Protein 4R6I (pdb70)

Foldseek 3Di:
DDDDDLLQLLVLVVQVVVVLAVDQDFDALVRVCVSSVHDSVVSVVVVVVVVVQDDPQWDKDDDPPRHIHTYHDPPDDCQRVSLVSQVPRPSNVVLCCQLQHWAAVRVCVVSVHDPVVVVVSLVRVQVVCVLQQWHFDHVRTHIDGQQVSSLVVLLSCLFHDLPDAPDPPDDQVLLVVLLVLVVQVVFADSLLSSLLSNSVVSQLSCQVVVDDHDDDPPLFWQPCPQPLLVSLVVCQVSVCVVRVGDQDSRNSRVSSVSVLLSVLDTCVPSSLVSLVVRNNVLVQLVVLLCVVVVLVDDQDPVLSVVSSVLLSVLSCSSRDNHDDDCPVVLVVLCVVQVVSLVSSVVSQSPDHSSRSVRDDSVSSSSVSSVVVVNCVVQQAAEEEEEEPPDDVLSVVVVVVVCVPCPRNYDYDNDDQPDADPVSCPCPHQEYEYCDDDPHPDHHYQHAHSHHDVVSVVVVVVVD/DADDDALLQLLVQVVQVVVVLAVDQAAAALVNVCRSNVHDSVVSVVVVVVVVVQDDPQWDWDQPPVRHIHGYGDPPDDCLSVSLVSCVPRDSNVVLCCQAQHWAAVRVCVVVVHDPVVVVVSQVRVQVVCVLQQWHFDRVRTHIDGAPLSSLVCLVSVLANDLPDDPCPPDDLVLLVVLVVLVVQVVFFDSLLSSLLSNSVSSLLSQQVVPDDHPDDPPLAWQDCPDSLLVSLVVSQVVVCVVRVGHADSRNSRVSSVSSLLSVLPGDDPPSLVSLLVRNNVLVLLVVLLCVVVVLVDDQDPVLSVVSSVLQSVLSCSSRDNHDDDCPVVLVVLCVVCVPSLVSSVVSQSPDNSSRSVSDDSVSSSSVSSVVVVNCVVQQAAEEEEDEPPDLVQSVVQVVVVCVPCPRNYHYDSDDDVRHDYYDYDHRDDVVRVVVVVD

Radius of gyration: 34.18 Å; Cα contacts (8 Å, |Δi|>4): 1032; chains: 2; bounding box: 82×85×88 Å

B-factor: mean 81.94, std 23.03, range [43.92, 176.46]

Structure (mmCIF, N/CA/C/O backbone):
data_4R6I
#
_entry.id   4R6I
#
_cell.length_a   130.460
_cell.length_b   135.167
_cell.length_c   180.908
_cell.angle_alpha   90.00
_cell.angle_beta   90.00
_cell.angle_gamma   90.00
#
_symmetry.space_group_name_H-M   'I 2 2 2'
#
loop_
_entity.id
_entity.type
_entity.pdbx_description
1 polymer 'Anthrax toxin expression trans-acting positive regulator'
2 non-polymer DODECYL-BETA-D-MALTOSIDE
3 water water
#
loop_
_atom_site.group_PDB
_atom_site.id
_atom_site.type_symbol
_atom_site.label_atom_id
_atom_site.label_alt_id
_atom_site.label_comp_id
_atom_site.label_asym_id
_atom_site.label_entity_id
_atom_site.label_seq_id
_atom_site.pdbx_PDB_ins_code
_atom_site.Cartn_x
_atom_site.Cartn_y
_atom_site.Cartn_z
_atom_site.occupancy
_atom_site.B_iso_or_equiv
_atom_site.auth_seq_id
_atom_site.auth_comp_id
_atom_site.auth_asym_id
_atom_site.auth_atom_id
_atom_site.pdbx_PDB_model_num
ATOM 9 N N . LEU A 1 5 ? 33.538 45.622 39.418 1.00 70.81 2 LEU A N 1
ATOM 10 C CA . LEU A 1 5 ? 34.820 45.511 40.096 1.00 67.98 2 LEU A CA 1
ATOM 11 C C . LEU A 1 5 ? 35.932 45.294 39.057 1.00 68.17 2 LEU A C 1
ATOM 12 O O . LEU A 1 5 ? 35.781 44.524 38.093 1.00 64.90 2 LEU A O 1
ATOM 17 N N . THR A 1 6 ? 37.039 45.990 39.271 1.00 65.20 3 THR A N 1
ATOM 18 C CA . THR A 1 6 ? 38.235 45.857 38.464 1.00 66.55 3 THR A CA 1
ATOM 19 C C . THR A 1 6 ? 38.915 44.537 38.881 1.00 67.12 3 THR A C 1
ATOM 20 O O . THR A 1 6 ? 39.064 44.266 40.070 1.00 71.18 3 THR A O 1
ATOM 24 N N . PRO A 1 7 ? 39.309 43.702 37.896 1.00 67.14 4 PRO A N 1
ATOM 25 C CA . PRO A 1 7 ? 39.965 42.434 38.209 1.00 62.35 4 PRO A CA 1
ATOM 26 C C . PRO A 1 7 ? 41.374 42.682 38.664 1.00 60.64 4 PRO A C 1
ATOM 27 O O . PRO A 1 7 ? 42.173 43.188 37.890 1.00 60.81 4 PRO A O 1
ATOM 31 N N . ILE A 1 8 ? 41.675 42.319 39.903 1.00 60.44 5 ILE A N 1
ATOM 32 C CA . ILE A 1 8 ? 42.973 42.587 40.479 1.00 55.99 5 ILE A CA 1
ATOM 33 C C . ILE A 1 8 ? 43.538 41.360 41.134 1.00 57.11 5 ILE A C 1
ATOM 34 O O . ILE A 1 8 ? 42.807 40.489 41.591 1.00 55.46 5 ILE A O 1
ATOM 39 N N . SER A 1 9 ? 44.857 41.290 41.171 1.00 56.43 6 SER A N 1
ATOM 40 C CA . SER A 1 9 ? 45.530 40.061 41.521 1.00 53.21 6 SER A CA 1
ATOM 41 C C . SER A 1 9 ? 46.451 40.316 42.690 1.00 53.61 6 SER A C 1
ATOM 42 O O . SER A 1 9 ? 46.918 41.453 42.916 1.00 51.70 6 SER A O 1
ATOM 45 N N . ILE A 1 10 ? 46.791 39.246 43.379 1.00 49.86 7 ILE A N 1
ATOM 46 C CA . ILE A 1 10 ? 47.699 39.360 44.526 1.00 52.88 7 ILE A CA 1
ATOM 47 C C . ILE A 1 10 ? 49.138 39.646 44.106 1.00 57.33 7 ILE A C 1
ATOM 48 O O . ILE A 1 10 ? 49.919 40.156 44.891 1.00 65.72 7 ILE A O 1
ATOM 53 N N . GLU A 1 11 ? 49.489 39.382 42.853 1.00 64.98 8 GLU A N 1
ATOM 54 C CA . GLU A 1 11 ? 50.853 39.686 42.387 1.00 65.31 8 GLU A CA 1
ATOM 55 C C . GLU A 1 11 ? 51.156 41.189 42.255 1.00 63.49 8 GLU A C 1
ATOM 56 O O . GLU A 1 11 ? 52.302 41.612 42.354 1.00 60.99 8 GLU A O 1
ATOM 62 N N . LYS A 1 12 ? 50.129 41.991 42.041 1.00 67.02 9 LYS A N 1
ATOM 63 C CA . LYS A 1 12 ? 50.338 43.392 41.738 1.00 66.97 9 LYS A CA 1
ATOM 64 C C . LYS A 1 12 ? 49.855 44.328 42.832 1.00 63.54 9 LYS A C 1
ATOM 65 O O . LYS A 1 12 ? 49.653 45.520 42.604 1.00 61.38 9 LYS A O 1
ATOM 71 N N . GLU A 1 13 ? 49.707 43.806 44.038 1.00 66.39 10 GLU A N 1
ATOM 72 C CA . GLU A 1 13 ? 49.254 44.638 45.121 1.00 66.01 10 GLU A CA 1
ATOM 73 C C . GLU A 1 13 ? 50.206 45.803 45.284 1.00 59.59 10 GLU A C 1
ATOM 74 O O . GLU A 1 13 ? 49.784 46.947 45.369 1.00 63.22 10 GLU A O 1
ATOM 80 N N . HIS A 1 14 ? 51.493 45.528 45.288 1.00 53.89 11 HIS A N 1
ATOM 81 C CA . HIS A 1 14 ? 52.441 46.601 45.561 1.00 54.70 11 HIS A CA 1
ATOM 82 C C . HIS A 1 14 ? 52.393 47.666 44.513 1.00 53.02 11 HIS A C 1
ATOM 83 O O . HIS A 1 14 ? 52.635 48.834 44.817 1.00 58.02 11 HIS A O 1
ATOM 90 N N . ILE A 1 15 ? 52.116 47.266 43.272 1.00 56.11 12 ILE A N 1
ATOM 91 C CA . ILE A 1 15 ? 51.958 48.200 42.166 1.00 53.95 12 ILE A CA 1
ATOM 92 C C . ILE A 1 15 ? 50.760 49.120 42.442 1.00 55.75 12 ILE A C 1
ATOM 93 O O . ILE A 1 15 ? 50.883 50.332 42.353 1.00 56.84 12 ILE A O 1
ATOM 98 N N . ARG A 1 16 ? 49.603 48.545 42.757 1.00 55.40 13 ARG A N 1
ATOM 99 C CA . ARG A 1 16 ? 48.422 49.344 43.056 1.00 52.80 13 ARG A CA 1
ATOM 100 C C . ARG A 1 16 ? 48.693 50.332 44.219 1.00 56.85 13 ARG A C 1
ATOM 101 O O . ARG A 1 16 ? 48.306 51.502 44.145 1.00 58.63 13 ARG A O 1
ATOM 109 N N . LEU A 1 17 ? 49.365 49.897 45.287 1.00 56.45 14 LEU A N 1
ATOM 110 C CA . LEU A 1 17 ? 49.618 50.809 46.406 1.00 55.14 14 LEU A CA 1
ATOM 111 C C . LEU A 1 17 ? 50.492 51.969 45.963 1.00 58.25 14 LEU A C 1
ATOM 112 O O . LEU A 1 17 ? 50.205 53.116 46.263 1.00 63.47 14 LEU A O 1
ATOM 117 N N . ILE A 1 18 ? 51.536 51.691 45.189 1.00 57.80 15 ILE A N 1
ATOM 118 C CA . ILE A 1 18 ? 52.431 52.750 44.775 1.00 50.32 15 ILE A CA 1
ATOM 119 C C . ILE A 1 18 ? 51.688 53.747 43.929 1.00 52.79 15 ILE A C 1
ATOM 120 O O . ILE A 1 18 ? 51.791 54.944 44.165 1.00 56.17 15 ILE A O 1
ATOM 125 N N . ASN A 1 19 ? 50.913 53.283 42.954 1.00 60.07 16 ASN A N 1
ATOM 126 C CA . ASN A 1 19 ? 50.206 54.229 42.090 1.00 59.79 16 ASN A CA 1
ATOM 127 C C . ASN A 1 19 ? 49.237 55.078 42.918 1.00 60.66 16 ASN A C 1
ATOM 128 O O . ASN A 1 19 ? 49.205 56.287 42.757 1.00 58.48 16 ASN A O 1
ATOM 133 N N . LEU A 1 20 ? 48.517 54.466 43.855 1.00 63.21 17 LEU A N 1
ATOM 134 C CA . LEU A 1 20 ? 47.560 55.212 44.665 1.00 64.61 17 LEU A CA 1
ATOM 135 C C . LEU A 1 20 ? 48.275 56.265 45.472 1.00 63.56 17 LEU A C 1
ATOM 136 O O . LEU A 1 20 ? 47.879 57.428 45.476 1.00 63.57 17 LEU A O 1
ATOM 141 N N . LEU A 1 21 ? 49.343 55.869 46.141 1.00 59.40 18 LEU A N 1
ATOM 142 C CA . LEU A 1 21 ? 50.103 56.808 46.953 1.00 58.48 18 LEU A CA 1
ATOM 143 C C . LEU A 1 21 ? 50.534 57.979 46.129 1.00 58.73 18 LEU A C 1
ATOM 144 O O . LEU A 1 21 ? 50.584 59.093 46.626 1.00 70.30 18 LEU A O 1
ATOM 149 N N . HIS A 1 22 ? 50.867 57.742 44.869 1.00 58.34 19 HIS A N 1
ATOM 150 C CA . HIS A 1 22 ? 51.322 58.830 44.004 1.00 59.57 19 HIS A CA 1
ATOM 151 C C . HIS A 1 22 ? 50.152 59.758 43.688 1.00 66.91 19 HIS A C 1
ATOM 152 O O . HIS A 1 22 ? 50.297 60.966 43.690 1.00 68.65 19 HIS A O 1
ATOM 159 N N . PHE A 1 23 ? 48.989 59.160 43.434 1.00 73.61 20 PHE A N 1
ATOM 160 C CA . PHE A 1 23 ? 47.752 59.867 43.087 1.00 74.19 20 PHE A CA 1
ATOM 161 C C . PHE A 1 23 ? 47.389 60.837 44.190 1.00 76.02 20 PHE A C 1
ATOM 162 O O . PHE A 1 23 ? 47.227 62.024 43.948 1.00 81.79 20 PHE A O 1
ATOM 170 N N . ILE A 1 24 ? 47.298 60.307 45.402 1.00 76.89 21 ILE A N 1
ATOM 171 C CA . ILE A 1 24 ? 46.997 61.076 46.611 1.00 76.57 21 ILE A CA 1
ATOM 172 C C . ILE A 1 24 ? 47.878 62.290 46.767 1.00 77.67 21 ILE A C 1
ATOM 173 O O . ILE A 1 24 ? 47.393 63.375 47.065 1.00 86.92 21 ILE A O 1
ATOM 178 N N . ASN A 1 25 ? 49.178 62.102 46.581 1.00 82.78 22 ASN A N 1
ATOM 179 C CA . ASN A 1 25 ? 50.119 63.217 46.642 1.00 80.67 22 ASN A CA 1
ATOM 180 C C . ASN A 1 25 ? 49.896 64.264 45.509 1.00 79.36 22 ASN A C 1
ATOM 181 O O . ASN A 1 25 ? 49.762 65.441 45.811 1.00 83.13 22 ASN A O 1
ATOM 186 N N . GLU A 1 26 ? 49.825 63.842 44.238 1.00 76.58 23 GLU A N 1
ATOM 187 C CA . GLU A 1 26 ? 49.730 64.788 43.105 1.00 80.60 23 GLU A CA 1
ATOM 188 C C . GLU A 1 26 ? 48.530 65.672 43.240 1.00 84.34 23 GLU A C 1
ATOM 189 O O . GLU A 1 26 ? 48.597 66.848 42.953 1.00 91.72 23 GLU A O 1
ATOM 195 N N . GLN A 1 27 ? 47.418 65.080 43.646 1.00 92.37 24 GLN A N 1
ATOM 196 C CA . GLN A 1 27 ? 46.186 65.814 43.875 1.00 87.08 24 GLN A CA 1
ATOM 197 C C . GLN A 1 27 ? 46.289 66.588 45.194 1.00 91.27 24 GLN A C 1
ATOM 198 O O . GLN A 1 27 ? 46.723 66.042 46.231 1.00 86.15 24 GLN A O 1
ATOM 204 N N . ASN A 1 28 ? 45.917 67.865 45.152 1.00 90.98 25 ASN A N 1
ATOM 205 C CA . ASN A 1 28 ? 46.023 68.711 46.336 1.00 106.93 25 ASN A CA 1
ATOM 206 C C . ASN A 1 28 ? 44.634 68.888 46.906 1.00 105.90 25 ASN A C 1
ATOM 207 O O . ASN A 1 28 ? 44.047 69.971 46.889 1.00 113.49 25 ASN A O 1
ATOM 212 N N . ARG A 1 29 ? 44.125 67.770 47.406 1.00 96.58 26 ARG A N 1
ATOM 213 C CA . ARG A 1 29 ? 42.740 67.647 47.766 1.00 85.84 26 ARG A CA 1
ATOM 214 C C . ARG A 1 29 ? 42.565 66.540 48.751 1.00 83.29 26 ARG A C 1
ATOM 215 O O . ARG A 1 29 ? 43.413 65.663 48.881 1.00 83.78 26 ARG A O 1
ATOM 223 N N . TRP A 1 30 ? 41.423 66.572 49.418 1.00 87.65 27 TRP A N 1
ATOM 224 C CA . TRP A 1 30 ? 41.081 65.566 50.397 1.00 88.44 27 TRP A CA 1
ATOM 225 C C . TRP A 1 30 ? 40.544 64.305 49.736 1.00 81.93 27 TRP A C 1
ATOM 226 O O . TRP A 1 30 ? 39.884 64.371 48.708 1.00 77.64 27 TRP A O 1
ATOM 237 N N . PHE A 1 31 ? 40.879 63.165 50.340 1.00 80.22 28 PHE A N 1
ATOM 238 C CA . PHE A 1 31 ? 40.448 61.842 49.902 1.00 75.59 28 PHE A CA 1
ATOM 239 C C . PHE A 1 31 ? 39.652 61.191 51.009 1.00 74.45 28 PHE A C 1
ATOM 240 O O . PHE A 1 31 ? 40.177 60.932 52.110 1.00 68.58 28 PHE A O 1
ATOM 248 N N . THR A 1 32 ? 38.383 60.928 50.717 1.00 78.82 29 THR A N 1
ATOM 249 C CA . THR A 1 32 ? 37.495 60.230 51.668 1.00 83.38 29 THR A CA 1
ATOM 250 C C . THR A 1 32 ? 37.869 58.737 51.756 1.00 84.62 29 THR A C 1
ATOM 251 O O . THR A 1 32 ? 38.319 58.136 50.768 1.00 94.10 29 THR A O 1
ATOM 255 N N . ILE A 1 33 ? 37.724 58.147 52.937 1.00 79.61 30 ILE A N 1
ATOM 256 C CA . ILE A 1 33 ? 37.928 56.710 53.102 1.00 81.83 30 ILE A CA 1
ATOM 257 C C . ILE A 1 33 ? 37.095 55.861 52.122 1.00 80.71 30 ILE A C 1
ATOM 258 O O . ILE A 1 33 ? 37.621 54.966 51.461 1.00 79.77 30 ILE A O 1
ATOM 263 N N . LYS A 1 34 ? 35.809 56.152 52.015 1.00 83.15 31 LYS A N 1
ATOM 264 C CA . LYS A 1 34 ? 34.977 55.562 50.967 1.00 89.45 31 LYS A CA 1
ATOM 265 C C . LYS A 1 34 ? 35.698 55.557 49.597 1.00 86.37 31 LYS A C 1
ATOM 266 O O . LYS A 1 34 ? 35.705 54.551 48.894 1.00 91.82 31 LYS A O 1
ATOM 272 N N . GLU A 1 35 ? 36.331 56.664 49.236 1.00 85.22 32 GLU A N 1
ATOM 273 C CA . GLU A 1 35 ? 36.942 56.801 47.915 1.00 82.85 32 GLU A CA 1
ATOM 274 C C . GLU A 1 35 ? 38.192 55.919 47.782 1.00 81.33 32 GLU A C 1
ATOM 275 O O . GLU A 1 35 ? 38.411 55.317 46.727 1.00 71.49 32 GLU A O 1
ATOM 281 N N . LEU A 1 36 ? 38.975 55.825 48.856 1.00 71.27 33 LEU A N 1
ATOM 282 C CA . LEU A 1 36 ? 40.179 55.003 48.877 1.00 75.58 33 LEU A CA 1
ATOM 283 C C . LEU A 1 36 ? 39.831 53.514 48.864 1.00 77.89 33 LEU A C 1
ATOM 284 O O . LEU A 1 36 ? 40.391 52.747 48.084 1.00 81.56 33 LEU A O 1
ATOM 289 N N . SER A 1 37 ? 38.922 53.111 49.743 1.00 77.13 34 SER A N 1
ATOM 290 C CA . SER A 1 37 ? 38.373 51.771 49.718 1.00 75.01 34 SER A CA 1
ATOM 291 C C . SER A 1 37 ? 38.030 51.316 48.312 1.00 74.49 34 SER A C 1
ATOM 292 O O . SER A 1 37 ? 38.297 50.177 47.959 1.00 68.41 34 SER A O 1
ATOM 295 N N . ASP A 1 38 ? 37.422 52.204 47.530 1.00 78.69 35 ASP A N 1
ATOM 296 C CA . ASP A 1 38 ? 37.021 51.895 46.169 1.00 79.12 35 ASP A CA 1
ATOM 297 C C . ASP A 1 38 ? 38.118 51.856 45.145 1.00 75.51 35 ASP A C 1
ATOM 298 O O . ASP A 1 38 ? 37.965 51.158 44.157 1.00 79.03 35 ASP A O 1
ATOM 303 N N . TYR A 1 39 ? 39.181 52.634 45.334 1.00 76.41 36 TYR A N 1
ATOM 304 C CA . TYR A 1 39 ? 40.325 52.571 44.434 1.00 77.16 36 TYR A CA 1
ATOM 305 C C . TYR A 1 39 ? 40.956 51.215 44.639 1.00 66.49 36 TYR A C 1
ATOM 306 O O . TYR A 1 39 ? 41.049 50.445 43.697 1.00 61.70 36 TYR A O 1
ATOM 315 N N . LEU A 1 40 ? 41.326 50.904 45.874 1.00 61.67 37 LEU A N 1
ATOM 316 C CA . LEU A 1 40 ? 41.991 49.637 46.190 1.00 64.24 37 LEU A CA 1
ATOM 317 C C . LEU A 1 40 ? 41.071 48.410 46.160 1.00 66.38 37 LEU A C 1
ATOM 318 O O . LEU A 1 40 ? 41.559 47.297 46.043 1.00 66.84 37 LEU A O 1
ATOM 323 N N . GLN A 1 41 ? 39.761 48.614 46.314 1.00 66.95 38 GLN A N 1
ATOM 324 C CA . GLN A 1 41 ? 38.788 47.526 46.455 1.00 63.28 38 GLN A CA 1
ATOM 325 C C . GLN A 1 41 ? 39.011 46.708 47.734 1.00 63.43 38 GLN A C 1
ATOM 326 O O . GLN A 1 41 ? 39.221 45.502 47.713 1.00 60.84 38 GLN A O 1
ATOM 332 N N . VAL A 1 42 ? 38.954 47.397 48.861 1.00 68.54 39 VAL A N 1
ATOM 333 C CA . VAL A 1 42 ? 39.129 46.754 50.168 1.00 70.55 39 VAL A CA 1
ATOM 334 C C . VAL A 1 42 ? 38.186 47.339 51.201 1.00 70.82 39 VAL A C 1
ATOM 335 O O . VAL A 1 42 ? 37.541 48.347 50.964 1.00 69.18 39 VAL A O 1
ATOM 339 N N . ALA A 1 43 ? 38.111 46.668 52.340 1.00 79.41 40 ALA A N 1
ATOM 340 C CA . ALA A 1 43 ? 37.279 47.088 53.468 1.00 76.96 40 ALA A CA 1
ATOM 341 C C . ALA A 1 43 ? 37.791 48.396 54.043 1.00 80.91 40 ALA A C 1
ATOM 342 O O . ALA A 1 43 ? 39.017 48.608 54.113 1.00 81.69 40 ALA A O 1
ATOM 344 N N . ASP A 1 44 ? 36.868 49.243 54.502 1.00 81.46 41 ASP A N 1
ATOM 345 C CA . ASP A 1 44 ? 37.235 50.485 55.190 1.00 83.52 41 ASP A CA 1
ATOM 346 C C . ASP A 1 44 ? 38.271 50.262 56.281 1.00 84.03 41 ASP A C 1
ATOM 347 O O . ASP A 1 44 ? 39.210 51.056 56.431 1.00 83.47 41 ASP A O 1
ATOM 352 N N . LYS A 1 45 ? 38.123 49.157 57.006 1.00 88.66 42 LYS A N 1
ATOM 353 C CA . LYS A 1 45 ? 39.061 48.784 58.064 1.00 91.06 42 LYS A CA 1
ATOM 354 C C . LYS A 1 45 ? 40.466 48.504 57.510 1.00 91.68 42 LYS A C 1
ATOM 355 O O . LYS A 1 45 ? 41.474 48.706 58.214 1.00 93.82 42 LYS A O 1
ATOM 361 N N . THR A 1 46 ? 40.528 48.025 56.261 1.00 88.43 43 THR A N 1
ATOM 362 C CA . THR A 1 46 ? 41.808 47.810 55.562 1.00 80.75 43 THR A CA 1
ATOM 363 C C . THR A 1 46 ? 42.378 49.154 55.048 1.00 72.22 43 THR A C 1
ATOM 364 O O . THR A 1 46 ? 43.555 49.443 55.199 1.00 56.66 43 THR A O 1
ATOM 368 N N . VAL A 1 47 ? 41.545 50.011 54.491 1.00 68.60 44 VAL A N 1
ATOM 369 C CA . VAL A 1 47 ? 42.016 51.351 54.233 1.00 72.51 44 VAL A CA 1
ATOM 370 C C . VAL A 1 47 ? 42.685 51.940 55.487 1.00 77.62 44 VAL A C 1
ATOM 371 O O . VAL A 1 47 ? 43.762 52.533 55.383 1.00 80.82 44 VAL A O 1
ATOM 375 N N . ARG A 1 48 ? 42.079 51.741 56.666 1.00 81.85 45 ARG A N 1
ATOM 376 C CA . ARG A 1 48 ? 42.646 52.262 57.936 1.00 81.69 45 ARG A CA 1
ATOM 377 C C . ARG A 1 48 ? 43.928 51.593 58.380 1.00 76.06 45 ARG A C 1
ATOM 378 O O . ARG A 1 48 ? 44.813 52.273 58.876 1.00 75.00 45 ARG A O 1
ATOM 386 N N . LYS A 1 49 ? 44.057 50.279 58.217 1.00 74.74 46 LYS A N 1
ATOM 387 C CA . LYS A 1 49 ? 45.358 49.649 58.504 1.00 85.11 46 LYS A CA 1
ATOM 388 C C . LYS A 1 49 ? 46.489 50.248 57.664 1.00 88.58 46 LYS A C 1
ATOM 389 O O . LYS A 1 49 ? 47.630 50.329 58.141 1.00 94.70 46 LYS A O 1
ATOM 395 N N . TYR A 1 50 ? 46.178 50.645 56.424 1.00 79.84 47 TYR A N 1
ATOM 396 C CA . TYR A 1 50 ? 47.174 51.213 55.517 1.00 79.14 47 TYR A CA 1
ATOM 397 C C . TYR A 1 50 ? 47.543 52.641 55.892 1.00 75.17 47 TYR A C 1
ATOM 398 O O . TYR A 1 50 ? 48.732 52.989 55.874 1.00 72.65 47 TYR A O 1
ATOM 407 N N . LEU A 1 51 ? 46.535 53.473 56.172 1.00 72.15 48 LEU A N 1
ATOM 408 C CA . LEU A 1 51 ? 46.778 54.809 56.753 1.00 77.01 48 LEU A CA 1
ATOM 409 C C . LEU A 1 51 ? 47.613 54.724 58.024 1.00 76.58 48 LEU A C 1
ATOM 410 O O . LEU A 1 51 ? 48.452 55.571 58.271 1.00 82.11 48 LEU A O 1
ATOM 415 N N . LYS A 1 52 ? 47.395 53.680 58.807 1.00 81.66 49 LYS A N 1
ATOM 416 C CA . LYS A 1 52 ? 48.181 53.442 60.007 1.00 93.49 49 LYS A CA 1
ATOM 417 C C . LYS A 1 52 ? 49.655 53.271 59.666 1.00 88.89 49 LYS A C 1
ATOM 418 O O . LYS A 1 52 ? 50.511 53.904 60.275 1.00 96.23 49 LYS A O 1
ATOM 424 N N . LEU A 1 53 ? 49.952 52.401 58.713 1.00 87.71 50 LEU A N 1
ATOM 425 C CA . LEU A 1 53 ? 51.334 52.224 58.258 1.00 89.38 50 LEU A CA 1
ATOM 426 C C . LEU A 1 53 ? 51.880 53.510 57.642 1.00 85.43 50 LEU A C 1
ATOM 427 O O . LEU A 1 53 ? 53.027 53.892 57.882 1.00 79.79 50 LEU A O 1
ATOM 432 N N . LEU A 1 54 ? 51.051 54.170 56.846 1.00 77.82 51 LEU A N 1
ATOM 433 C CA . LEU A 1 54 ? 51.466 55.371 56.160 1.00 80.98 51 LEU A CA 1
ATOM 434 C C . LEU A 1 54 ? 51.904 56.408 57.194 1.00 87.16 51 LEU A C 1
ATOM 435 O O . LEU A 1 54 ? 53.051 56.873 57.160 1.00 80.96 51 LEU A O 1
ATOM 440 N N . GLU A 1 55 ? 51.020 56.730 58.140 1.00 91.10 52 GLU A N 1
ATOM 441 C CA . GLU A 1 55 ? 51.324 57.747 59.172 1.00 89.23 52 GLU A CA 1
ATOM 442 C C . GLU A 1 55 ? 52.588 57.376 59.947 1.00 81.04 52 GLU A C 1
ATOM 443 O O . GLU A 1 55 ? 53.461 58.202 60.208 1.00 83.48 52 GLU A O 1
ATOM 449 N N . ASP A 1 56 ? 52.690 56.111 60.293 1.00 77.96 53 ASP A N 1
ATOM 450 C CA . ASP A 1 56 ? 53.825 55.628 61.039 1.00 80.02 53 ASP A CA 1
ATOM 451 C C . ASP A 1 56 ? 55.107 55.553 60.246 1.00 78.79 53 ASP A C 1
ATOM 452 O O . ASP A 1 56 ? 56.144 55.334 60.845 1.00 77.81 53 ASP A O 1
ATOM 457 N N . GLU A 1 57 ? 55.069 55.663 58.911 1.00 82.88 54 GLU A N 1
ATOM 458 C CA . GLU A 1 57 ? 56.305 55.430 58.127 1.00 80.04 54 GLU A CA 1
ATOM 459 C C . GLU A 1 57 ? 56.763 56.594 57.231 1.00 75.29 54 GLU A C 1
ATOM 460 O O . GLU A 1 57 ? 57.895 56.581 56.753 1.00 72.77 54 GLU A O 1
ATOM 466 N N . ILE A 1 58 ? 55.885 57.574 57.026 1.00 76.24 55 ILE A N 1
ATOM 467 C CA . ILE A 1 58 ? 56.231 58.959 56.662 1.00 81.79 55 ILE A CA 1
ATOM 468 C C . ILE A 1 58 ? 57.507 59.442 57.355 1.00 88.40 55 ILE A C 1
ATOM 469 O O . ILE A 1 58 ? 57.649 59.257 58.556 1.00 88.85 55 ILE A O 1
ATOM 474 N N . PRO A 1 59 ? 58.435 60.083 56.617 1.00 96.35 56 PRO A N 1
ATOM 475 C CA . PRO A 1 59 ? 59.478 60.769 57.383 1.00 107.18 56 PRO A CA 1
ATOM 476 C C . PRO A 1 59 ? 58.900 62.069 57.968 1.00 108.48 56 PRO A C 1
ATOM 477 O O . PRO A 1 59 ? 57.969 62.634 57.382 1.00 100.93 56 PRO A O 1
ATOM 481 N N . PRO A 1 60 ? 59.449 62.551 59.105 1.00 118.23 57 PRO A N 1
ATOM 482 C CA . PRO A 1 60 ? 58.842 63.687 59.831 1.00 115.57 57 PRO A CA 1
ATOM 483 C C . PRO A 1 60 ? 58.656 64.916 58.943 1.00 104.35 57 PRO A C 1
ATOM 484 O O . PRO A 1 60 ? 57.722 65.704 59.147 1.00 97.98 57 PRO A O 1
ATOM 488 N N . SER A 1 61 ? 59.553 65.057 57.971 1.00 99.99 58 SER A N 1
ATOM 489 C CA . SER A 1 61 ? 59.436 66.052 56.909 1.00 104.02 58 SER A CA 1
ATOM 490 C C . SER A 1 61 ? 58.023 66.182 56.302 1.00 107.19 58 SER A C 1
ATOM 491 O O . SER A 1 61 ? 57.503 67.292 56.212 1.00 116.10 58 SER A O 1
ATOM 494 N N . TRP A 1 62 ? 57.407 65.066 55.895 1.00 110.13 59 TRP A N 1
ATOM 495 C CA . TRP A 1 62 ? 56.090 65.117 55.231 1.00 107.25 59 TRP A CA 1
ATOM 496 C C . TRP A 1 62 ? 55.017 65.263 56.282 1.00 105.60 59 TRP A C 1
ATOM 497 O O . TRP A 1 62 ? 55.236 64.972 57.452 1.00 106.50 59 TRP A O 1
ATOM 508 N N . ASN A 1 63 ? 53.837 65.671 55.837 1.00 106.44 60 ASN A N 1
ATOM 509 C CA . ASN A 1 63 ? 52.689 65.755 56.707 1.00 111.18 60 ASN A CA 1
ATOM 510 C C . ASN A 1 63 ? 51.449 65.171 56.022 1.00 104.44 60 ASN A C 1
ATOM 511 O O . ASN A 1 63 ? 51.157 65.492 54.857 1.00 96.49 60 ASN A O 1
ATOM 516 N N . LEU A 1 64 ? 50.739 64.304 56.746 1.00 96.74 61 LEU A N 1
ATOM 517 C CA . LEU A 1 64 ? 49.436 63.811 56.303 1.00 99.19 61 LEU A CA 1
ATOM 518 C C . LEU A 1 64 ? 48.353 64.157 57.332 1.00 94.89 61 LEU A C 1
ATOM 519 O O . LEU A 1 64 ? 48.487 63.880 58.508 1.00 89.58 61 LEU A O 1
ATOM 524 N N . LEU A 1 65 ? 47.282 64.776 56.867 1.00 100.10 62 LEU A N 1
ATOM 525 C CA . LEU A 1 65 ? 46.192 65.152 57.730 1.00 104.99 62 LEU A CA 1
ATOM 526 C C . LEU A 1 65 ? 45.088 64.097 57.688 1.00 111.60 62 LEU A C 1
ATOM 527 O O . LEU A 1 65 ? 44.829 63.494 56.647 1.00 113.64 62 LEU A O 1
ATOM 532 N N . VAL A 1 66 ? 44.459 63.880 58.839 1.00 117.82 63 VAL A N 1
ATOM 533 C CA . VAL A 1 66 ? 43.210 63.135 58.931 1.00 120.47 63 VAL A CA 1
ATOM 534 C C . VAL A 1 66 ? 42.308 63.774 59.994 1.00 122.77 63 VAL A C 1
ATOM 535 O O . VAL A 1 66 ? 42.459 63.519 61.190 1.00 130.59 63 VAL A O 1
ATOM 539 N N . GLN A 1 67 ? 41.404 64.647 59.556 1.00 125.94 64 GLN A N 1
ATOM 540 C CA . GLN A 1 67 ? 40.266 65.025 60.387 1.00 131.44 64 GLN A CA 1
ATOM 541 C C . GLN A 1 67 ? 39.177 64.000 60.048 1.00 135.93 64 GLN A C 1
ATOM 542 O O . GLN A 1 67 ? 38.776 63.864 58.883 1.00 135.75 64 GLN A O 1
ATOM 548 N N . LYS A 1 68 ? 38.727 63.264 61.068 1.00 137.04 65 LYS A N 1
ATOM 549 C CA . LYS A 1 68 ? 37.834 62.109 60.886 1.00 128.25 65 LYS A CA 1
ATOM 550 C C . LYS A 1 68 ? 36.410 62.547 60.533 1.00 114.81 65 LYS A C 1
ATOM 551 O O . LYS A 1 68 ? 35.453 62.132 61.184 1.00 111.05 65 LYS A O 1
ATOM 557 N N . GLY A 1 69 ? 36.299 63.419 59.533 1.00 102.34 66 GLY A N 1
ATOM 558 C CA . GLY A 1 69 ? 35.046 63.714 58.852 1.00 106.14 66 GLY A CA 1
ATOM 559 C C . GLY A 1 69 ? 35.248 63.955 57.360 1.00 114.19 66 GLY A C 1
ATOM 560 O O . GLY A 1 69 ? 34.345 63.686 56.565 1.00 119.52 66 GLY A O 1
ATOM 561 N N . LYS A 1 70 ? 36.422 64.473 56.977 1.00 113.18 67 LYS A N 1
ATOM 562 C CA . LYS A 1 70 ? 36.733 64.779 55.580 1.00 111.82 67 LYS A CA 1
ATOM 563 C C . LYS A 1 70 ? 37.778 63.820 54.950 1.00 116.45 67 LYS A C 1
ATOM 564 O O . LYS A 1 70 ? 38.048 63.899 53.744 1.00 109.01 67 LYS A O 1
ATOM 570 N N . GLY A 1 71 ? 38.367 62.926 55.750 1.00 107.86 68 GLY A N 1
ATOM 571 C CA . GLY A 1 71 ? 39.203 61.855 55.210 1.00 98.23 68 GLY A CA 1
ATOM 572 C C . GLY A 1 71 ? 40.682 62.079 55.445 1.00 98.94 68 GLY A C 1
ATOM 573 O O . GLY A 1 71 ? 41.087 62.301 56.590 1.00 103.26 68 GLY A O 1
ATOM 574 N N . ILE A 1 72 ? 41.494 62.007 54.382 1.00 82.33 69 ILE A N 1
ATOM 575 C CA . ILE A 1 72 ? 42.922 62.260 54.518 1.00 81.58 69 ILE A CA 1
ATOM 576 C C . ILE A 1 72 ? 43.491 63.227 53.476 1.00 78.85 69 ILE A C 1
ATOM 577 O O . ILE A 1 72 ? 42.876 63.523 52.449 1.00 74.17 69 ILE A O 1
ATOM 582 N N . TYR A 1 73 ? 44.669 63.743 53.795 1.00 79.46 70 TYR A N 1
ATOM 583 C CA . TYR A 1 73 ? 45.366 64.710 52.957 1.00 84.47 70 TYR A CA 1
ATOM 584 C C . TYR A 1 73 ? 46.859 64.453 53.126 1.00 85.55 70 TYR A C 1
ATOM 585 O O . TYR A 1 73 ? 47.341 64.315 54.253 1.00 75.44 70 TYR A O 1
ATOM 594 N N . LEU A 1 74 ? 47.582 64.366 52.014 1.00 85.77 71 LEU A N 1
ATOM 595 C CA . LEU A 1 74 ? 49.011 64.135 52.070 1.00 90.25 71 LEU A CA 1
ATOM 596 C C . LEU A 1 74 ? 49.740 65.191 51.265 1.00 94.02 71 LEU A C 1
ATOM 597 O O . LEU A 1 74 ? 49.399 65.453 50.098 1.00 90.21 71 LEU A O 1
ATOM 602 N N . LYS A 1 75 ? 50.740 65.799 51.904 1.00 104.99 72 LYS A N 1
ATOM 603 C CA . LYS A 1 75 ? 51.699 66.646 51.205 1.00 112.50 72 LYS A CA 1
ATOM 604 C C . LYS A 1 75 ? 53.101 66.429 51.749 1.00 108.88 72 LYS A C 1
ATOM 605 O O . LYS A 1 75 ? 53.348 66.495 52.960 1.00 107.69 72 LYS A O 1
ATOM 611 N N . LYS A 1 76 ? 54.002 66.146 50.821 1.00 104.41 73 LYS A N 1
ATOM 612 C CA . LYS A 1 76 ? 55.430 66.111 51.072 1.00 100.25 73 LYS A CA 1
ATOM 613 C C . LYS A 1 76 ? 56.062 67.297 50.351 1.00 104.00 73 LYS A C 1
ATOM 614 O O . LYS A 1 76 ? 55.442 67.903 49.458 1.00 111.67 73 LYS A O 1
ATOM 620 N N . PRO A 1 77 ? 57.303 67.629 50.715 1.00 100.46 74 PRO A N 1
ATOM 621 C CA . PRO A 1 77 ? 57.975 68.703 49.995 1.00 98.59 74 PRO A CA 1
ATOM 622 C C . PRO A 1 77 ? 58.284 68.358 48.538 1.00 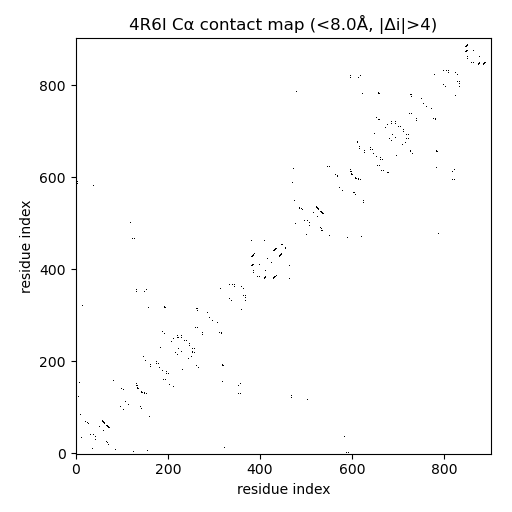98.57 74 PRO A C 1
ATOM 623 O O . PRO A 1 77 ? 58.545 67.192 48.221 1.00 100.28 74 PRO A O 1
ATOM 627 N N . LEU A 1 78 ? 58.279 69.382 47.680 1.00 97.80 75 LEU A N 1
ATOM 628 C CA . LEU A 1 78 ? 58.556 69.225 46.249 1.00 99.69 75 LEU A CA 1
ATOM 629 C C . LEU A 1 78 ? 59.941 68.671 45.923 1.00 103.38 75 LEU A C 1
ATOM 630 O O . LEU A 1 78 ? 60.121 68.112 44.852 1.00 105.01 75 LEU A O 1
ATOM 635 N N . ASN A 1 79 ? 60.916 68.858 46.816 1.00 106.87 76 ASN A N 1
ATOM 636 C CA . ASN A 1 79 ? 62.294 68.386 46.583 1.00 102.13 76 ASN A CA 1
ATOM 637 C C . ASN A 1 79 ? 62.500 66.889 46.890 1.00 100.53 76 ASN A C 1
ATOM 638 O O . ASN A 1 79 ? 63.333 66.237 46.261 1.00 105.54 76 ASN A O 1
ATOM 643 N N . GLU A 1 80 ? 61.758 66.339 47.849 1.00 100.21 77 GLU A N 1
ATOM 644 C CA . GLU A 1 80 ? 61.851 64.906 48.127 1.00 94.51 77 GLU A CA 1
ATOM 645 C C . GLU A 1 80 ? 61.058 64.125 47.090 1.00 92.16 77 GLU A C 1
ATOM 646 O O . GLU A 1 80 ? 60.252 64.691 46.352 1.00 103.27 77 GLU A O 1
ATOM 652 N N . SER A 1 81 ? 61.305 62.824 47.015 1.00 87.31 78 SER A N 1
ATOM 653 C CA . SER A 1 81 ? 60.467 61.927 46.223 1.00 81.26 78 SER A CA 1
ATOM 654 C C . SER A 1 81 ? 59.697 61.002 47.175 1.00 78.75 78 SER A C 1
ATOM 655 O O . SER A 1 81 ? 59.927 60.987 48.386 1.00 79.97 78 SER A O 1
ATOM 658 N N . LEU A 1 82 ? 58.775 60.246 46.600 1.00 70.90 79 LEU A N 1
ATOM 659 C CA . LEU A 1 82 ? 57.999 59.236 47.304 1.00 61.96 79 LEU A CA 1
ATOM 660 C C . LEU A 1 82 ? 58.821 57.965 47.501 1.00 59.95 79 LEU A C 1
ATOM 661 O O . LEU A 1 82 ? 58.337 56.982 48.075 1.00 66.48 79 LEU A O 1
ATOM 666 N N . SER A 1 83 ? 60.063 57.978 47.043 1.00 59.46 80 SER A N 1
ATOM 667 C CA . SER A 1 83 ? 60.882 56.779 47.076 1.00 63.95 80 SER A CA 1
ATOM 668 C C . SER A 1 83 ? 60.942 56.120 48.428 1.00 63.10 80 SER A C 1
ATOM 669 O O . SER A 1 83 ? 60.948 54.890 48.508 1.00 70.82 80 SER A O 1
ATOM 672 N N . PHE A 1 84 ? 60.977 56.939 49.473 1.00 67.47 81 PHE A N 1
ATOM 673 C CA . PHE A 1 84 ? 61.233 56.485 50.837 1.00 67.37 81 PHE A CA 1
ATOM 674 C C . PHE A 1 84 ? 60.149 55.559 51.320 1.00 64.81 81 PHE A C 1
ATOM 675 O O . PHE A 1 84 ? 60.439 54.582 52.014 1.00 65.60 81 PHE A O 1
ATOM 683 N N . VAL A 1 85 ? 58.897 55.883 50.989 1.00 65.24 82 VAL A N 1
ATOM 684 C CA . VAL A 1 85 ? 57.760 55.040 51.369 1.00 63.24 82 VAL A CA 1
ATOM 685 C C . VAL A 1 85 ? 57.536 53.955 50.327 1.00 65.86 82 VAL A C 1
ATOM 686 O O . VAL A 1 85 ? 57.132 52.831 50.659 1.00 62.35 82 VAL A O 1
ATOM 690 N N . GLU A 1 86 ? 57.775 54.304 49.061 1.00 64.30 83 GLU A N 1
ATOM 691 C CA . GLU A 1 86 ? 57.578 53.368 47.970 1.00 61.45 83 GLU A CA 1
ATOM 692 C C . GLU A 1 86 ? 58.452 52.175 48.178 1.00 59.92 83 GLU A C 1
ATOM 693 O O . GLU A 1 86 ? 58.010 51.072 47.975 1.00 65.03 83 GLU A O 1
ATOM 699 N N . SER A 1 87 ? 59.687 52.389 48.610 1.00 62.64 84 SER A N 1
ATOM 700 C CA . SER A 1 87 ? 60.627 51.275 48.841 1.00 61.75 84 SER A CA 1
ATOM 701 C C . SER A 1 87 ? 60.189 50.387 49.991 1.00 60.41 84 SER A C 1
ATOM 702 O O . SER A 1 87 ? 60.431 49.165 50.003 1.00 63.77 84 SER A O 1
ATOM 705 N N . LYS A 1 88 ? 59.585 51.007 50.988 1.00 57.25 85 LYS A N 1
ATOM 706 C CA . LYS A 1 88 ? 59.109 50.246 52.112 1.00 61.46 85 LYS A CA 1
ATOM 707 C C . LYS A 1 88 ? 57.983 49.321 51.686 1.00 57.18 85 LYS A C 1
ATOM 708 O O . LYS A 1 88 ? 57.918 48.207 52.130 1.00 62.72 85 LYS A O 1
ATOM 714 N N . ILE A 1 89 ? 57.110 49.804 50.812 1.00 58.34 86 ILE A N 1
ATOM 715 C CA . ILE A 1 89 ? 55.997 49.034 50.318 1.00 57.00 86 ILE A CA 1
ATOM 716 C C . ILE A 1 89 ? 56.490 47.825 49.581 1.00 59.28 86 ILE A C 1
ATOM 717 O O . ILE A 1 89 ? 55.894 46.767 49.658 1.00 64.88 86 ILE A O 1
ATOM 722 N N . LEU A 1 90 ? 57.582 48.001 48.850 1.00 58.99 87 LEU A N 1
ATOM 723 C CA . LEU A 1 90 ? 58.168 46.928 48.093 1.00 57.84 87 LEU A CA 1
ATOM 724 C C . LEU A 1 90 ? 58.881 45.938 48.983 1.00 61.77 87 LEU A C 1
ATOM 725 O O . LEU A 1 90 ? 58.734 44.732 48.786 1.00 70.67 87 LEU A O 1
ATOM 730 N N . ARG A 1 91 ? 59.675 46.424 49.939 1.00 64.68 88 ARG A N 1
ATOM 731 C CA . ARG A 1 91 ? 60.496 45.536 50.791 1.00 64.79 88 ARG A CA 1
ATOM 732 C C . ARG A 1 91 ? 59.581 44.682 51.675 1.00 66.92 88 ARG A C 1
ATOM 733 O O . ARG A 1 91 ? 59.928 43.573 52.057 1.00 67.77 88 ARG A O 1
ATOM 741 N N . LYS A 1 92 ? 58.378 45.183 51.926 1.00 66.48 89 LYS A N 1
ATOM 742 C CA . LYS A 1 92 ? 57.378 44.470 52.689 1.00 69.95 89 LYS A CA 1
ATOM 743 C C . LYS A 1 92 ? 56.493 43.500 51.884 1.00 70.85 89 LYS A C 1
ATOM 744 O O . LYS A 1 92 ? 55.918 42.596 52.458 1.00 84.54 89 LYS A O 1
ATOM 750 N N . SER A 1 93 ? 56.337 43.684 50.581 1.00 75.73 90 SER A N 1
ATOM 751 C CA . SER A 1 93 ? 55.374 42.874 49.842 1.00 69.35 90 SER A CA 1
ATOM 752 C C . SER A 1 93 ? 55.758 41.399 49.793 1.00 69.14 90 SER A C 1
ATOM 753 O O . SER A 1 93 ? 56.691 41.015 49.108 1.00 76.11 90 SER A O 1
ATOM 756 N N . LEU A 1 94 ? 55.022 40.583 50.520 1.00 68.06 91 LEU A N 1
ATOM 757 C CA . LEU A 1 94 ? 55.268 39.158 50.569 1.00 69.00 91 LEU A CA 1
ATOM 758 C C . LEU A 1 94 ? 55.194 38.463 49.195 1.00 67.68 91 LEU A C 1
ATOM 759 O O . LEU A 1 94 ? 56.050 37.654 48.839 1.00 68.54 91 LEU A O 1
ATOM 764 N N . ASN A 1 95 ? 54.156 38.758 48.427 1.00 67.19 92 ASN A N 1
ATOM 765 C CA . ASN A 1 95 ? 53.969 38.094 47.149 1.00 62.85 92 ASN A CA 1
ATOM 766 C C . ASN A 1 95 ? 55.062 38.464 46.171 1.00 61.06 92 ASN A C 1
ATOM 767 O O . ASN A 1 95 ? 55.487 37.646 45.337 1.00 60.65 92 ASN A O 1
ATOM 772 N N . LEU A 1 96 ? 55.531 39.700 46.276 1.00 58.55 93 LEU A N 1
ATOM 773 C CA . LEU A 1 96 ? 56.678 40.133 45.492 1.00 55.23 93 LEU A CA 1
ATOM 774 C C . LEU A 1 96 ? 57.900 39.278 45.779 1.00 57.10 93 LEU A C 1
ATOM 775 O O . LEU A 1 96 ? 58.612 38.836 44.875 1.00 61.57 93 LEU A O 1
ATOM 780 N N . GLN A 1 97 ? 58.156 39.069 47.057 1.00 62.22 94 GLN A N 1
ATOM 781 C CA . GLN A 1 97 ? 59.311 38.310 47.474 1.00 62.12 94 GLN A CA 1
ATOM 782 C C . GLN A 1 97 ? 59.188 36.885 46.946 1.00 62.22 94 GLN A C 1
ATOM 783 O O . GLN A 1 97 ? 60.152 36.351 46.424 1.00 62.19 94 GLN A O 1
ATOM 789 N N . ILE A 1 98 ? 57.991 36.297 47.013 1.00 57.48 95 ILE A N 1
ATOM 790 C CA . ILE A 1 98 ? 57.799 34.924 46.537 1.00 55.81 95 ILE A CA 1
ATOM 791 C C . ILE A 1 98 ? 58.066 34.866 45.032 1.00 58.14 95 ILE A C 1
ATOM 792 O O . ILE A 1 98 ? 58.736 33.947 44.570 1.00 56.47 95 ILE A O 1
ATOM 797 N N . CYS A 1 99 ? 57.527 35.814 44.259 1.00 53.51 96 CYS A N 1
ATOM 798 C CA . CYS A 1 99 ? 57.770 35.797 42.836 1.00 52.80 96 CYS A CA 1
ATOM 799 C C . CYS A 1 99 ? 59.277 35.927 42.598 1.00 54.39 96 CYS A C 1
ATOM 800 O O . CYS A 1 99 ? 59.839 35.179 41.812 1.00 56.87 96 CYS A O 1
ATOM 803 N N . GLU A 1 100 ? 59.964 36.812 43.300 1.00 53.07 97 GLU A N 1
ATOM 804 C CA . GLU A 1 100 ? 61.448 36.877 43.129 1.00 56.23 97 GLU A CA 1
ATOM 805 C C . GLU A 1 100 ? 62.132 35.550 43.472 1.00 57.91 97 GLU A C 1
ATOM 806 O O . GLU A 1 100 ? 62.973 35.081 42.714 1.00 64.76 97 GLU A O 1
ATOM 812 N N . GLU A 1 101 ? 61.768 34.943 44.601 1.00 59.48 98 GLU A N 1
ATOM 813 C CA . GLU A 1 101 ? 62.299 33.624 44.956 1.00 60.70 98 GLU A CA 1
ATOM 814 C C . GLU A 1 101 ? 62.070 32.637 43.826 1.00 57.07 98 GLU A C 1
ATOM 815 O O . GLU A 1 101 ? 62.986 31.995 43.366 1.00 56.08 98 GLU A O 1
ATOM 821 N N . LEU A 1 102 ? 60.836 32.526 43.380 1.00 57.14 99 LEU A N 1
ATOM 822 C CA . LEU A 1 102 ? 60.467 31.513 42.400 1.00 59.73 99 LEU A CA 1
ATOM 823 C C . LEU A 1 102 ? 61.188 31.712 41.078 1.00 57.73 99 LEU A C 1
ATOM 824 O O . LEU A 1 102 ? 61.332 30.768 40.318 1.00 66.74 99 LEU A O 1
ATOM 829 N N . VAL A 1 103 ? 61.619 32.935 40.791 1.00 55.64 100 VAL A N 1
ATOM 830 C CA . VAL A 1 103 ? 62.264 33.241 39.506 1.00 52.80 100 VAL A CA 1
ATOM 831 C C . VAL A 1 103 ? 63.767 33.218 39.609 1.00 53.04 100 VAL A C 1
ATOM 832 O O . VAL A 1 103 ? 64.447 32.762 38.698 1.00 55.87 100 VAL A O 1
ATOM 836 N N . PHE A 1 104 ? 64.293 33.716 40.712 1.00 53.27 101 PHE A N 1
ATOM 837 C CA . PHE A 1 104 ? 65.725 33.832 40.842 1.00 60.56 101 PHE A CA 1
ATOM 838 C C . PHE A 1 104 ? 66.447 32.832 41.748 1.00 60.81 101 PHE A C 1
ATOM 839 O O . PHE A 1 104 ? 67.657 32.748 41.654 1.00 66.29 101 PHE A O 1
ATOM 847 N N . LYS A 1 105 ? 65.758 32.088 42.607 1.00 63.67 102 LYS A N 1
ATOM 848 C CA . LYS A 1 105 ? 66.445 31.313 43.671 1.00 66.70 102 LYS A CA 1
ATOM 849 C C . LYS A 1 105 ? 66.153 29.818 43.667 1.00 63.28 102 LYS A C 1
ATOM 850 O O . LYS A 1 105 ? 65.183 29.384 43.102 1.00 63.22 102 LYS A O 1
ATOM 856 N N . LYS A 1 106 ? 67.028 29.030 44.287 1.00 75.76 103 LYS A N 1
ATOM 857 C CA . LYS A 1 106 ? 66.794 27.583 44.456 1.00 81.57 103 LYS A CA 1
ATOM 858 C C . LYS A 1 106 ? 66.003 27.357 45.734 1.00 71.97 103 LYS A C 1
ATOM 859 O O . LYS A 1 106 ? 66.361 27.870 46.798 1.00 66.60 103 LYS A O 1
ATOM 865 N N . ASN A 1 107 ? 64.906 26.623 45.622 1.00 63.05 104 ASN A N 1
ATOM 866 C CA . ASN A 1 107 ? 64.089 26.356 46.782 1.00 61.91 104 ASN A CA 1
ATOM 867 C C . ASN A 1 107 ? 63.340 25.081 46.601 1.00 62.29 104 ASN A C 1
ATOM 868 O O . ASN A 1 107 ? 63.082 24.645 45.481 1.00 56.12 104 ASN A O 1
ATOM 873 N N . SER A 1 108 ? 62.988 24.484 47.728 1.00 59.93 105 SER A N 1
ATOM 874 C CA . SER A 1 108 ? 61.901 23.527 47.780 1.00 58.34 105 SER A CA 1
ATOM 875 C C . SER A 1 108 ? 60.744 24.263 48.470 1.00 61.71 105 SER A C 1
ATOM 876 O O . SER A 1 108 ? 60.934 25.354 49.023 1.00 60.03 105 SER A O 1
ATOM 887 N N . GLN A 1 110 ? 59.593 23.641 51.273 1.00 78.62 107 GLN A N 1
ATOM 888 C CA . GLN A 1 110 ? 59.859 23.729 52.725 1.00 80.02 107 GLN A CA 1
ATOM 889 C C . GLN A 1 110 ? 60.943 24.762 52.984 1.00 68.68 107 GLN A C 1
ATOM 890 O O . GLN A 1 110 ? 60.845 25.576 53.872 1.00 68.24 107 GLN A O 1
ATOM 896 N N . SER A 1 111 ? 61.972 24.740 52.164 1.00 69.01 108 SER A N 1
ATOM 897 C CA . SER A 1 111 ? 63.023 25.757 52.202 1.00 69.93 108 SER A CA 1
ATOM 898 C C . SER A 1 111 ? 62.478 27.178 52.053 1.00 73.98 108 SER A C 1
ATOM 899 O O . SER A 1 111 ? 62.874 28.074 52.805 1.00 80.76 108 SER A O 1
ATOM 902 N N . LEU A 1 112 ? 61.587 27.386 51.077 1.00 73.02 109 LEU A N 1
ATOM 903 C CA . LEU A 1 112 ? 61.018 28.715 50.831 1.00 70.94 109 LEU A CA 1
ATOM 904 C C . LEU A 1 112 ? 60.108 29.131 51.976 1.00 68.09 109 LEU A C 1
ATOM 905 O O . LEU A 1 112 ? 60.127 30.281 52.410 1.00 67.91 109 LEU A O 1
ATOM 910 N N . ALA A 1 113 ? 59.326 28.188 52.479 1.00 70.36 110 ALA A N 1
ATOM 911 C CA . ALA A 1 113 ? 58.495 28.428 53.661 1.00 72.84 110 ALA A CA 1
ATOM 912 C C . ALA A 1 113 ? 59.345 28.869 54.864 1.00 77.63 110 ALA A C 1
ATOM 913 O O . ALA A 1 113 ? 58.912 29.675 55.707 1.00 74.62 110 ALA A O 1
ATOM 915 N N . GLN A 1 114 ? 60.562 28.341 54.935 1.00 82.26 111 GLN A N 1
ATOM 916 C CA . GLN A 1 114 ? 61.460 28.682 56.029 1.00 90.91 111 GLN A CA 1
ATOM 917 C C . GLN A 1 114 ? 61.890 30.151 55.925 1.00 86.65 111 GLN A C 1
ATOM 918 O O . GLN A 1 114 ? 61.605 30.930 56.836 1.00 89.92 111 GLN A O 1
ATOM 924 N N . LYS A 1 115 ? 62.504 30.544 54.801 1.00 79.56 112 LYS A N 1
ATOM 925 C CA . LYS A 1 115 ? 62.944 31.940 54.610 1.00 72.81 112 LYS A CA 1
ATOM 926 C C . LYS A 1 115 ? 61.873 32.942 54.925 1.00 72.04 112 LYS A C 1
ATOM 927 O O . LYS A 1 115 ? 62.160 33.997 55.446 1.00 81.62 112 LYS A O 1
ATOM 933 N N . LEU A 1 116 ? 60.629 32.619 54.595 1.00 79.27 113 LEU A N 1
ATOM 934 C CA . LEU A 1 116 ? 59.531 33.563 54.757 1.00 79.85 113 LEU A CA 1
ATOM 935 C C . LEU A 1 116 ? 58.885 33.540 56.131 1.00 82.83 113 LEU A C 1
ATOM 936 O O . LEU A 1 116 ? 57.998 34.362 56.384 1.00 85.25 113 LEU A O 1
ATOM 941 N N . HIS A 1 117 ? 59.319 32.621 57.009 1.00 87.06 114 HIS A N 1
ATOM 942 C CA . HIS A 1 117 ? 58.733 32.450 58.366 1.00 87.19 114 HIS A CA 1
ATOM 943 C C . HIS A 1 117 ? 57.233 32.154 58.247 1.00 82.11 114 HIS A C 1
ATOM 944 O O . HIS A 1 117 ? 56.376 32.860 58.803 1.00 78.75 114 HIS A O 1
ATOM 951 N N . LEU A 1 118 ? 56.954 31.102 57.483 1.00 73.80 115 LEU A N 1
ATOM 952 C CA . LEU A 1 118 ? 55.612 30.656 57.217 1.00 72.54 115 LEU A CA 1
ATOM 953 C C . LEU A 1 118 ? 55.528 29.159 57.331 1.00 69.71 115 LEU A C 1
ATOM 954 O O . LEU A 1 118 ? 56.473 28.438 56.985 1.00 69.33 115 LEU A O 1
ATOM 959 N N . GLN A 1 119 ? 54.359 28.708 57.766 1.00 69.10 116 GLN A N 1
ATOM 960 C CA . GLN A 1 119 ? 54.006 27.311 57.702 1.00 76.36 116 GLN A CA 1
ATOM 961 C C . GLN A 1 119 ? 53.792 26.948 56.245 1.00 76.49 116 GLN A C 1
ATOM 962 O O . GLN A 1 119 ? 53.149 27.701 55.515 1.00 84.11 116 GLN A O 1
ATOM 968 N N . VAL A 1 120 ? 54.300 25.800 55.817 1.00 70.81 117 VAL A N 1
ATOM 969 C CA . VAL A 1 120 ? 53.961 25.258 54.495 1.00 65.09 117 VAL A CA 1
ATOM 970 C C . VAL A 1 120 ? 52.468 25.334 54.158 1.00 68.61 117 VAL A C 1
ATOM 971 O O . VAL A 1 120 ? 52.114 25.527 53.001 1.00 77.23 117 VAL A O 1
ATOM 975 N N . GLY A 1 121 ? 51.587 25.198 55.141 1.00 71.53 118 GLY A N 1
ATOM 976 C CA . GLY A 1 121 ? 50.128 25.301 54.891 1.00 71.13 118 GLY A CA 1
ATOM 977 C C . GLY A 1 121 ? 49.621 26.727 54.659 1.00 74.48 118 GLY A C 1
ATOM 978 O O . GLY A 1 121 ? 48.439 26.919 54.311 1.00 72.33 118 GLY A O 1
ATOM 979 N N . ALA A 1 122 ? 50.489 27.714 54.918 1.00 65.37 119 ALA A N 1
ATOM 980 C CA . ALA A 1 122 ? 50.243 29.127 54.594 1.00 70.61 119 ALA A CA 1
ATOM 981 C C . ALA A 1 122 ? 50.825 29.575 53.229 1.00 67.09 119 ALA A C 1
ATOM 982 O O . ALA A 1 122 ? 50.247 30.411 52.543 1.00 69.53 119 ALA A O 1
ATOM 984 N N . LEU A 1 123 ? 51.969 29.010 52.865 1.00 67.64 120 LEU A N 1
ATOM 985 C CA . LEU A 1 123 ? 52.643 29.260 51.590 1.00 68.53 120 LEU A CA 1
ATOM 986 C C . LEU A 1 123 ? 51.991 28.585 50.366 1.00 65.53 120 LEU A C 1
ATOM 987 O O . LEU A 1 123 ? 51.862 29.175 49.288 1.00 70.43 120 LEU A O 1
ATOM 992 N N . TYR A 1 124 ? 51.586 27.348 50.538 1.00 60.81 121 TYR A N 1
ATOM 993 C CA . TYR A 1 124 ? 51.160 26.513 49.420 1.00 62.19 121 TYR A CA 1
ATOM 994 C C . TYR A 1 124 ? 49.822 27.024 48.811 1.00 64.35 121 TYR A C 1
ATOM 995 O O . TYR A 1 124 ? 49.626 27.000 47.588 1.00 64.79 121 TYR A O 1
ATOM 1004 N N . PRO A 1 125 ? 48.889 27.510 49.644 1.00 64.95 122 PRO A N 1
ATOM 1005 C CA . PRO A 1 125 ? 47.768 28.103 48.923 1.00 63.46 122 PRO A CA 1
ATOM 1006 C C . PRO A 1 125 ? 48.169 29.306 48.079 1.00 59.05 122 PRO A C 1
ATOM 1007 O O . PRO A 1 125 ? 47.621 29.481 46.997 1.00 64.58 122 PRO A O 1
ATOM 1011 N N . ILE A 1 126 ? 49.122 30.103 48.556 1.00 59.06 123 ILE A N 1
ATOM 1012 C CA . ILE A 1 126 ? 49.563 31.287 47.817 1.00 62.72 123 ILE A CA 1
ATOM 1013 C C . ILE A 1 126 ? 50.220 30.903 46.508 1.00 59.50 123 ILE A C 1
ATOM 1014 O O . ILE A 1 126 ? 49.942 31.498 45.490 1.00 61.74 123 ILE A O 1
ATOM 1019 N N . ILE A 1 127 ? 51.059 29.879 46.568 1.00 61.07 124 ILE A N 1
ATOM 1020 C CA . ILE A 1 127 ? 51.760 29.334 45.418 1.00 59.79 124 ILE A CA 1
ATOM 1021 C C . ILE A 1 127 ? 50.754 28.821 44.383 1.00 57.00 124 ILE A C 1
ATOM 1022 O O . ILE A 1 127 ? 50.901 29.020 43.172 1.00 57.19 124 ILE A O 1
ATOM 1027 N N . ASN A 1 128 ? 49.721 28.163 44.858 1.00 56.89 125 ASN A N 1
ATOM 1028 C CA . ASN A 1 128 ? 48.723 27.630 43.964 1.00 53.70 125 ASN A CA 1
ATOM 1029 C C . ASN A 1 128 ? 48.003 28.757 43.275 1.00 55.12 125 ASN A C 1
ATOM 1030 O O . ASN A 1 128 ? 47.651 28.643 42.078 1.00 52.57 125 ASN A O 1
ATOM 1035 N N . GLN A 1 129 ? 47.804 29.854 44.008 1.00 51.97 126 GLN A N 1
ATOM 1036 C CA . GLN A 1 129 ? 47.052 30.968 43.466 1.00 51.14 126 GLN A CA 1
ATOM 1037 C C . GLN A 1 129 ? 47.934 31.612 42.429 1.00 53.56 126 GLN A C 1
ATOM 1038 O O . GLN A 1 129 ? 47.461 31.973 41.363 1.00 55.07 126 GLN A O 1
ATOM 1044 N N . ILE A 1 130 ? 49.225 31.744 42.740 1.00 53.74 127 ILE A N 1
ATOM 1045 C CA . ILE A 1 130 ? 50.148 32.360 41.830 1.00 50.53 127 ILE A CA 1
ATOM 1046 C C . ILE A 1 130 ? 50.239 31.500 40.576 1.00 52.17 127 ILE A C 1
ATOM 1047 O O . ILE A 1 130 ? 50.253 32.021 39.459 1.00 57.10 127 ILE A O 1
ATOM 1052 N N . ASN A 1 131 ? 50.284 30.187 40.745 1.00 52.24 128 ASN A N 1
ATOM 1053 C CA . ASN A 1 131 ? 50.326 29.290 39.580 1.00 55.32 128 ASN A CA 1
ATOM 1054 C C . ASN A 1 131 ? 49.090 29.486 38.728 1.00 56.06 128 ASN A C 1
ATOM 1055 O O . ASN A 1 131 ? 49.144 29.424 37.515 1.00 57.58 128 ASN A O 1
ATOM 1060 N N . TYR A 1 132 ? 47.962 29.727 39.374 1.00 56.19 129 TYR A N 1
ATOM 1061 C CA . TYR A 1 132 ? 46.738 29.938 38.649 1.00 57.18 129 TYR A CA 1
ATOM 1062 C C . TYR A 1 132 ? 46.746 31.270 37.886 1.00 56.42 129 TYR A C 1
ATOM 1063 O O . TYR A 1 132 ? 46.350 31.347 36.724 1.00 58.53 129 TYR A O 1
ATOM 1072 N N . ASP A 1 133 ? 47.216 32.309 38.543 1.00 53.22 130 ASP A N 1
ATOM 1073 C CA . ASP A 1 133 ? 47.197 33.645 37.967 1.00 59.62 130 ASP A CA 1
ATOM 1074 C C . ASP A 1 133 ? 48.101 33.747 36.734 1.00 60.72 130 ASP A C 1
ATOM 1075 O O . ASP A 1 133 ? 47.759 34.435 35.758 1.00 54.57 130 ASP A O 1
ATOM 1080 N N . ILE A 1 134 ? 49.238 33.053 36.769 1.00 59.26 131 ILE A N 1
ATOM 1081 C CA . ILE A 1 134 ? 50.199 33.180 35.683 1.00 57.18 131 ILE A CA 1
ATOM 1082 C C . ILE A 1 134 ? 49.897 32.290 34.499 1.00 56.02 131 ILE A C 1
ATOM 1083 O O . ILE A 1 134 ? 50.649 32.301 33.553 1.00 61.14 131 ILE A O 1
ATOM 1088 N N . GLN A 1 135 ? 48.822 31.510 34.513 1.00 55.83 132 GLN A N 1
ATOM 1089 C CA . GLN A 1 135 ? 48.542 30.689 33.338 1.00 59.07 132 GLN A CA 1
ATOM 1090 C C . GLN A 1 135 ? 48.293 31.569 32.098 1.00 61.73 132 GLN A C 1
ATOM 1091 O O . GLN A 1 135 ? 48.724 31.238 31.006 1.00 65.11 132 GLN A O 1
ATOM 1097 N N . SER A 1 136 ? 47.584 32.680 32.278 1.00 56.13 133 SER A N 1
ATOM 1098 C CA . SER A 1 136 ? 47.363 33.629 31.218 1.00 59.03 133 SER A CA 1
ATOM 1099 C C . SER A 1 136 ? 48.690 34.267 30.696 1.00 63.94 133 SER A C 1
ATOM 1100 O O . SER A 1 136 ? 48.720 34.906 29.650 1.00 62.45 133 SER A O 1
ATOM 1103 N N . SER A 1 137 ? 49.768 34.122 31.451 1.00 61.72 134 SER A N 1
ATOM 1104 C CA . SER A 1 137 ? 51.069 34.560 30.999 1.00 58.60 134 SER A CA 1
ATOM 1105 C C . SER A 1 137 ? 51.910 33.474 30.355 1.00 55.81 134 SER A C 1
ATOM 1106 O O . SER A 1 137 ? 53.052 33.713 30.048 1.00 61.35 134 SER A O 1
ATOM 1109 N N . HIS A 1 138 ? 51.345 32.295 30.115 1.00 60.58 135 HIS A N 1
ATOM 1110 C CA . HIS A 1 138 ? 52.105 31.129 29.574 1.00 61.12 135 HIS A CA 1
ATOM 1111 C C . HIS A 1 138 ? 53.245 30.702 30.489 1.00 59.67 135 HIS A C 1
ATOM 1112 O O . HIS A 1 138 ? 54.252 30.204 30.032 1.00 61.63 135 HIS A O 1
ATOM 1119 N N . LEU A 1 139 ? 53.065 30.873 31.792 1.00 62.18 136 LEU A N 1
ATOM 1120 C CA . LEU A 1 139 ? 54.025 30.375 32.779 1.00 60.60 136 LEU A CA 1
ATOM 1121 C C . LEU A 1 139 ? 53.410 29.250 33.630 1.00 61.60 136 LEU A C 1
ATOM 1122 O O . LEU A 1 139 ? 52.204 28.994 33.597 1.00 61.15 136 LEU A O 1
ATOM 1127 N N . ASN A 1 140 ? 54.273 28.569 34.364 1.00 65.17 137 ASN A N 1
ATOM 1128 C CA . ASN A 1 140 ? 53.889 27.511 35.264 1.00 63.90 137 ASN A CA 1
ATOM 1129 C C . ASN A 1 140 ? 54.791 27.522 36.454 1.00 64.61 137 ASN A C 1
ATOM 1130 O O . ASN A 1 140 ? 55.851 28.148 36.437 1.00 65.59 137 ASN A O 1
ATOM 1135 N N . ILE A 1 141 ? 54.365 26.873 37.522 1.00 60.82 138 ILE A N 1
ATOM 1136 C CA . ILE A 1 141 ? 55.270 26.676 38.615 1.00 60.50 138 ILE A CA 1
ATOM 1137 C C . ILE A 1 141 ? 55.507 25.211 38.647 1.00 60.67 138 ILE A C 1
ATOM 1138 O O . ILE A 1 141 ? 54.571 24.464 38.871 1.00 63.45 138 ILE A O 1
ATOM 1143 N N . LYS A 1 142 ? 56.742 24.777 38.414 1.00 68.31 139 LYS A N 1
ATOM 1144 C CA . LYS A 1 142 ? 57.045 23.375 38.655 1.00 74.01 139 LYS A CA 1
ATOM 1145 C C . LYS A 1 142 ? 57.453 23.139 40.090 1.00 71.61 139 LYS A C 1
ATOM 1146 O O . LYS A 1 142 ? 57.842 24.059 40.803 1.00 66.95 139 LYS A O 1
ATOM 1152 N N . LYS A 1 143 ? 57.290 21.896 40.507 1.00 78.04 140 LYS A N 1
ATOM 1153 C CA . LYS A 1 143 ? 57.301 21.534 41.917 1.00 82.85 140 LYS A CA 1
ATOM 1154 C C . LYS A 1 143 ? 58.686 21.224 42.469 1.00 84.57 140 LYS A C 1
ATOM 1155 O O . LYS A 1 143 ? 58.927 21.488 43.644 1.00 89.14 140 LYS A O 1
ATOM 1161 N N . LYS A 1 144 ? 59.588 20.671 41.644 1.00 85.40 141 LYS A N 1
ATOM 1162 C CA . LYS A 1 144 ? 60.908 20.216 42.126 1.00 92.26 141 LYS A CA 1
ATOM 1163 C C . LYS A 1 144 ? 61.976 20.361 41.065 1.00 90.26 141 LYS A C 1
ATOM 1164 O O . LYS A 1 144 ? 61.982 19.609 40.084 1.00 96.85 141 LYS A O 1
ATOM 1170 N N . PRO A 1 145 ? 62.880 21.336 41.241 1.00 80.06 142 PRO A N 1
ATOM 1171 C CA . PRO A 1 145 ? 62.847 22.372 42.281 1.00 72.67 142 PRO A CA 1
ATOM 1172 C C . PRO A 1 145 ? 61.655 23.338 42.133 1.00 67.52 142 PRO A C 1
ATOM 1173 O O . PRO A 1 145 ? 61.028 23.443 41.076 1.00 72.26 142 PRO A O 1
ATOM 1177 N N . LEU A 1 146 ? 61.348 24.047 43.197 1.00 65.45 143 LEU A N 1
ATOM 1178 C CA . LEU A 1 146 ? 60.234 24.964 43.180 1.00 69.34 143 LEU A CA 1
ATOM 1179 C C . LEU A 1 146 ? 60.634 26.242 42.437 1.00 67.79 143 LEU A C 1
ATOM 1180 O O . LEU A 1 146 ? 61.440 27.039 42.934 1.00 62.84 143 LEU A O 1
ATOM 1185 N N . GLU A 1 147 ? 60.075 26.412 41.238 1.00 66.82 144 GLU A N 1
ATOM 1186 C CA . GLU A 1 147 ? 60.361 27.583 40.417 1.00 61.27 144 GLU A CA 1
ATOM 1187 C C . GLU A 1 147 ? 59.303 27.846 39.373 1.00 60.90 144 GLU A C 1
ATOM 1188 O O . GLU A 1 147 ? 58.499 26.973 39.051 1.00 55.64 144 GLU A O 1
ATOM 1194 N N . ILE A 1 148 ? 59.321 29.074 38.860 1.00 61.62 145 ILE A N 1
ATOM 1195 C CA . ILE A 1 148 ? 58.501 29.468 37.739 1.00 60.72 145 ILE A CA 1
ATOM 1196 C C . ILE A 1 148 ? 59.240 28.987 36.513 1.00 62.46 145 ILE A C 1
ATOM 1197 O O . ILE A 1 148 ? 60.450 29.037 36.479 1.00 63.56 145 ILE A O 1
ATOM 1202 N N . SER A 1 149 ? 58.507 28.475 35.536 1.00 65.01 146 SER A N 1
ATOM 1203 C CA . SER A 1 149 ? 59.078 28.074 34.271 1.00 69.12 146 SER A CA 1
ATOM 1204 C C . SER A 1 149 ? 58.219 28.560 33.103 1.00 67.20 146 SER A C 1
ATOM 1205 O O . SER A 1 149 ? 57.051 28.931 33.247 1.00 62.81 146 SER A O 1
ATOM 1208 N N . GLY A 1 150 ? 58.832 28.550 31.937 1.00 65.16 147 GLY A N 1
ATOM 1209 C CA . GLY A 1 150 ? 58.201 29.026 30.723 1.00 63.08 147 GLY A CA 1
ATOM 1210 C C . GLY A 1 150 ? 59.284 29.499 29.784 1.00 62.79 147 GLY A C 1
ATOM 1211 O O . GLY A 1 150 ? 60.471 29.411 30.095 1.00 66.25 147 GLY A O 1
ATOM 1212 N N . ARG A 1 151 ? 58.870 30.020 28.644 1.00 60.72 148 ARG A N 1
ATOM 1213 C CA . ARG A 1 151 ? 59.789 30.593 27.677 1.00 63.26 148 ARG A CA 1
ATOM 1214 C C . ARG A 1 151 ? 60.624 31.622 28.433 1.00 60.16 148 ARG A C 1
ATOM 1215 O O . ARG A 1 151 ? 60.080 32.416 29.178 1.00 54.11 148 ARG A O 1
ATOM 1223 N N . GLU A 1 152 ? 61.943 31.587 28.281 1.00 61.71 149 GLU A N 1
ATOM 1224 C CA . GLU A 1 152 ? 62.819 32.442 29.084 1.00 59.08 149 GLU A CA 1
ATOM 1225 C C . GLU A 1 152 ? 62.450 33.908 28.954 1.00 60.70 149 GLU A C 1
ATOM 1226 O O . GLU A 1 152 ? 62.303 34.604 29.943 1.00 68.58 149 GLU A O 1
ATOM 1232 N N . GLN A 1 153 ? 62.298 34.405 27.745 1.00 58.66 150 GLN A N 1
ATOM 1233 C CA . GLN A 1 153 ? 61.996 35.822 27.634 1.00 63.86 150 GLN A CA 1
ATOM 1234 C C . GLN A 1 153 ? 60.671 36.189 28.339 1.00 64.33 150 GLN A C 1
ATOM 1235 O O . GLN A 1 153 ? 60.526 37.311 28.830 1.00 65.43 150 GLN A O 1
ATOM 1241 N N . ASP A 1 154 ? 59.718 35.250 28.394 1.00 60.20 151 ASP A N 1
ATOM 1242 C CA . ASP A 1 154 ? 58.422 35.456 29.083 1.00 57.20 151 ASP A CA 1
ATOM 1243 C C . ASP A 1 154 ? 58.644 35.554 30.610 1.00 57.07 151 ASP A C 1
ATOM 1244 O O . ASP A 1 154 ? 58.033 36.381 31.308 1.00 53.56 151 ASP A O 1
ATOM 1249 N N . VAL A 1 155 ? 59.524 34.707 31.126 1.00 54.18 152 VAL A N 1
ATOM 1250 C CA . VAL A 1 155 ? 59.843 34.727 32.534 1.00 57.47 152 VAL A CA 1
ATOM 1251 C C . VAL A 1 155 ? 60.443 36.091 32.924 1.00 58.90 152 VAL A C 1
ATOM 1252 O O . VAL A 1 155 ? 60.023 36.686 33.911 1.00 65.49 152 VAL A O 1
ATOM 1256 N N . ARG A 1 156 ? 61.372 36.603 32.121 1.00 58.65 153 ARG A N 1
ATOM 1257 C CA . ARG A 1 156 ? 62.064 37.887 32.394 1.00 60.53 153 ARG A CA 1
ATOM 1258 C C . ARG A 1 156 ? 61.188 39.106 32.326 1.00 59.67 153 ARG A C 1
ATOM 1259 O O . ARG A 1 156 ? 61.328 40.031 33.138 1.00 63.15 153 ARG A O 1
ATOM 1267 N N . VAL A 1 157 ? 60.318 39.136 31.328 1.00 57.63 154 VAL A N 1
ATOM 1268 C CA . VAL A 1 157 ? 59.376 40.232 31.194 1.00 56.49 154 VAL A CA 1
ATOM 1269 C C . VAL A 1 157 ? 58.376 40.221 32.336 1.00 54.43 154 VAL A C 1
ATOM 1270 O O . VAL A 1 157 ? 58.040 41.261 32.857 1.00 60.27 154 VAL A O 1
ATOM 1274 N N . PHE A 1 158 ? 57.915 39.048 32.742 1.00 60.04 155 PHE A N 1
ATOM 1275 C CA . PHE A 1 158 ? 57.085 38.912 33.948 1.00 56.18 155 PHE A CA 1
ATOM 1276 C C . PHE A 1 158 ? 57.712 39.606 35.144 1.00 56.06 155 PHE A C 1
ATOM 1277 O O . PHE A 1 158 ? 57.103 40.452 35.784 1.00 61.08 155 PHE A O 1
ATOM 1293 N N . LEU A 1 160 ? 60.115 41.831 35.022 1.00 56.44 157 LEU A N 1
ATOM 1294 C CA . LEU A 1 160 ? 60.205 43.264 34.728 1.00 55.21 157 LEU A CA 1
ATOM 1295 C C . LEU A 1 160 ? 58.868 43.992 34.892 1.00 57.85 157 LEU A C 1
ATOM 1296 O O . LEU A 1 160 ? 58.833 45.122 35.347 1.00 66.08 157 LEU A O 1
ATOM 1301 N N . ARG A 1 161 ? 57.764 43.352 34.542 1.00 56.51 158 ARG A N 1
ATOM 1302 C CA . ARG A 1 161 ? 56.464 44.001 34.646 1.00 53.74 158 ARG A CA 1
ATOM 1303 C C . ARG A 1 161 ? 56.036 44.196 36.084 1.00 51.20 158 ARG A C 1
ATOM 1304 O O . ARG A 1 161 ? 55.392 45.175 36.379 1.00 52.93 158 ARG A O 1
ATOM 1312 N N . LEU A 1 162 ? 56.394 43.280 36.979 1.00 52.25 159 LEU A N 1
ATOM 1313 C CA . LEU A 1 162 ? 56.126 43.453 38.406 1.00 51.36 159 LEU A CA 1
ATOM 1314 C C . LEU A 1 162 ? 56.913 44.625 38.995 1.00 52.33 159 LEU A C 1
ATOM 1315 O O . LEU A 1 162 ? 56.559 45.171 40.042 1.00 54.17 159 LEU A O 1
ATOM 1320 N N . TYR A 1 163 ? 57.969 45.030 38.314 1.00 53.43 160 TYR A N 1
ATOM 1321 C CA . TYR A 1 163 ? 58.717 46.205 38.726 1.00 52.47 160 TYR A CA 1
ATOM 1322 C C . TYR A 1 163 ? 58.281 47.445 37.987 1.00 51.36 160 TYR A C 1
ATOM 1323 O O . TYR A 1 163 ? 59.006 48.448 37.998 1.00 51.35 160 TYR A O 1
ATOM 1332 N N . CYS A 1 164 ? 57.103 47.423 37.370 1.00 50.10 161 CYS A N 1
ATOM 1333 C CA . CYS A 1 164 ? 56.713 48.530 36.480 1.00 50.37 161 CYS A CA 1
ATOM 1334 C C . CYS A 1 164 ? 56.792 49.872 37.121 1.00 52.40 161 CYS A C 1
ATOM 1335 O O . CYS A 1 164 ? 57.147 50.814 36.434 1.00 58.10 161 CYS A O 1
ATOM 1338 N N . ASN A 1 165 ? 56.465 50.010 38.408 1.00 56.70 162 ASN A N 1
ATOM 1339 C CA . ASN A 1 165 ? 56.524 51.358 39.008 1.00 54.83 162 ASN A CA 1
ATOM 1340 C C . ASN A 1 165 ? 57.477 51.517 40.196 1.00 54.52 162 ASN A C 1
ATOM 1341 O O . ASN A 1 165 ? 57.274 52.406 41.057 1.00 50.30 162 ASN A O 1
ATOM 1346 N N . ILE A 1 166 ? 58.552 50.717 40.196 1.00 51.29 163 ILE A N 1
ATOM 1347 C CA . ILE A 1 166 ? 59.602 50.902 41.197 1.00 52.36 163 ILE A CA 1
ATOM 1348 C C . ILE A 1 166 ? 60.274 52.270 41.110 1.00 56.65 163 ILE A C 1
ATOM 1349 O O . ILE A 1 166 ? 60.404 52.843 40.015 1.00 58.81 163 ILE A O 1
ATOM 1354 N N . PRO A 1 167 ? 60.706 52.809 42.259 1.00 55.29 164 PRO A N 1
ATOM 1355 C CA . PRO A 1 167 ? 61.363 54.098 42.221 1.00 53.98 164 PRO A CA 1
ATOM 1356 C C . PRO A 1 167 ? 62.700 54.014 41.509 1.00 57.79 164 PRO A C 1
ATOM 1357 O O . PRO A 1 167 ? 63.204 52.915 41.291 1.00 60.14 164 PRO A O 1
ATOM 1361 N N . ASN A 1 168 ? 63.288 55.164 41.174 1.00 63.08 165 ASN A N 1
ATOM 1362 C CA . ASN A 1 168 ? 64.514 55.184 40.390 1.00 66.03 165 ASN A CA 1
ATOM 1363 C C . ASN A 1 168 ? 65.780 54.738 41.133 1.00 68.07 165 ASN A C 1
ATOM 1364 O O . ASN A 1 168 ? 66.812 54.466 40.521 1.00 74.36 165 ASN A O 1
ATOM 1369 N N . ASP A 1 169 ? 65.698 54.637 42.449 1.00 71.76 166 ASP A N 1
ATOM 1370 C CA . ASP A 1 169 ? 66.860 54.268 43.251 1.00 68.67 166 ASP A CA 1
ATOM 1371 C C . ASP A 1 169 ? 66.591 52.958 43.957 1.00 64.94 166 ASP A C 1
ATOM 1372 O O . ASP A 1 169 ? 67.193 52.673 44.979 1.00 70.70 166 ASP A O 1
ATOM 1377 N N . TYR A 1 170 ? 65.676 52.158 43.413 1.00 58.91 167 TYR A N 1
ATOM 1378 C CA . TYR A 1 170 ? 65.331 50.902 44.035 1.00 56.31 167 TYR A CA 1
ATOM 1379 C C . TYR A 1 170 ? 65.991 49.828 43.265 1.00 56.12 167 TYR A C 1
ATOM 1380 O O . TYR A 1 170 ? 65.687 49.646 42.104 1.00 60.69 167 TYR A O 1
ATOM 1389 N N . TRP A 1 171 ? 66.896 49.117 43.936 1.00 62.38 168 TRP A N 1
ATOM 1390 C CA . TRP A 1 171 ? 67.652 48.047 43.359 1.00 60.28 168 TRP A CA 1
ATOM 1391 C C . TRP A 1 171 ? 67.283 46.748 44.040 1.00 60.23 168 TRP A C 1
ATOM 1392 O O . TRP A 1 171 ? 67.634 46.559 45.183 1.00 70.09 168 TRP A O 1
ATOM 1403 N N . PRO A 1 172 ? 66.554 45.851 43.350 1.00 65.55 169 PRO A N 1
ATOM 1404 C CA . PRO A 1 172 ? 66.141 44.537 43.925 1.00 64.50 169 PRO A CA 1
ATOM 1405 C C . PRO A 1 172 ? 67.147 43.379 43.839 1.00 66.30 169 PRO A C 1
ATOM 1406 O O . PRO A 1 172 ? 66.778 42.236 44.062 1.00 70.34 169 PRO A O 1
ATOM 1410 N N . PHE A 1 173 ? 68.396 43.652 43.502 1.00 66.24 170 PHE A N 1
ATOM 1411 C CA . PHE A 1 173 ? 69.387 42.593 43.400 1.00 63.26 170 PHE A CA 1
ATOM 1412 C C . PHE A 1 173 ? 70.574 42.901 44.305 1.00 66.66 170 PHE A C 1
ATOM 1413 O O . PHE A 1 173 ? 71.506 43.586 43.887 1.00 63.93 170 PHE A O 1
ATOM 1421 N N . PRO A 1 174 ? 70.532 42.424 45.564 1.00 70.30 171 PRO A N 1
ATOM 1422 C CA . PRO A 1 174 ? 71.671 42.576 46.473 1.00 69.88 171 PRO A CA 1
ATOM 1423 C C . PRO A 1 174 ? 72.884 41.728 46.135 1.00 65.75 171 PRO A C 1
ATOM 1424 O O . PRO A 1 174 ? 73.942 41.894 46.732 1.00 70.63 171 PRO A O 1
ATOM 1428 N N . TYR A 1 175 ? 72.748 40.839 45.176 1.00 67.50 172 TYR A N 1
ATOM 1429 C CA . TYR A 1 175 ? 73.833 39.927 44.828 1.00 70.21 172 TYR A CA 1
ATOM 1430 C C . TYR A 1 175 ? 74.354 40.265 43.411 1.00 68.48 172 TYR A C 1
ATOM 1431 O O . TYR A 1 175 ? 74.988 39.436 42.742 1.00 69.64 172 TYR A O 1
ATOM 1440 N N . ILE A 1 176 ? 74.064 41.495 42.970 1.00 66.79 173 ILE A N 1
ATOM 1441 C CA . ILE A 1 176 ? 74.578 42.059 41.731 1.00 65.15 173 ILE A CA 1
ATOM 1442 C C . ILE A 1 176 ? 74.890 43.545 41.919 1.00 62.69 173 ILE A C 1
ATOM 1443 O O . ILE A 1 176 ? 74.005 44.351 42.124 1.00 62.53 173 ILE A O 1
ATOM 1448 N N . ASN A 1 177 ? 76.154 43.910 41.827 1.00 62.37 174 ASN A N 1
ATOM 1449 C CA . ASN A 1 177 ? 76.561 45.279 42.122 1.00 63.21 174 ASN A CA 1
ATOM 1450 C C . ASN A 1 177 ? 76.158 46.238 41.003 1.00 64.18 174 ASN A C 1
ATOM 1451 O O . ASN A 1 177 ? 76.612 46.097 39.866 1.00 64.33 174 ASN A O 1
ATOM 1456 N N . LYS A 1 178 ? 75.336 47.229 41.340 1.00 65.19 175 LYS A N 1
ATOM 1457 C CA . LYS A 1 178 ? 74.687 48.068 40.341 1.00 62.35 175 LYS A CA 1
ATOM 1458 C C . LYS A 1 178 ? 75.677 48.726 39.420 1.00 64.58 175 LYS A C 1
ATOM 1459 O O . LYS A 1 178 ? 75.505 48.704 38.211 1.00 68.72 175 LYS A O 1
ATOM 1465 N N . GLN A 1 179 ? 76.727 49.303 39.988 1.00 69.05 176 GLN A N 1
ATOM 1466 C CA . GLN A 1 179 ? 77.650 50.109 39.199 1.00 67.73 176 GLN A CA 1
ATOM 1467 C C . GLN A 1 179 ? 78.247 49.314 38.051 1.00 62.12 176 GLN A C 1
ATOM 1468 O O . GLN A 1 179 ? 78.478 49.842 36.976 1.00 64.41 176 GLN A O 1
ATOM 1474 N N . ASN A 1 180 ? 78.495 48.040 38.265 1.00 61.13 177 ASN A N 1
ATOM 1475 C CA . ASN A 1 180 ? 79.055 47.233 37.197 1.00 64.06 177 ASN A CA 1
ATOM 1476 C C . ASN A 1 180 ? 78.113 47.134 36.000 1.00 63.94 177 ASN A C 1
ATOM 1477 O O . ASN A 1 180 ? 78.547 46.859 34.893 1.00 65.24 177 ASN A O 1
ATOM 1482 N N . ILE A 1 181 ? 76.822 47.369 36.211 1.00 62.93 178 ILE A N 1
ATOM 1483 C CA . ILE A 1 181 ? 75.874 47.421 35.100 1.00 62.01 178 ILE A CA 1
ATOM 1484 C C . ILE A 1 181 ? 75.831 48.846 34.553 1.00 60.18 178 ILE A C 1
ATOM 1485 O O . ILE A 1 181 ? 75.958 49.063 33.354 1.00 63.88 178 ILE A O 1
ATOM 1490 N N . THR A 1 182 ? 75.712 49.818 35.449 1.00 59.55 179 THR A N 1
ATOM 1491 C CA . THR A 1 182 ? 75.767 51.221 35.091 1.00 59.57 179 THR A CA 1
ATOM 1492 C C . THR A 1 182 ? 76.998 51.606 34.230 1.00 65.53 179 THR A C 1
ATOM 1493 O O . THR A 1 182 ? 76.855 52.344 33.242 1.00 65.87 179 THR A O 1
ATOM 1497 N N . ASP A 1 183 ? 78.192 51.127 34.585 1.00 66.81 180 ASP A N 1
ATOM 1498 C CA . ASP A 1 183 ? 79.389 51.436 33.771 1.00 69.58 180 ASP A CA 1
ATOM 1499 C C . ASP A 1 183 ? 79.152 51.036 32.315 1.00 66.48 180 ASP A C 1
ATOM 1500 O O . ASP A 1 183 ? 79.432 51.812 31.414 1.00 69.23 180 ASP A O 1
ATOM 1505 N N . LEU A 1 184 ? 78.596 49.844 32.110 1.00 65.74 181 LEU A N 1
ATOM 1506 C CA . LEU A 1 184 ? 78.330 49.308 30.772 1.00 67.40 181 LEU A CA 1
ATOM 1507 C C . LEU A 1 184 ? 77.279 50.130 30.007 1.00 69.08 181 LEU A C 1
ATOM 1508 O O . LEU A 1 184 ? 77.379 50.357 28.817 1.00 69.72 181 LEU A O 1
ATOM 1513 N N . ILE A 1 185 ? 76.269 50.584 30.713 1.00 66.47 182 ILE A N 1
ATOM 1514 C CA . ILE A 1 185 ? 75.277 51.438 30.132 1.00 63.77 182 ILE A CA 1
ATOM 1515 C C . ILE A 1 185 ? 75.847 52.814 29.800 1.00 63.78 182 ILE A C 1
ATOM 1516 O O . ILE A 1 185 ? 75.565 53.344 28.722 1.00 73.41 182 ILE A O 1
ATOM 1521 N N . ASN A 1 186 ? 76.621 53.417 30.702 1.00 64.49 183 ASN A N 1
ATOM 1522 C CA . ASN A 1 186 ? 77.275 54.705 30.398 1.00 67.33 183 ASN A CA 1
ATOM 1523 C C . ASN A 1 186 ? 78.045 54.627 29.086 1.00 66.51 183 ASN A C 1
ATOM 1524 O O . ASN A 1 186 ? 77.997 55.518 28.262 1.00 68.81 183 ASN A O 1
ATOM 1529 N N . LYS A 1 187 ? 78.757 53.525 28.922 1.00 70.36 184 LYS A N 1
ATOM 1530 C CA . LYS A 1 187 ? 79.553 53.280 27.759 1.00 70.01 184 LYS A CA 1
ATOM 1531 C C . LYS A 1 187 ? 78.693 53.161 26.482 1.00 68.67 184 LYS A C 1
ATOM 1532 O O . LYS A 1 187 ? 79.047 53.697 25.424 1.00 68.71 184 LYS A O 1
ATOM 1546 N N . GLU A 1 189 ? 75.603 54.435 26.158 1.00 68.10 186 GLU A N 1
ATOM 1547 C CA . GLU A 1 189 ? 75.116 55.807 25.988 1.00 72.38 186 GLU A CA 1
ATOM 1548 C C . GLU A 1 189 ? 76.135 56.652 25.198 1.00 73.36 186 GLU A C 1
ATOM 1549 O O . GLU A 1 189 ? 75.763 57.436 24.314 1.00 82.81 186 GLU A O 1
ATOM 1555 N N . LYS A 1 190 ? 77.416 56.488 25.509 1.00 68.31 187 LYS A N 1
ATOM 1556 C CA . LYS A 1 190 ? 78.458 57.232 24.829 1.00 72.87 187 LYS A CA 1
ATOM 1557 C C . LYS A 1 190 ? 78.620 56.805 23.347 1.00 69.07 187 LYS A C 1
ATOM 1558 O O . LYS A 1 190 ? 78.676 57.647 22.454 1.00 78.68 187 LYS A O 1
ATOM 1564 N N . ILE A 1 191 ? 78.689 55.506 23.097 1.00 64.29 188 ILE A N 1
ATOM 1565 C CA . ILE A 1 191 ? 78.835 54.980 21.744 1.00 65.59 188 ILE A CA 1
ATOM 1566 C C . ILE A 1 191 ? 77.670 55.357 20.859 1.00 64.76 188 ILE A C 1
ATOM 1567 O O . ILE A 1 191 ? 77.868 55.676 19.686 1.00 70.06 188 ILE A O 1
ATOM 1572 N N . LEU A 1 192 ? 76.461 55.345 21.406 1.00 62.20 189 LEU A N 1
ATOM 1573 C CA . LEU A 1 192 ? 75.300 55.713 20.611 1.00 64.86 189 LEU A CA 1
ATOM 1574 C C . LEU A 1 192 ? 75.100 57.208 20.503 1.00 67.08 189 LEU A C 1
ATOM 1575 O O . LEU A 1 192 ? 74.328 57.661 19.659 1.00 68.42 189 LEU A O 1
ATOM 1580 N N . ASN A 1 193 ? 75.806 57.962 21.342 1.00 71.71 190 ASN A N 1
ATOM 1581 C CA . ASN A 1 193 ? 75.713 59.418 21.385 1.00 71.83 190 ASN A CA 1
ATOM 1582 C C . ASN A 1 193 ? 74.273 59.802 21.599 1.00 73.17 190 ASN A C 1
ATOM 1583 O O . ASN A 1 193 ? 73.671 60.543 20.817 1.00 78.74 190 ASN A O 1
ATOM 1588 N N . VAL A 1 194 ? 73.722 59.255 22.664 1.00 71.94 191 VAL A N 1
ATOM 1589 C CA . VAL A 1 194 ? 72.396 59.628 23.113 1.00 75.25 191 VAL A CA 1
ATOM 1590 C C . VAL A 1 194 ? 72.448 59.907 24.600 1.00 78.12 191 VAL A C 1
ATOM 1591 O O . VAL A 1 194 ? 73.429 59.576 25.278 1.00 81.86 191 VAL A O 1
ATOM 1595 N N . GLN A 1 195 ? 71.393 60.538 25.093 1.00 79.40 192 GLN A N 1
ATOM 1596 C CA . GLN A 1 195 ? 71.276 60.812 26.505 1.00 84.57 192 GLN A CA 1
ATOM 1597 C C . GLN A 1 195 ? 69.966 60.215 26.988 1.00 79.13 192 GLN A C 1
ATOM 1598 O O . GLN A 1 195 ? 68.931 60.405 26.363 1.00 78.02 192 GLN A O 1
ATOM 1612 N N . TYR A 1 197 ? 66.955 59.362 29.926 1.00 66.71 194 TYR A N 1
ATOM 1613 C CA . TYR A 1 197 ? 66.299 59.830 31.140 1.00 65.28 194 TYR A CA 1
ATOM 1614 C C . TYR A 1 197 ? 66.762 58.966 32.294 1.00 63.90 194 TYR A C 1
ATOM 1615 O O . TYR A 1 197 ? 67.031 57.788 32.120 1.00 64.70 194 TYR A O 1
ATOM 1624 N N . THR A 1 198 ? 66.868 59.554 33.479 1.00 60.75 195 THR A N 1
ATOM 1625 C CA . THR A 1 198 ? 67.235 58.807 34.651 1.00 59.58 195 THR A CA 1
ATOM 1626 C C . THR A 1 198 ? 66.408 57.511 34.778 1.00 59.78 195 THR A C 1
ATOM 1627 O O . THR A 1 198 ? 66.969 56.412 34.913 1.00 56.19 195 THR A O 1
ATOM 1631 N N . TYR A 1 199 ? 65.079 57.622 34.747 1.00 56.77 196 TYR A N 1
ATOM 1632 C CA . TYR A 1 199 ? 64.287 56.452 35.045 1.00 53.61 196 TYR A CA 1
ATOM 1633 C C . TYR A 1 199 ? 64.544 55.388 34.003 1.00 52.77 196 TYR A C 1
ATOM 1634 O O . TYR A 1 199 ? 64.812 54.237 34.308 1.00 61.23 196 TYR A O 1
ATOM 1643 N N . SER A 1 200 ? 64.488 55.782 32.757 1.00 57.43 197 SER A N 1
ATOM 1644 C CA . SER A 1 200 ? 64.698 54.855 31.673 1.00 57.09 197 SER A CA 1
ATOM 1645 C C . SER A 1 200 ? 65.949 54.029 31.864 1.00 55.71 197 SER A C 1
ATOM 1646 O O . SER A 1 200 ? 65.943 52.825 31.654 1.00 55.78 197 SER A O 1
ATOM 1649 N N . LYS A 1 201 ? 67.017 54.706 32.267 1.00 54.01 198 LYS A N 1
ATOM 1650 C CA . LYS A 1 201 ? 68.332 54.125 32.440 1.00 54.66 198 LYS A CA 1
ATOM 1651 C C . LYS A 1 201 ? 68.336 53.145 33.577 1.00 60.39 198 LYS A C 1
ATOM 1652 O O . LYS A 1 201 ? 68.803 52.020 33.444 1.00 66.84 198 LYS A O 1
ATOM 1658 N N . HIS A 1 202 ? 67.804 53.577 34.713 1.00 63.29 199 HIS A N 1
ATOM 1659 C CA . HIS A 1 202 ? 67.652 52.700 35.872 1.00 58.46 199 HIS A CA 1
ATOM 1660 C C . HIS A 1 202 ? 66.932 51.413 35.480 1.00 61.33 199 HIS A C 1
ATOM 1661 O O . HIS A 1 202 ? 67.322 50.317 35.897 1.00 58.81 199 HIS A O 1
ATOM 1668 N N . LYS A 1 203 ? 65.887 51.538 34.670 1.00 57.56 200 LYS A N 1
ATOM 1669 C CA . LYS A 1 203 ? 65.117 50.355 34.317 1.00 58.92 200 LYS A CA 1
ATOM 1670 C C . LYS A 1 203 ? 65.829 49.483 33.318 1.00 58.58 200 LYS A C 1
ATOM 1671 O O . LYS A 1 203 ? 65.675 48.275 33.341 1.00 60.50 200 LYS A O 1
ATOM 1677 N N . LEU A 1 204 ? 66.670 50.076 32.478 1.00 67.68 201 LEU A N 1
ATOM 1678 C CA . LEU A 1 204 ? 67.547 49.275 31.602 1.00 63.95 201 LEU A CA 1
ATOM 1679 C C . LEU A 1 204 ? 68.583 48.521 32.434 1.00 62.71 201 LEU A C 1
ATOM 1680 O O . LEU A 1 204 ? 68.844 47.357 32.146 1.00 64.99 201 LEU A O 1
ATOM 1685 N N . CYS A 1 205 ? 69.149 49.173 33.456 1.00 59.82 202 CYS A N 1
ATOM 1686 C CA . CYS A 1 205 ? 70.000 48.484 34.465 1.00 62.81 202 CYS A CA 1
ATOM 1687 C C . CYS A 1 205 ? 69.298 47.318 35.133 1.00 61.68 202 CYS A C 1
ATOM 1688 O O . CYS A 1 205 ? 69.845 46.215 35.198 1.00 64.31 202 CYS A O 1
ATOM 1691 N N . VAL A 1 206 ? 68.074 47.544 35.602 1.00 62.18 203 VAL A N 1
ATOM 1692 C CA . VAL A 1 206 ? 67.277 46.477 36.225 1.00 59.24 203 VAL A CA 1
ATOM 1693 C C . VAL A 1 206 ? 67.084 45.278 35.287 1.00 59.03 203 VAL A C 1
ATOM 1694 O O . VAL A 1 206 ? 67.221 44.128 35.718 1.00 56.40 203 VAL A O 1
ATOM 1698 N N . LEU A 1 207 ? 66.752 45.541 34.023 1.00 59.49 204 LEU A N 1
ATOM 1699 C CA . LEU A 1 207 ? 66.580 44.463 33.014 1.00 57.05 204 LEU A CA 1
ATOM 1700 C C . LEU A 1 207 ? 67.886 43.740 32.719 1.00 56.56 204 LEU A C 1
ATOM 1701 O O . LEU A 1 207 ? 67.901 42.529 32.536 1.00 58.61 204 LEU A O 1
ATOM 1706 N N . PHE A 1 208 ? 68.998 44.473 32.674 1.00 61.26 205 PHE A N 1
ATOM 1707 C CA . PHE A 1 208 ? 70.327 43.837 32.541 1.00 61.48 205 PHE A CA 1
ATOM 1708 C C . PHE A 1 208 ? 70.588 42.865 33.717 1.00 61.95 205 PHE A C 1
ATOM 1709 O O . PHE A 1 208 ? 71.085 41.759 33.523 1.00 65.73 205 PHE A O 1
ATOM 1717 N N . ALA A 1 209 ? 70.221 43.280 34.926 1.00 60.29 206 ALA A N 1
ATOM 1718 C CA . ALA A 1 209 ? 70.366 42.453 36.134 1.00 60.92 206 ALA A CA 1
ATOM 1719 C C . ALA A 1 209 ? 69.423 41.272 36.209 1.00 58.14 206 ALA A C 1
ATOM 1720 O O . ALA A 1 209 ? 69.793 40.249 36.712 1.00 63.91 206 ALA A O 1
ATOM 1722 N N . ILE A 1 210 ? 68.185 41.434 35.774 1.00 58.74 207 ILE A N 1
ATOM 1723 C CA . ILE A 1 210 ? 67.270 40.316 35.653 1.00 54.04 207 ILE A CA 1
ATOM 1724 C C . ILE A 1 210 ? 67.938 39.299 34.754 1.00 58.20 207 ILE A C 1
ATOM 1725 O O . ILE A 1 210 ? 67.978 38.118 35.062 1.00 62.37 207 ILE A O 1
ATOM 1730 N N . THR A 1 211 ? 68.458 39.765 33.623 1.00 63.20 208 THR A N 1
ATOM 1731 C CA . THR A 1 211 ? 69.071 38.873 32.648 1.00 60.49 208 THR A CA 1
ATOM 1732 C C . THR A 1 211 ? 70.330 38.205 33.195 1.00 61.30 208 THR A C 1
ATOM 1733 O O . THR A 1 211 ? 70.526 36.992 33.051 1.00 60.41 208 THR A O 1
ATOM 1737 N N . ILE A 1 212 ? 71.156 38.974 33.876 1.00 62.73 209 ILE A N 1
ATOM 1738 C CA . ILE A 1 212 ? 72.376 38.396 34.443 1.00 66.73 209 ILE A CA 1
ATOM 1739 C C . ILE A 1 212 ? 72.045 37.339 35.484 1.00 62.18 209 ILE A C 1
ATOM 1740 O O . ILE A 1 212 ? 72.607 36.248 35.479 1.00 65.23 209 ILE A O 1
ATOM 1745 N N . SER A 1 213 ? 71.137 37.664 36.379 1.00 60.82 210 SER A N 1
ATOM 1746 C CA . SER A 1 213 ? 70.733 36.723 37.388 1.00 60.80 210 SER A CA 1
ATOM 1747 C C . SER A 1 213 ? 70.215 35.425 36.780 1.00 62.86 210 SER A C 1
ATOM 1748 O O . SER A 1 213 ? 70.535 34.344 37.249 1.00 63.35 210 SER A O 1
ATOM 1751 N N . ARG A 1 214 ? 69.427 35.509 35.722 1.00 63.52 211 ARG A N 1
ATOM 1752 C CA . ARG A 1 214 ? 68.949 34.281 35.100 1.00 61.59 211 ARG A CA 1
ATOM 1753 C C . ARG A 1 214 ? 70.083 33.436 34.536 1.00 61.03 211 ARG A C 1
ATOM 1754 O O . ARG A 1 214 ? 70.022 32.207 34.630 1.00 61.10 211 ARG A O 1
ATOM 1762 N N . LEU A 1 215 ? 71.069 34.084 33.903 1.00 61.65 212 LEU A N 1
ATOM 1763 C CA . LEU A 1 215 ? 72.208 33.384 33.285 1.00 62.64 212 LEU A CA 1
ATOM 1764 C C . LEU A 1 215 ? 73.059 32.702 34.366 1.00 68.92 212 LEU A C 1
ATOM 1765 O O . LEU A 1 215 ? 73.481 31.540 34.195 1.00 62.72 212 LEU A O 1
ATOM 1770 N N . LEU A 1 216 ? 73.260 33.399 35.490 1.00 69.53 213 LEU A N 1
ATOM 1771 C CA . LEU A 1 216 ? 73.909 32.786 36.667 1.00 75.71 213 LEU A CA 1
ATOM 1772 C C . LEU A 1 216 ? 73.210 31.528 37.179 1.00 76.26 213 LEU A C 1
ATOM 1773 O O . LEU A 1 216 ? 73.874 30.625 37.670 1.00 76.71 213 LEU A O 1
ATOM 1778 N N . SER A 1 217 ? 71.888 31.463 37.063 1.00 78.67 214 SER A N 1
ATOM 1779 C CA . SER A 1 217 ? 71.124 30.300 37.531 1.00 77.09 214 SER A CA 1
ATOM 1780 C C . SER A 1 217 ? 71.064 29.193 36.492 1.00 73.29 214 SER A C 1
ATOM 1781 O O . SER A 1 217 ? 70.386 28.207 36.719 1.00 74.66 214 SER A O 1
ATOM 1784 N N . GLY A 1 218 ? 71.711 29.356 35.339 1.00 71.32 215 GLY A N 1
ATOM 1785 C CA . GLY A 1 218 ? 71.607 28.360 34.263 1.00 70.64 215 GLY A CA 1
ATOM 1786 C C . GLY A 1 218 ? 70.574 28.620 33.168 1.00 76.23 215 GLY A C 1
ATOM 1787 O O . GLY A 1 218 ? 70.414 27.800 32.288 1.00 86.04 215 GLY A O 1
ATOM 1788 N N . ASN A 1 219 ? 69.899 29.766 33.191 1.00 78.13 216 ASN A N 1
ATOM 1789 C CA . ASN A 1 219 ? 68.766 30.013 32.301 1.00 77.03 216 ASN A CA 1
ATOM 1790 C C . ASN A 1 219 ? 69.078 30.999 31.225 1.00 72.57 216 ASN A C 1
ATOM 1791 O O . ASN A 1 219 ? 69.428 32.143 31.507 1.00 71.94 216 ASN A O 1
ATOM 1796 N N . THR A 1 220 ? 68.884 30.579 29.987 1.00 70.89 217 THR A N 1
ATOM 1797 C CA . THR A 1 220 ? 69.283 31.384 28.852 1.00 70.91 217 THR A CA 1
ATOM 1798 C C . THR A 1 220 ? 68.299 31.168 27.734 1.00 66.96 217 THR A C 1
ATOM 1799 O O . THR A 1 220 ? 67.637 30.155 27.691 1.00 70.31 217 THR A O 1
ATOM 1803 N N . ILE A 1 221 ? 68.201 32.139 26.839 1.00 72.85 218 ILE A N 1
ATOM 1804 C CA . ILE A 1 221 ? 67.261 32.063 25.728 1.00 78.85 218 ILE A CA 1
ATOM 1805 C C . ILE A 1 221 ? 67.763 31.067 24.694 1.00 80.41 218 ILE A C 1
ATOM 1806 O O . ILE A 1 221 ? 68.938 31.087 24.322 1.00 87.07 218 ILE A O 1
ATOM 1811 N N . ASP A 1 222 ? 66.884 30.166 24.270 1.00 89.59 219 ASP A N 1
ATOM 1812 C CA . ASP A 1 222 ? 67.235 29.181 23.238 1.00 107.50 219 ASP A CA 1
ATOM 1813 C C . ASP A 1 222 ? 66.173 29.110 22.145 1.00 114.95 219 ASP A C 1
ATOM 1814 O O . ASP A 1 222 ? 66.106 28.122 21.403 1.00 125.22 219 ASP A O 1
ATOM 1819 N N . ASN A 1 223 ? 65.352 30.160 22.048 1.00 111.69 220 ASN A N 1
ATOM 1820 C CA . ASN A 1 223 ? 64.335 30.274 21.002 1.00 107.14 220 ASN A CA 1
ATOM 1821 C C . ASN A 1 223 ? 63.746 31.694 20.947 1.00 107.82 220 ASN A C 1
ATOM 1822 O O . ASN A 1 223 ? 63.134 32.145 21.914 1.00 112.09 220 ASN A O 1
ATOM 1827 N N . VAL A 1 224 ? 63.943 32.376 19.816 1.00 118.69 221 VAL A N 1
ATOM 1828 C CA . VAL A 1 224 ? 63.362 33.702 19.547 1.00 121.01 221 VAL A CA 1
ATOM 1829 C C . VAL A 1 224 ? 62.372 33.579 18.365 1.00 131.04 221 VAL A C 1
ATOM 1830 O O . VAL A 1 224 ? 62.736 33.060 17.305 1.00 148.76 221 VAL A O 1
ATOM 1834 N N . SER A 1 225 ? 61.128 34.042 18.551 1.00 128.48 222 SER A N 1
ATOM 1835 C CA . SER A 1 225 ? 60.024 33.758 17.599 1.00 126.78 222 SER A CA 1
ATOM 1836 C C . SER A 1 225 ? 60.216 34.337 16.179 1.00 132.11 222 SER A C 1
ATOM 1837 O O . SER A 1 225 ? 59.583 33.855 15.233 1.00 127.68 222 SER A O 1
ATOM 1840 N N . GLY A 1 226 ? 61.060 35.366 16.037 1.00 129.95 223 GLY A N 1
ATOM 1841 C CA . GLY A 1 226 ? 61.314 36.008 14.736 1.00 127.21 223 GLY A CA 1
ATOM 1842 C C . GLY A 1 226 ? 60.525 37.292 14.516 1.00 121.25 223 GLY A C 1
ATOM 1843 O O . GLY A 1 226 ? 60.916 38.147 13.725 1.00 117.45 223 GLY A O 1
ATOM 1844 N N . LEU A 1 227 ? 59.418 37.431 15.235 1.00 121.96 224 LEU A N 1
ATOM 1845 C CA . LEU A 1 227 ? 58.516 38.577 15.107 1.00 116.80 224 LEU A CA 1
ATOM 1846 C C . LEU A 1 227 ? 59.172 39.905 15.540 1.00 107.65 224 LEU A C 1
ATOM 1847 O O . LEU A 1 227 ? 58.787 40.984 15.075 1.00 116.30 224 LEU A O 1
ATOM 1852 N N . ILE A 1 228 ? 60.147 39.811 16.442 1.00 104.91 225 ILE A N 1
ATOM 1853 C CA . ILE A 1 228 ? 60.933 40.958 16.921 1.00 106.20 225 ILE A CA 1
ATOM 1854 C C . ILE A 1 228 ? 62.383 40.497 17.215 1.00 116.48 225 ILE A C 1
ATOM 1855 O O . ILE A 1 228 ? 62.660 39.840 18.232 1.00 123.14 225 ILE A O 1
ATOM 1860 N N . LEU A 1 229 ? 63.304 40.809 16.311 1.00 119.24 226 LEU A N 1
ATOM 1861 C CA . LEU A 1 229 ? 64.722 40.558 16.557 1.00 112.53 226 LEU A CA 1
ATOM 1862 C C . LEU A 1 229 ? 65.422 41.862 16.234 1.00 102.51 226 LEU A C 1
ATOM 1863 O O . LEU A 1 229 ? 65.005 42.585 15.332 1.00 97.81 226 LEU A O 1
ATOM 1868 N N . VAL A 1 230 ? 66.458 42.188 16.995 1.00 94.81 227 VAL A N 1
ATOM 1869 C CA . VAL A 1 230 ? 67.338 43.273 16.605 1.00 87.81 227 VAL A CA 1
ATOM 1870 C C . VAL A 1 230 ? 68.300 42.643 15.612 1.00 87.62 227 VAL A C 1
ATOM 1871 O O . VAL A 1 230 ? 68.960 41.653 15.918 1.00 93.97 227 VAL A O 1
ATOM 1875 N N . ASN A 1 231 ? 68.321 43.191 14.405 1.00 90.14 228 ASN A N 1
ATOM 1876 C CA . ASN A 1 231 ? 69.228 42.766 13.336 1.00 92.13 228 ASN A CA 1
ATOM 1877 C C . ASN A 1 231 ? 70.680 42.850 13.810 1.00 90.71 228 ASN A C 1
ATOM 1878 O O . ASN A 1 231 ? 71.058 43.860 14.418 1.00 90.36 228 ASN A O 1
ATOM 1883 N N . LYS A 1 232 ? 71.500 41.831 13.511 1.00 83.52 229 LYS A N 1
ATOM 1884 C CA . LYS A 1 232 ? 72.891 41.791 14.025 1.00 84.43 229 LYS A CA 1
ATOM 1885 C C . LYS A 1 232 ? 73.828 42.853 13.420 1.00 85.63 229 LYS A C 1
ATOM 1886 O O . LYS A 1 232 ? 74.983 42.961 13.842 1.00 81.61 229 LYS A O 1
ATOM 1892 N N . ASN A 1 233 ? 73.344 43.600 12.425 1.00 82.99 230 ASN A N 1
ATOM 1893 C CA . ASN A 1 233 ? 74.062 44.744 11.851 1.00 91.23 230 ASN A CA 1
ATOM 1894 C C . ASN A 1 233 ? 73.610 46.075 12.402 1.00 92.90 230 ASN A C 1
ATOM 1895 O O . ASN A 1 233 ? 74.196 47.116 12.087 1.00 99.15 230 ASN A O 1
ATOM 1900 N N . ASP A 1 234 ? 72.540 46.049 13.190 1.00 92.73 231 ASP A N 1
ATOM 1901 C CA . ASP A 1 234 ? 71.992 47.263 13.770 1.00 83.23 231 ASP A CA 1
ATOM 1902 C C . ASP A 1 234 ? 73.026 47.808 14.750 1.00 77.15 231 ASP A C 1
ATOM 1903 O O . ASP A 1 234 ? 73.784 47.051 15.374 1.00 74.69 231 ASP A O 1
ATOM 1908 N N . ASP A 1 235 ? 73.063 49.124 14.869 1.00 69.62 232 ASP A N 1
ATOM 1909 C CA . ASP A 1 235 ? 73.908 49.776 15.843 1.00 75.78 232 ASP A CA 1
ATOM 1910 C C . ASP A 1 235 ? 73.643 49.241 17.270 1.00 78.61 232 ASP A C 1
ATOM 1911 O O . ASP A 1 235 ? 74.572 49.153 18.083 1.00 77.12 232 ASP A O 1
ATOM 1916 N N . HIS A 1 236 ? 72.391 48.861 17.562 1.00 71.36 233 HIS A N 1
ATOM 1917 C CA . HIS A 1 236 ? 72.029 48.432 18.896 1.00 67.61 233 HIS A CA 1
ATOM 1918 C C . HIS A 1 236 ? 72.534 47.041 19.245 1.00 67.93 233 HIS A C 1
ATOM 1919 O O . HIS A 1 236 ? 73.041 46.828 20.354 1.00 66.18 233 HIS A O 1
ATOM 1926 N N . TYR A 1 237 ? 72.439 46.092 18.322 1.00 69.93 234 TYR A N 1
ATOM 1927 C CA . TYR A 1 237 ? 73.075 44.785 18.562 1.00 68.39 234 TYR A CA 1
ATOM 1928 C C . TYR A 1 237 ? 74.543 44.995 18.759 1.00 67.69 234 TYR A C 1
ATOM 1929 O O . TYR A 1 237 ? 75.135 44.418 19.647 1.00 71.47 234 TYR A O 1
ATOM 1938 N N . LYS A 1 238 ? 75.137 45.822 17.912 1.00 74.88 235 LYS A N 1
ATOM 1939 C CA . LYS A 1 238 ? 76.584 45.965 17.912 1.00 78.83 235 LYS A CA 1
ATOM 1940 C C . LYS A 1 238 ? 77.083 46.734 19.110 1.00 69.67 235 LYS A C 1
ATOM 1941 O O . LYS A 1 238 ? 78.117 46.387 19.652 1.00 66.60 235 LYS A O 1
ATOM 1947 N N . THR A 1 239 ? 76.342 47.741 19.551 1.00 66.88 236 THR A N 1
ATOM 1948 C CA . THR A 1 239 ? 76.722 48.447 20.767 1.00 67.78 236 THR A CA 1
ATOM 1949 C C . THR A 1 239 ? 76.710 47.541 22.015 1.00 69.74 236 THR A C 1
ATOM 1950 O O . THR A 1 239 ? 77.619 47.634 22.849 1.00 66.83 236 THR A O 1
ATOM 1954 N N . VAL A 1 240 ? 75.724 46.642 22.124 1.00 63.60 237 VAL A N 1
ATOM 1955 C CA . VAL A 1 240 ? 75.728 45.639 23.200 1.00 65.40 237 VAL A CA 1
ATOM 1956 C C . VAL A 1 240 ? 76.887 44.688 23.030 1.00 66.38 237 VAL A C 1
ATOM 1957 O O . VAL A 1 240 ? 77.538 44.326 23.990 1.00 80.31 237 VAL A O 1
ATOM 1961 N N . ALA A 1 241 ? 77.130 44.266 21.803 1.00 72.07 238 ALA A N 1
ATOM 1962 C CA . ALA A 1 241 ? 78.237 43.349 21.498 1.00 69.60 238 ALA A CA 1
ATOM 1963 C C . ALA A 1 241 ? 79.568 43.909 21.954 1.00 66.03 238 ALA A C 1
ATOM 1964 O O . ALA A 1 241 ? 80.409 43.160 22.423 1.00 68.97 238 ALA A O 1
ATOM 1966 N N . SER A 1 242 ? 79.741 45.228 21.826 1.00 67.89 239 SER A N 1
ATOM 1967 C CA . SER A 1 242 ? 80.922 45.947 22.344 1.00 70.30 239 SER A CA 1
ATOM 1968 C C . SER A 1 242 ? 81.184 45.773 23.839 1.00 74.63 239 SER A C 1
ATOM 1969 O O . SER A 1 242 ? 82.345 45.686 24.247 1.00 79.84 239 SER A O 1
ATOM 1972 N N . ILE A 1 243 ? 80.123 45.763 24.653 1.00 69.45 240 ILE A N 1
ATOM 1973 C CA . ILE A 1 243 ? 80.294 45.663 26.105 1.00 68.43 240 ILE A CA 1
ATOM 1974 C C . ILE A 1 243 ? 80.190 44.250 26.631 1.00 66.50 240 ILE A C 1
ATOM 1975 O O . ILE A 1 243 ? 80.556 43.983 27.764 1.00 71.07 240 ILE A O 1
ATOM 1980 N N . THR A 1 244 ? 79.731 43.334 25.798 1.00 68.80 241 THR A N 1
ATOM 1981 C CA . THR A 1 244 ? 79.566 41.925 26.185 1.00 73.14 241 THR A CA 1
ATOM 1982 C C . THR A 1 244 ? 80.801 41.295 26.890 1.00 76.09 241 THR A C 1
ATOM 1983 O O . THR A 1 244 ? 80.661 40.493 27.826 1.00 79.88 241 THR A O 1
ATOM 1987 N N . SER A 1 245 ? 81.996 41.670 26.470 1.00 78.22 242 SER A N 1
ATOM 1988 C CA . SER A 1 245 ? 83.202 41.106 27.052 1.00 80.68 242 SER A CA 1
ATOM 1989 C C . SER A 1 245 ? 83.445 41.601 28.492 1.00 80.52 242 SER A C 1
ATOM 1990 O O . SER A 1 245 ? 83.772 40.797 29.378 1.00 83.34 242 SER A O 1
ATOM 1993 N N . GLU A 1 246 ? 83.294 42.906 28.726 1.00 79.60 243 GLU A N 1
ATOM 1994 C CA . GLU A 1 246 ? 83.403 43.472 30.088 1.00 81.52 243 GLU A CA 1
ATOM 1995 C C . GLU A 1 246 ? 82.347 42.884 31.027 1.00 78.78 243 GLU A C 1
ATOM 1996 O O . GLU A 1 246 ? 82.609 42.630 32.197 1.00 83.63 243 GLU A O 1
ATOM 2002 N N . LEU A 1 247 ? 81.153 42.674 30.487 1.00 72.58 244 LEU A N 1
ATOM 2003 C CA . LEU A 1 247 ? 80.040 42.074 31.213 1.00 70.86 244 LEU A CA 1
ATOM 2004 C C . LEU A 1 247 ? 80.310 40.622 31.519 1.00 71.44 244 LEU A C 1
ATOM 2005 O O . LEU A 1 247 ? 80.088 40.172 32.634 1.00 68.31 244 LEU A O 1
ATOM 2010 N N . GLN A 1 248 ? 80.778 39.878 30.521 1.00 75.40 245 GLN A N 1
ATOM 2011 C CA . GLN A 1 248 ? 81.084 38.483 30.734 1.00 73.81 245 GLN A CA 1
ATOM 2012 C C . GLN A 1 248 ? 82.145 38.355 3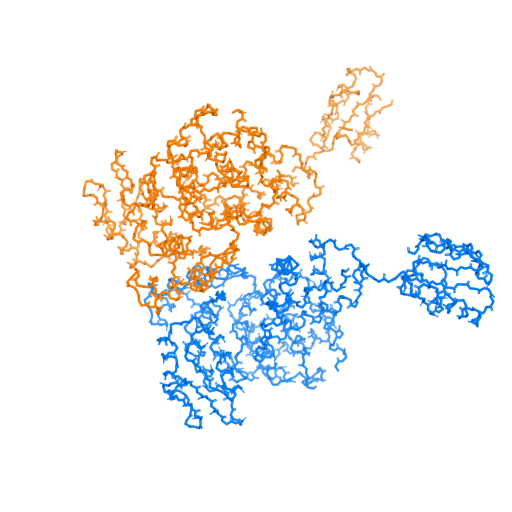1.806 1.00 78.72 245 GLN A C 1
ATOM 2013 O O . GLN A 1 248 ? 82.047 37.466 32.650 1.00 84.41 245 GLN A O 1
ATOM 2019 N N . ASN A 1 249 ? 83.106 39.275 31.838 1.00 78.70 246 ASN A N 1
ATOM 2020 C CA . ASN A 1 249 ? 84.188 39.191 32.834 1.00 85.78 246 ASN A CA 1
ATOM 2021 C C . ASN A 1 249 ? 83.808 39.680 34.249 1.00 80.31 246 ASN A C 1
ATOM 2022 O O . ASN A 1 249 ? 84.198 39.065 35.242 1.00 76.12 246 ASN A O 1
ATOM 2027 N N . SER A 1 250 ? 83.023 40.748 34.356 1.00 75.65 247 SER A N 1
ATOM 2028 C CA . SER A 1 250 ? 82.561 41.203 35.681 1.00 70.88 247 SER A CA 1
ATOM 2029 C C . SER A 1 250 ? 81.762 40.164 36.431 1.00 72.88 247 SER A C 1
ATOM 2030 O O . SER A 1 250 ? 81.972 39.987 37.630 1.00 76.63 247 SER A O 1
ATOM 2033 N N . PHE A 1 251 ? 80.849 39.486 35.726 1.00 66.64 248 PHE A N 1
ATOM 2034 C CA . PHE A 1 251 ? 79.874 38.608 36.357 1.00 68.85 248 PHE A CA 1
ATOM 2035 C C . PHE A 1 251 ? 80.002 37.118 36.003 1.00 71.99 248 PHE A C 1
ATOM 2036 O O . PHE A 1 251 ? 79.156 36.316 36.409 1.00 71.29 248 PHE A O 1
ATOM 2044 N N . GLY A 1 252 ? 80.997 36.735 35.217 1.00 71.82 249 GLY A N 1
ATOM 2045 C CA . GLY A 1 252 ? 81.163 35.310 34.883 1.00 74.07 249 GLY A CA 1
ATOM 2046 C C . GLY A 1 252 ? 79.933 34.663 34.268 1.00 73.45 249 GLY A C 1
ATOM 2047 O O . GLY A 1 252 ? 79.459 33.632 34.743 1.00 70.84 249 GLY A O 1
ATOM 2048 N N . VAL A 1 253 ? 79.409 35.283 33.213 1.00 75.36 250 VAL A N 1
ATOM 2049 C CA . VAL A 1 253 ? 78.288 34.726 32.455 1.00 74.24 250 VAL A CA 1
ATOM 2050 C C . VAL A 1 253 ? 78.699 34.681 30.999 1.00 77.19 250 VAL A C 1
ATOM 2051 O O . VAL A 1 253 ? 79.733 35.229 30.645 1.00 81.34 250 VAL A O 1
ATOM 2055 N N . THR A 1 254 ? 77.877 34.046 30.165 1.00 81.92 251 THR A N 1
ATOM 2056 C CA . THR A 1 254 ? 78.151 33.888 28.740 1.00 81.81 251 THR A CA 1
ATOM 2057 C C . THR A 1 254 ? 76.965 34.296 27.866 1.00 80.22 251 THR A C 1
ATOM 2058 O O . THR A 1 254 ? 75.903 33.657 27.873 1.00 77.67 251 THR A O 1
ATOM 2062 N N . LEU A 1 255 ? 77.179 35.326 27.060 1.00 78.45 252 LEU A N 1
ATOM 2063 C CA . LEU A 1 255 ? 76.114 35.896 26.271 1.00 80.57 252 LEU A CA 1
ATOM 2064 C C . LEU A 1 255 ? 76.186 35.426 24.833 1.00 78.31 252 LEU A C 1
ATOM 2065 O O . LEU A 1 255 ? 76.839 36.045 24.018 1.00 83.80 252 LEU A O 1
ATOM 2070 N N . HIS A 1 256 ? 75.479 34.354 24.509 1.00 80.17 253 HIS A N 1
ATOM 2071 C CA . HIS A 1 256 ? 75.391 33.953 23.121 1.00 81.52 253 HIS A CA 1
ATOM 2072 C C . HIS A 1 256 ? 74.558 34.966 22.326 1.00 79.87 253 HIS A C 1
ATOM 2073 O O . HIS A 1 256 ? 74.023 35.916 22.872 1.00 79.55 253 HIS A O 1
ATOM 2080 N N . GLU A 1 257 ? 74.525 34.789 21.018 1.00 85.92 254 GLU A N 1
ATOM 2081 C CA . GLU A 1 257 ? 73.954 35.774 20.110 1.00 87.41 254 GLU A CA 1
ATOM 2082 C C . GLU A 1 257 ? 72.564 36.202 20.552 1.00 80.34 254 GLU A C 1
ATOM 2083 O O . GLU A 1 257 ? 72.192 37.373 20.487 1.00 81.81 254 GLU A O 1
ATOM 2089 N N . THR A 1 258 ? 71.772 35.252 20.996 1.00 76.50 255 THR A N 1
ATOM 2090 C CA . THR A 1 258 ? 70.374 35.551 21.194 1.00 76.38 255 THR A CA 1
ATOM 2091 C C . THR A 1 258 ? 70.132 36.386 22.479 1.00 71.18 255 THR A C 1
ATOM 2092 O O . THR A 1 258 ? 69.106 37.043 22.614 1.00 65.63 255 THR A O 1
ATOM 2096 N N . GLU A 1 259 ? 71.094 36.380 23.399 1.00 68.33 256 GLU A N 1
ATOM 2097 C CA . GLU A 1 259 ? 71.037 37.225 24.578 1.00 66.53 256 GLU A CA 1
ATOM 2098 C C . GLU A 1 259 ? 71.469 38.630 24.233 1.00 65.39 256 GLU A C 1
ATOM 2099 O O . GLU A 1 259 ? 70.932 39.586 24.758 1.00 70.00 256 GLU A O 1
ATOM 2105 N N . ILE A 1 260 ? 72.463 38.761 23.371 1.00 61.20 257 ILE A N 1
ATOM 2106 C CA . ILE A 1 260 ? 72.878 40.074 22.919 1.00 62.11 257 ILE A CA 1
ATOM 2107 C C . ILE A 1 260 ? 71.713 40.771 22.241 1.00 65.08 257 ILE A C 1
ATOM 2108 O O . ILE A 1 260 ? 71.483 41.968 22.440 1.00 70.51 257 ILE A O 1
ATOM 2113 N N . SER A 1 261 ? 70.999 40.018 21.419 1.00 64.87 258 SER A N 1
ATOM 2114 C CA . SER A 1 261 ? 69.873 40.538 20.670 1.00 63.97 258 SER A CA 1
ATOM 2115 C C . SER A 1 261 ? 68.802 41.041 21.641 1.00 64.74 258 SER A C 1
ATOM 2116 O O . SER A 1 261 ? 68.223 42.127 21.444 1.00 70.62 258 SER A O 1
ATOM 2119 N N . PHE A 1 262 ? 68.571 40.274 22.713 1.00 62.54 259 PHE A N 1
ATOM 2120 C CA . PHE A 1 262 ? 67.563 40.597 23.721 1.00 59.13 259 PHE A CA 1
ATOM 2121 C C . PHE A 1 262 ? 67.945 41.878 24.451 1.00 63.81 259 PHE A C 1
ATOM 2122 O O . PHE A 1 262 ? 67.172 42.848 24.508 1.00 67.89 259 PHE A O 1
ATOM 2130 N N . LEU A 1 263 ? 69.154 41.922 24.982 1.00 61.40 260 LEU A N 1
ATOM 2131 C CA . LEU A 1 263 ? 69.601 43.149 25.634 1.00 61.85 260 LEU A CA 1
ATOM 2132 C C . LEU A 1 263 ? 69.578 44.312 24.651 1.00 55.71 260 LEU A C 1
ATOM 2133 O O . LEU A 1 263 ? 69.162 45.421 24.995 1.00 55.94 260 LEU A O 1
ATOM 2138 N N . ALA A 1 264 ? 69.963 44.059 23.412 1.00 56.34 261 ALA A N 1
ATOM 2139 C CA . ALA A 1 264 ? 69.901 45.117 22.377 1.00 56.99 261 ALA A CA 1
ATOM 2140 C C . ALA A 1 264 ? 68.506 45.596 22.177 1.00 53.86 261 ALA A C 1
ATOM 2141 O O . ALA A 1 264 ? 68.298 46.779 22.003 1.00 54.32 261 ALA A O 1
ATOM 2143 N N . LEU A 1 265 ? 67.537 44.685 22.179 1.00 56.73 262 LEU A N 1
ATOM 2144 C CA . LEU A 1 265 ? 66.135 45.108 22.112 1.00 59.67 262 LEU A CA 1
ATOM 2145 C C . LEU A 1 265 ? 65.776 45.982 23.294 1.00 57.70 262 LEU A C 1
ATOM 2146 O O . LEU A 1 265 ? 65.088 46.987 23.148 1.00 57.38 262 LEU A O 1
ATOM 2151 N N . ALA A 1 266 ? 66.257 45.608 24.470 1.00 59.92 263 ALA A N 1
ATOM 2152 C CA . ALA A 1 266 ? 66.007 46.397 25.685 1.00 57.62 263 ALA A CA 1
ATOM 2153 C C . ALA A 1 266 ? 66.599 47.768 25.524 1.00 55.78 263 ALA A C 1
ATOM 2154 O O . ALA A 1 266 ? 65.936 48.774 25.760 1.00 59.98 263 ALA A O 1
ATOM 2156 N N . LEU A 1 267 ? 67.857 47.817 25.128 1.00 55.38 264 LEU A N 1
ATOM 2157 C CA . LEU A 1 267 ? 68.507 49.106 24.855 1.00 56.81 264 LEU A CA 1
ATOM 2158 C C . LEU A 1 267 ? 67.663 49.975 23.934 1.00 57.17 264 LEU A C 1
ATOM 2159 O O . LEU A 1 267 ? 67.361 51.127 24.234 1.00 57.37 264 LEU A O 1
ATOM 2164 N N . LEU A 1 268 ? 67.287 49.418 22.796 1.00 57.74 265 LEU A N 1
ATOM 2165 C CA . LEU A 1 268 ? 66.552 50.189 21.799 1.00 61.29 265 LEU A CA 1
ATOM 2166 C C . LEU A 1 268 ? 65.266 50.702 22.395 1.00 57.70 265 LEU A C 1
ATOM 2167 O O . LEU A 1 268 ? 64.990 51.881 22.329 1.00 64.76 265 LEU A O 1
ATOM 2172 N N . LEU A 1 269 ? 64.485 49.824 23.006 1.00 58.27 266 LEU A N 1
ATOM 2173 C CA . LEU A 1 269 ? 63.219 50.233 23.647 1.00 59.26 266 LEU A CA 1
ATOM 2174 C C . LEU A 1 269 ? 63.365 51.332 24.726 1.00 58.00 266 LEU A C 1
ATOM 2175 O O . LEU A 1 269 ? 62.539 52.222 24.816 1.00 58.63 266 LEU A O 1
ATOM 2180 N N . SER A 1 270 ? 64.422 51.270 25.524 1.00 60.04 267 SER A N 1
ATOM 2181 C CA . SER A 1 270 ? 64.652 52.279 26.560 1.00 65.38 267 SER A CA 1
ATOM 2182 C C . SER A 1 270 ? 64.988 53.620 25.972 1.00 64.82 267 SER A C 1
ATOM 2183 O O . SER A 1 270 ? 64.944 54.612 26.674 1.00 70.98 267 SER A O 1
ATOM 2186 N N . LEU A 1 271 ? 65.336 53.663 24.691 1.00 75.67 268 LEU A N 1
ATOM 2187 C CA . LEU A 1 271 ? 65.542 54.945 24.004 1.00 77.09 268 LEU A CA 1
ATOM 2188 C C . LEU A 1 271 ? 64.280 55.443 23.318 1.00 80.71 268 LEU A C 1
ATOM 2189 O O . LEU A 1 271 ? 64.322 56.481 22.673 1.00 86.74 268 LEU A O 1
ATOM 2194 N N . GLY A 1 272 ? 63.173 54.699 23.432 1.00 86.97 269 GLY A N 1
ATOM 2195 C CA . GLY A 1 272 ? 61.838 55.195 23.052 1.00 85.41 269 GLY A CA 1
ATOM 2196 C C . GLY A 1 272 ? 61.668 56.672 23.386 1.00 89.00 269 GLY A C 1
ATOM 2197 O O . GLY A 1 272 ? 61.163 57.437 22.556 1.00 98.02 269 GLY A O 1
ATOM 2198 N N . ASN A 1 273 ? 62.084 57.080 24.591 1.00 87.41 270 ASN A N 1
ATOM 2199 C CA . ASN A 1 273 ? 62.342 58.500 24.873 1.00 99.41 270 ASN A CA 1
ATOM 2200 C C . ASN A 1 273 ? 63.737 58.723 25.489 1.00 103.72 270 ASN A C 1
ATOM 2201 O O . ASN A 1 273 ? 64.144 58.035 26.454 1.00 103.14 270 ASN A O 1
ATOM 2206 N N . SER A 1 274 ? 64.447 59.697 24.908 1.00 106.23 271 SER A N 1
ATOM 2207 C CA . SER A 1 274 ? 65.738 60.196 25.412 1.00 110.64 271 SER A CA 1
ATOM 2208 C C . SER A 1 274 ? 65.795 61.746 25.347 1.00 114.19 271 SER A C 1
ATOM 2209 O O . SER A 1 274 ? 65.235 62.361 24.427 1.00 118.27 271 SER A O 1
ATOM 2212 N N . ILE A 1 275 ? 66.471 62.351 26.330 1.00 108.64 272 ILE A N 1
ATOM 2213 C CA . ILE A 1 275 ? 66.585 63.823 26.490 1.00 109.38 272 ILE A CA 1
ATOM 2214 C C . ILE A 1 275 ? 66.920 64.606 25.213 1.00 91.08 272 ILE A C 1
ATOM 2215 O O . ILE A 1 275 ? 67.466 64.060 24.271 1.00 86.84 272 ILE A O 1
ATOM 2220 N N . SER A 1 279 ? 67.799 62.126 17.193 1.00 123.19 276 SER A N 1
ATOM 2221 C CA . SER A 1 279 ? 66.673 61.239 17.473 1.00 126.97 276 SER A CA 1
ATOM 2222 C C . SER A 1 279 ? 66.217 60.487 16.198 1.00 128.90 276 SER A C 1
ATOM 2223 O O . SER A 1 279 ? 65.113 59.944 16.160 1.00 128.42 276 SER A O 1
ATOM 2226 N N . ASN A 1 280 ? 67.088 60.426 15.183 1.00 124.10 277 ASN A N 1
ATOM 2227 C CA . ASN A 1 280 ? 66.729 59.962 13.825 1.00 120.84 277 ASN A CA 1
ATOM 2228 C C . ASN A 1 280 ? 67.002 58.475 13.579 1.00 119.40 277 ASN A C 1
ATOM 2229 O O . ASN A 1 280 ? 66.117 57.705 13.183 1.00 113.50 277 ASN A O 1
ATOM 2234 N N . LYS A 1 281 ? 68.252 58.092 13.791 1.00 122.07 278 LYS A N 1
ATOM 2235 C CA . LYS A 1 281 ? 68.700 56.729 13.560 1.00 111.54 278 LYS A CA 1
ATOM 2236 C C . LYS A 1 281 ? 68.089 55.771 14.599 1.00 103.51 278 LYS A C 1
ATOM 2237 O O . LYS A 1 281 ? 67.958 54.565 14.352 1.00 97.64 278 LYS A O 1
ATOM 2243 N N . THR A 1 282 ? 67.718 56.327 15.754 1.00 89.39 279 THR A N 1
ATOM 2244 C CA . THR A 1 282 ? 66.943 55.610 16.771 1.00 85.86 279 THR A CA 1
ATOM 2245 C C . THR A 1 282 ? 65.537 55.222 16.261 1.00 84.70 279 THR A C 1
ATOM 2246 O O . THR A 1 282 ? 65.159 54.045 16.275 1.00 81.10 279 THR A O 1
ATOM 2250 N N . LEU A 1 283 ? 64.778 56.217 15.810 1.00 85.79 280 LEU A N 1
ATOM 2251 C CA . LEU A 1 283 ? 63.437 56.009 15.248 1.00 88.94 280 LEU A CA 1
ATOM 2252 C C . LEU A 1 283 ? 63.444 54.971 14.101 1.00 88.97 280 LEU A C 1
ATOM 2253 O O . LEU A 1 283 ? 62.514 54.162 13.961 1.00 88.17 280 LEU A O 1
ATOM 2258 N N . THR A 1 284 ? 64.501 54.984 13.305 1.00 78.00 281 THR A N 1
ATOM 2259 C CA . THR A 1 284 ? 64.584 54.121 12.146 1.00 77.71 281 THR A CA 1
ATOM 2260 C C . THR A 1 284 ? 64.816 52.665 12.561 1.00 75.15 281 THR A C 1
ATOM 2261 O O . THR A 1 284 ? 64.157 51.751 12.017 1.00 73.86 281 THR A O 1
ATOM 2265 N N . SER A 1 285 ? 65.738 52.433 13.504 1.00 69.66 282 SER A N 1
ATOM 2266 C CA . SER A 1 285 ? 65.938 51.073 14.052 1.00 67.81 282 SER A CA 1
ATOM 2267 C C . SER A 1 285 ? 64.685 50.633 14.797 1.00 65.19 282 SER A C 1
ATOM 2268 O O . SER A 1 285 ? 64.306 49.458 14.801 1.00 59.18 282 SER A O 1
ATOM 2271 N N . TYR A 1 286 ? 64.049 51.600 15.437 1.00 62.67 283 TYR A N 1
ATOM 2272 C CA . TYR A 1 286 ? 62.860 51.321 16.181 1.00 66.92 283 TYR A CA 1
ATOM 2273 C C . TYR A 1 286 ? 61.844 50.747 15.215 1.00 63.87 283 TYR A C 1
ATOM 2274 O O . TYR A 1 286 ? 61.336 49.650 15.418 1.00 64.99 283 TYR A O 1
ATOM 2283 N N . LYS A 1 287 ? 61.595 51.468 14.136 1.00 70.72 284 LYS A N 1
ATOM 2284 C CA . LYS A 1 287 ? 60.570 51.096 13.164 1.00 69.04 284 LYS A CA 1
ATOM 2285 C C . LYS A 1 287 ? 60.873 49.761 12.451 1.00 68.23 284 LYS A C 1
ATOM 2286 O O . LYS A 1 287 ? 60.006 48.920 12.295 1.00 66.30 284 LYS A O 1
ATOM 2292 N N . LYS A 1 288 ? 62.109 49.550 12.031 1.00 74.30 285 LYS A N 1
ATOM 2293 C CA . LYS A 1 288 ? 62.474 48.303 11.354 1.00 78.72 285 LYS A CA 1
ATOM 2294 C C . LYS A 1 288 ? 62.319 47.073 12.261 1.00 79.52 285 LYS A C 1
ATOM 2295 O O . LYS A 1 288 ? 62.011 45.969 11.807 1.00 85.82 285 LYS A O 1
ATOM 2301 N N . THR A 1 289 ? 62.574 47.265 13.547 1.00 71.97 286 THR A N 1
ATOM 2302 C CA . THR A 1 289 ? 62.492 46.190 14.515 1.00 67.88 286 THR A CA 1
ATOM 2303 C C . THR A 1 289 ? 61.056 45.832 14.892 1.00 65.78 286 THR A C 1
ATOM 2304 O O . THR A 1 289 ? 60.743 44.660 15.045 1.00 62.85 286 THR A O 1
ATOM 2308 N N . ILE A 1 290 ? 60.195 46.838 15.040 1.00 64.68 287 ILE A N 1
ATOM 2309 C CA . ILE A 1 290 ? 58.838 46.620 15.497 1.00 63.55 287 ILE A CA 1
ATOM 2310 C C . ILE A 1 290 ? 57.890 46.369 14.323 1.00 67.69 287 ILE A C 1
ATOM 2311 O O . ILE A 1 290 ? 56.845 45.726 14.506 1.00 72.06 287 ILE A O 1
ATOM 2324 N N . PRO A 1 292 ? 57.566 44.328 11.819 1.00 52.83 289 PRO A N 1
ATOM 2325 C CA . PRO A 1 292 ? 56.934 43.008 11.614 1.00 56.03 289 PRO A CA 1
ATOM 2326 C C . PRO A 1 292 ? 55.819 42.661 12.633 1.00 61.15 289 PRO A C 1
ATOM 2327 O O . PRO A 1 292 ? 54.918 41.882 12.320 1.00 69.98 289 PRO A O 1
ATOM 2331 N N . LEU A 1 293 ? 55.894 43.210 13.848 1.00 63.36 290 LEU A N 1
ATOM 2332 C CA . LEU A 1 293 ? 54.870 42.956 14.869 1.00 57.34 290 LEU A CA 1
ATOM 2333 C C . LEU A 1 293 ? 53.633 43.736 14.504 1.00 57.00 290 LEU A C 1
ATOM 2334 O O . LEU A 1 293 ? 52.508 43.206 14.512 1.00 59.28 290 LEU A O 1
ATOM 2339 N N . ALA A 1 294 ? 53.844 44.992 14.123 1.00 60.76 291 ALA A N 1
ATOM 2340 C CA . ALA A 1 294 ? 52.755 45.839 13.623 1.00 59.04 291 ALA A CA 1
ATOM 2341 C C . ALA A 1 294 ? 52.036 45.152 12.486 1.00 59.90 291 ALA A C 1
ATOM 2342 O O . ALA A 1 294 ? 50.796 45.162 12.442 1.00 60.38 291 ALA A O 1
ATOM 2344 N N . LYS A 1 295 ? 52.805 44.511 11.602 1.00 59.53 292 LYS A N 1
ATOM 2345 C CA . LYS A 1 295 ? 52.213 43.742 10.504 1.00 64.16 292 LYS A CA 1
ATOM 2346 C C . LYS A 1 295 ? 51.434 42.542 10.979 1.00 62.34 292 LYS A C 1
ATOM 2347 O O . LYS A 1 295 ? 50.314 42.329 10.498 1.00 61.13 292 LYS A O 1
ATOM 2353 N N . GLU A 1 296 ? 51.991 41.7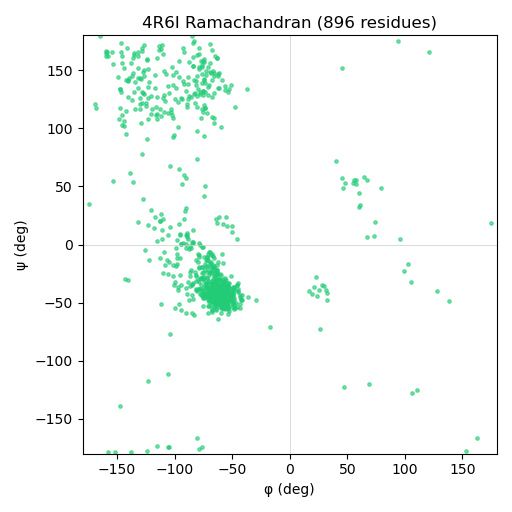45 11.900 1.00 62.04 293 GLU A N 1
ATOM 2354 C CA . GLU A 1 296 ? 51.206 40.593 12.407 1.00 70.12 293 GLU A CA 1
ATOM 2355 C C . GLU A 1 296 ? 49.929 41.012 13.195 1.00 64.53 293 GLU A C 1
ATOM 2356 O O . GLU A 1 296 ? 48.881 40.409 13.032 1.00 61.32 293 GLU A O 1
ATOM 2362 N N . ILE A 1 297 ? 50.012 42.074 13.996 1.00 59.13 294 ILE A N 1
ATOM 2363 C CA . ILE A 1 297 ? 48.856 42.568 14.700 1.00 59.73 294 ILE A CA 1
ATOM 2364 C C . ILE A 1 297 ? 47.760 42.974 13.736 1.00 61.89 294 ILE A C 1
ATOM 2365 O O . ILE A 1 297 ? 46.590 42.644 13.940 1.00 62.33 294 ILE A O 1
ATOM 2370 N N . THR A 1 298 ? 48.143 43.733 12.708 1.00 65.42 295 THR A N 1
ATOM 2371 C CA . THR A 1 298 ? 47.191 44.262 11.725 1.00 59.87 295 THR A CA 1
ATOM 2372 C C . THR A 1 298 ? 46.503 43.137 10.972 1.00 57.67 295 THR A C 1
ATOM 2373 O O . THR A 1 298 ? 45.278 43.097 10.846 1.00 60.42 295 THR A O 1
ATOM 2377 N N . LYS A 1 299 ? 47.297 42.175 10.542 1.00 56.58 296 LYS A N 1
ATOM 2378 C CA . LYS A 1 299 ? 46.784 40.988 9.895 1.00 57.55 296 LYS A CA 1
ATOM 2379 C C . LYS A 1 299 ? 45.818 40.235 10.825 1.00 63.84 296 LYS A C 1
ATOM 2380 O O . LYS A 1 299 ? 44.706 39.876 10.426 1.00 62.84 296 LYS A O 1
ATOM 2386 N N . GLY A 1 300 ? 46.234 40.034 12.088 1.00 65.20 297 GLY A N 1
ATOM 2387 C CA . GLY A 1 300 ? 45.394 39.394 13.096 1.00 57.18 297 GLY A CA 1
ATOM 2388 C C . GLY A 1 300 ? 44.043 40.081 13.224 1.00 57.68 297 GLY A C 1
ATOM 2389 O O . GLY A 1 300 ? 42.985 39.477 13.113 1.00 64.20 297 GLY A O 1
ATOM 2390 N N . ILE A 1 301 ? 44.067 41.373 13.442 1.00 58.44 298 ILE A N 1
ATOM 2391 C CA . ILE A 1 301 ? 42.829 42.084 13.650 1.00 58.35 298 ILE A CA 1
ATOM 2392 C C . ILE A 1 301 ? 41.958 42.098 12.374 1.00 62.31 298 ILE A C 1
ATOM 2393 O O . ILE A 1 301 ? 40.724 41.962 12.466 1.00 60.96 298 ILE A O 1
ATOM 2398 N N . GLU A 1 302 ? 42.599 42.257 11.203 1.00 61.87 299 GLU A N 1
ATOM 2399 C CA . GLU A 1 302 ? 41.879 42.354 9.934 1.00 63.78 299 GLU A CA 1
ATOM 2400 C C . GLU A 1 302 ? 41.108 41.093 9.671 1.00 65.30 299 GLU A C 1
ATOM 2401 O O . GLU A 1 302 ? 39.970 41.138 9.207 1.00 64.69 299 GLU A O 1
ATOM 2407 N N . HIS A 1 303 ? 41.753 39.970 9.960 1.00 65.47 300 HIS A N 1
ATOM 2408 C CA . HIS A 1 303 ? 41.135 38.669 9.825 1.00 67.05 300 HIS A CA 1
ATOM 2409 C C . HIS A 1 303 ? 39.801 38.542 10.578 1.00 73.16 300 HIS A C 1
ATOM 2410 O O . HIS A 1 303 ? 38.896 37.836 10.140 1.00 77.46 300 HIS A O 1
ATOM 2417 N N . LYS A 1 304 ? 39.688 39.212 11.715 1.00 71.70 301 LYS A N 1
ATOM 2418 C CA . LYS A 1 304 ? 38.464 39.194 12.475 1.00 76.90 301 LYS A CA 1
ATOM 2419 C C . LYS A 1 304 ? 37.530 40.317 12.067 1.00 71.44 301 LYS A C 1
ATOM 2420 O O . LYS A 1 304 ? 36.317 40.132 12.071 1.00 69.80 301 LYS A O 1
ATOM 2426 N N . LEU A 1 305 ? 38.066 41.492 11.754 1.00 68.61 302 LEU A N 1
ATOM 2427 C CA . LEU A 1 305 ? 37.193 42.638 11.433 1.00 71.54 302 LEU A CA 1
ATOM 2428 C C . LEU A 1 305 ? 36.681 42.661 9.983 1.00 73.74 302 LEU A C 1
ATOM 2429 O O . LEU A 1 305 ? 35.663 43.301 9.696 1.00 68.80 302 LEU A O 1
ATOM 2434 N N . GLN A 1 306 ? 37.398 41.996 9.072 1.00 80.18 303 GLN A N 1
ATOM 2435 C CA . GLN A 1 306 ? 37.015 41.937 7.651 1.00 80.19 303 GLN A CA 1
ATOM 2436 C C . GLN A 1 306 ? 36.603 43.325 7.126 1.00 78.70 303 GLN A C 1
ATOM 2437 O O . GLN A 1 306 ? 35.493 43.529 6.651 1.00 88.77 303 GLN A O 1
ATOM 2443 N N . LEU A 1 307 ? 37.504 44.284 7.240 1.00 71.33 304 LEU A N 1
ATOM 2444 C CA . LEU A 1 307 ? 37.272 45.602 6.690 1.00 71.08 304 LEU A CA 1
ATOM 2445 C C . LEU A 1 307 ? 37.496 45.677 5.180 1.00 75.63 304 LEU A C 1
ATOM 2446 O O . LEU A 1 307 ? 37.051 46.617 4.534 1.00 76.96 304 LEU A O 1
ATOM 2451 N N . GLY A 1 308 ? 38.245 44.726 4.628 1.00 81.08 305 GLY A N 1
ATOM 2452 C CA . GLY A 1 308 ? 38.561 44.736 3.206 1.00 80.06 305 GLY A CA 1
ATOM 2453 C C . GLY A 1 308 ? 39.571 45.779 2.768 1.00 79.02 305 GLY A C 1
ATOM 2454 O O . GLY A 1 308 ? 39.829 45.932 1.589 1.00 84.99 305 GLY A O 1
ATOM 2455 N N . ILE A 1 309 ? 40.179 46.484 3.705 1.00 79.30 306 ILE A N 1
ATOM 2456 C CA . ILE A 1 309 ? 41.131 47.524 3.360 1.00 74.04 306 ILE A CA 1
ATOM 2457 C C . ILE A 1 309 ? 42.504 46.909 3.136 1.00 72.55 306 ILE A C 1
ATOM 2458 O O . ILE A 1 309 ? 42.813 45.837 3.663 1.00 75.26 306 ILE A O 1
ATOM 2463 N N . ASN A 1 310 ? 43.315 47.581 2.330 1.00 77.89 307 ASN A N 1
ATOM 2464 C CA . ASN A 1 310 ? 44.767 47.422 2.387 1.00 84.48 307 ASN A CA 1
ATOM 2465 C C . ASN A 1 310 ? 45.353 48.475 3.286 1.00 81.22 307 ASN A C 1
ATOM 2466 O O . ASN A 1 310 ? 45.142 49.653 3.073 1.00 87.01 307 ASN A O 1
ATOM 2471 N N . TYR A 1 311 ? 46.116 48.051 4.274 1.00 75.06 308 TYR A N 1
ATOM 2472 C CA . TYR A 1 311 ? 46.623 48.967 5.261 1.00 67.62 308 TYR A CA 1
ATOM 2473 C C . TYR A 1 311 ? 47.932 49.485 4.766 1.00 61.36 308 TYR A C 1
ATOM 2474 O O . TYR A 1 311 ? 48.848 48.733 4.567 1.00 68.21 308 TYR A O 1
ATOM 2483 N N . ASP A 1 312 ? 48.021 50.779 4.549 1.00 64.97 309 ASP A N 1
ATOM 2484 C CA . ASP A 1 312 ? 49.226 51.359 3.997 1.00 64.09 309 ASP A CA 1
ATOM 2485 C C . ASP A 1 312 ? 50.280 51.501 5.072 1.00 67.49 309 ASP A C 1
ATOM 2486 O O . ASP A 1 312 ? 50.062 51.091 6.198 1.00 79.52 309 ASP A O 1
ATOM 2491 N N . GLU A 1 313 ? 51.414 52.102 4.730 1.00 69.53 310 GLU A N 1
ATOM 2492 C CA . GLU A 1 313 ? 52.588 52.092 5.589 1.00 72.30 310 GLU A CA 1
ATOM 2493 C C . GLU A 1 313 ? 52.453 53.062 6.756 1.00 71.84 310 GLU A C 1
ATOM 2494 O O . GLU A 1 313 ? 53.184 52.992 7.762 1.00 77.97 310 GLU A O 1
ATOM 2500 N N . SER A 1 314 ? 51.547 54.001 6.613 1.00 62.83 311 SER A N 1
ATOM 2501 C CA . SER A 1 314 ? 51.452 55.036 7.593 1.00 68.09 311 SER A CA 1
ATOM 2502 C C . SER A 1 314 ? 50.362 54.626 8.624 1.00 62.93 311 SER A C 1
ATOM 2503 O O . SER A 1 314 ? 50.421 55.019 9.761 1.00 58.47 311 SER A O 1
ATOM 2506 N N . PHE A 1 315 ? 49.404 53.815 8.206 1.00 59.98 312 PHE A N 1
ATOM 2507 C CA . PHE A 1 315 ? 48.577 53.100 9.121 1.00 60.16 312 PHE A CA 1
ATOM 2508 C C . PHE A 1 315 ? 49.428 52.173 9.982 1.00 66.26 312 PHE A C 1
ATOM 2509 O O . PHE A 1 315 ? 49.223 52.120 11.188 1.00 72.53 312 PHE A O 1
ATOM 2517 N N . LEU A 1 316 ? 50.351 51.429 9.376 1.00 62.16 313 LEU A N 1
ATOM 2518 C CA . LEU A 1 316 ? 51.217 50.537 10.146 1.00 63.02 313 LEU A CA 1
ATOM 2519 C C . LEU A 1 316 ? 52.186 51.318 11.016 1.00 62.53 313 LEU A C 1
ATOM 2520 O O . LEU A 1 316 ? 52.694 50.796 11.991 1.00 72.38 313 LEU A O 1
ATOM 2525 N N . THR A 1 317 ? 52.479 52.554 10.662 1.00 66.00 314 THR A N 1
ATOM 2526 C CA . THR A 1 317 ? 53.425 53.333 11.454 1.00 69.58 314 THR A CA 1
ATOM 2527 C C . THR A 1 317 ? 52.726 53.778 12.739 1.00 63.59 314 THR A C 1
ATOM 2528 O O . THR A 1 317 ? 53.313 53.716 13.802 1.00 62.20 314 THR A O 1
ATOM 2532 N N . TYR A 1 318 ? 51.462 54.156 12.642 1.00 59.37 315 TYR A N 1
ATOM 2533 C CA . TYR A 1 318 ? 50.668 54.409 13.833 1.00 62.65 315 TYR A CA 1
ATOM 2534 C C . TYR A 1 318 ? 50.601 53.157 14.734 1.00 60.90 315 TYR A C 1
ATOM 2535 O O . TYR A 1 318 ? 50.639 53.269 15.958 1.00 60.26 315 TYR A O 1
ATOM 2544 N N . VAL A 1 319 ? 50.553 51.974 14.141 1.00 55.50 316 VAL A N 1
ATOM 2545 C CA . VAL A 1 319 ? 50.492 50.755 14.926 1.00 57.09 316 VAL A CA 1
ATOM 2546 C C . VAL A 1 319 ? 51.808 50.552 15.672 1.00 59.17 316 VAL A C 1
ATOM 2547 O O . VAL A 1 319 ? 51.820 50.053 16.791 1.00 68.64 316 VAL A O 1
ATOM 2551 N N . VAL A 1 320 ? 52.904 50.961 15.066 1.00 54.67 317 VAL A N 1
ATOM 2552 C CA . VAL A 1 320 ? 54.200 50.948 15.736 1.00 54.86 317 VAL A CA 1
ATOM 2553 C C . VAL A 1 320 ? 54.195 51.957 16.879 1.00 56.62 317 VAL A C 1
ATOM 2554 O O . VAL A 1 320 ? 54.662 51.666 17.975 1.00 58.72 317 VAL A O 1
ATOM 2558 N N . LEU A 1 321 ? 53.680 53.151 16.614 1.00 57.75 318 LEU A N 1
ATOM 2559 C CA . LEU A 1 321 ? 53.496 54.151 17.659 1.00 60.35 318 LEU A CA 1
ATOM 2560 C C . LEU A 1 321 ? 52.778 53.568 18.905 1.00 62.52 318 LEU A C 1
ATOM 2561 O O . LEU A 1 321 ? 53.235 53.731 20.018 1.00 61.59 318 LEU A O 1
ATOM 2566 N N . ILE A 1 322 ? 51.661 52.885 18.697 1.00 58.24 319 ILE A N 1
ATOM 2567 C CA . ILE A 1 322 ? 50.893 52.346 19.784 1.00 54.73 319 ILE A CA 1
ATOM 2568 C C . ILE A 1 322 ? 51.669 51.247 20.497 1.00 56.75 319 ILE A C 1
ATOM 2569 O O . ILE A 1 322 ? 51.654 51.161 21.703 1.00 58.92 319 ILE A O 1
ATOM 2574 N N . ILE A 1 323 ? 52.342 50.406 19.744 1.00 57.41 320 ILE A N 1
ATOM 2575 C CA . ILE A 1 323 ? 53.195 49.410 20.344 1.00 56.68 320 ILE A CA 1
ATOM 2576 C C . ILE A 1 323 ? 54.252 50.082 21.181 1.00 59.94 320 ILE A C 1
ATOM 2577 O O . ILE A 1 323 ? 54.639 49.554 22.202 1.00 60.49 320 ILE A O 1
ATOM 2582 N N . LYS A 1 324 ? 54.706 51.251 20.753 1.00 64.54 321 LYS A N 1
ATOM 2583 C CA . LYS A 1 324 ? 55.795 51.951 21.439 1.00 67.35 321 LYS A CA 1
ATOM 2584 C C . LYS A 1 324 ? 55.311 52.521 22.758 1.00 65.26 321 LYS A C 1
ATOM 2585 O O . LYS A 1 324 ? 55.988 52.435 23.761 1.00 68.12 321 LYS A O 1
ATOM 2591 N N . LYS A 1 325 ? 54.128 53.114 22.744 1.00 64.69 322 LYS A N 1
ATOM 2592 C CA . LYS A 1 325 ? 53.443 53.501 23.977 1.00 60.73 322 LYS A CA 1
ATOM 2593 C C . LYS A 1 325 ? 53.294 52.335 24.960 1.00 59.53 322 LYS A C 1
ATOM 2594 O O . LYS A 1 325 ? 53.453 52.512 26.144 1.00 63.12 322 LYS A O 1
ATOM 2600 N N . ALA A 1 326 ? 53.008 51.148 24.451 1.00 56.90 323 ALA A N 1
ATOM 2601 C CA . ALA A 1 326 ? 52.902 49.975 25.278 1.00 57.25 323 ALA A CA 1
ATOM 2602 C C . ALA A 1 326 ? 54.226 49.625 25.968 1.00 58.49 323 ALA A C 1
ATOM 2603 O O . ALA A 1 326 ? 54.263 49.459 27.185 1.00 62.51 323 ALA A O 1
ATOM 2605 N N . LEU A 1 327 ? 55.308 49.549 25.207 1.00 54.62 324 LEU A N 1
ATOM 2606 C CA . LEU A 1 327 ? 56.582 49.097 25.738 1.00 54.23 324 LEU A CA 1
ATOM 2607 C C . LEU A 1 327 ? 57.279 50.158 26.607 1.00 57.60 324 LEU A C 1
ATOM 2608 O O . LEU A 1 327 ? 58.100 49.836 27.459 1.00 65.92 324 LEU A O 1
ATOM 2613 N N . ASP A 1 328 ? 56.953 51.420 26.387 1.00 62.40 325 ASP A N 1
ATOM 2614 C CA . ASP A 1 328 ? 57.552 52.527 27.129 1.00 65.00 325 ASP A CA 1
ATOM 2615 C C . ASP A 1 328 ? 57.146 52.525 28.599 1.00 69.35 325 ASP A C 1
ATOM 2616 O O . ASP A 1 328 ? 57.828 53.120 29.417 1.00 78.08 325 ASP A O 1
ATOM 2621 N N . LYS A 1 329 ? 56.022 51.894 28.924 1.00 66.98 326 LYS A N 1
ATOM 2622 C CA . LYS A 1 329 ? 55.575 51.739 30.312 1.00 67.91 326 LYS A CA 1
ATOM 2623 C C . LYS A 1 329 ? 56.616 51.179 31.276 1.00 65.99 326 LYS A C 1
ATOM 2624 O O . LYS A 1 329 ? 56.535 51.407 32.493 1.00 61.32 326 LYS A O 1
ATOM 2630 N N . ASN A 1 330 ? 57.549 50.398 30.745 1.00 60.08 327 ASN A N 1
ATOM 2631 C CA . ASN A 1 330 ? 58.662 49.931 31.545 1.00 61.55 327 ASN A CA 1
ATOM 2632 C C . ASN A 1 330 ? 59.690 51.008 31.863 1.00 61.33 327 ASN A C 1
ATOM 2633 O O . ASN A 1 330 ? 60.521 50.801 32.750 1.00 61.78 327 ASN A O 1
ATOM 2638 N N . PHE A 1 331 ? 59.689 52.110 31.107 1.00 56.42 328 PHE A N 1
ATOM 2639 C CA . PHE A 1 331 ? 60.736 53.128 31.228 1.00 54.05 328 PHE A CA 1
ATOM 2640 C C . PHE A 1 331 ? 60.239 54.493 31.663 1.00 54.51 328 PHE A C 1
ATOM 2641 O O . PHE A 1 331 ? 60.990 55.484 31.593 1.00 57.25 328 PHE A O 1
ATOM 2649 N N . ILE A 1 332 ? 59.003 54.505 32.159 1.00 54.48 329 ILE A N 1
ATOM 2650 C CA . ILE A 1 332 ? 58.342 55.650 32.770 1.00 62.99 329 ILE A CA 1
ATOM 2651 C C . ILE A 1 332 ? 57.735 55.111 34.094 1.00 62.58 329 ILE A C 1
ATOM 2652 O O . ILE A 1 332 ? 57.114 54.035 34.096 1.00 53.84 329 ILE A O 1
ATOM 2657 N N . GLN A 1 333 ? 57.889 55.835 35.209 1.00 56.57 330 GLN A N 1
ATOM 2658 C CA . GLN A 1 333 ? 57.537 55.234 36.483 1.00 59.47 330 GLN A CA 1
ATOM 2659 C C . GLN A 1 333 ? 56.012 55.073 36.622 1.00 62.99 330 GLN A C 1
ATOM 2660 O O . GLN A 1 333 ? 55.476 53.952 36.771 1.00 55.75 330 GLN A O 1
ATOM 2666 N N . TYR A 1 334 ? 55.318 56.197 36.527 1.00 64.51 331 TYR A N 1
ATOM 2667 C CA . TYR A 1 334 ? 53.912 56.245 36.876 1.00 65.27 331 TYR A CA 1
ATOM 2668 C C . TYR A 1 334 ? 53.029 56.217 35.646 1.00 68.50 331 TYR A C 1
ATOM 2669 O O . TYR A 1 334 ? 53.308 56.898 34.669 1.00 74.84 331 TYR A O 1
ATOM 2678 N N . TYR A 1 335 ? 51.959 55.433 35.726 1.00 80.95 332 TYR A N 1
ATOM 2679 C CA . TYR A 1 335 ? 50.987 55.272 34.646 1.00 92.80 332 TYR A CA 1
ATOM 2680 C C . TYR A 1 335 ? 49.864 56.321 34.706 1.00 90.94 332 TYR A C 1
ATOM 2681 O O . TYR A 1 335 ? 49.188 56.458 35.720 1.00 90.23 332 TYR A O 1
ATOM 2690 N N . ASN A 1 336 ? 49.659 57.054 33.615 1.00 102.47 333 ASN A N 1
ATOM 2691 C CA . ASN A 1 336 ? 48.508 57.965 33.508 1.00 111.79 333 ASN A CA 1
ATOM 2692 C C . ASN A 1 336 ? 47.198 57.208 33.222 1.00 102.04 333 ASN A C 1
ATOM 2693 O O . ASN A 1 336 ? 47.197 56.214 32.526 1.00 97.09 333 ASN A O 1
ATOM 2698 N N . TYR A 1 337 ? 46.072 57.684 33.731 1.00 109.94 334 TYR A N 1
ATOM 2699 C CA . TYR A 1 337 ? 44.889 56.814 33.809 1.00 112.73 334 TYR A CA 1
ATOM 2700 C C . TYR A 1 337 ? 43.917 56.796 32.634 1.00 99.12 334 TYR A C 1
ATOM 2701 O O . TYR A 1 337 ? 43.661 55.717 32.079 1.00 106.43 334 TYR A O 1
ATOM 2710 N N . ASN A 1 338 ? 43.343 57.948 32.299 1.00 88.84 335 ASN A N 1
ATOM 2711 C CA . ASN A 1 338 ? 42.380 58.071 31.174 1.00 92.45 335 ASN A CA 1
ATOM 2712 C C . ASN A 1 338 ? 41.014 57.375 31.282 1.00 81.04 335 ASN A C 1
ATOM 2713 O O . ASN A 1 338 ? 40.273 57.373 30.310 1.00 97.68 335 ASN A O 1
ATOM 2718 N N . ILE A 1 339 ? 40.685 56.797 32.427 1.00 80.01 336 ILE A N 1
ATOM 2719 C CA . ILE A 1 339 ? 39.571 55.834 32.558 1.00 78.50 336 ILE A CA 1
ATOM 2720 C C . ILE A 1 339 ? 38.274 56.265 31.852 1.00 75.43 336 ILE A C 1
ATOM 2721 O O . ILE A 1 339 ? 37.597 55.433 31.231 1.00 64.49 336 ILE A O 1
ATOM 2726 N N . LYS A 1 340 ? 37.932 57.547 31.928 1.00 71.49 337 LYS A N 1
ATOM 2727 C CA . LYS A 1 340 ? 36.748 58.029 31.232 1.00 78.07 337 LYS A CA 1
ATOM 2728 C C . LYS A 1 340 ? 36.889 57.936 29.718 1.00 75.54 337 LYS A C 1
ATOM 2729 O O . LYS A 1 340 ? 36.045 57.344 29.052 1.00 72.59 337 LYS A O 1
ATOM 2735 N N . PHE A 1 341 ? 37.964 58.511 29.187 1.00 75.55 338 PHE A N 1
ATOM 2736 C CA . PHE A 1 341 ? 38.336 58.354 27.777 1.00 72.48 338 PHE A CA 1
ATOM 2737 C C . PHE A 1 341 ? 38.178 56.908 27.329 1.00 69.05 338 PHE A C 1
ATOM 2738 O O . PHE A 1 341 ? 37.457 56.613 26.375 1.00 68.82 338 PHE A O 1
ATOM 2746 N N . ILE A 1 342 ? 38.819 55.993 28.040 1.00 65.13 339 ILE A N 1
ATOM 2747 C CA . ILE A 1 342 ? 38.740 54.575 27.656 1.00 68.32 339 ILE A CA 1
ATOM 2748 C C . ILE A 1 342 ? 37.327 54.005 27.557 1.00 65.61 339 ILE A C 1
ATOM 2749 O O . ILE A 1 342 ? 37.015 53.254 26.637 1.00 68.58 3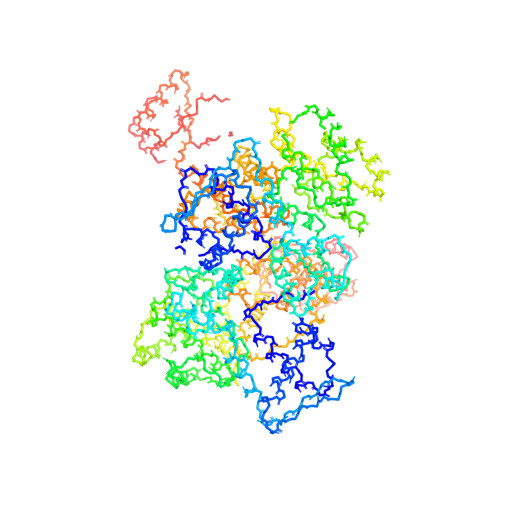39 ILE A O 1
ATOM 2754 N N . ARG A 1 343 ? 36.479 54.352 28.503 1.00 69.49 340 ARG A N 1
ATOM 2755 C CA . ARG A 1 343 ? 35.165 53.756 28.544 1.00 75.62 340 ARG A CA 1
ATOM 2756 C C . ARG A 1 343 ? 34.333 54.285 27.409 1.00 69.04 340 ARG A C 1
ATOM 2757 O O . ARG A 1 343 ? 33.608 53.523 26.797 1.00 79.43 340 ARG A O 1
ATOM 2765 N N . HIS A 1 344 ? 34.445 55.581 27.116 1.00 65.29 341 HIS A N 1
ATOM 2766 C CA . HIS A 1 344 ? 33.771 56.180 25.951 1.00 68.37 341 HIS A CA 1
ATOM 2767 C C . HIS A 1 344 ? 34.082 55.385 24.670 1.00 66.36 341 HIS A C 1
ATOM 2768 O O . HIS A 1 344 ? 33.199 55.117 23.847 1.00 63.51 341 HIS A O 1
ATOM 2775 N N . ILE A 1 345 ? 35.339 54.997 24.506 1.00 58.36 342 ILE A N 1
ATOM 2776 C CA . ILE A 1 345 ? 35.728 54.267 23.325 1.00 60.01 342 ILE A CA 1
ATOM 2777 C C . ILE A 1 345 ? 35.106 52.886 23.358 1.00 63.43 342 ILE A C 1
ATOM 2778 O O . ILE A 1 345 ? 34.575 52.401 22.355 1.00 68.29 342 ILE A O 1
ATOM 2783 N N . LYS A 1 346 ? 35.151 52.264 24.526 1.00 67.03 343 LYS A N 1
ATOM 2784 C CA . LYS A 1 346 ? 34.586 50.942 24.718 1.00 66.63 343 LYS A CA 1
ATOM 2785 C C . LYS A 1 346 ? 33.059 50.870 24.474 1.00 71.22 343 LYS A C 1
ATOM 2786 O O . LYS A 1 346 ? 32.564 49.910 23.894 1.00 75.84 343 LYS A O 1
ATOM 2792 N N . GLN A 1 347 ? 32.321 51.892 24.892 1.00 72.50 344 GLN A N 1
ATOM 2793 C CA . GLN A 1 347 ? 30.882 51.939 24.669 1.00 74.42 344 GLN A CA 1
ATOM 2794 C C . GLN A 1 347 ? 30.542 52.198 23.220 1.00 69.62 344 GLN A C 1
ATOM 2795 O O . GLN A 1 347 ? 29.572 51.670 22.716 1.00 68.53 344 GLN A O 1
ATOM 2801 N N . ARG A 1 348 ? 31.335 53.032 22.561 1.00 69.54 345 ARG A N 1
ATOM 2802 C CA . ARG A 1 348 ? 31.160 53.315 21.134 1.00 64.32 345 ARG A CA 1
ATOM 2803 C C . ARG A 1 348 ? 31.422 52.142 20.199 1.00 60.76 345 ARG A C 1
ATOM 2804 O O . ARG A 1 348 ? 30.749 52.010 19.194 1.00 62.02 345 ARG A O 1
ATOM 2812 N N . HIS A 1 349 ? 32.427 51.334 20.508 1.00 64.39 346 HIS A N 1
ATOM 2813 C CA . HIS A 1 349 ? 32.849 50.239 19.641 1.00 61.87 346 HIS A CA 1
ATOM 2814 C C . HIS A 1 349 ? 33.180 48.972 20.428 1.00 63.08 346 HIS A C 1
ATOM 2815 O O . HIS A 1 349 ? 34.301 48.460 20.359 1.00 66.51 346 HIS A O 1
ATOM 2822 N N . PRO A 1 350 ? 32.186 48.430 21.142 1.00 64.46 347 PRO A N 1
ATOM 2823 C CA . PRO A 1 350 ? 32.380 47.292 22.046 1.00 59.33 347 PRO A CA 1
ATOM 2824 C C . PRO A 1 350 ? 32.799 45.996 21.361 1.00 61.11 347 PRO A C 1
ATOM 2825 O O . PRO A 1 350 ? 33.648 45.259 21.885 1.00 56.55 347 PRO A O 1
ATOM 2829 N N . ASN A 1 351 ? 32.208 45.695 20.207 1.00 64.79 348 ASN A N 1
ATOM 2830 C CA . ASN A 1 351 ? 32.598 44.485 19.479 1.00 64.42 348 ASN A CA 1
ATOM 2831 C C . ASN A 1 351 ? 33.999 44.601 18.979 1.00 61.85 348 ASN A C 1
ATOM 2832 O O . ASN A 1 351 ? 34.764 43.658 19.041 1.00 67.67 348 ASN A O 1
ATOM 2837 N N . THR A 1 352 ? 34.365 45.778 18.499 1.00 65.28 349 THR A N 1
ATOM 2838 C CA . THR A 1 352 ? 35.713 45.962 17.962 1.00 64.28 349 THR A CA 1
ATOM 2839 C C . THR A 1 352 ? 36.722 45.913 19.103 1.00 61.91 349 THR A C 1
ATOM 2840 O O . THR A 1 352 ? 37.811 45.303 18.982 1.00 57.25 349 THR A O 1
ATOM 2844 N N . PHE A 1 353 ? 36.367 46.556 20.215 1.00 58.89 350 PHE A N 1
ATOM 2845 C CA . PHE A 1 353 ? 37.237 46.513 21.405 1.00 62.50 350 PHE A CA 1
ATOM 2846 C C . PHE A 1 353 ? 37.542 45.066 21.822 1.00 58.44 350 PHE A C 1
ATOM 2847 O O . PHE A 1 353 ? 38.734 44.685 21.946 1.00 55.75 350 PHE A O 1
ATOM 2855 N N . ASN A 1 354 ? 36.499 44.235 21.991 1.00 57.65 351 ASN A N 1
ATOM 2856 C CA . ASN A 1 354 ? 36.732 42.834 22.408 1.00 64.61 351 ASN A CA 1
ATOM 2857 C C . ASN A 1 354 ? 37.565 42.069 21.391 1.00 67.18 351 ASN A C 1
ATOM 2858 O O . ASN A 1 354 ? 38.479 41.352 21.755 1.00 75.58 351 ASN A O 1
ATOM 2863 N N . THR A 1 355 ? 37.246 42.229 20.112 1.00 68.25 352 THR A N 1
ATOM 2864 C CA . THR A 1 355 ? 37.970 41.538 19.057 1.00 63.50 352 THR A CA 1
ATOM 2865 C C . THR A 1 355 ? 39.453 41.851 19.106 1.00 61.56 352 THR A C 1
ATOM 2866 O O . THR A 1 355 ? 40.295 40.961 18.937 1.00 64.18 352 THR A O 1
ATOM 2870 N N . ILE A 1 356 ? 39.792 43.107 19.355 1.00 57.05 353 ILE A N 1
ATOM 2871 C CA . ILE A 1 356 ? 41.199 43.475 19.340 1.00 58.27 353 ILE A CA 1
ATOM 2872 C C . ILE A 1 356 ? 41.880 42.934 20.602 1.00 61.68 353 ILE A C 1
ATOM 2873 O O . ILE A 1 356 ? 43.031 42.500 20.550 1.00 59.51 353 ILE A O 1
ATOM 2878 N N . GLN A 1 357 ? 41.142 42.924 21.714 1.00 66.56 354 GLN A N 1
ATOM 2879 C CA . GLN A 1 357 ? 41.608 42.317 22.975 1.00 63.55 354 GLN A CA 1
ATOM 2880 C C . GLN A 1 357 ? 41.999 40.860 22.754 1.00 59.06 354 GLN A C 1
ATOM 2881 O O . GLN A 1 357 ? 43.137 40.457 23.008 1.00 59.96 354 GLN A O 1
ATOM 2887 N N . GLU A 1 358 ? 41.068 40.088 22.207 1.00 60.41 355 GLU A N 1
ATOM 2888 C CA . GLU A 1 358 ? 41.328 38.711 21.763 1.00 62.11 355 GLU A CA 1
ATOM 2889 C C . GLU A 1 358 ? 42.567 38.590 20.871 1.00 62.59 355 GLU A C 1
ATOM 2890 O O . GLU A 1 358 ? 43.426 37.764 21.156 1.00 63.68 355 GLU A O 1
ATOM 2896 N N . CYS A 1 359 ? 42.702 39.402 19.813 1.00 64.70 356 CYS A N 1
ATOM 2897 C CA . CYS A 1 359 ? 43.846 39.217 18.891 1.00 65.92 356 CYS A CA 1
ATOM 2898 C C . CYS A 1 359 ? 45.172 39.565 19.546 1.00 67.89 356 CYS A C 1
ATOM 2899 O O . CYS A 1 359 ? 46.184 38.894 19.302 1.00 61.12 356 CYS A O 1
ATOM 2902 N N . ILE A 1 360 ? 45.183 40.608 20.381 1.00 63.18 357 ILE A N 1
ATOM 2903 C CA . ILE A 1 360 ? 46.411 40.961 21.085 1.00 59.33 357 ILE A CA 1
ATOM 2904 C C . ILE A 1 360 ? 46.765 39.843 22.072 1.00 62.37 357 ILE A C 1
ATOM 2905 O O . ILE A 1 360 ? 47.932 39.486 22.243 1.00 64.63 357 ILE A O 1
ATOM 2910 N N . SER A 1 361 ? 45.761 39.258 22.700 1.00 61.97 358 SER A N 1
ATOM 2911 C CA . SER A 1 361 ? 46.038 38.199 23.682 1.00 67.89 358 SER A CA 1
ATOM 2912 C C . SER A 1 361 ? 46.531 36.900 23.035 1.00 66.96 358 SER A C 1
ATOM 2913 O O . SER A 1 361 ? 47.026 36.034 23.739 1.00 69.38 358 SER A O 1
ATOM 2916 N N . ASN A 1 362 ? 46.405 36.768 21.712 1.00 67.81 359 ASN A N 1
ATOM 2917 C CA . ASN A 1 362 ? 46.985 35.616 20.998 1.00 64.68 359 ASN A CA 1
ATOM 2918 C C . ASN A 1 362 ? 48.418 35.814 20.541 1.00 63.26 359 ASN A C 1
ATOM 2919 O O . ASN A 1 362 ? 48.988 34.928 19.913 1.00 59.89 359 ASN A O 1
ATOM 2924 N N . LEU A 1 363 ? 49.036 36.939 20.912 1.00 65.12 360 LEU A N 1
ATOM 2925 C CA . LEU A 1 363 ? 50.481 37.111 20.680 1.00 62.74 360 LEU A CA 1
ATOM 2926 C C . LEU A 1 363 ? 51.237 36.390 21.782 1.00 64.00 360 LEU A C 1
ATOM 2927 O O . LEU A 1 363 ? 50.653 35.576 22.497 1.00 64.75 360 LEU A O 1
ATOM 2932 N N . ASN A 1 364 ? 52.534 36.665 21.889 1.00 62.75 361 ASN A N 1
ATOM 2933 C CA . ASN A 1 364 ? 53.347 36.223 23.012 1.00 66.31 361 ASN A CA 1
ATOM 2934 C C . ASN A 1 364 ? 53.157 37.098 24.248 1.00 65.25 361 ASN A C 1
ATOM 2935 O O . ASN A 1 364 ? 52.895 38.286 24.115 1.00 71.26 361 ASN A O 1
ATOM 2940 N N . TYR A 1 365 ? 53.331 36.517 25.444 1.00 66.04 362 TYR A N 1
ATOM 2941 C CA . TYR A 1 365 ? 53.198 37.264 26.706 1.00 56.55 362 TYR A CA 1
ATOM 2942 C C . TYR A 1 365 ? 54.108 38.518 26.701 1.00 56.96 362 TYR A C 1
ATOM 2943 O O . TYR A 1 365 ? 53.665 39.603 27.122 1.00 52.69 362 TYR A O 1
ATOM 2952 N N . THR A 1 366 ? 55.348 38.382 26.204 1.00 53.90 363 THR A N 1
ATOM 2953 C CA . THR A 1 366 ? 56.268 39.533 26.025 1.00 55.97 363 THR A CA 1
ATOM 2954 C C . THR A 1 366 ? 55.562 40.765 25.466 1.00 57.07 363 THR A C 1
ATOM 2955 O O . THR A 1 366 ? 55.754 41.891 25.942 1.00 51.18 363 THR A O 1
ATOM 2959 N N . VAL A 1 367 ? 54.716 40.548 24.469 1.00 63.16 364 VAL A N 1
ATOM 2960 C CA . VAL A 1 367 ? 53.958 41.663 23.881 1.00 62.65 364 VAL A CA 1
ATOM 2961 C C . VAL A 1 367 ? 52.708 41.980 24.676 1.00 56.15 364 VAL A C 1
ATOM 2962 O O . VAL A 1 367 ? 52.594 43.085 25.176 1.00 64.82 364 VAL A O 1
ATOM 2966 N N . TYR A 1 368 ? 51.769 41.048 24.825 1.00 55.66 365 TYR A N 1
ATOM 2967 C CA . TYR A 1 368 ? 50.483 41.416 25.498 1.00 54.01 365 TYR A CA 1
ATOM 2968 C C . TYR A 1 368 ? 50.508 41.798 26.977 1.00 52.01 365 TYR A C 1
ATOM 2969 O O . TYR A 1 368 ? 49.577 42.474 27.459 1.00 52.47 365 TYR A O 1
ATOM 2978 N N . SER A 1 369 ? 51.575 41.423 27.687 1.00 52.54 366 SER A N 1
ATOM 2979 C CA . SER A 1 369 ? 51.822 41.958 29.042 1.00 51.10 366 SER A CA 1
ATOM 2980 C C . SER A 1 369 ? 51.704 43.477 29.039 1.00 55.01 366 SER A C 1
ATOM 2981 O O . SER A 1 369 ? 51.120 44.045 29.955 1.00 62.75 366 SER A O 1
ATOM 2984 N N . HIS A 1 370 ? 52.195 44.138 27.983 1.00 53.08 367 HIS A N 1
ATOM 2985 C CA . HIS A 1 370 ? 52.171 45.605 27.938 1.00 47.24 367 HIS A CA 1
ATOM 2986 C C . HIS A 1 370 ? 50.890 46.231 27.385 1.00 47.33 367 HIS A C 1
ATOM 2987 O O . HIS A 1 370 ? 50.800 47.422 27.325 1.00 47.94 367 HIS A O 1
ATOM 2994 N N . PHE A 1 371 ? 49.904 45.464 26.961 1.00 49.93 368 PHE A N 1
ATOM 2995 C CA . PHE A 1 371 ? 48.721 46.077 26.379 1.00 50.94 368 PHE A CA 1
ATOM 2996 C C . PHE A 1 371 ? 47.580 46.075 27.399 1.00 55.42 368 PHE A C 1
ATOM 2997 O O . PHE A 1 371 ? 47.074 45.023 27.739 1.00 56.38 368 PHE A O 1
ATOM 3005 N N . ASP A 1 372 ? 47.184 47.244 27.891 1.00 58.36 369 ASP A N 1
ATOM 3006 C CA . ASP A 1 372 ? 45.965 47.349 28.699 1.00 65.52 369 ASP A CA 1
ATOM 3007 C C . ASP A 1 372 ? 44.845 47.997 27.924 1.00 59.78 369 ASP A C 1
ATOM 3008 O O . ASP A 1 372 ? 44.960 48.314 26.750 1.00 64.56 369 ASP A O 1
ATOM 3013 N N . CYS A 1 373 ? 43.759 48.226 28.630 1.00 56.67 370 CYS A N 1
ATOM 3014 C CA . CYS A 1 373 ? 42.605 48.839 28.073 1.00 56.18 370 CYS A CA 1
ATOM 3015 C C . CYS A 1 373 ? 42.924 50.063 27.245 1.00 54.59 370 CYS A C 1
ATOM 3016 O O . CYS A 1 373 ? 42.257 50.311 26.260 1.00 59.28 370 CYS A O 1
ATOM 3019 N N . TYR A 1 374 ? 43.934 50.828 27.627 1.00 52.97 371 TYR A N 1
ATOM 3020 C CA . TYR A 1 374 ? 44.198 52.091 26.955 1.00 52.97 371 TYR A CA 1
ATOM 3021 C C . TYR A 1 374 ? 44.756 51.849 25.538 1.00 58.99 371 TYR A C 1
ATOM 3022 O O . TYR A 1 374 ? 44.218 52.398 24.556 1.00 50.53 371 TYR A O 1
ATOM 3031 N N . GLU A 1 375 ? 45.815 51.034 25.450 1.00 53.97 372 GLU A N 1
ATOM 3032 C CA . GLU A 1 375 ? 46.377 50.671 24.163 1.00 53.52 372 GLU A CA 1
ATOM 3033 C C . GLU A 1 375 ? 45.300 50.013 23.287 1.00 55.68 372 GLU A C 1
ATOM 3034 O O . GLU A 1 375 ? 45.246 50.257 22.075 1.00 58.76 372 GLU A O 1
ATOM 3040 N N . ILE A 1 376 ? 44.431 49.200 23.885 1.00 53.06 373 ILE A N 1
ATOM 3041 C CA . ILE A 1 376 ? 43.406 48.528 23.104 1.00 51.91 373 ILE A CA 1
ATOM 3042 C C . ILE A 1 376 ? 42.436 49.595 22.598 1.00 54.51 373 ILE A C 1
ATOM 3043 O O . ILE A 1 376 ? 41.857 49.469 21.491 1.00 59.39 373 ILE A O 1
ATOM 3048 N N . SER A 1 377 ? 42.232 50.641 23.395 1.00 47.59 374 SER A N 1
ATOM 3049 C CA . SER A 1 377 ? 41.295 51.671 22.991 1.00 48.24 374 SER A CA 1
ATOM 3050 C C . SER A 1 377 ? 41.928 52.486 21.849 1.00 51.10 374 SER A C 1
ATOM 3051 O O . SER A 1 377 ? 41.225 52.981 20.971 1.00 51.87 374 SER A O 1
ATOM 3054 N N . LEU A 1 378 ? 43.254 52.628 21.904 1.00 50.25 375 LEU A N 1
ATOM 3055 C CA . LEU A 1 378 ? 44.046 53.248 20.859 1.00 49.46 375 LEU A CA 1
ATOM 3056 C C . LEU A 1 378 ? 43.850 52.497 19.518 1.00 51.63 375 LEU A C 1
ATOM 3057 O O . LEU A 1 378 ? 43.468 53.116 18.522 1.00 55.86 375 LEU A O 1
ATOM 3062 N N . LEU A 1 379 ? 44.071 51.188 19.513 1.00 47.61 376 LEU A N 1
ATOM 3063 C CA . LEU A 1 379 ? 43.866 50.379 18.314 1.00 50.25 376 LEU A CA 1
ATOM 3064 C C . LEU A 1 379 ? 42.423 50.476 17.857 1.00 50.78 376 LEU A C 1
ATOM 3065 O O . LEU A 1 379 ? 42.135 50.611 16.686 1.00 54.42 376 LEU A O 1
ATOM 3070 N N . THR A 1 380 ? 41.505 50.446 18.793 1.00 53.06 377 THR A N 1
ATOM 3071 C CA . THR A 1 380 ? 40.098 50.470 18.433 1.00 51.03 377 THR A CA 1
ATOM 3072 C C . THR A 1 380 ? 39.746 51.702 17.604 1.00 53.77 377 THR A C 1
ATOM 3073 O O . THR A 1 380 ? 39.010 51.604 16.624 1.00 56.81 377 THR A O 1
ATOM 3085 N N . HIS A 1 382 ? 42.039 53.592 16.007 1.00 51.90 379 HIS A N 1
ATOM 3086 C CA . HIS A 1 382 ? 42.792 53.469 14.762 1.00 55.77 379 HIS A CA 1
ATOM 3087 C C . HIS A 1 382 ? 42.032 52.725 13.638 1.00 60.03 379 HIS A C 1
ATOM 3088 O O . HIS A 1 382 ? 41.971 53.201 12.524 1.00 69.70 379 HIS A O 1
ATOM 3095 N N . PHE A 1 383 ? 41.444 51.580 13.943 1.00 57.15 380 PHE A N 1
ATOM 3096 C CA . PHE A 1 383 ? 40.813 50.760 12.936 1.00 55.34 380 PHE A CA 1
ATOM 3097 C C . PHE A 1 383 ? 39.453 51.300 12.558 1.00 60.27 380 PHE A C 1
ATOM 3098 O O . PHE A 1 383 ? 39.004 51.108 11.416 1.00 59.37 380 PHE A O 1
ATOM 3106 N N . GLU A 1 384 ? 38.762 51.914 13.515 1.00 58.44 381 GLU A N 1
ATOM 3107 C CA . GLU A 1 384 ? 37.415 52.391 13.237 1.00 59.93 381 GLU A CA 1
ATOM 3108 C C . GLU A 1 384 ? 37.443 53.656 12.404 1.00 59.98 381 GLU A C 1
ATOM 3109 O O . GLU A 1 384 ? 36.456 53.997 11.755 1.00 62.15 381 GLU A O 1
ATOM 3115 N N . THR A 1 385 ? 38.555 54.365 12.502 1.00 55.47 382 THR A N 1
ATOM 3116 C CA . THR A 1 385 ? 38.839 55.496 11.694 1.00 55.07 382 THR A CA 1
ATOM 3117 C C . THR A 1 385 ? 38.939 55.023 10.241 1.00 58.21 382 THR A C 1
ATOM 3118 O O . THR A 1 385 ? 38.343 55.655 9.381 1.00 55.47 382 THR A O 1
ATOM 3122 N N . GLN A 1 386 ? 39.656 53.924 9.971 1.00 56.04 383 GLN A N 1
ATOM 3123 C CA . GLN A 1 386 ? 39.758 53.437 8.599 1.00 60.09 383 GLN A CA 1
ATOM 3124 C C . GLN A 1 386 ? 38.383 53.089 8.062 1.00 62.85 383 GLN A C 1
ATOM 3125 O O . GLN A 1 386 ? 38.031 53.472 6.953 1.00 68.64 383 GLN A O 1
ATOM 3131 N N . ARG A 1 387 ? 37.598 52.377 8.852 1.00 59.21 384 ARG A N 1
ATOM 3132 C CA . ARG A 1 387 ? 36.284 51.985 8.411 1.00 60.34 384 ARG A CA 1
ATOM 3133 C C . ARG A 1 387 ? 35.460 53.200 7.981 1.00 64.00 384 ARG A C 1
ATOM 3134 O O . ARG A 1 387 ? 34.705 53.127 7.023 1.00 75.94 384 ARG A O 1
ATOM 3150 N N . LEU A 1 389 ? 36.772 56.216 6.927 1.00 54.81 386 LEU A N 1
ATOM 3151 C CA . LEU A 1 389 ? 37.437 56.834 5.822 1.00 55.49 386 LEU A CA 1
ATOM 3152 C C . LEU A 1 389 ? 37.122 56.034 4.505 1.00 63.30 386 LEU A C 1
ATOM 3153 O O . LEU A 1 389 ? 36.774 56.606 3.470 1.00 61.33 386 LEU A O 1
ATOM 3158 N N . PHE A 1 390 ? 37.192 54.719 4.582 1.00 59.88 387 PHE A N 1
ATOM 3159 C CA . PHE A 1 390 ? 36.908 53.859 3.458 1.00 64.67 387 PHE A CA 1
ATOM 3160 C C . PHE A 1 390 ? 35.459 53.969 3.066 1.00 61.33 387 PHE A C 1
ATOM 3161 O O . PHE A 1 390 ? 35.149 53.966 1.902 1.00 78.43 387 PHE A O 1
ATOM 3169 N N . LYS A 1 391 ? 34.560 54.081 4.015 1.00 59.49 388 LYS A N 1
ATOM 3170 C CA . LYS A 1 391 ? 33.159 54.191 3.668 1.00 58.44 388 LYS A CA 1
ATOM 3171 C C . LYS A 1 391 ? 32.789 55.609 3.241 1.00 62.19 388 LYS A C 1
ATOM 3172 O O . LYS A 1 391 ? 31.905 55.765 2.425 1.00 68.18 388 LYS A O 1
ATOM 3178 N N . ASN A 1 392 ? 33.444 56.646 3.762 1.00 64.78 389 ASN A N 1
ATOM 3179 C CA . ASN A 1 392 ? 32.966 58.012 3.521 1.00 59.07 389 ASN A CA 1
ATOM 3180 C C . ASN A 1 392 ? 33.841 58.821 2.588 1.00 57.46 389 ASN A C 1
ATOM 3181 O O . ASN A 1 392 ? 33.402 59.833 2.070 1.00 54.48 389 ASN A O 1
ATOM 3186 N N . ASN A 1 393 ? 35.083 58.406 2.365 1.00 60.49 390 ASN A N 1
ATOM 3187 C CA . ASN A 1 393 ? 35.952 59.192 1.508 1.00 62.35 390 ASN A CA 1
ATOM 3188 C C . ASN A 1 393 ? 35.319 59.333 0.127 1.00 67.14 390 ASN A C 1
ATOM 3189 O O . ASN A 1 393 ? 34.674 58.406 -0.375 1.00 66.28 390 ASN A O 1
ATOM 3194 N N . PRO A 1 394 ? 35.455 60.519 -0.475 1.00 71.01 391 PRO A N 1
ATOM 3195 C CA . PRO A 1 394 ? 34.926 60.701 -1.815 1.00 66.80 391 PRO A CA 1
ATOM 3196 C C . PRO A 1 394 ? 35.814 60.063 -2.881 1.00 70.53 391 PRO A C 1
ATOM 3197 O O . PRO A 1 394 ? 37.021 59.847 -2.657 1.00 67.30 391 PRO A O 1
ATOM 3201 N N . LYS A 1 395 ? 35.210 59.785 -4.032 1.00 70.35 392 LYS A N 1
ATOM 3202 C CA . LYS A 1 395 ? 35.925 59.244 -5.179 1.00 72.49 392 LYS A CA 1
ATOM 3203 C C . LYS A 1 395 ? 36.920 60.233 -5.711 1.00 66.82 392 LYS A C 1
ATOM 3204 O O . LYS A 1 395 ? 36.593 61.408 -5.885 1.00 65.60 392 LYS A O 1
ATOM 3210 N N . LYS A 1 396 ? 38.151 59.758 -5.910 1.00 60.46 393 LYS A N 1
ATOM 3211 C CA . LYS A 1 396 ? 39.220 60.614 -6.375 1.00 65.02 393 LYS A CA 1
ATOM 3212 C C . LYS A 1 396 ? 39.255 60.649 -7.895 1.00 64.95 393 LYS A C 1
ATOM 3213 O O . LYS A 1 396 ? 39.129 59.623 -8.585 1.00 63.53 393 LYS A O 1
ATOM 3219 N N . ILE A 1 397 ? 39.462 61.842 -8.407 1.00 60.84 394 ILE A N 1
ATOM 3220 C CA . ILE A 1 397 ? 39.300 62.106 -9.805 1.00 59.98 394 ILE A CA 1
ATOM 3221 C C . ILE A 1 397 ? 40.555 62.758 -10.310 1.00 57.69 394 ILE A C 1
ATOM 3222 O O . ILE A 1 397 ? 41.060 63.705 -9.691 1.00 55.35 394 ILE A O 1
ATOM 3227 N N . TYR A 1 398 ? 41.061 62.209 -11.413 1.00 55.18 395 TYR A N 1
ATOM 3228 C CA . TYR A 1 398 ? 42.148 62.804 -12.148 1.00 53.96 395 TYR A CA 1
ATOM 3229 C C . TYR A 1 398 ? 41.594 63.446 -13.425 1.00 57.17 395 TYR A C 1
ATOM 3230 O O . TYR A 1 398 ? 40.833 62.819 -14.209 1.00 55.65 395 TYR A O 1
ATOM 3239 N N . VAL A 1 399 ? 41.990 64.697 -13.630 1.00 60.58 396 VAL A N 1
ATOM 3240 C CA . VAL A 1 399 ? 41.560 65.505 -14.785 1.00 59.00 396 VAL A CA 1
ATOM 3241 C C . VAL A 1 399 ? 42.660 65.593 -15.815 1.00 57.35 396 VAL A C 1
ATOM 3242 O O . VAL A 1 399 ? 43.705 66.214 -15.560 1.00 53.68 396 VAL A O 1
ATOM 3246 N N . TYR A 1 400 ? 42.406 64.989 -16.980 1.00 58.08 397 TYR A N 1
ATOM 3247 C CA . TYR A 1 400 ? 43.390 64.922 -18.066 1.00 59.47 397 TYR A CA 1
ATOM 3248 C C . TYR A 1 400 ? 42.963 65.809 -19.264 1.00 61.45 397 TYR A C 1
ATOM 3249 O O . TYR A 1 400 ? 41.857 65.676 -19.803 1.00 56.10 397 TYR A O 1
ATOM 3258 N N . THR A 1 401 ? 43.842 66.709 -19.689 1.00 60.10 398 THR A N 1
ATOM 3259 C CA . THR A 1 401 ? 43.501 67.587 -20.774 1.00 59.47 398 THR A CA 1
ATOM 3260 C C . THR A 1 401 ? 44.672 67.826 -21.735 1.00 62.53 398 THR A C 1
ATOM 3261 O O . THR A 1 401 ? 45.825 67.969 -21.328 1.00 60.62 398 THR A O 1
ATOM 3265 N N . SER A 1 402 ? 44.368 67.900 -23.028 1.00 68.34 399 SER A N 1
ATOM 3266 C CA . SER A 1 402 ? 45.401 68.198 -24.037 1.00 67.60 399 SER A CA 1
ATOM 3267 C C . SER A 1 402 ? 45.717 69.681 -24.068 1.00 67.74 399 SER A C 1
ATOM 3268 O O . SER A 1 402 ? 46.700 70.083 -24.662 1.00 81.95 399 SER A O 1
ATOM 3271 N N . GLN A 1 403 ? 44.906 70.495 -23.397 1.00 64.39 400 GLN A N 1
ATOM 3272 C CA . GLN A 1 403 ? 44.992 71.941 -23.510 1.00 59.14 400 GLN A CA 1
ATOM 3273 C C . GLN A 1 403 ? 45.832 72.639 -22.423 1.00 62.70 400 GLN A C 1
ATOM 3274 O O . GLN A 1 403 ? 45.808 73.854 -22.336 1.00 70.99 400 GLN A O 1
ATOM 3280 N N . GLY A 1 404 ? 46.558 71.917 -21.580 1.00 60.79 401 GLY A N 1
ATOM 3281 C CA . GLY A 1 404 ? 47.469 72.589 -20.668 1.00 56.50 401 GLY A CA 1
ATOM 3282 C C . GLY A 1 404 ? 46.874 72.875 -19.308 1.00 57.55 401 GLY A C 1
ATOM 3283 O O . GLY A 1 404 ? 45.681 72.656 -19.057 1.00 64.38 401 GLY A O 1
ATOM 3284 N N . CYS A 1 405 ? 47.708 73.394 -18.425 1.00 54.17 402 CYS A N 1
ATOM 3285 C CA . CYS A 1 405 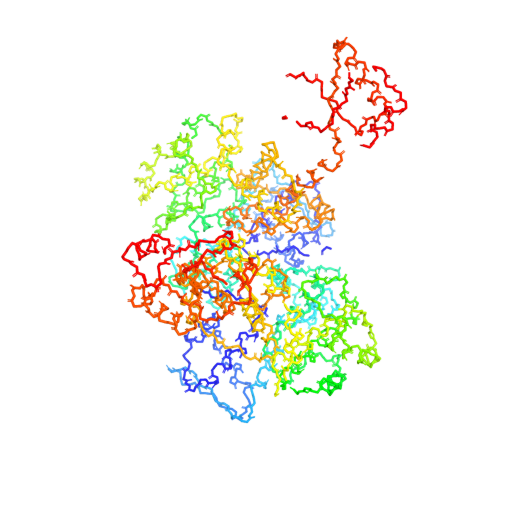? 47.395 73.380 -17.021 1.00 55.46 402 CYS A CA 1
ATOM 3286 C C . CYS A 1 405 ? 46.343 74.415 -16.579 1.00 50.67 402 CYS A C 1
ATOM 3287 O O . CYS A 1 405 ? 45.589 74.175 -15.623 1.00 51.02 402 CYS A O 1
ATOM 3290 N N . ILE A 1 406 ? 46.242 75.536 -17.276 1.00 48.77 403 ILE A N 1
ATOM 3291 C CA . ILE A 1 406 ? 45.193 76.510 -16.961 1.00 48.66 403 ILE A CA 1
ATOM 3292 C C . ILE A 1 406 ? 43.834 75.896 -17.233 1.00 53.52 403 ILE A C 1
ATOM 3293 O O . ILE A 1 406 ? 42.911 75.968 -16.386 1.00 56.81 403 ILE A O 1
ATOM 3298 N N . HIS A 1 407 ? 43.717 75.236 -18.381 1.00 51.16 404 HIS A N 1
ATOM 3299 C CA . HIS A 1 407 ? 42.466 74.551 -18.719 1.00 53.86 404 HIS A CA 1
ATOM 3300 C C . HIS A 1 407 ? 42.168 73.428 -17.732 1.00 50.69 404 HIS A C 1
ATOM 3301 O O . HIS A 1 407 ? 41.033 73.226 -17.342 1.00 52.09 404 HIS A O 1
ATOM 3308 N N . ARG A 1 408 ? 43.198 72.709 -17.305 1.00 56.20 405 ARG A N 1
ATOM 3309 C CA . ARG A 1 408 ? 43.029 71.642 -16.301 1.00 53.88 405 ARG A CA 1
ATOM 3310 C C . ARG A 1 408 ? 42.401 72.168 -15.017 1.00 53.81 405 ARG A C 1
ATOM 3311 O O . ARG A 1 408 ? 41.450 71.608 -14.490 1.00 52.73 405 ARG A O 1
ATOM 3319 N N . GLU A 1 409 ? 42.952 73.254 -14.510 1.00 51.56 406 GLU A N 1
ATOM 3320 C CA . GLU A 1 409 ? 42.398 73.887 -13.327 1.00 50.63 406 GLU A CA 1
ATOM 3321 C C . GLU A 1 409 ? 40.973 74.338 -13.549 1.00 49.78 406 GLU A C 1
ATOM 3322 O O . GLU A 1 409 ? 40.112 74.164 -12.696 1.00 58.05 406 GLU A O 1
ATOM 3328 N N . TYR A 1 410 ? 40.706 74.929 -14.700 1.00 55.56 407 TYR A N 1
ATOM 3329 C CA . TYR A 1 410 ? 39.359 75.424 -14.968 1.00 55.36 407 TYR A CA 1
ATOM 3330 C C . TYR A 1 410 ? 38.360 74.286 -14.934 1.00 51.28 407 TYR A C 1
ATOM 3331 O O . TYR A 1 410 ? 37.312 74.387 -14.290 1.00 53.17 407 TYR A O 1
ATOM 3340 N N . ILE A 1 411 ? 38.690 73.178 -15.581 1.00 48.35 408 ILE A N 1
ATOM 3341 C CA . ILE A 1 411 ? 37.824 71.984 -15.466 1.00 53.16 408 ILE A CA 1
ATOM 3342 C C . ILE A 1 411 ? 37.686 71.497 -14.017 1.00 50.55 408 ILE A C 1
ATOM 3343 O O . ILE A 1 411 ? 36.618 71.131 -13.564 1.00 57.71 408 ILE A O 1
ATOM 3348 N N . SER A 1 412 ? 38.797 71.493 -13.299 1.00 52.69 409 SER A N 1
ATOM 3349 C CA . SER A 1 412 ? 38.827 71.057 -11.937 1.00 53.99 409 SER A CA 1
ATOM 3350 C C . SER A 1 412 ? 37.854 71.881 -11.080 1.00 53.72 409 SER A C 1
ATOM 3351 O O . SER A 1 412 ? 37.067 71.313 -10.301 1.00 51.23 409 SER A O 1
ATOM 3354 N N . ALA A 1 413 ? 37.856 73.194 -11.245 1.00 46.34 410 ALA A N 1
ATOM 3355 C CA . ALA A 1 413 ? 36.928 73.989 -10.444 1.00 51.62 410 ALA A CA 1
ATOM 3356 C C . ALA A 1 413 ? 35.469 73.724 -10.825 1.00 58.44 410 ALA A C 1
ATOM 3357 O O . ALA A 1 413 ? 34.600 73.719 -9.948 1.00 64.63 410 ALA A O 1
ATOM 3359 N N . LEU A 1 414 ? 35.199 73.499 -12.114 1.00 58.63 411 LEU A N 1
ATOM 3360 C CA . LEU A 1 414 ? 33.843 73.201 -12.561 1.00 59.67 411 LEU A CA 1
ATOM 3361 C C . LEU A 1 414 ? 33.365 71.929 -11.938 1.00 62.81 411 LEU A C 1
ATOM 3362 O O . LEU A 1 414 ? 32.246 71.868 -11.431 1.00 67.30 411 LEU A O 1
ATOM 3367 N N . LEU A 1 415 ? 34.204 70.909 -11.936 1.00 60.52 412 LEU A N 1
ATOM 3368 C CA . LEU A 1 415 ? 33.777 69.654 -11.291 1.00 63.38 412 LEU A CA 1
ATOM 3369 C C . LEU A 1 415 ? 33.451 69.864 -9.821 1.00 58.11 412 LEU A C 1
ATOM 3370 O O . LEU A 1 415 ? 32.435 69.380 -9.330 1.00 62.18 412 LEU A O 1
ATOM 3375 N N . GLU A 1 416 ? 34.294 70.614 -9.123 1.00 57.74 413 GLU A N 1
ATOM 3376 C CA . GLU A 1 416 ? 34.035 70.920 -7.700 1.00 55.80 413 GLU A CA 1
ATOM 3377 C C . GLU A 1 416 ? 32.750 71.727 -7.480 1.00 58.90 413 GLU A C 1
ATOM 3378 O O . GLU A 1 416 ? 31.983 71.368 -6.581 1.00 60.43 413 GLU A O 1
ATOM 3384 N N . LYS A 1 417 ? 32.512 72.772 -8.293 1.00 57.25 414 LYS A N 1
ATOM 3385 C CA . LYS A 1 417 ? 31.265 73.602 -8.224 1.00 59.21 414 LYS A CA 1
ATOM 3386 C C . LYS A 1 417 ? 30.065 72.700 -8.228 1.00 59.28 414 LYS A C 1
ATOM 3387 O O . LYS A 1 417 ? 29.133 72.907 -7.480 1.00 73.03 414 LYS A O 1
ATOM 3393 N N . ARG A 1 418 ? 30.120 71.672 -9.053 1.00 62.30 415 ARG A N 1
ATOM 3394 C CA . ARG A 1 418 ? 28.990 70.822 -9.319 1.00 63.02 415 ARG A CA 1
ATOM 3395 C C . ARG A 1 418 ? 28.817 69.719 -8.278 1.00 66.67 415 ARG A C 1
ATOM 3396 O O . ARG A 1 418 ? 27.691 69.456 -7.833 1.00 69.15 415 ARG A O 1
ATOM 3404 N N . TYR A 1 419 ? 29.909 69.040 -7.940 1.00 62.14 416 TYR A N 1
ATOM 3405 C CA . TYR A 1 419 ? 29.819 67.835 -7.140 1.00 63.76 416 TYR A CA 1
ATOM 3406 C C . TYR A 1 419 ? 30.296 67.998 -5.683 1.00 63.57 416 TYR A C 1
ATOM 3407 O O . TYR A 1 419 ? 30.063 67.103 -4.881 1.00 67.01 416 TYR A O 1
ATOM 3416 N N . ASN A 1 420 ? 30.978 69.096 -5.357 1.00 64.17 417 ASN A N 1
ATOM 3417 C CA . ASN A 1 420 ? 31.438 69.357 -3.999 1.00 68.63 417 ASN A CA 1
ATOM 3418 C C . ASN A 1 420 ? 32.110 68.129 -3.431 1.00 72.97 417 ASN A C 1
ATOM 3419 O O . ASN A 1 420 ? 33.046 67.599 -4.051 1.00 67.79 417 ASN A O 1
ATOM 3424 N N . GLY A 1 421 ? 31.594 67.637 -2.298 1.00 69.48 418 GLY A N 1
ATOM 3425 C CA . GLY A 1 421 ? 32.255 66.598 -1.559 1.00 63.35 418 GLY A CA 1
ATOM 3426 C C . GLY A 1 421 ? 32.022 65.173 -1.990 1.00 64.60 418 GLY A C 1
ATOM 3427 O O . GLY A 1 421 ? 32.532 64.270 -1.341 1.00 69.26 418 GLY A O 1
ATOM 3428 N N . LEU A 1 422 ? 31.253 64.950 -3.052 1.00 66.60 419 LEU A N 1
ATOM 3429 C CA . LEU A 1 422 ? 31.187 63.634 -3.682 1.00 66.16 419 LEU A CA 1
ATOM 3430 C C . LEU A 1 422 ? 32.501 63.255 -4.411 1.00 66.39 419 LEU A C 1
ATOM 3431 O O . LEU A 1 422 ? 32.716 62.088 -4.738 1.00 64.08 419 LEU A O 1
ATOM 3436 N N . ILE A 1 423 ? 33.365 64.238 -4.675 1.00 61.84 420 ILE A N 1
ATOM 3437 C CA . ILE A 1 423 ? 34.620 63.988 -5.353 1.00 61.49 420 ILE A CA 1
ATOM 3438 C C . ILE A 1 423 ? 35.788 64.707 -4.723 1.00 56.52 420 ILE A C 1
ATOM 3439 O O . ILE A 1 423 ? 35.633 65.677 -4.042 1.00 55.70 420 ILE A O 1
ATOM 3444 N N . LYS A 1 424 ? 36.971 64.227 -5.030 1.00 58.87 421 LYS A N 1
ATOM 3445 C CA . LYS A 1 424 ? 38.192 64.843 -4.588 1.00 61.32 421 LYS A CA 1
ATOM 3446 C C . LYS A 1 424 ? 39.086 64.880 -5.840 1.00 60.74 421 LYS A C 1
ATOM 3447 O O . LYS A 1 424 ? 39.421 63.841 -6.376 1.00 58.54 421 LYS A O 1
ATOM 3453 N N . ILE A 1 425 ? 39.430 66.074 -6.294 1.00 54.01 422 ILE A N 1
ATOM 3454 C CA . ILE A 1 425 ? 40.296 66.269 -7.425 1.00 56.98 422 ILE A CA 1
ATOM 3455 C C . ILE A 1 425 ? 41.732 66.091 -6.962 1.00 61.93 422 ILE A C 1
ATOM 3456 O O . ILE A 1 425 ? 42.146 66.706 -5.966 1.00 54.84 422 ILE A O 1
ATOM 3461 N N . VAL A 1 426 ? 42.493 65.320 -7.745 1.00 60.60 423 VAL A N 1
ATOM 3462 C CA . VAL A 1 426 ? 43.871 65.068 -7.478 1.00 60.39 423 VAL A CA 1
ATOM 3463 C C . VAL A 1 426 ? 44.727 65.940 -8.360 1.00 57.81 423 VAL A C 1
ATOM 3464 O O . VAL A 1 426 ? 45.077 65.579 -9.481 1.00 74.11 423 VAL A O 1
ATOM 3468 N N . ARG A 1 427 ? 45.106 67.076 -7.813 1.00 57.85 424 ARG A N 1
ATOM 3469 C CA . ARG A 1 427 ? 45.818 68.100 -8.535 1.00 59.15 424 ARG A CA 1
ATOM 3470 C C . ARG A 1 427 ? 47.287 67.800 -8.895 1.00 69.27 424 ARG A C 1
ATOM 3471 O O . ARG A 1 427 ? 47.861 68.536 -9.718 1.00 80.66 424 ARG A O 1
ATOM 3479 N N . ASN A 1 428 ? 47.903 66.752 -8.359 1.00 68.60 425 ASN A N 1
ATOM 3480 C CA . ASN A 1 428 ? 49.268 66.439 -8.810 1.00 71.77 425 ASN A CA 1
ATOM 3481 C C . ASN A 1 428 ? 49.324 65.919 -10.245 1.00 70.14 425 ASN A C 1
ATOM 3482 O O . ASN A 1 428 ? 48.391 65.269 -10.716 1.00 68.51 425 ASN A O 1
ATOM 3487 N N . THR A 1 429 ? 50.414 66.222 -10.939 1.00 67.75 426 THR A N 1
ATOM 3488 C CA . THR A 1 429 ? 50.618 65.737 -12.281 1.00 68.46 426 THR A CA 1
ATOM 3489 C C . THR A 1 429 ? 51.179 64.344 -12.207 1.00 72.74 426 THR A C 1
ATOM 3490 O O . THR A 1 429 ? 52.123 64.076 -11.484 1.00 86.31 426 THR A O 1
ATOM 3494 N N . ILE A 1 430 ? 50.548 63.447 -12.938 1.00 74.82 427 ILE A N 1
ATOM 3495 C CA . ILE A 1 430 ? 50.917 62.059 -12.931 1.00 71.25 427 ILE A CA 1
ATOM 3496 C C . ILE A 1 430 ? 52.074 61.958 -13.904 1.00 78.51 427 ILE A C 1
ATOM 3497 O O . ILE A 1 430 ? 52.090 62.654 -14.919 1.00 79.68 427 ILE A O 1
ATOM 3502 N N . ILE A 1 431 ? 53.062 61.136 -13.575 1.00 81.87 428 ILE A N 1
ATOM 3503 C CA . ILE A 1 431 ? 54.288 61.069 -14.380 1.00 91.76 428 ILE A CA 1
ATOM 3504 C C . ILE A 1 431 ? 54.072 60.244 -15.650 1.00 81.78 428 ILE A C 1
ATOM 3505 O O . ILE A 1 431 ? 54.565 60.598 -16.704 1.00 82.01 428 ILE A O 1
ATOM 3510 N N . ASN A 1 432 ? 53.306 59.167 -15.531 1.00 74.03 429 ASN A N 1
ATOM 3511 C CA . ASN A 1 432 ? 52.938 58.340 -16.651 1.00 69.03 429 ASN A CA 1
ATOM 3512 C C . ASN A 1 432 ? 51.578 57.653 -16.389 1.00 67.04 429 ASN A C 1
ATOM 3513 O O . ASN A 1 432 ? 50.975 57.873 -15.344 1.00 68.65 429 ASN A O 1
ATOM 3518 N N . LEU A 1 433 ? 51.122 56.822 -17.325 1.00 67.48 430 LEU A N 1
ATOM 3519 C CA . LEU A 1 433 ? 49.767 56.244 -17.303 1.00 70.80 430 LEU A CA 1
ATOM 3520 C C . LEU A 1 433 ? 49.707 54.754 -17.023 1.00 69.55 430 LEU A C 1
ATOM 3521 O O . LEU A 1 433 ? 48.730 54.097 -17.356 1.00 68.37 430 LEU A O 1
ATOM 3526 N N . THR A 1 434 ? 50.736 54.215 -16.399 1.00 73.76 431 THR A N 1
ATOM 3527 C CA . THR A 1 434 ? 50.724 52.792 -16.051 1.00 81.28 431 THR A CA 1
ATOM 3528 C C . THR A 1 434 ? 49.794 52.595 -14.879 1.00 81.69 431 THR A C 1
ATOM 3529 O O . THR A 1 434 ? 49.584 53.520 -14.088 1.00 77.54 431 THR A O 1
ATOM 3533 N N . ASN A 1 435 ? 49.290 51.376 -14.732 1.00 85.94 432 ASN A N 1
ATOM 3534 C CA . ASN A 1 435 ? 48.376 51.078 -13.645 1.00 87.99 432 ASN A CA 1
ATOM 3535 C C . ASN A 1 435 ? 48.986 51.368 -12.290 1.00 82.88 432 ASN A C 1
ATOM 3536 O O . ASN A 1 435 ? 48.283 51.780 -11.392 1.00 91.39 432 ASN A O 1
ATOM 3541 N N . GLU A 1 436 ? 50.291 51.195 -12.154 1.00 86.34 433 GLU A N 1
ATOM 3542 C CA . GLU A 1 436 ? 50.982 51.516 -10.897 1.00 87.92 433 GLU A CA 1
ATOM 3543 C C . GLU A 1 436 ? 51.003 53.020 -10.578 1.00 80.45 433 GLU A C 1
ATOM 3544 O O . GLU A 1 436 ? 50.854 53.391 -9.428 1.00 77.24 433 GLU A O 1
ATOM 3550 N N . SER A 1 437 ? 51.186 53.892 -11.569 1.00 81.73 434 SER A N 1
ATOM 3551 C CA . SER A 1 437 ? 51.257 55.339 -11.274 1.00 80.19 434 SER A CA 1
ATOM 3552 C C . SER A 1 437 ? 49.886 55.870 -10.900 1.00 75.42 434 SER A C 1
ATOM 3553 O O . SER A 1 437 ? 49.773 56.846 -10.150 1.00 84.13 434 SER A O 1
ATOM 3556 N N . LEU A 1 438 ? 48.852 55.236 -11.443 1.00 65.55 435 LEU A N 1
ATOM 3557 C CA . LEU A 1 438 ? 47.487 55.633 -11.161 1.00 68.10 435 LEU A CA 1
ATOM 3558 C C . LEU A 1 438 ? 47.080 55.176 -9.782 1.00 69.75 435 LEU A C 1
ATOM 3559 O O . LEU A 1 438 ? 46.485 55.957 -9.039 1.00 69.88 435 LEU A O 1
ATOM 3564 N N . GLN A 1 439 ? 47.415 53.926 -9.452 1.00 70.41 436 GLN A N 1
ATOM 3565 C CA . GLN A 1 439 ? 47.128 53.347 -8.142 1.00 74.70 436 GLN A CA 1
ATOM 3566 C C . GLN A 1 439 ? 47.885 54.004 -7.011 1.00 75.15 436 GLN A C 1
ATOM 3567 O O . GLN A 1 439 ? 47.333 54.150 -5.921 1.00 70.59 436 GLN A O 1
ATOM 3573 N N . ASP A 1 440 ? 49.102 54.462 -7.268 1.00 74.90 437 ASP A N 1
ATOM 3574 C CA . ASP A 1 440 ? 49.842 55.213 -6.243 1.00 80.58 437 ASP A CA 1
ATOM 3575 C C . ASP A 1 440 ? 49.343 56.635 -6.036 1.00 80.91 437 ASP A C 1
ATOM 3576 O O . ASP A 1 440 ? 49.780 57.305 -5.118 1.00 86.63 437 ASP A O 1
ATOM 3589 N N . GLU A 1 442 ? 45.982 56.651 -6.080 1.00 78.87 439 GLU A N 1
ATOM 3590 C CA . GLU A 1 442 ? 44.686 56.170 -5.584 1.00 81.97 439 GLU A CA 1
ATOM 3591 C C . GLU A 1 442 ? 43.528 56.752 -6.396 1.00 72.56 439 GLU A C 1
ATOM 3592 O O . GLU A 1 442 ? 42.468 57.034 -5.861 1.00 78.40 439 GLU A O 1
ATOM 3598 N N . ILE A 1 443 ? 43.747 56.943 -7.683 1.00 69.65 440 ILE A N 1
ATOM 3599 C CA . ILE A 1 443 ? 42.727 57.496 -8.563 1.00 71.67 440 ILE A CA 1
ATOM 3600 C C . ILE A 1 443 ? 41.631 56.502 -8.795 1.00 67.93 440 ILE A C 1
ATOM 3601 O O . ILE A 1 443 ? 41.910 55.352 -9.078 1.00 73.24 440 ILE A O 1
ATOM 3606 N N . ASP A 1 444 ? 40.385 56.962 -8.717 1.00 69.76 441 ASP A N 1
ATOM 3607 C CA . ASP A 1 444 ? 39.236 56.121 -9.054 1.00 70.78 441 ASP A CA 1
ATOM 3608 C C . ASP A 1 444 ? 38.682 56.369 -10.444 1.00 73.07 441 ASP A C 1
ATOM 3609 O O . ASP A 1 444 ? 38.192 55.439 -11.052 1.00 69.42 441 ASP A O 1
ATOM 3614 N N . ILE A 1 445 ? 38.762 57.613 -10.937 1.00 70.58 442 ILE A N 1
ATOM 3615 C CA . ILE A 1 445 ? 38.078 58.015 -12.140 1.00 63.78 442 ILE A CA 1
ATOM 3616 C C . ILE A 1 445 ? 38.892 59.069 -12.860 1.00 68.67 442 ILE A C 1
ATOM 3617 O O . ILE A 1 445 ? 39.368 60.039 -12.241 1.00 69.07 442 ILE A O 1
ATOM 3622 N N . ILE A 1 446 ? 39.034 58.879 -14.179 1.00 69.11 443 ILE A N 1
ATOM 3623 C CA . ILE A 1 446 ? 39.736 59.820 -15.031 1.00 63.28 443 ILE A CA 1
ATOM 3624 C C . ILE A 1 446 ? 38.689 60.500 -15.883 1.00 65.44 443 ILE A C 1
ATOM 3625 O O . ILE A 1 446 ? 37.855 59.846 -16.510 1.00 65.30 443 ILE A O 1
ATOM 3630 N N . ILE A 1 447 ? 38.733 61.822 -15.881 1.00 61.51 444 ILE A N 1
ATOM 3631 C CA . ILE A 1 447 ? 37.871 62.617 -16.708 1.00 61.62 444 ILE A CA 1
ATOM 3632 C C . ILE A 1 447 ? 38.758 63.278 -17.742 1.00 61.31 444 ILE A C 1
ATOM 3633 O O . ILE A 1 447 ? 39.585 64.141 -17.413 1.00 58.18 444 ILE A O 1
ATOM 3638 N N . SER A 1 448 ? 38.598 62.840 -18.987 1.00 63.52 445 SER A N 1
ATOM 3639 C CA . SER A 1 448 ? 39.536 63.187 -20.045 1.00 63.13 445 SER A CA 1
ATOM 3640 C C . SER A 1 448 ? 38.841 63.783 -21.219 1.00 57.79 445 SER A C 1
ATOM 3641 O O . SER A 1 448 ? 37.713 63.460 -21.496 1.00 60.48 445 SER A O 1
ATOM 3644 N N . ASN A 1 449 ? 39.561 64.649 -21.906 1.00 59.13 446 ASN A N 1
ATOM 3645 C CA . ASN A 1 449 ? 39.130 65.270 -23.148 1.00 62.19 446 ASN A CA 1
ATOM 3646 C C . ASN A 1 449 ? 39.880 64.584 -24.335 1.00 67.43 446 ASN A C 1
ATOM 3647 O O . ASN A 1 449 ? 39.894 65.075 -25.466 1.00 63.72 446 ASN A O 1
ATOM 3652 N N . VAL A 1 450 ? 40.485 63.430 -24.050 1.00 68.33 447 VAL A N 1
ATOM 3653 C CA . VAL A 1 450 ? 41.387 62.745 -24.958 1.00 66.27 447 VAL A CA 1
ATOM 3654 C C . VAL A 1 450 ? 41.257 61.258 -24.691 1.00 65.69 447 VAL A C 1
ATOM 3655 O O . VAL A 1 450 ? 41.007 60.845 -23.554 1.00 63.32 447 VAL A O 1
ATOM 3659 N N . ASN A 1 451 ? 41.354 60.460 -25.754 1.00 73.67 448 ASN A N 1
ATOM 3660 C CA . ASN A 1 451 ? 41.410 58.999 -25.634 1.00 75.24 448 ASN A CA 1
ATOM 3661 C C . ASN A 1 451 ? 42.721 58.643 -24.961 1.00 68.75 448 ASN A C 1
ATOM 3662 O O . ASN A 1 451 ? 43.756 59.263 -25.252 1.00 68.54 448 ASN A O 1
ATOM 3667 N N . LEU A 1 452 ? 42.682 57.647 -24.091 1.00 59.99 449 LEU A N 1
ATOM 3668 C CA . LEU A 1 452 ? 43.871 57.214 -23.364 1.00 64.66 449 LEU A CA 1
ATOM 3669 C C . LEU A 1 452 ? 44.017 55.698 -23.425 1.00 68.36 449 LEU A C 1
ATOM 3670 O O . LEU A 1 452 ? 43.029 54.989 -23.380 1.00 71.86 449 LEU A O 1
ATOM 3675 N N . PRO A 1 453 ? 45.257 55.203 -23.524 1.00 74.51 450 PRO A N 1
ATOM 3676 C CA . PRO A 1 453 ? 45.551 53.778 -23.505 1.00 77.47 450 PRO A CA 1
ATOM 3677 C C . PRO A 1 453 ? 45.565 53.263 -22.069 1.00 79.20 450 PRO A C 1
ATOM 3678 O O . PRO A 1 453 ? 46.619 52.994 -21.496 1.00 89.35 450 PRO A O 1
ATOM 3682 N N . ILE A 1 454 ? 44.394 53.146 -21.475 1.00 79.44 451 ILE A N 1
ATOM 3683 C CA . ILE A 1 454 ? 44.303 52.795 -20.074 1.00 80.97 451 ILE A CA 1
ATOM 3684 C C . ILE A 1 454 ? 43.145 51.851 -19.896 1.00 81.76 451 ILE A C 1
ATOM 3685 O O . ILE A 1 454 ? 42.085 52.034 -20.485 1.00 81.54 451 ILE A O 1
ATOM 3690 N N . LYS A 1 455 ? 43.347 50.862 -19.044 1.00 92.90 452 LYS A N 1
ATOM 3691 C CA . LYS A 1 455 ? 42.470 49.721 -19.013 1.00 102.59 452 LYS A CA 1
ATOM 3692 C C . LYS A 1 455 ? 41.520 49.743 -17.832 1.00 101.87 452 LYS A C 1
ATOM 3693 O O . LYS A 1 455 ? 40.354 50.076 -17.982 1.00 104.16 452 LYS A O 1
ATOM 3699 N N . ASN A 1 456 ? 42.021 49.412 -16.652 1.00 107.83 453 ASN A N 1
ATOM 3700 C CA . ASN A 1 456 ? 41.150 48.869 -15.615 1.00 106.67 453 ASN A CA 1
ATOM 3701 C C . ASN A 1 456 ? 40.619 49.910 -14.666 1.00 94.67 453 ASN A C 1
ATOM 3702 O O . ASN A 1 456 ? 40.700 49.751 -13.452 1.00 95.82 453 ASN A O 1
ATOM 3707 N N . ILE A 1 457 ? 40.036 50.966 -15.225 1.00 86.99 454 ILE A N 1
ATOM 3708 C CA . ILE A 1 457 ? 39.748 52.161 -14.431 1.00 85.53 454 ILE A CA 1
ATOM 3709 C C . ILE A 1 457 ? 38.844 53.117 -15.212 1.00 79.08 454 ILE A C 1
ATOM 3710 O O . ILE A 1 457 ? 39.190 53.556 -16.298 1.00 81.85 454 ILE A O 1
ATOM 3715 N N . PRO A 1 458 ? 37.661 53.425 -14.665 1.00 73.40 455 PRO A N 1
ATOM 3716 C CA . PRO A 1 458 ? 36.667 54.189 -15.427 1.00 69.49 455 PRO A CA 1
ATOM 3717 C C . PRO A 1 458 ? 37.205 55.516 -15.937 1.00 73.56 455 PRO A C 1
ATOM 3718 O O . PRO A 1 458 ? 37.835 56.270 -15.176 1.00 72.63 455 PRO A O 1
ATOM 3722 N N . ILE A 1 459 ? 36.957 55.781 -17.216 1.00 70.97 456 ILE A N 1
ATOM 3723 C CA . ILE A 1 459 ? 37.313 57.033 -17.862 1.00 68.89 456 ILE A CA 1
ATOM 3724 C C . ILE A 1 459 ? 36.046 57.610 -18.437 1.00 71.92 456 ILE A C 1
ATOM 3725 O O . ILE A 1 459 ? 35.281 56.895 -19.044 1.00 87.13 456 ILE A O 1
ATOM 3730 N N . VAL A 1 460 ? 35.821 58.900 -18.262 1.00 72.89 457 VAL A N 1
ATOM 3731 C CA . VAL A 1 460 ? 34.678 59.537 -18.854 1.00 73.67 457 VAL A CA 1
ATOM 3732 C C . VAL A 1 460 ? 35.262 60.520 -19.822 1.00 76.99 457 VAL A C 1
ATOM 3733 O O . VAL A 1 460 ? 35.912 61.482 -19.431 1.00 72.91 457 VAL A O 1
ATOM 3737 N N . GLN A 1 461 ? 35.070 60.260 -21.103 1.00 86.08 458 GLN A N 1
ATOM 3738 C CA . GLN A 1 461 ? 35.530 61.204 -22.097 1.00 82.27 458 GLN A CA 1
ATOM 3739 C C . GLN A 1 461 ? 34.494 62.315 -22.176 1.00 75.89 458 GLN A C 1
ATOM 3740 O O . GLN A 1 461 ? 33.282 62.075 -22.308 1.00 76.14 458 GLN A O 1
ATOM 3746 N N . ILE A 1 462 ? 34.981 63.535 -22.044 1.00 72.13 459 ILE A N 1
ATOM 3747 C CA . ILE A 1 462 ? 34.135 64.705 -22.036 1.00 74.14 459 ILE A CA 1
ATOM 3748 C C . ILE A 1 462 ? 34.661 65.715 -23.046 1.00 75.17 459 ILE A C 1
ATOM 3749 O O . ILE A 1 462 ? 35.783 65.606 -23.558 1.00 71.67 459 ILE A O 1
ATOM 3754 N N . SER A 1 463 ? 33.818 66.695 -23.328 1.00 79.36 460 SER A N 1
ATOM 3755 C CA . SER A 1 463 ? 34.131 67.728 -24.285 1.00 85.97 460 SER A CA 1
ATOM 3756 C C . SER A 1 463 ? 35.042 68.685 -23.528 1.00 86.03 460 SER A C 1
ATOM 3757 O O . SER A 1 463 ? 35.186 68.561 -22.287 1.00 83.14 460 SER A O 1
ATOM 3760 N N . GLU A 1 464 ? 35.661 69.620 -24.244 1.00 71.54 461 GLU A N 1
ATOM 3761 C CA . GLU A 1 464 ? 36.640 70.501 -23.616 1.00 70.24 461 GLU A CA 1
ATOM 3762 C C . GLU A 1 464 ? 36.016 71.434 -22.606 1.00 68.53 461 GLU A C 1
ATOM 3763 O O . GLU A 1 464 ? 36.700 71.944 -21.710 1.00 68.54 461 GLU A O 1
ATOM 3769 N N . PHE A 1 465 ? 34.712 71.618 -22.732 1.00 66.88 462 PHE A N 1
ATOM 3770 C CA . PHE A 1 465 ? 33.897 72.185 -21.683 1.00 71.69 462 PHE A CA 1
ATOM 3771 C C . PHE A 1 465 ? 32.744 71.232 -21.478 1.00 71.21 462 PHE A C 1
ATOM 3772 O O . PHE A 1 465 ? 32.012 70.963 -22.404 1.00 77.68 462 PHE A O 1
ATOM 3780 N N . PRO A 1 466 ? 32.586 70.703 -20.259 1.00 75.83 463 PRO A N 1
ATOM 3781 C CA . PRO A 1 466 ? 31.532 69.716 -20.012 1.00 76.23 463 PRO A CA 1
ATOM 3782 C C . PRO A 1 466 ? 30.138 70.177 -20.445 1.00 76.99 463 PRO A C 1
ATOM 3783 O O . PRO A 1 466 ? 29.735 71.300 -20.156 1.00 78.03 463 PRO A O 1
ATOM 3787 N N . THR A 1 467 ? 29.440 69.289 -21.140 1.00 77.18 464 THR A N 1
ATOM 3788 C CA . THR A 1 467 ? 28.042 69.459 -21.570 1.00 73.37 464 THR A CA 1
ATOM 3789 C C . THR A 1 467 ? 27.180 68.834 -20.489 1.00 74.05 464 THR A C 1
ATOM 3790 O O . THR A 1 467 ? 27.705 68.136 -19.638 1.00 76.98 464 THR A O 1
ATOM 3794 N N . GLU A 1 468 ? 25.866 69.029 -20.515 1.00 77.89 465 GLU A N 1
ATOM 3795 C CA . GLU A 1 468 ? 25.017 68.386 -19.489 1.00 79.69 465 GLU A CA 1
ATOM 3796 C C . GLU A 1 468 ? 25.052 66.857 -19.587 1.00 77.97 465 GLU A C 1
ATOM 3797 O O . GLU A 1 468 ? 24.929 66.152 -18.577 1.00 77.84 465 GLU A O 1
ATOM 3803 N N . ARG A 1 469 ? 25.244 66.349 -20.798 1.00 76.70 466 ARG A N 1
ATOM 3804 C CA . ARG A 1 469 ? 25.423 64.917 -20.996 1.00 79.57 466 ARG A CA 1
ATOM 3805 C C . ARG A 1 469 ? 26.676 64.439 -20.242 1.00 76.83 466 ARG A C 1
ATOM 3806 O O . ARG A 1 469 ? 26.658 63.366 -19.625 1.00 81.75 466 ARG A O 1
ATOM 3814 N N . ASP A 1 470 ? 27.752 65.227 -20.292 1.00 70.71 467 ASP A N 1
ATOM 3815 C CA . ASP A 1 470 ? 28.994 64.855 -19.624 1.00 69.85 467 ASP A CA 1
ATOM 3816 C C . ASP A 1 470 ? 28.793 64.762 -18.137 1.00 64.84 467 ASP A C 1
ATOM 3817 O O . ASP A 1 470 ? 29.255 63.807 -17.512 1.00 68.29 467 ASP A O 1
ATOM 3822 N N . PHE A 1 471 ? 28.093 65.744 -17.574 1.00 64.64 468 PHE A N 1
ATOM 3823 C CA . PHE A 1 471 ? 27.831 65.766 -16.131 1.00 64.83 468 PHE A CA 1
ATOM 3824 C C . PHE A 1 471 ? 26.947 64.613 -15.719 1.00 68.17 468 PHE A C 1
ATOM 3825 O O . PHE A 1 471 ? 27.038 64.120 -14.583 1.00 74.27 468 PHE A O 1
ATOM 3833 N N . HIS A 1 472 ? 26.075 64.200 -16.635 1.00 71.28 469 HIS A N 1
ATOM 3834 C CA . HIS A 1 472 ? 25.191 63.065 -16.399 1.00 79.52 469 HIS A CA 1
ATOM 3835 C C . HIS A 1 472 ? 25.964 61.733 -16.375 1.00 78.37 469 HIS A C 1
ATOM 3836 O O . HIS A 1 472 ? 25.714 60.905 -15.505 1.00 82.92 469 HIS A O 1
ATOM 3843 N N . GLU A 1 473 ? 26.901 61.527 -17.302 1.00 78.67 470 GLU A N 1
ATOM 3844 C CA . GLU A 1 473 ? 27.747 60.321 -17.289 1.00 77.42 470 GLU A CA 1
ATOM 3845 C C . GLU A 1 473 ? 28.588 60.239 -16.036 1.00 78.04 470 GLU A C 1
ATOM 3846 O O . GLU A 1 473 ? 28.695 59.162 -15.426 1.00 76.59 470 GLU A O 1
ATOM 3852 N N . ILE A 1 474 ? 29.170 61.382 -15.650 1.00 75.07 471 ILE A N 1
ATOM 3853 C CA . ILE A 1 474 ? 30.000 61.467 -14.455 1.00 70.71 471 ILE A CA 1
ATOM 3854 C C . ILE A 1 474 ? 29.188 61.179 -13.220 1.00 72.68 471 ILE A C 1
ATOM 3855 O O . ILE A 1 474 ? 29.626 60.438 -12.347 1.00 74.70 471 ILE A O 1
ATOM 3860 N N . LYS A 1 475 ? 27.999 61.760 -13.132 1.00 75.62 472 LYS A N 1
ATOM 3861 C CA . LYS A 1 475 ? 27.117 61.467 -11.983 1.00 82.01 472 LYS A CA 1
ATOM 3862 C C . LYS A 1 475 ? 26.877 59.968 -11.728 1.00 79.91 472 LYS A C 1
ATOM 3863 O O . LYS A 1 475 ? 26.964 59.527 -10.598 1.00 85.20 472 LYS A O 1
ATOM 3869 N N . LYS A 1 476 ? 26.595 59.193 -12.773 1.00 83.48 473 LYS A N 1
ATOM 3870 C CA . LYS A 1 476 ? 26.331 57.749 -12.639 1.00 89.07 473 LYS A CA 1
ATOM 3871 C C . LYS A 1 476 ? 27.405 56.978 -11.877 1.00 91.41 473 LYS A C 1
ATOM 3872 O O . LYS A 1 476 ? 27.074 56.160 -11.018 1.00 99.36 473 LYS A O 1
ATOM 3878 N N . ILE A 1 477 ? 28.678 57.224 -12.205 1.00 91.92 474 ILE A N 1
ATOM 3879 C CA . ILE A 1 477 ? 29.791 56.431 -11.647 1.00 86.09 474 ILE A CA 1
ATOM 3880 C C . ILE A 1 477 ? 30.431 57.043 -10.399 1.00 85.91 474 ILE A C 1
ATOM 3881 O O . ILE A 1 477 ? 31.362 56.477 -9.834 1.00 93.43 474 ILE A O 1
ATOM 3886 N N . ILE A 1 478 ? 29.914 58.187 -9.961 1.00 94.00 475 ILE A N 1
ATOM 3887 C CA . ILE A 1 478 ? 30.318 58.816 -8.692 1.00 92.21 475 ILE A CA 1
ATOM 3888 C C . ILE A 1 478 ? 29.630 58.128 -7.492 1.00 103.34 475 ILE A C 1
ATOM 3889 O O . ILE A 1 478 ? 28.625 57.422 -7.666 1.00 117.21 475 ILE A O 1
ATOM 3895 N N . ALA B 1 3 ? 57.508 17.972 35.967 1.00 97.77 0 ALA B N 1
ATOM 3896 C CA . ALA B 1 3 ? 56.254 17.824 36.784 1.00 98.43 0 ALA B CA 1
ATOM 3897 C C . ALA B 1 3 ? 55.767 19.202 37.264 1.00 94.02 0 ALA B C 1
ATOM 3898 O O . ALA B 1 3 ? 56.183 19.719 38.326 1.00 88.75 0 ALA B O 1
ATOM 3908 N N . LEU B 1 5 ? 53.093 21.854 38.660 1.00 71.60 2 LEU B N 1
ATOM 3909 C CA . LEU B 1 5 ? 51.870 22.057 39.469 1.00 65.16 2 LEU B CA 1
ATOM 3910 C C . LEU B 1 5 ? 50.671 22.331 38.574 1.00 62.76 2 LEU B C 1
ATOM 3911 O O . LEU B 1 5 ? 50.746 23.108 37.627 1.00 70.07 2 LEU B O 1
ATOM 3916 N N . THR B 1 6 ? 49.560 21.707 38.897 1.00 61.70 3 THR B N 1
ATOM 3917 C CA . THR B 1 6 ? 48.316 21.907 38.185 1.00 65.18 3 THR B CA 1
ATOM 3918 C C . THR B 1 6 ? 47.699 23.237 38.589 1.00 65.95 3 THR B C 1
ATOM 3919 O O . THR B 1 6 ? 47.717 23.630 39.764 1.00 69.19 3 THR B O 1
ATOM 3923 N N . PRO B 1 7 ? 47.153 23.948 37.614 1.00 65.12 4 PRO B N 1
ATOM 3924 C CA . PRO B 1 7 ? 46.517 25.201 37.976 1.00 64.93 4 PRO B CA 1
ATOM 3925 C C . PRO B 1 7 ? 45.209 24.905 38.664 1.00 62.13 4 PRO B C 1
ATOM 3926 O O . PRO B 1 7 ? 44.329 24.323 38.057 1.00 62.59 4 PRO B O 1
ATOM 3930 N N . ILE B 1 8 ? 45.089 25.294 39.922 1.00 58.54 5 ILE B N 1
ATOM 3931 C CA . ILE B 1 8 ? 43.851 25.095 40.628 1.00 60.15 5 ILE B CA 1
ATOM 3932 C C . ILE B 1 8 ? 43.318 26.361 41.269 1.00 59.51 5 ILE B C 1
ATOM 3933 O O . ILE B 1 8 ? 44.079 27.287 41.679 1.00 54.32 5 ILE B O 1
ATOM 3938 N N . SER B 1 9 ? 41.987 26.395 41.317 1.00 56.86 6 SER B N 1
ATOM 3939 C CA . SER B 1 9 ? 41.266 27.590 41.661 1.00 58.66 6 SER B CA 1
ATOM 3940 C C . SER B 1 9 ? 40.509 27.327 42.925 1.00 59.83 6 SER B C 1
ATOM 3941 O O . SER B 1 9 ? 40.024 26.225 43.162 1.00 55.71 6 SER B O 1
ATOM 3944 N N . ILE B 1 10 ? 40.389 28.367 43.730 1.00 56.73 7 ILE B N 1
ATOM 3945 C CA . ILE B 1 10 ? 39.601 28.265 44.923 1.00 56.11 7 ILE B CA 1
ATOM 3946 C C . ILE B 1 10 ? 38.134 27.910 44.654 1.00 59.67 7 ILE B C 1
ATOM 3947 O O . ILE B 1 10 ? 37.489 27.310 45.525 1.00 65.87 7 ILE B O 1
ATOM 3952 N N . GLU B 1 11 ? 37.601 28.244 43.479 1.00 60.64 8 GLU B N 1
ATOM 3953 C CA . GLU B 1 11 ? 36.166 27.975 43.192 1.00 61.96 8 GLU B CA 1
ATOM 3954 C C . GLU B 1 11 ? 35.845 26.498 42.985 1.00 57.45 8 GLU B C 1
ATOM 3955 O O . GLU B 1 11 ? 34.691 26.141 42.892 1.00 53.34 8 GLU B O 1
ATOM 3961 N N . LYS B 1 12 ? 36.853 25.644 42.862 1.00 60.31 9 LYS B N 1
ATOM 3962 C CA . LYS B 1 12 ? 36.605 24.240 42.551 1.00 57.96 9 LYS B CA 1
ATOM 3963 C C . LYS B 1 12 ? 37.176 23.255 43.575 1.00 55.13 9 LYS B C 1
ATOM 3964 O O . LYS B 1 12 ? 37.306 22.071 43.280 1.00 54.23 9 LYS B O 1
ATOM 3970 N N . GLU B 1 13 ? 37.513 23.736 44.766 1.00 55.29 10 GLU B N 1
ATOM 3971 C CA . GLU B 1 13 ? 38.053 22.866 45.795 1.00 62.33 10 GLU B CA 1
ATOM 3972 C C . GLU B 1 13 ? 37.073 21.716 45.970 1.00 62.37 10 GLU B C 1
ATOM 3973 O O . GLU B 1 13 ? 37.469 20.545 45.870 1.00 70.39 10 GLU B O 1
ATOM 3979 N N . HIS B 1 14 ? 35.792 22.031 46.141 1.00 56.92 11 HIS B N 1
ATOM 3980 C CA . HIS B 1 14 ? 34.802 20.989 46.421 1.00 57.97 11 HIS B CA 1
ATOM 3981 C C . HIS B 1 14 ? 34.753 19.940 45.330 1.00 59.62 11 HIS B C 1
ATOM 3982 O O . HIS B 1 14 ? 34.554 18.735 45.612 1.00 60.39 11 HIS B O 1
ATOM 3989 N N . ILE B 1 15 ? 34.962 20.363 44.091 1.00 61.23 12 ILE B N 1
ATOM 3990 C CA . ILE B 1 15 ? 35.018 19.399 42.989 1.00 61.45 12 ILE B CA 1
ATOM 3991 C C . ILE B 1 15 ? 36.235 18.481 43.163 1.00 59.47 12 ILE B C 1
ATOM 3992 O O . ILE B 1 15 ? 36.144 17.247 43.002 1.00 57.72 12 ILE B O 1
ATOM 3997 N N . ARG B 1 16 ? 37.355 19.076 43.536 1.00 56.59 13 ARG B N 1
ATOM 3998 C CA . ARG B 1 16 ? 38.573 18.308 43.673 1.00 60.49 13 ARG B CA 1
ATOM 3999 C C . ARG B 1 16 ? 38.414 17.274 44.771 1.00 56.88 13 ARG B C 1
ATOM 4000 O O . ARG B 1 16 ? 38.623 16.103 44.525 1.00 63.83 13 ARG B O 1
ATOM 4008 N N . LEU B 1 17 ? 37.956 17.684 45.941 1.00 57.81 14 LEU B N 1
ATOM 4009 C CA . LEU B 1 17 ? 37.804 16.756 47.071 1.00 59.99 14 LEU B CA 1
ATOM 4010 C C . LEU B 1 17 ? 36.811 15.657 46.794 1.00 63.56 14 LEU B C 1
ATOM 4011 O O . LEU B 1 17 ? 37.033 14.517 47.172 1.00 76.93 14 LEU B O 1
ATOM 4016 N N . ILE B 1 18 ? 35.697 15.977 46.156 1.00 62.46 15 ILE B N 1
ATOM 4017 C CA . ILE B 1 18 ? 34.763 14.920 45.773 1.00 57.87 15 ILE B CA 1
ATOM 4018 C C . ILE B 1 18 ? 35.404 13.949 44.796 1.00 61.54 15 ILE B C 1
ATOM 4019 O O . ILE B 1 18 ? 35.271 12.763 44.981 1.00 64.53 15 ILE B O 1
ATOM 4024 N N . ASN B 1 19 ? 36.078 14.429 43.746 1.00 70.73 16 ASN B N 1
ATOM 4025 C CA . ASN B 1 19 ? 36.701 13.487 42.797 1.00 69.79 16 ASN B CA 1
ATOM 4026 C C . ASN B 1 19 ? 37.734 12.601 43.500 1.00 65.37 16 ASN B C 1
ATOM 4027 O O . ASN B 1 19 ? 37.799 11.423 43.221 1.00 61.61 16 ASN B O 1
ATOM 4032 N N . LEU B 1 20 ? 38.486 13.162 44.446 1.00 61.25 17 LEU B N 1
ATOM 4033 C CA . LEU B 1 20 ? 39.510 12.409 45.159 1.00 62.17 17 LEU B CA 1
ATOM 4034 C C . LEU B 1 20 ? 38.921 11.341 46.080 1.00 68.43 17 LEU B C 1
ATOM 4035 O O . LEU B 1 20 ? 39.361 10.208 46.060 1.00 71.05 17 LEU B O 1
ATOM 4040 N N . LEU B 1 21 ? 37.953 11.725 46.908 1.00 67.36 18 LEU B N 1
ATOM 4041 C CA . LEU B 1 21 ? 37.225 10.797 47.736 1.00 64.66 18 LEU B CA 1
ATOM 4042 C C . LEU B 1 21 ? 36.699 9.609 46.934 1.00 66.35 18 LEU B C 1
ATOM 4043 O O . LEU B 1 21 ? 36.754 8.459 47.385 1.00 64.87 18 LEU B O 1
ATOM 4048 N N . HIS B 1 22 ? 36.178 9.873 45.749 1.00 66.03 19 HIS B N 1
ATOM 4049 C CA . HIS B 1 22 ? 35.674 8.785 44.905 1.00 69.57 19 HIS B CA 1
ATOM 4050 C C . HIS B 1 22 ? 36.803 7.870 44.422 1.00 72.90 19 HIS B C 1
ATOM 4051 O O . HIS B 1 22 ? 36.594 6.701 44.171 1.00 74.23 19 HIS B O 1
ATOM 4058 N N . PHE B 1 23 ? 37.997 8.426 44.275 1.00 77.88 20 PHE B N 1
ATOM 4059 C CA . PHE B 1 23 ? 39.117 7.710 43.695 1.00 78.78 20 PHE B CA 1
ATOM 4060 C C . PHE B 1 23 ? 39.740 6.824 44.751 1.00 77.47 20 PHE B C 1
ATOM 4061 O O . PHE B 1 23 ? 40.108 5.703 44.476 1.00 81.16 20 PHE B O 1
ATOM 4069 N N . ILE B 1 24 ? 39.840 7.348 45.964 1.00 74.33 21 ILE B N 1
ATOM 4070 C CA . ILE B 1 24 ? 40.349 6.611 47.101 1.00 74.64 21 ILE B CA 1
ATOM 4071 C C . ILE B 1 24 ? 39.463 5.411 47.440 1.00 72.89 21 ILE B C 1
ATOM 4072 O O . ILE B 1 24 ? 39.949 4.384 47.918 1.00 83.92 21 ILE B O 1
ATOM 4077 N N . ASN B 1 25 ? 38.171 5.538 47.167 1.00 74.97 22 ASN B N 1
ATOM 4078 C CA . ASN B 1 25 ? 37.239 4.453 47.378 1.00 76.73 22 ASN B CA 1
ATOM 4079 C C . ASN B 1 25 ? 37.333 3.361 46.319 1.00 75.97 22 ASN B C 1
ATOM 4080 O O . ASN B 1 25 ? 37.498 2.197 46.649 1.00 81.84 22 ASN B O 1
ATOM 4085 N N . GLU B 1 26 ? 37.254 3.754 45.058 1.00 79.39 23 GLU B N 1
ATOM 4086 C CA . GLU B 1 26 ? 37.183 2.820 43.937 1.00 84.43 23 GLU B CA 1
ATOM 4087 C C . GLU B 1 26 ? 38.456 1.972 43.808 1.00 85.34 23 GLU B C 1
ATOM 4088 O O . GLU B 1 26 ? 38.423 0.895 43.241 1.00 94.00 23 GLU B O 1
ATOM 4094 N N . GLN B 1 27 ? 39.571 2.457 44.331 1.00 88.76 24 GLN B N 1
ATOM 4095 C CA . GLN B 1 27 ? 40.821 1.714 44.316 1.00 90.24 24 GLN B CA 1
ATOM 4096 C C . GLN B 1 27 ? 40.905 0.877 45.574 1.00 96.04 24 GLN B C 1
ATOM 4097 O O . GLN B 1 27 ? 40.678 1.384 46.691 1.00 101.58 24 GLN B O 1
ATOM 4103 N N . ASN B 1 28 ? 41.238 -0.398 45.404 1.00 103.56 25 ASN B N 1
ATOM 4104 C CA . ASN B 1 28 ? 41.416 -1.293 46.541 1.00 114.96 25 ASN B CA 1
ATOM 4105 C C . ASN B 1 28 ? 42.888 -1.334 46.854 1.00 116.20 25 ASN B C 1
ATOM 4106 O O . ASN B 1 28 ? 43.546 -2.359 46.688 1.00 123.96 25 ASN B O 1
ATOM 4111 N N . ARG B 1 29 ? 43.412 -0.193 47.278 1.00 110.11 26 ARG B N 1
ATOM 4112 C CA . ARG B 1 29 ? 44.810 -0.101 47.662 1.00 104.68 26 ARG B CA 1
ATOM 4113 C C . ARG B 1 29 ? 45.020 1.110 48.543 1.00 96.32 26 ARG B C 1
ATOM 4114 O O . ARG B 1 29 ? 44.144 1.972 48.650 1.00 101.99 26 ARG B O 1
ATOM 4122 N N . TRP B 1 30 ? 46.165 1.146 49.207 1.00 90.86 27 TRP B N 1
ATOM 4123 C CA . TRP B 1 30 ? 46.452 2.207 50.164 1.00 87.88 27 TRP B CA 1
ATOM 4124 C C . TRP B 1 30 ? 46.776 3.472 49.420 1.00 88.34 27 TRP B C 1
ATOM 4125 O O . TRP B 1 30 ? 47.075 3.426 48.226 1.00 89.26 27 TRP B O 1
ATOM 4136 N N . PHE B 1 31 ? 46.656 4.601 50.115 1.00 85.84 28 PHE B N 1
ATOM 4137 C CA . PHE B 1 31 ? 47.073 5.901 49.578 1.00 81.49 28 PHE B CA 1
ATOM 4138 C C . PHE B 1 31 ? 47.936 6.546 50.609 1.00 77.68 28 PHE B C 1
ATOM 4139 O O . PHE B 1 31 ? 47.482 6.794 51.730 1.00 72.99 28 PHE B O 1
ATOM 4147 N N . THR B 1 32 ? 49.168 6.845 50.231 1.00 79.56 29 THR B N 1
ATOM 4148 C CA . THR B 1 32 ? 50.083 7.419 51.202 1.00 90.12 29 THR B CA 1
ATOM 4149 C C . THR B 1 32 ? 49.770 8.878 51.371 1.00 86.07 29 THR B C 1
ATOM 4150 O O . THR B 1 32 ? 49.244 9.500 50.462 1.00 88.87 29 THR B O 1
ATOM 4154 N N . ILE B 1 33 ? 50.076 9.417 52.546 1.00 89.72 30 ILE B N 1
ATOM 4155 C CA . ILE B 1 33 ? 49.866 10.834 52.811 1.00 91.19 30 ILE B CA 1
ATOM 4156 C C . ILE B 1 33 ? 50.570 11.767 51.815 1.00 102.30 30 ILE B C 1
ATOM 4157 O O . ILE B 1 33 ? 49.961 12.719 51.337 1.00 113.09 30 ILE B O 1
ATOM 4162 N N . LYS B 1 34 ? 51.835 11.515 51.505 1.00 101.28 31 LYS B N 1
ATOM 4163 C CA . LYS B 1 34 ? 52.529 12.315 50.498 1.00 102.91 31 LYS B CA 1
ATOM 4164 C C . LYS B 1 34 ? 51.758 12.338 49.171 1.00 98.68 31 LYS B C 1
ATOM 4165 O O . LYS B 1 34 ? 51.661 13.374 48.509 1.00 109.65 31 LYS B O 1
ATOM 4171 N N . GLU B 1 35 ? 51.217 11.192 48.789 1.00 91.62 32 GLU B N 1
ATOM 4172 C CA . GLU B 1 35 ? 50.582 11.020 47.481 1.00 88.29 32 GLU B CA 1
ATOM 4173 C C . GLU B 1 35 ? 49.241 11.780 47.384 1.00 90.53 32 GLU B C 1
ATOM 4174 O O . GLU B 1 35 ? 48.862 12.269 46.311 1.00 83.67 32 GLU B O 1
ATOM 4180 N N . LEU B 1 36 ? 48.544 11.872 48.514 1.00 83.20 33 LEU B N 1
ATOM 4181 C CA . LEU B 1 36 ? 47.329 12.669 48.653 1.00 76.87 33 LEU B CA 1
ATOM 4182 C C . LEU B 1 36 ? 47.609 14.188 48.612 1.00 74.99 33 LEU B C 1
ATOM 4183 O O . LEU B 1 36 ? 46.880 14.950 47.969 1.00 74.22 33 LEU B O 1
ATOM 4188 N N . SER B 1 37 ? 48.626 14.613 49.351 1.00 69.17 34 SER B N 1
ATOM 4189 C CA . SER B 1 37 ? 49.171 15.960 49.266 1.00 72.66 34 SER B CA 1
ATOM 4190 C C . SER B 1 37 ? 49.456 16.417 47.836 1.00 73.46 34 SER B C 1
ATOM 4191 O O . SER B 1 37 ? 49.242 17.575 47.534 1.00 68.06 34 SER B O 1
ATOM 4194 N N . ASP B 1 38 ? 49.926 15.520 46.971 1.00 76.73 35 ASP B N 1
ATOM 4195 C CA . ASP B 1 38 ? 50.235 15.867 45.575 1.00 82.25 35 ASP B CA 1
ATOM 4196 C C . ASP B 1 38 ? 49.014 15.887 44.687 1.00 78.27 35 ASP B C 1
ATOM 4197 O O . ASP B 1 38 ? 48.901 16.746 43.813 1.00 86.18 35 ASP B O 1
ATOM 4202 N N . TYR B 1 39 ? 48.094 14.956 44.902 1.00 79.88 36 TYR B N 1
ATOM 4203 C CA . TYR B 1 39 ? 46.805 15.003 44.201 1.00 80.54 36 TYR B CA 1
ATOM 4204 C C . TYR B 1 39 ? 46.075 16.331 44.495 1.00 75.39 36 TYR B C 1
ATOM 4205 O O . TYR B 1 39 ? 45.508 16.908 43.586 1.00 70.17 36 TYR B O 1
ATOM 4214 N N . LEU B 1 40 ? 46.116 16.821 45.739 1.00 68.83 37 LEU B N 1
ATOM 4215 C CA . LEU B 1 40 ? 45.376 18.027 46.113 1.00 68.81 37 LEU B CA 1
ATOM 4216 C C . LEU B 1 40 ? 46.229 19.294 46.118 1.00 72.78 37 LEU B C 1
ATOM 4217 O O . LEU B 1 40 ? 45.687 20.415 46.242 1.00 71.11 37 LEU B O 1
ATOM 4222 N N . GLN B 1 41 ? 47.548 19.114 46.027 1.00 69.40 38 GLN B N 1
ATOM 4223 C CA . GLN B 1 41 ? 48.512 20.220 46.044 1.00 61.82 38 GLN B CA 1
ATOM 4224 C C . GLN B 1 41 ? 48.322 21.000 47.335 1.00 62.59 38 GLN B C 1
ATOM 4225 O O . GLN B 1 41 ? 48.142 22.213 47.344 1.00 58.37 38 GLN 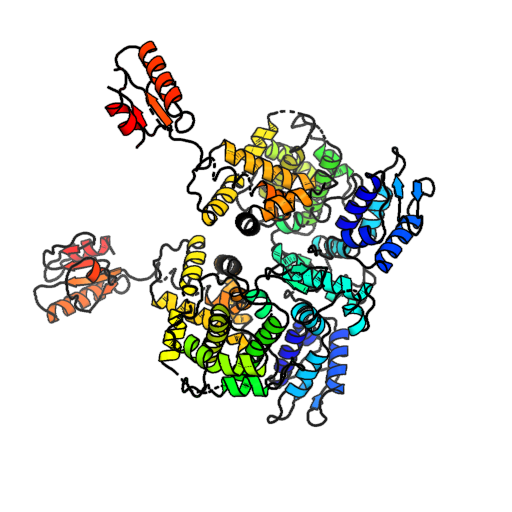B O 1
ATOM 4231 N N . VAL B 1 42 ? 48.349 20.255 48.447 1.00 66.27 39 VAL B N 1
ATOM 4232 C CA . VAL B 1 42 ? 48.281 20.842 49.781 1.00 62.47 39 VAL B CA 1
ATOM 4233 C C . VAL B 1 42 ? 49.399 20.342 50.673 1.00 67.26 39 VAL B C 1
ATOM 4234 O O . VAL B 1 42 ? 50.151 19.427 50.330 1.00 65.63 39 VAL B O 1
ATOM 4238 N N . ALA B 1 43 ? 49.531 20.996 51.812 1.00 69.93 40 ALA B N 1
ATOM 4239 C CA . ALA B 1 43 ? 50.509 20.622 52.808 1.00 66.74 40 ALA B CA 1
ATOM 4240 C C . ALA B 1 43 ? 50.034 19.368 53.558 1.00 80.10 40 ALA B C 1
ATOM 4241 O O . ALA B 1 43 ? 48.829 19.122 53.668 1.00 85.07 40 ALA B O 1
ATOM 4243 N N . ASP B 1 44 ? 50.978 18.605 54.105 1.00 86.78 41 ASP B N 1
ATOM 4244 C CA . ASP B 1 44 ? 50.670 17.434 54.943 1.00 82.60 41 ASP B CA 1
ATOM 4245 C C . ASP B 1 44 ? 49.773 17.748 56.143 1.00 82.41 41 ASP B C 1
ATOM 4246 O O . ASP B 1 44 ? 48.764 17.071 56.342 1.00 75.09 41 ASP B O 1
ATOM 4251 N N . LYS B 1 45 ? 50.108 18.765 56.939 1.00 85.11 42 LYS B N 1
ATOM 4252 C CA . LYS B 1 45 ? 49.180 19.222 57.999 1.00 82.22 42 LYS B CA 1
ATOM 4253 C C . LYS B 1 45 ? 47.735 19.239 57.462 1.00 88.04 42 LYS B C 1
ATOM 4254 O O . LYS B 1 45 ? 46.816 18.733 58.109 1.00 93.45 42 LYS B O 1
ATOM 4260 N N . THR B 1 46 ? 47.563 19.826 56.268 1.00 81.35 43 THR B N 1
ATOM 4261 C CA . THR B 1 46 ? 46.258 19.989 55.634 1.00 75.11 43 THR B CA 1
ATOM 4262 C C . THR B 1 46 ? 45.642 18.646 55.146 1.00 73.55 43 THR B C 1
ATOM 4263 O O . THR B 1 46 ? 44.435 18.415 55.281 1.00 64.44 43 THR B O 1
ATOM 4267 N N . VAL B 1 47 ? 46.457 17.759 54.590 1.00 73.08 44 VAL B N 1
ATOM 4268 C CA . VAL B 1 47 ? 45.978 16.425 54.285 1.00 71.15 44 VAL B CA 1
ATOM 4269 C C . VAL B 1 47 ? 45.490 15.738 55.565 1.00 73.58 44 VAL B C 1
ATOM 4270 O O . VAL B 1 47 ? 44.391 15.224 55.601 1.00 73.06 44 VAL B O 1
ATOM 4274 N N . ARG B 1 48 ? 46.322 15.743 56.597 1.00 79.23 45 ARG B N 1
ATOM 4275 C CA . ARG B 1 48 ? 45.981 15.141 57.892 1.00 85.43 45 ARG B CA 1
ATOM 4276 C C . ARG B 1 48 ? 44.694 15.742 58.416 1.00 80.03 45 ARG B C 1
ATOM 4277 O O . ARG B 1 48 ? 43.834 15.023 58.880 1.00 82.60 45 ARG B O 1
ATOM 4285 N N . LYS B 1 49 ? 44.549 17.055 58.326 1.00 77.29 46 LYS B N 1
ATOM 4286 C CA . LYS B 1 49 ? 43.341 17.685 58.835 1.00 80.64 46 LYS B CA 1
ATOM 4287 C C . LYS B 1 49 ? 42.081 17.173 58.100 1.00 83.97 46 LYS B C 1
ATOM 4288 O O . LYS B 1 49 ? 41.032 16.986 58.723 1.00 86.37 46 LYS B O 1
ATOM 4294 N N . TYR B 1 50 ? 42.196 16.929 56.791 1.00 84.20 47 TYR B N 1
ATOM 4295 C CA . TYR B 1 50 ? 41.074 16.446 55.973 1.00 83.13 47 TYR B CA 1
ATOM 4296 C C . TYR B 1 50 ? 40.678 15.023 56.330 1.00 75.40 47 TYR B C 1
ATOM 4297 O O . TYR B 1 50 ? 39.500 14.684 56.329 1.00 70.43 47 TYR B O 1
ATOM 4306 N N . LEU B 1 51 ? 41.681 14.190 56.575 1.00 74.95 48 LEU B N 1
ATOM 4307 C CA . LEU B 1 51 ? 41.479 12.811 57.032 1.00 80.64 48 LEU B CA 1
ATOM 4308 C C . LEU B 1 51 ? 40.826 12.709 58.403 1.00 80.43 48 LEU B C 1
ATOM 4309 O O . LEU B 1 51 ? 40.053 11.793 58.631 1.00 78.35 48 LEU B O 1
ATOM 4314 N N . LYS B 1 52 ? 41.148 13.648 59.293 1.00 83.01 49 LYS B N 1
ATOM 4315 C CA . LYS B 1 52 ? 40.456 13.807 60.575 1.00 92.24 49 LYS B CA 1
ATOM 4316 C C . LYS B 1 52 ? 38.985 14.138 60.338 1.00 89.27 49 LYS B C 1
ATOM 4317 O O . LYS B 1 52 ? 38.109 13.561 60.965 1.00 94.46 49 LYS B O 1
ATOM 4323 N N . LEU B 1 53 ? 38.704 15.076 59.445 1.00 90.88 50 LEU B N 1
ATOM 4324 C CA . LEU B 1 53 ? 37.313 15.431 59.167 1.00 91.41 50 LEU B CA 1
ATOM 4325 C C . LEU B 1 53 ? 36.603 14.239 58.556 1.00 86.42 50 LEU B C 1
ATOM 4326 O O . LEU B 1 53 ? 35.426 14.014 58.834 1.00 79.71 50 LEU B O 1
ATOM 4331 N N . LEU B 1 54 ? 37.342 13.481 57.740 1.00 82.58 51 LEU B N 1
ATOM 4332 C CA . LEU B 1 54 ? 36.835 12.266 57.116 1.00 80.02 51 LEU B CA 1
ATOM 4333 C C . LEU B 1 54 ? 36.487 11.164 58.153 1.00 86.55 51 LEU B C 1
ATOM 4334 O O . LEU B 1 54 ? 35.388 10.597 58.094 1.00 82.05 51 LEU B O 1
ATOM 4339 N N . GLU B 1 55 ? 37.400 10.871 59.090 1.00 92.46 52 GLU B N 1
ATOM 4340 C CA . GLU B 1 55 ? 37.106 9.964 60.233 1.00 92.38 52 GLU B CA 1
ATOM 4341 C C . GLU B 1 55 ? 35.776 10.310 60.917 1.00 90.04 52 GLU B C 1
ATOM 4342 O O . GLU B 1 55 ? 34.886 9.471 61.023 1.00 92.43 52 GLU B O 1
ATOM 4348 N N . ASP B 1 56 ? 35.643 11.570 61.327 1.00 89.90 53 ASP B N 1
ATOM 4349 C CA . ASP B 1 56 ? 34.513 12.038 62.130 1.00 92.01 53 ASP B CA 1
ATOM 4350 C C . ASP B 1 56 ? 33.163 12.041 61.434 1.00 95.39 53 ASP B C 1
ATOM 4351 O O . ASP B 1 56 ? 32.134 12.112 62.106 1.00 110.35 53 ASP B O 1
ATOM 4356 N N . GLU B 1 57 ? 33.144 12.014 60.105 1.00 103.64 54 GLU B N 1
ATOM 4357 C CA . GLU B 1 57 ? 31.880 12.142 59.365 1.00 99.26 54 GLU B CA 1
ATOM 4358 C C . GLU B 1 57 ? 31.519 10.865 58.630 1.00 91.79 54 GLU B C 1
ATOM 4359 O O . GLU B 1 57 ? 30.388 10.706 58.166 1.00 95.05 54 GLU B O 1
ATOM 4365 N N . ILE B 1 58 ? 32.478 9.950 58.559 1.00 86.26 55 ILE B N 1
ATOM 4366 C CA . ILE B 1 58 ? 32.238 8.591 58.103 1.00 89.67 55 ILE B CA 1
ATOM 4367 C C . ILE B 1 58 ? 31.585 7.772 59.222 1.00 101.18 55 ILE B C 1
ATOM 4368 O O . ILE B 1 58 ? 32.067 7.810 60.356 1.00 118.58 55 ILE B O 1
ATOM 4373 N N . PRO B 1 59 ? 30.487 7.040 58.925 1.00 109.85 56 PRO B N 1
ATOM 4374 C CA . PRO B 1 59 ? 30.004 5.987 59.851 1.00 111.68 56 PRO B CA 1
ATOM 4375 C C . PRO B 1 59 ? 31.104 4.978 60.283 1.00 118.74 56 PRO B C 1
ATOM 4376 O O . PRO B 1 59 ? 31.881 4.537 59.438 1.00 118.37 56 PRO B O 1
ATOM 4380 N N . PRO B 1 60 ? 31.169 4.601 61.585 1.00 127.56 57 PRO B N 1
ATOM 4381 C CA . PRO B 1 60 ? 32.195 3.610 62.002 1.00 123.86 57 PRO B CA 1
ATOM 4382 C C . PRO B 1 60 ? 31.992 2.202 61.402 1.00 121.84 57 PRO B C 1
ATOM 4383 O O . PRO B 1 60 ? 32.889 1.355 61.519 1.00 106.31 57 PRO B O 1
ATOM 4387 N N . SER B 1 61 ? 30.818 1.968 60.793 1.00 125.41 58 SER B N 1
ATOM 4388 C CA . SER B 1 61 ? 30.550 0.792 59.944 1.00 122.64 58 SER B CA 1
ATOM 4389 C C . SER B 1 61 ? 31.451 0.762 58.703 1.00 127.55 58 SER B C 1
ATOM 4390 O O . SER B 1 61 ? 32.025 -0.287 58.382 1.00 118.96 58 SER B O 1
ATOM 4393 N N . TRP B 1 62 ? 31.579 1.911 58.025 1.00 117.79 59 TRP B N 1
ATOM 4394 C CA . TRP B 1 62 ? 32.426 2.020 56.835 1.00 112.70 59 TRP B CA 1
ATOM 4395 C C . TRP B 1 62 ? 33.868 1.750 57.195 1.00 109.27 59 TRP B C 1
ATOM 4396 O O . TRP B 1 62 ? 34.385 2.305 58.159 1.00 97.61 59 TRP B O 1
ATOM 4407 N N . ASN B 1 63 ? 34.499 0.939 56.352 1.00 116.54 60 ASN B N 1
ATOM 4408 C CA . ASN B 1 63 ? 35.867 0.449 56.497 1.00 116.00 60 ASN B CA 1
ATOM 4409 C C . ASN B 1 63 ? 36.913 1.554 56.186 1.00 123.25 60 ASN B C 1
ATOM 4410 O O . ASN B 1 63 ? 37.285 1.740 55.014 1.00 115.28 60 ASN B O 1
ATOM 4415 N N . LEU B 1 64 ? 37.369 2.278 57.223 1.00 107.95 61 LEU B N 1
ATOM 4416 C CA . LEU B 1 64 ? 38.401 3.318 57.065 1.00 100.49 61 LEU B CA 1
ATOM 4417 C C . LEU B 1 64 ? 39.652 3.112 57.947 1.00 96.19 61 LEU B C 1
ATOM 4418 O O . LEU B 1 64 ? 39.624 3.368 59.158 1.00 89.83 61 LEU B O 1
ATOM 4423 N N . LEU B 1 65 ? 40.760 2.734 57.308 1.00 92.84 62 LEU B N 1
ATOM 4424 C CA . LEU B 1 65 ? 42.012 2.415 57.997 1.00 98.85 62 LEU B CA 1
ATOM 4425 C C . LEU B 1 65 ? 43.057 3.550 57.942 1.00 94.51 62 LEU B C 1
ATOM 4426 O O . LEU B 1 65 ? 43.156 4.252 56.941 1.00 97.08 62 LEU B O 1
ATOM 4431 N N . VAL B 1 66 ? 43.845 3.701 59.010 1.00 98.63 63 VAL B N 1
ATOM 4432 C CA . VAL B 1 66 ? 44.912 4.725 59.081 1.00 104.99 63 VAL B CA 1
ATOM 4433 C C . VAL B 1 66 ? 46.245 4.219 59.656 1.00 109.29 63 VAL B C 1
ATOM 4434 O O . VAL B 1 66 ? 46.767 4.812 60.594 1.00 117.39 63 VAL B O 1
ATOM 4438 N N . GLN B 1 67 ? 46.805 3.141 59.105 1.00 120.15 64 GLN B N 1
ATOM 4439 C CA . GLN B 1 67 ? 48.163 2.713 59.496 1.00 127.82 64 GLN B CA 1
ATOM 4440 C C . GLN B 1 67 ? 49.138 3.860 59.188 1.00 125.15 64 GLN B C 1
ATOM 4441 O O . GLN B 1 67 ? 49.523 4.073 58.033 1.00 120.57 64 GLN B O 1
ATOM 4447 N N . LYS B 1 68 ? 49.508 4.604 60.230 1.00 124.61 65 LYS B N 1
ATOM 4448 C CA . LYS B 1 68 ? 50.389 5.759 60.090 1.00 119.07 65 LYS B CA 1
ATOM 4449 C C . LYS B 1 68 ? 51.780 5.308 59.645 1.00 109.52 65 LYS B C 1
ATOM 4450 O O . LYS B 1 68 ? 52.545 4.792 60.439 1.00 111.34 65 LYS B O 1
ATOM 4456 N N . GLY B 1 69 ? 52.093 5.521 58.370 1.00 105.79 66 GLY B N 1
ATOM 4457 C CA . GLY B 1 69 ? 53.283 4.957 57.749 1.00 104.78 66 GLY B CA 1
ATOM 4458 C C . GLY B 1 69 ? 52.903 4.235 56.470 1.00 108.77 66 GLY B C 1
ATOM 4459 O O . GLY B 1 69 ? 53.618 4.311 55.473 1.00 110.16 66 GLY B O 1
ATOM 4460 N N . LYS B 1 70 ? 51.778 3.521 56.496 1.00 113.29 67 LYS B N 1
ATOM 4461 C CA . LYS B 1 70 ? 51.227 2.911 55.277 1.00 109.12 67 LYS B CA 1
ATOM 4462 C C . LYS B 1 70 ? 50.322 3.885 54.517 1.00 108.46 67 LYS B C 1
ATOM 4463 O O . LYS B 1 70 ? 50.176 3.762 53.285 1.00 95.78 67 LYS B O 1
ATOM 4469 N N . GLY B 1 71 ? 49.726 4.835 55.254 1.00 99.92 68 GLY B N 1
ATOM 4470 C CA . GLY B 1 71 ? 48.840 5.851 54.678 1.00 100.84 68 GLY B CA 1
ATOM 4471 C C . GLY B 1 71 ? 47.388 5.642 55.085 1.00 103.26 68 GLY B C 1
ATOM 4472 O O . GLY B 1 71 ? 47.083 5.576 56.279 1.00 107.75 68 GLY B O 1
ATOM 4473 N N . ILE B 1 72 ? 46.487 5.550 54.100 1.00 93.57 69 ILE B N 1
ATOM 4474 C CA . ILE B 1 72 ? 45.074 5.281 54.371 1.00 90.63 69 ILE B CA 1
ATOM 4475 C C . ILE B 1 72 ? 44.385 4.392 53.324 1.00 92.08 69 ILE B C 1
ATOM 4476 O O . ILE B 1 72 ? 44.768 4.371 52.140 1.00 86.46 69 ILE B O 1
ATOM 4481 N N . TYR B 1 73 ? 43.366 3.671 53.799 1.00 84.19 70 TYR B N 1
ATOM 4482 C CA . TYR B 1 73 ? 42.568 2.761 52.991 1.00 86.64 70 TYR B CA 1
ATOM 4483 C C . TYR B 1 73 ? 41.101 2.987 53.297 1.00 85.22 70 TYR B C 1
ATOM 4484 O O . TYR B 1 73 ? 40.728 3.184 54.446 1.00 82.98 70 TYR B O 1
ATOM 4493 N N . LEU B 1 74 ? 40.279 2.956 52.257 1.00 83.70 71 LEU B N 1
ATOM 4494 C CA . LEU B 1 74 ? 38.843 3.027 52.409 1.00 84.36 71 LEU B CA 1
ATOM 4495 C C . LEU B 1 74 ? 38.105 2.223 51.316 1.00 91.05 71 LEU B C 1
ATOM 4496 O O . LEU B 1 74 ? 38.475 2.262 50.113 1.00 82.58 71 LEU B O 1
ATOM 4501 N N . LYS B 1 75 ? 37.119 1.444 51.779 1.00 97.21 72 LYS B N 1
ATOM 4502 C CA . LYS B 1 75 ? 36.040 0.896 50.942 1.00 104.60 72 LYS B CA 1
ATOM 4503 C C . LYS B 1 75 ? 34.738 0.863 51.746 1.00 106.46 72 LYS B C 1
ATOM 4504 O O . LYS B 1 75 ? 34.559 0.046 52.656 1.00 104.21 72 LYS B O 1
ATOM 4510 N N . LYS B 1 76 ? 33.848 1.785 51.412 1.00 102.41 73 LYS B N 1
ATOM 4511 C CA . LYS B 1 76 ? 32.517 1.833 51.996 1.00 103.85 73 LYS B CA 1
ATOM 4512 C C . LYS B 1 76 ? 31.747 0.572 51.631 1.00 101.51 73 LYS B C 1
ATOM 4513 O O . LYS B 1 76 ? 32.100 -0.119 50.675 1.00 106.43 73 LYS B O 1
ATOM 4519 N N . PRO B 1 77 ? 30.688 0.267 52.380 1.00 103.62 74 PRO B N 1
ATOM 4520 C CA . PRO B 1 77 ? 29.860 -0.870 51.979 1.00 106.17 74 PRO B CA 1
ATOM 4521 C C . PRO B 1 77 ? 29.207 -0.654 50.605 1.00 104.46 74 PRO B C 1
ATOM 4522 O O . PRO B 1 77 ? 28.825 0.469 50.265 1.00 94.18 74 PRO B O 1
ATOM 4526 N N . LEU B 1 78 ? 29.071 -1.736 49.841 1.00 106.42 75 LEU B N 1
ATOM 4527 C CA . LEU B 1 78 ? 28.594 -1.678 48.461 1.00 102.77 75 LEU B CA 1
ATOM 4528 C C . LEU B 1 78 ? 27.158 -1.176 48.359 1.00 105.44 75 LEU B C 1
ATOM 4529 O O . LEU B 1 78 ? 26.750 -0.668 47.315 1.00 109.08 75 LEU B O 1
ATOM 4534 N N . ASN B 1 79 ? 26.409 -1.314 49.451 1.00 108.93 76 ASN B N 1
ATOM 4535 C CA . ASN B 1 79 ? 24.995 -0.917 49.524 1.00 112.00 76 ASN B CA 1
ATOM 4536 C C . ASN B 1 79 ? 24.728 0.538 49.985 1.00 107.83 76 ASN B C 1
ATOM 4537 O O . ASN B 1 79 ? 23.583 1.003 50.000 1.00 99.79 76 ASN B O 1
ATOM 4542 N N . GLU B 1 80 ? 25.788 1.265 50.323 1.00 103.51 77 GLU B N 1
ATOM 4543 C CA . GLU B 1 80 ? 25.663 2.655 50.740 1.00 97.73 77 GLU B CA 1
ATOM 4544 C C . GLU B 1 80 ? 26.338 3.594 49.760 1.00 96.94 77 GLU B C 1
ATOM 4545 O O . GLU B 1 80 ? 27.199 3.184 48.980 1.00 98.02 77 GLU B O 1
ATOM 4551 N N . SER B 1 81 ? 25.935 4.860 49.833 1.00 96.01 78 SER B N 1
ATOM 4552 C CA . SER B 1 81 ? 26.404 5.924 48.943 1.00 92.34 78 SER B CA 1
ATOM 4553 C C . SER B 1 81 ? 27.451 6.826 49.631 1.00 83.15 78 SER B C 1
ATOM 4554 O O . SER B 1 81 ? 27.458 6.963 50.853 1.00 74.64 78 SER B O 1
ATOM 4557 N N . LEU B 1 82 ? 28.338 7.422 48.828 1.00 76.67 79 LEU B N 1
ATOM 4558 C CA . LEU B 1 82 ? 29.201 8.508 49.293 1.00 67.88 79 LEU B CA 1
ATOM 4559 C C . LEU B 1 82 ? 28.431 9.813 49.342 1.00 65.40 79 LEU B C 1
ATOM 4560 O O . LEU B 1 82 ? 28.966 10.819 49.816 1.00 63.29 79 LEU B O 1
ATOM 4565 N N . SER B 1 83 ? 27.207 9.822 48.797 1.00 62.42 80 SER B N 1
ATOM 4566 C CA . SER B 1 83 ? 26.380 11.015 48.807 1.00 66.66 80 SER B CA 1
ATOM 4567 C C . SER B 1 83 ? 26.383 11.665 50.166 1.00 64.91 80 SER B C 1
ATOM 4568 O O . SER B 1 83 ? 26.314 12.876 50.280 1.00 70.65 80 SER B O 1
ATOM 4571 N N . PHE B 1 84 ? 26.450 10.842 51.196 1.00 68.60 81 PHE B N 1
ATOM 4572 C CA . PHE B 1 84 ? 26.451 11.313 52.569 1.00 72.68 81 PHE B CA 1
ATOM 4573 C C . PHE B 1 84 ? 27.594 12.307 52.805 1.00 72.06 81 PHE B C 1
ATOM 4574 O O . PHE B 1 84 ? 27.364 13.435 53.247 1.00 79.09 81 PHE B O 1
ATOM 4582 N N . VAL B 1 85 ? 28.822 11.880 52.503 1.00 64.88 82 VAL B N 1
ATOM 4583 C CA . VAL B 1 85 ? 30.010 12.690 52.737 1.00 64.70 82 VAL B CA 1
ATOM 4584 C C . VAL B 1 85 ? 30.173 13.824 51.715 1.00 64.81 82 VAL B C 1
ATOM 4585 O O . VAL B 1 85 ? 30.623 14.914 52.065 1.00 65.54 82 VAL B O 1
ATOM 4589 N N . GLU B 1 86 ? 29.830 13.544 50.463 1.00 60.34 83 GLU B N 1
ATOM 4590 C CA . GLU B 1 86 ? 29.938 14.507 49.383 1.00 62.65 83 GLU B CA 1
ATOM 4591 C C . GLU B 1 86 ? 29.072 15.706 49.654 1.00 62.42 83 GLU B C 1
ATOM 4592 O O . GLU B 1 86 ? 29.494 16.837 49.452 1.00 66.06 83 GLU B O 1
ATOM 4598 N N . SER B 1 87 ? 27.850 15.455 50.111 1.00 66.52 84 SER B N 1
ATOM 4599 C CA . SER B 1 87 ? 26.933 16.526 50.479 1.00 63.28 84 SER B CA 1
ATOM 4600 C C . SER B 1 87 ? 27.524 17.390 51.591 1.00 65.27 84 SER B C 1
ATOM 4601 O O . SER B 1 87 ? 27.420 18.610 51.559 1.00 64.96 84 SER B O 1
ATOM 4604 N N . LYS B 1 88 ? 28.177 16.777 52.566 1.00 67.03 85 LYS B N 1
ATOM 4605 C CA . LYS B 1 88 ? 28.777 17.575 53.622 1.00 68.74 85 LYS B CA 1
ATOM 4606 C C . LYS B 1 88 ? 29.882 18.455 53.059 1.00 70.06 85 LYS B C 1
ATOM 4607 O O . LYS B 1 88 ? 29.984 19.619 53.463 1.00 72.07 85 LYS B O 1
ATOM 4613 N N . ILE B 1 89 ? 30.681 17.935 52.118 1.00 61.96 86 ILE B N 1
ATOM 4614 C CA . ILE B 1 89 ? 31.668 18.769 51.433 1.00 59.34 86 ILE B CA 1
ATOM 4615 C C . ILE B 1 89 ? 30.998 19.964 50.725 1.00 61.11 86 ILE B C 1
ATOM 4616 O O . ILE B 1 89 ? 31.481 21.119 50.801 1.00 58.22 86 ILE B O 1
ATOM 4621 N N . LEU B 1 90 ? 29.884 19.705 50.054 1.00 57.85 87 LEU B N 1
ATOM 4622 C CA . LEU B 1 90 ? 29.201 20.779 49.336 1.00 64.23 87 LEU B CA 1
ATOM 4623 C C . LEU B 1 90 ? 28.651 21.892 50.246 1.00 68.45 87 LEU B C 1
ATOM 4624 O O . LEU B 1 90 ? 28.787 23.097 49.936 1.00 73.79 87 LEU B O 1
ATOM 4629 N N . ARG B 1 91 ? 28.051 21.504 51.360 1.00 70.53 88 ARG B N 1
ATOM 4630 C CA . ARG B 1 91 ? 27.485 22.479 52.284 1.00 77.80 88 ARG B CA 1
ATOM 4631 C C . ARG B 1 91 ? 28.546 23.206 53.075 1.00 71.86 88 ARG B C 1
ATOM 4632 O O . ARG B 1 91 ? 28.376 24.357 53.415 1.00 77.18 88 ARG B O 1
ATOM 4640 N N . LYS B 1 92 ? 29.655 22.546 53.355 1.00 71.36 89 LYS B N 1
ATOM 4641 C CA . LYS B 1 92 ? 30.748 23.199 54.070 1.00 71.92 89 LYS B CA 1
ATOM 4642 C C . LYS B 1 92 ? 31.501 24.236 53.210 1.00 73.82 89 LYS B C 1
ATOM 4643 O O . LYS B 1 92 ? 32.120 25.142 53.737 1.00 84.77 89 LYS B O 1
ATOM 4649 N N . SER B 1 93 ? 31.451 24.116 51.891 1.00 69.13 90 SER B N 1
ATOM 4650 C CA . SER B 1 93 ? 32.280 24.962 51.037 1.00 64.10 90 SER B CA 1
ATOM 4651 C C . SER B 1 93 ? 31.843 26.414 50.979 1.00 61.99 90 SER B C 1
ATOM 4652 O O . SER B 1 93 ? 30.795 26.770 50.440 1.00 76.38 90 SER B O 1
ATOM 4655 N N . LEU B 1 94 ? 32.682 27.260 51.521 1.00 62.57 91 LEU B N 1
ATOM 4656 C CA . LEU B 1 94 ? 32.433 28.660 51.536 1.00 57.81 91 LEU B CA 1
ATOM 4657 C C . LEU B 1 94 ? 32.392 29.241 50.127 1.00 63.82 91 LEU B C 1
ATOM 4658 O O . LEU B 1 94 ? 31.392 29.851 49.734 1.00 62.11 91 LEU B O 1
ATOM 4663 N N . ASN B 1 95 ? 33.451 29.046 49.350 1.00 68.18 92 ASN B N 1
ATOM 4664 C CA . ASN B 1 95 ? 33.486 29.656 48.017 1.00 66.79 92 ASN B CA 1
ATOM 4665 C C . ASN B 1 95 ? 32.264 29.287 47.191 1.00 61.23 92 ASN B C 1
ATOM 4666 O O . ASN B 1 95 ? 31.707 30.127 46.476 1.00 60.82 92 ASN B O 1
ATOM 4671 N N . LEU B 1 96 ? 31.826 28.041 47.293 1.00 56.36 93 LEU B N 1
ATOM 4672 C CA . LEU B 1 96 ? 30.644 27.637 46.554 1.00 56.58 93 LEU B CA 1
ATOM 4673 C C . LEU B 1 96 ? 29.380 28.418 47.018 1.00 63.93 93 LEU B C 1
ATOM 4674 O O . LEU B 1 96 ? 28.532 28.807 46.217 1.00 66.16 93 LEU B O 1
ATOM 4679 N N . GLN B 1 97 ? 29.273 28.675 48.310 1.00 63.58 94 GLN B N 1
ATOM 4680 C CA . GLN B 1 97 ? 28.153 29.432 48.825 1.00 67.87 94 GLN B CA 1
ATOM 4681 C C . GLN B 1 97 ? 28.195 30.880 48.334 1.00 66.41 94 GLN B C 1
ATOM 4682 O O . GLN B 1 97 ? 27.165 31.466 47.984 1.00 65.43 94 GLN B O 1
ATOM 4688 N N . ILE B 1 98 ? 29.388 31.461 48.298 1.00 63.21 95 ILE B N 1
ATOM 4689 C CA . ILE B 1 98 ? 29.537 32.825 47.799 1.00 61.10 95 ILE B CA 1
ATOM 4690 C C 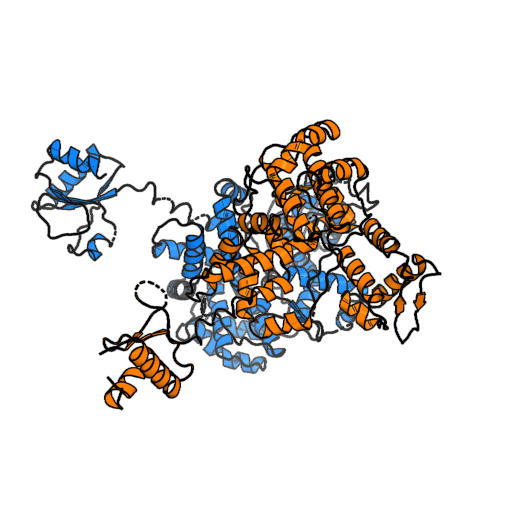. ILE B 1 98 ? 29.137 32.859 46.333 1.00 62.57 95 ILE B C 1
ATOM 4691 O O . ILE B 1 98 ? 28.411 33.748 45.927 1.00 63.58 95 ILE B O 1
ATOM 4696 N N . CYS B 1 99 ? 29.576 31.865 45.554 1.00 64.23 96 CYS B N 1
ATOM 4697 C CA . CYS B 1 99 ? 29.233 31.777 44.142 1.00 59.85 96 CYS B CA 1
ATOM 4698 C C . CYS B 1 99 ? 27.722 31.674 43.984 1.00 62.98 96 CYS B C 1
ATOM 4699 O O . CYS B 1 99 ? 27.105 32.427 43.210 1.00 71.77 96 CYS B O 1
ATOM 4702 N N . GLU B 1 100 ? 27.099 30.791 44.743 1.00 62.78 97 GLU B N 1
ATOM 4703 C CA . GLU B 1 100 ? 25.627 30.672 44.704 1.00 62.19 97 GLU B CA 1
ATOM 4704 C C . GLU B 1 100 ? 24.948 32.014 45.073 1.00 62.92 97 GLU B C 1
ATOM 4705 O O . GLU B 1 100 ? 24.066 32.503 44.355 1.00 65.45 97 GLU B O 1
ATOM 4711 N N . GLU B 1 101 ? 25.386 32.641 46.160 1.00 60.22 98 GLU B N 1
ATOM 4712 C CA . GLU B 1 101 ? 24.848 33.950 46.512 1.00 62.54 98 GLU B CA 1
ATOM 4713 C C . GLU B 1 101 ? 24.989 34.949 45.385 1.00 64.85 98 GLU B C 1
ATOM 4714 O O . GLU B 1 101 ? 24.056 35.650 45.053 1.00 66.57 98 GLU B O 1
ATOM 4720 N N . LEU B 1 102 ? 26.174 35.008 44.801 1.00 66.02 99 LEU B N 1
ATOM 4721 C CA . LEU B 1 102 ? 26.458 35.979 43.763 1.00 63.34 99 LEU B CA 1
ATOM 4722 C C . LEU B 1 102 ? 25.603 35.785 42.523 1.00 61.53 99 LEU B C 1
ATOM 4723 O O . LEU B 1 102 ? 25.452 36.694 41.751 1.00 63.01 99 LEU B O 1
ATOM 4728 N N . VAL B 1 103 ? 25.130 34.575 42.275 1.00 66.24 100 VAL B N 1
ATOM 4729 C CA . VAL B 1 103 ? 24.462 34.290 41.010 1.00 65.30 100 VAL B CA 1
ATOM 4730 C C . VAL B 1 103 ? 22.959 34.282 41.205 1.00 70.30 100 VAL B C 1
ATOM 4731 O O . VAL B 1 103 ? 22.204 34.563 40.276 1.00 75.56 100 VAL B O 1
ATOM 4735 N N . PHE B 1 104 ? 22.521 33.964 42.415 1.00 70.98 101 PHE B N 1
ATOM 4736 C CA . PHE B 1 104 ? 21.112 33.788 42.657 1.00 71.80 101 PHE B CA 1
ATOM 4737 C C . PHE B 1 104 ? 20.419 34.844 43.519 1.00 69.74 101 PHE B C 1
ATOM 4738 O O . PHE B 1 104 ? 19.217 35.028 43.358 1.00 71.02 101 PHE B O 1
ATOM 4746 N N . LYS B 1 105 ? 21.164 35.539 44.381 1.00 68.22 102 LYS B N 1
ATOM 4747 C CA . LYS B 1 105 ? 20.595 36.483 45.352 1.00 72.99 102 LYS B CA 1
ATOM 4748 C C . LYS B 1 105 ? 20.929 37.942 45.106 1.00 76.59 102 LYS B C 1
ATOM 4749 O O . LYS B 1 105 ? 21.785 38.282 44.293 1.00 83.54 102 LYS B O 1
ATOM 4755 N N . LYS B 1 106 ? 20.212 38.795 45.834 1.00 81.25 103 LYS B N 1
ATOM 4756 C CA . LYS B 1 106 ? 20.527 40.203 45.961 1.00 82.13 103 LYS B CA 1
ATOM 4757 C C . LYS B 1 106 ? 21.399 40.324 47.175 1.00 73.13 103 LYS B C 1
ATOM 4758 O O . LYS B 1 106 ? 21.122 39.711 48.176 1.00 73.47 103 LYS B O 1
ATOM 4764 N N . ASN B 1 107 ? 22.441 41.130 47.090 1.00 67.95 104 ASN B N 1
ATOM 4765 C CA . ASN B 1 107 ? 23.295 41.374 48.219 1.00 67.46 104 ASN B CA 1
ATOM 4766 C C . ASN B 1 107 ? 24.059 42.663 48.022 1.00 72.83 104 ASN B C 1
ATOM 4767 O O . ASN B 1 107 ? 24.126 43.234 46.923 1.00 72.11 104 ASN B O 1
ATOM 4772 N N . SER B 1 108 ? 24.641 43.101 49.116 1.00 69.10 105 SER B N 1
ATOM 4773 C CA . SER B 1 108 ? 25.628 44.135 49.113 1.00 74.40 105 SER B CA 1
ATOM 4774 C C . SER B 1 108 ? 26.805 43.441 49.795 1.00 76.03 105 SER B C 1
ATOM 4775 O O . SER B 1 108 ? 26.650 42.330 50.333 1.00 69.88 105 SER B O 1
ATOM 4786 N N . GLN B 1 110 ? 28.208 44.292 52.663 1.00 82.60 107 GLN B N 1
ATOM 4787 C CA . GLN B 1 110 ? 27.947 44.202 54.128 1.00 83.15 107 GLN B CA 1
ATOM 4788 C C . GLN B 1 110 ? 26.875 43.160 54.410 1.00 70.12 107 GLN B C 1
ATOM 4789 O O . GLN B 1 110 ? 27.000 42.367 55.312 1.00 70.25 107 GLN B O 1
ATOM 4795 N N . SER B 1 111 ? 25.861 43.116 53.571 1.00 66.00 108 SER B N 1
ATOM 4796 C CA . SER B 1 111 ? 24.824 42.093 53.674 1.00 66.07 108 SER B CA 1
ATOM 4797 C C . SER B 1 111 ? 25.274 40.647 53.464 1.00 71.07 108 SER B C 1
ATOM 4798 O O . SER B 1 111 ? 24.831 39.751 54.166 1.00 82.09 108 SER B O 1
ATOM 4801 N N . LEU B 1 112 ? 26.113 40.410 52.464 1.00 75.74 109 LEU B N 1
ATOM 4802 C CA . LEU B 1 112 ? 26.660 39.076 52.218 1.00 73.20 109 LEU B CA 1
ATOM 4803 C C . LEU B 1 112 ? 27.638 38.638 53.313 1.00 67.23 109 LEU B C 1
ATOM 4804 O O . LEU B 1 112 ? 27.601 37.484 53.758 1.00 64.25 109 LEU B O 1
ATOM 4809 N N . ALA B 1 113 ? 28.500 39.546 53.764 1.00 64.79 110 ALA B N 1
ATOM 4810 C CA . ALA B 1 113 ? 29.413 39.216 54.891 1.00 69.87 110 ALA B CA 1
ATOM 4811 C C . ALA B 1 113 ? 28.610 38.903 56.171 1.00 73.93 110 ALA B C 1
ATOM 4812 O O . ALA B 1 113 ? 29.059 38.138 57.011 1.00 78.37 110 ALA B O 1
ATOM 4814 N N . GLN B 1 114 ? 27.436 39.519 56.301 1.00 77.78 111 GLN B N 1
ATOM 4815 C CA A GLN B 1 114 ? 26.505 39.248 57.388 0.60 81.26 111 GLN B CA 1
ATOM 4816 C CA B GLN B 1 114 ? 26.547 39.225 57.415 0.40 82.10 111 GLN B CA 1
ATOM 4817 C C . GLN B 1 114 ? 26.077 37.774 57.308 1.00 83.46 111 GLN B C 1
ATOM 4818 O O . GLN B 1 114 ? 26.338 36.992 58.226 1.00 80.77 111 GLN B O 1
ATOM 4829 N N . LYS B 1 115 ? 25.433 37.392 56.191 1.00 79.45 112 LYS B N 1
ATOM 4830 C CA . LYS B 1 115 ? 24.974 35.986 56.011 1.00 75.93 112 LYS B CA 1
ATOM 4831 C C . LYS B 1 115 ? 26.059 34.952 56.308 1.00 76.68 112 LYS B C 1
ATOM 4832 O O . LYS B 1 115 ? 25.790 33.937 56.932 1.00 89.21 112 LYS B O 1
ATOM 4838 N N . LEU B 1 116 ? 27.285 35.212 55.873 1.00 80.44 113 LEU B N 1
ATOM 4839 C CA . LEU B 1 116 ? 28.377 34.236 56.019 1.00 81.99 113 LEU B CA 1
ATOM 4840 C C . LEU B 1 116 ? 29.152 34.366 57.316 1.00 78.22 113 LEU B C 1
ATOM 4841 O O . LEU B 1 116 ? 30.197 33.743 57.450 1.00 74.58 113 LEU B O 1
ATOM 4846 N N . HIS B 1 117 ? 28.658 35.181 58.252 1.00 86.98 114 HIS B N 1
ATOM 4847 C CA . HIS B 1 117 ? 29.332 35.433 59.546 1.00 92.04 114 HIS B CA 1
ATOM 4848 C C . HIS B 1 117 ? 30.838 35.708 59.361 1.00 89.18 114 HIS B C 1
ATOM 4849 O O . HIS B 1 117 ? 31.679 35.115 60.052 1.00 86.08 114 HIS B O 1
ATOM 4856 N N . LEU B 1 118 ? 31.157 36.601 58.415 1.00 81.26 115 LEU B N 1
ATOM 4857 C CA . LEU B 1 118 ? 32.541 37.034 58.138 1.00 79.78 115 LEU B CA 1
ATOM 4858 C C . LEU B 1 118 ? 32.670 38.544 58.269 1.00 75.60 115 LEU B C 1
ATOM 4859 O O . LEU B 1 118 ? 31.718 39.266 57.993 1.00 73.33 115 LEU B O 1
ATOM 4864 N N . GLN B 1 119 ? 33.855 39.035 58.628 1.00 73.73 116 GLN B N 1
ATOM 4865 C CA . GLN B 1 119 ? 34.123 40.469 58.501 1.00 76.81 116 GLN B CA 1
ATOM 4866 C C . GLN B 1 119 ? 34.291 40.813 57.022 1.00 77.51 116 GLN B C 1
ATOM 4867 O O . GLN B 1 119 ? 34.733 39.975 56.233 1.00 79.08 116 GLN B O 1
ATOM 4873 N N . VAL B 1 120 ? 33.917 42.027 56.637 1.00 76.47 117 VAL B N 1
ATOM 4874 C CA . VAL B 1 120 ? 34.042 42.468 55.241 1.00 75.25 117 VAL B CA 1
ATOM 4875 C C . VAL B 1 120 ? 35.486 42.375 54.732 1.00 73.38 117 VAL B C 1
ATOM 4876 O O . VAL B 1 120 ? 35.721 42.101 53.561 1.00 75.88 117 VAL B O 1
ATOM 4880 N N . GLY B 1 121 ? 36.449 42.561 55.625 1.00 72.66 118 GLY B N 1
ATOM 4881 C CA . GLY B 1 121 ? 37.869 42.473 55.270 1.00 71.01 118 GLY B CA 1
ATOM 4882 C C . GLY B 1 121 ? 38.372 41.053 55.075 1.00 72.31 118 GLY B C 1
ATOM 4883 O O . GLY B 1 121 ? 39.554 40.849 54.769 1.00 75.42 118 GLY B O 1
ATOM 4884 N N . ALA B 1 122 ? 37.498 40.072 55.292 1.00 67.21 119 ALA B N 1
ATOM 4885 C CA . ALA B 1 122 ? 37.786 38.679 54.954 1.00 73.80 119 ALA B CA 1
ATOM 4886 C C . ALA B 1 122 ? 37.020 38.227 53.689 1.00 72.08 119 ALA B C 1
ATOM 4887 O O . ALA B 1 122 ? 37.453 37.302 52.996 1.00 71.51 119 ALA B O 1
ATOM 4889 N N . LEU B 1 123 ? 35.897 38.882 53.407 1.00 63.40 120 LEU B N 1
ATOM 4890 C CA . LEU B 1 123 ? 35.072 38.550 52.266 1.00 68.44 120 LEU B CA 1
ATOM 4891 C C . LEU B 1 123 ? 35.568 39.251 50.980 1.00 69.12 120 LEU B C 1
ATOM 4892 O O . LEU B 1 123 ? 35.486 38.711 49.868 1.00 65.20 120 LEU B O 1
ATOM 4897 N N . TYR B 1 124 ? 36.084 40.454 51.135 1.00 65.45 121 TYR B N 1
ATOM 4898 C CA . TYR B 1 124 ? 36.383 41.270 49.979 1.00 66.39 121 TYR B CA 1
ATOM 4899 C C . TYR B 1 124 ? 37.559 40.665 49.223 1.00 67.32 121 TYR B C 1
ATOM 4900 O O . TYR B 1 124 ? 37.537 40.599 48.000 1.00 67.34 121 TYR B O 1
ATOM 4909 N N . PRO B 1 125 ? 38.582 40.184 49.937 1.00 68.81 122 PRO B N 1
ATOM 4910 C CA . PRO B 1 125 ? 39.647 39.558 49.140 1.00 65.65 122 PRO B CA 1
ATOM 4911 C C . PRO B 1 125 ? 39.166 38.319 48.414 1.00 66.02 122 PRO B C 1
ATOM 4912 O O . PRO B 1 125 ? 39.593 38.063 47.281 1.00 72.74 122 PRO B O 1
ATOM 4916 N N . ILE B 1 126 ? 38.262 37.566 49.027 1.00 60.77 123 ILE B N 1
ATOM 4917 C CA . ILE B 1 126 ? 37.730 36.418 48.329 1.00 60.06 123 ILE B CA 1
ATOM 4918 C C . ILE B 1 126 ? 36.935 36.854 47.099 1.00 60.23 123 ILE B C 1
ATOM 4919 O O . ILE B 1 126 ? 37.023 36.207 46.062 1.00 64.34 123 ILE B O 1
ATOM 4924 N N . ILE B 1 127 ? 36.192 37.954 47.192 1.00 59.54 124 ILE B N 1
ATOM 4925 C CA . ILE B 1 127 ? 35.421 38.451 46.031 1.00 58.72 124 ILE B CA 1
ATOM 4926 C C . ILE B 1 127 ? 36.362 38.891 44.907 1.00 55.20 124 ILE B C 1
ATOM 4927 O O . ILE B 1 127 ? 36.104 38.645 43.726 1.00 54.74 124 ILE B O 1
ATOM 4932 N N . ASN B 1 128 ? 37.451 39.541 45.268 1.00 53.77 125 ASN B N 1
ATOM 4933 C CA . ASN B 1 128 ? 38.388 40.004 44.259 1.00 58.55 125 ASN B CA 1
ATOM 4934 C C . ASN B 1 128 ? 39.014 38.842 43.551 1.00 55.96 125 ASN B C 1
ATOM 4935 O O . ASN B 1 128 ? 39.185 38.876 42.363 1.00 58.72 125 ASN B O 1
ATOM 4940 N N . GLN B 1 129 ? 39.337 37.813 44.305 1.00 59.46 126 GLN B N 1
ATOM 4941 C CA . GLN B 1 129 ? 39.962 36.659 43.733 1.00 58.68 126 GLN B CA 1
ATOM 4942 C C . GLN B 1 129 ? 39.009 36.008 42.766 1.00 54.68 126 GLN B C 1
ATOM 4943 O O . GLN B 1 129 ? 39.413 35.722 41.672 1.00 58.06 126 GLN B O 1
ATOM 4949 N N . ILE B 1 130 ? 37.749 35.827 43.147 1.00 53.73 127 ILE B N 1
ATOM 4950 C CA . ILE B 1 130 ? 36.785 35.208 42.256 1.00 52.56 127 ILE B CA 1
ATOM 4951 C C . ILE B 1 130 ? 36.585 36.033 40.996 1.00 56.27 127 ILE B C 1
ATOM 4952 O O . ILE B 1 130 ? 36.530 35.490 39.868 1.00 51.26 127 ILE B O 1
ATOM 4957 N N . ASN B 1 131 ? 36.482 37.348 41.183 1.00 55.32 128 ASN B N 1
ATOM 4958 C CA . ASN B 1 131 ? 36.300 38.234 40.053 1.00 55.45 128 ASN B CA 1
ATOM 4959 C C . ASN B 1 131 ? 37.467 38.070 39.098 1.00 58.21 128 ASN B C 1
ATOM 4960 O O . ASN B 1 131 ? 37.293 38.100 37.863 1.00 64.60 128 ASN B O 1
ATOM 4965 N N . TYR B 1 132 ? 38.649 37.856 39.669 1.00 54.59 129 TYR B N 1
ATOM 4966 C CA . TYR B 1 132 ? 39.841 37.703 38.886 1.00 57.67 129 TYR B CA 1
ATOM 4967 C C . TYR B 1 132 ? 39.783 36.349 38.164 1.00 53.15 129 TYR B C 1
ATOM 4968 O O . TYR B 1 132 ? 40.005 36.274 36.972 1.00 51.85 129 TYR B O 1
ATOM 4977 N N . ASP B 1 133 ? 39.457 35.299 38.891 1.00 49.92 130 ASP B N 1
ATOM 4978 C CA . ASP B 1 133 ? 39.399 33.949 38.319 1.00 52.58 130 ASP B CA 1
ATOM 4979 C C . ASP B 1 133 ? 38.360 33.808 37.205 1.00 53.98 130 ASP B C 1
ATOM 4980 O O . ASP B 1 133 ? 38.587 33.064 36.261 1.00 60.57 130 ASP B O 1
ATOM 4985 N N . ILE B 1 134 ? 37.245 34.526 37.272 1.00 56.50 131 ILE B N 1
ATOM 4986 C CA . ILE B 1 134 ? 36.211 34.378 36.229 1.00 56.66 131 ILE B CA 1
ATOM 4987 C C . ILE B 1 134 ? 36.329 35.285 35.007 1.00 55.08 131 ILE B C 1
ATOM 4988 O O . ILE B 1 134 ? 35.413 35.332 34.192 1.00 58.95 131 ILE B O 1
ATOM 4993 N N . GLN B 1 135 ? 37.427 36.020 34.882 1.00 56.69 132 GLN B N 1
ATOM 4994 C CA . GLN B 1 135 ? 37.629 36.873 33.723 1.00 57.32 132 GLN B CA 1
ATOM 4995 C C . GLN B 1 135 ? 37.692 36.009 32.483 1.00 60.57 132 GLN B C 1
ATOM 4996 O O . GLN B 1 135 ? 37.076 36.303 31.472 1.00 67.45 132 GLN B O 1
ATOM 5002 N N . SER B 1 136 ? 38.413 34.908 32.593 1.00 63.52 133 SER B N 1
ATOM 5003 C CA . SER B 1 136 ? 38.613 34.010 31.482 1.00 63.47 133 SER B CA 1
ATOM 5004 C C . SER B 1 136 ? 37.317 33.325 31.068 1.00 69.79 133 SER B C 1
ATOM 5005 O O . SER B 1 136 ? 37.300 32.618 30.045 1.00 68.21 133 SER B O 1
ATOM 5008 N N . SER B 1 137 ? 36.266 33.485 31.881 1.00 65.72 134 SER B N 1
ATOM 5009 C CA . SER B 1 137 ? 34.959 32.938 31.567 1.00 65.58 134 SER B CA 1
ATOM 5010 C C . SER B 1 137 ? 34.037 33.982 30.954 1.00 65.26 134 SER B C 1
ATOM 5011 O O . SER B 1 137 ? 32.880 33.699 30.639 1.00 68.30 134 SER B O 1
ATOM 5014 N N . HIS B 1 138 ? 34.584 35.171 30.732 1.00 63.51 135 HIS B N 1
ATOM 5015 C CA . HIS B 1 138 ? 33.829 36.363 30.302 1.00 63.92 135 HIS B CA 1
ATOM 5016 C C . HIS B 1 138 ? 32.773 36.792 31.283 1.00 59.39 135 HIS B C 1
ATOM 5017 O O . HIS B 1 138 ? 31.751 37.317 30.886 1.00 59.69 135 HIS B O 1
ATOM 5024 N N . LEU B 1 139 ? 33.051 36.606 32.569 1.00 60.66 136 LEU B N 1
ATOM 5025 C CA . LEU B 1 139 ? 32.173 37.075 33.616 1.00 59.26 136 LEU B CA 1
ATOM 5026 C C . LEU B 1 139 ? 32.876 38.174 34.397 1.00 60.73 136 LEU B C 1
ATOM 5027 O O . LEU B 1 139 ? 34.061 38.447 34.181 1.00 63.32 136 LEU B O 1
ATOM 5032 N N . ASN B 1 140 ? 32.102 38.820 35.259 1.00 59.44 137 ASN B N 1
ATOM 5033 C CA . ASN B 1 140 ? 32.534 39.951 36.082 1.00 62.74 137 ASN B CA 1
ATOM 5034 C C . ASN B 1 140 ? 31.682 40.017 37.310 1.00 58.24 137 ASN B C 1
ATOM 5035 O O . ASN B 1 140 ? 30.630 39.418 37.371 1.00 59.89 137 ASN B O 1
ATOM 5040 N N . ILE B 1 141 ? 32.112 40.787 38.281 1.00 60.64 138 ILE B N 1
ATOM 5041 C CA . ILE B 1 141 ? 31.319 40.987 39.462 1.00 63.14 138 ILE B CA 1
ATOM 5042 C C . ILE B 1 141 ? 30.954 42.451 39.518 1.00 65.74 138 ILE B C 1
ATOM 5043 O O . ILE B 1 141 ? 31.837 43.294 39.565 1.00 75.44 138 ILE B O 1
ATOM 5048 N N . LYS B 1 142 ? 29.655 42.743 39.473 1.00 69.23 139 LYS B N 1
ATOM 5049 C CA . LYS B 1 142 ? 29.138 44.095 39.720 1.00 75.38 139 LYS B CA 1
ATOM 5050 C C . LYS B 1 142 ? 29.286 44.448 41.192 1.00 70.12 139 LYS B C 1
ATOM 5051 O O . LYS B 1 142 ? 29.275 43.554 42.044 1.00 64.72 139 LYS B O 1
ATOM 5057 N N . LYS B 1 143 ? 29.402 45.743 41.483 1.00 73.95 140 LYS B N 1
ATOM 5058 C CA A LYS B 1 143 ? 29.580 46.289 42.836 0.50 77.00 140 LYS B CA 1
ATOM 5059 C CA B LYS B 1 143 ? 29.567 46.167 42.880 0.50 80.19 140 LYS B CA 1
ATOM 5060 C C . LYS B 1 143 ? 28.239 46.489 43.542 1.00 85.38 140 LYS B C 1
ATOM 5061 O O . LYS B 1 143 ? 28.096 46.229 44.750 1.00 95.70 140 LYS B O 1
ATOM 5072 N N . LYS B 1 144 ? 27.271 47.015 42.779 1.00 85.77 141 LYS B N 1
ATOM 5073 C CA . LYS B 1 144 ? 25.955 47.370 43.327 1.00 92.39 141 LYS B CA 1
ATOM 5074 C C . LYS B 1 144 ? 24.836 47.145 42.316 1.00 86.95 141 LYS B C 1
ATOM 5075 O O . LYS B 1 144 ? 24.768 47.836 41.306 1.00 88.45 141 LYS B O 1
ATOM 5081 N N . PRO B 1 145 ? 23.967 46.155 42.572 1.00 83.73 142 PRO B N 1
ATOM 5082 C CA . PRO B 1 145 ? 24.071 45.159 43.657 1.00 81.13 142 PRO B CA 1
ATOM 5083 C C . PRO B 1 145 ? 25.226 44.171 43.422 1.00 75.29 142 PRO B C 1
ATOM 5084 O O . PRO B 1 145 ? 25.636 43.952 42.276 1.00 74.62 142 PRO B O 1
ATOM 5088 N N . LEU B 1 146 ? 25.728 43.578 44.498 1.00 71.59 143 LEU B N 1
ATOM 5089 C CA . LEU B 1 146 ? 26.822 42.628 44.404 1.00 69.59 143 LEU B CA 1
ATOM 5090 C C . LEU B 1 146 ? 26.330 41.391 43.704 1.00 69.90 143 LEU B C 1
ATOM 5091 O O . LEU B 1 146 ? 25.516 40.643 44.255 1.00 73.27 143 LEU B O 1
ATOM 5096 N N . GLU B 1 147 ? 26.792 41.183 42.479 1.00 65.99 144 GLU B N 1
ATOM 5097 C CA . GLU B 1 147 ? 26.375 40.025 41.737 1.00 65.50 144 GLU B CA 1
ATOM 5098 C C . GLU B 1 147 ? 27.350 39.688 40.634 1.00 66.48 144 GLU B C 1
ATOM 5099 O O . GLU B 1 147 ? 28.213 40.478 40.264 1.00 63.29 144 GLU B O 1
ATOM 5105 N N . ILE B 1 148 ? 27.201 38.492 40.105 1.00 69.44 145 ILE B N 1
ATOM 5106 C CA . ILE B 1 148 ? 27.976 38.078 38.968 1.00 68.78 145 ILE B CA 1
ATOM 5107 C C . ILE B 1 148 ? 27.238 38.490 37.724 1.00 70.26 145 ILE B C 1
ATOM 5108 O O . ILE B 1 148 ? 26.024 38.461 37.673 1.00 73.80 145 ILE B O 1
ATOM 5113 N N . SER B 1 149 ? 28.005 38.883 36.723 1.00 73.57 146 SER B N 1
ATOM 5114 C CA . SER B 1 149 ? 27.473 39.532 35.561 1.00 74.58 146 SER B CA 1
ATOM 5115 C C . SER B 1 149 ? 28.168 39.030 34.311 1.00 70.14 146 SER B C 1
ATOM 5116 O O . SER B 1 149 ? 29.361 38.777 34.304 1.00 71.63 146 SER B O 1
ATOM 5119 N N . GLY B 1 150 ? 27.405 38.901 33.246 1.00 67.85 147 GLY B N 1
ATOM 5120 C CA . GLY B 1 150 ? 27.930 38.474 31.968 1.00 65.79 147 GLY B CA 1
ATOM 5121 C C . GLY B 1 150 ? 26.785 38.028 31.100 1.00 66.28 147 GLY B C 1
ATOM 5122 O O . GLY B 1 150 ? 25.618 38.268 31.398 1.00 66.88 147 GLY B O 1
ATOM 5123 N N . ARG B 1 151 ? 27.113 37.355 30.023 1.00 71.28 148 ARG B N 1
ATOM 5124 C CA . ARG B 1 151 ? 26.076 36.751 29.194 1.00 75.45 148 ARG B CA 1
ATOM 5125 C C . ARG B 1 151 ? 25.315 35.724 30.013 1.00 77.41 148 ARG B C 1
ATOM 5126 O O . ARG B 1 151 ? 25.919 34.879 30.699 1.00 76.56 148 ARG B O 1
ATOM 5134 N N . GLU B 1 152 ? 23.996 35.782 29.888 1.00 70.28 149 GLU B N 1
ATOM 5135 C CA . GLU B 1 152 ? 23.097 34.972 30.671 1.00 69.60 149 GLU B CA 1
ATOM 5136 C C . GLU B 1 152 ? 23.342 33.472 30.487 1.00 73.48 149 GLU B C 1
ATOM 5137 O O . GLU B 1 152 ? 23.226 32.712 31.448 1.00 72.51 149 GLU B O 1
ATOM 5143 N N . GLN B 1 153 ? 23.682 33.044 29.271 1.00 71.80 150 GLN B N 1
ATOM 5144 C CA . GLN B 1 153 ? 23.954 31.619 29.017 1.00 69.61 150 GLN B CA 1
ATOM 5145 C C . GLN B 1 153 ? 25.227 31.196 29.737 1.00 69.95 150 GLN B C 1
ATOM 5146 O O . GLN B 1 153 ? 25.380 30.036 30.120 1.00 71.63 150 GLN B O 1
ATOM 5152 N N . ASP B 1 154 ? 26.148 32.150 29.870 1.00 66.86 151 ASP B N 1
ATOM 5153 C CA . ASP B 1 154 ? 27.457 31.901 30.418 1.00 65.02 151 ASP B CA 1
ATOM 5154 C C . ASP B 1 154 ? 27.357 31.818 31.921 1.00 65.84 151 ASP B C 1
ATOM 5155 O O . ASP B 1 154 ? 27.979 30.953 32.512 1.00 62.82 151 ASP B O 1
ATOM 5160 N N . VAL B 1 155 ? 26.581 32.715 32.538 1.00 65.63 152 VAL B N 1
ATOM 5161 C CA . VAL B 1 155 ? 26.385 32.702 33.989 1.00 58.74 152 VAL B CA 1
ATOM 5162 C C . VAL B 1 155 ? 25.775 31.362 34.373 1.00 60.34 152 VAL B C 1
ATOM 5163 O O . VAL B 1 155 ? 26.227 30.708 35.290 1.00 62.75 152 VAL B O 1
ATOM 5167 N N . ARG B 1 156 ? 24.787 30.916 33.607 1.00 61.10 153 ARG B N 1
ATOM 5168 C CA . ARG B 1 156 ? 24.119 29.648 33.890 1.00 62.87 153 ARG B CA 1
ATOM 5169 C C . ARG B 1 156 ? 25.036 28.462 33.811 1.00 65.51 153 ARG B C 1
ATOM 5170 O O . ARG B 1 156 ? 24.975 27.585 34.655 1.00 65.70 153 ARG B O 1
ATOM 5178 N N . VAL B 1 157 ? 25.869 28.432 32.777 1.00 67.82 154 VAL B N 1
ATOM 5179 C CA . VAL B 1 157 ? 26.807 27.333 32.577 1.00 62.41 154 VAL B CA 1
ATOM 5180 C C . VAL B 1 157 ? 27.931 27.346 33.605 1.00 60.63 154 VAL B C 1
ATOM 5181 O O . VAL B 1 157 ? 28.365 26.279 34.027 1.00 59.03 154 VAL B O 1
ATOM 5185 N N . PHE B 1 158 ? 28.389 28.538 33.996 1.00 58.37 155 PHE B N 1
ATOM 5186 C CA . PHE B 1 158 ? 29.335 28.716 35.112 1.00 59.14 155 PHE B CA 1
ATOM 5187 C C . PHE B 1 158 ? 28.803 27.954 36.323 1.00 62.00 155 PHE B C 1
ATOM 5188 O O . PHE B 1 158 ? 29.470 27.073 36.848 1.00 58.37 155 PHE B O 1
ATOM 5204 N N . LEU B 1 160 ? 26.292 25.754 36.477 1.00 55.67 157 LEU B N 1
ATOM 5205 C CA . LEU B 1 160 ? 26.170 24.309 36.143 1.00 61.83 157 LEU B CA 1
ATOM 5206 C C . LEU B 1 160 ? 27.467 23.508 36.276 1.00 62.19 157 LEU B C 1
ATOM 5207 O O . LEU B 1 160 ? 27.418 22.359 36.684 1.00 69.38 157 LEU B O 1
ATOM 5212 N N . ARG B 1 161 ? 28.609 24.119 35.970 1.00 58.88 158 ARG B N 1
ATOM 5213 C CA . ARG B 1 161 ? 29.920 23.443 36.042 1.00 57.84 158 ARG B CA 1
ATOM 5214 C C . ARG B 1 161 ? 30.507 23.397 37.441 1.00 58.97 158 ARG B C 1
ATOM 5215 O O . ARG B 1 161 ? 31.346 22.558 37.732 1.00 62.09 158 ARG B O 1
ATOM 5223 N N . LEU B 1 162 ? 30.152 24.347 38.293 1.00 61.80 159 LEU B N 1
ATOM 5224 C CA . LEU B 1 162 ? 30.501 24.237 39.712 1.00 58.93 159 LEU B CA 1
ATOM 5225 C C . LEU B 1 162 ? 29.808 23.036 40.360 1.00 57.97 159 LEU B C 1
ATOM 5226 O O . LEU B 1 162 ? 30.310 22.503 41.341 1.00 58.14 159 LEU B O 1
ATOM 5231 N N . TYR B 1 163 ? 28.661 22.627 39.802 1.00 59.74 160 TYR B N 1
ATOM 5232 C CA . TYR B 1 163 ? 27.981 21.378 40.202 1.00 58.62 160 TYR B CA 1
ATOM 5233 C C . TYR B 1 163 ? 28.376 20.130 39.364 1.00 59.36 160 TYR B C 1
ATOM 5234 O O . TYR B 1 163 ? 27.632 19.162 39.329 1.00 59.79 160 TYR B O 1
ATOM 5243 N N . CYS B 1 164 ? 29.530 20.119 38.704 1.00 60.65 161 CYS B N 1
ATOM 5244 C CA . CYS B 1 164 ? 29.876 18.996 37.803 1.00 60.44 161 CYS B CA 1
ATOM 5245 C C . CYS B 1 164 ? 29.791 17.622 38.458 1.00 61.37 161 CYS B C 1
ATOM 5246 O O . CYS B 1 164 ? 29.427 16.653 37.793 1.00 63.72 161 CYS B O 1
ATOM 5249 N N . ASN B 1 165 ? 30.140 17.510 39.735 1.00 63.73 162 ASN B N 1
ATOM 5250 C CA . ASN B 1 165 ? 30.011 16.207 40.396 1.00 65.31 162 ASN B CA 1
ATOM 5251 C C . ASN B 1 165 ? 29.214 16.156 41.723 1.00 61.00 162 ASN B C 1
ATOM 5252 O O . ASN B 1 165 ? 29.558 15.431 42.651 1.00 58.78 162 ASN B O 1
ATOM 5257 N N . ILE B 1 166 ? 28.134 16.907 41.797 1.00 58.67 163 ILE B N 1
ATOM 5258 C CA . ILE B 1 166 ? 27.228 16.782 42.929 1.00 56.90 163 ILE B CA 1
ATOM 5259 C C . ILE B 1 166 ? 26.519 15.419 42.894 1.00 58.68 163 ILE B C 1
ATOM 5260 O O . ILE B 1 166 ? 26.240 14.889 41.807 1.00 51.78 163 ILE B O 1
ATOM 5265 N N . PRO B 1 167 ? 26.213 14.853 44.075 1.00 58.97 164 PRO B N 1
ATOM 5266 C CA . PRO B 1 167 ? 25.533 13.569 44.118 1.00 63.69 164 PRO B CA 1
ATOM 5267 C C . PRO B 1 167 ? 24.164 13.637 43.490 1.00 64.37 164 PRO B C 1
ATOM 5268 O O . PRO B 1 167 ? 23.610 14.715 43.373 1.00 67.38 164 PRO B O 1
ATOM 5272 N N . ASN B 1 168 ? 23.615 12.483 43.115 1.00 74.80 165 ASN B N 1
ATOM 5273 C CA . ASN B 1 168 ? 22.302 12.412 42.429 1.00 81.18 165 ASN B CA 1
ATOM 5274 C C . ASN B 1 168 ? 21.089 12.918 43.229 1.00 74.57 165 ASN B C 1
ATOM 5275 O O . ASN B 1 168 ? 20.046 13.168 42.666 1.00 82.31 165 ASN B O 1
ATOM 5280 N N . ASP B 1 169 ? 21.227 13.040 44.530 1.00 71.46 166 ASP B N 1
ATOM 5281 C CA . ASP B 1 169 ? 20.174 13.609 45.372 1.00 84.12 166 ASP B CA 1
ATOM 5282 C C . ASP B 1 169 ? 20.504 15.041 45.852 1.00 79.75 166 ASP B C 1
ATOM 5283 O O . ASP B 1 169 ? 19.808 15.581 46.708 1.00 81.61 166 ASP B O 1
ATOM 5288 N N . TYR B 1 170 ? 21.564 15.652 45.340 1.00 68.47 167 TYR B N 1
ATOM 5289 C CA . TYR B 1 170 ? 21.923 16.959 45.841 1.00 67.55 167 TYR B CA 1
ATOM 5290 C C . TYR B 1 170 ? 21.058 18.021 45.185 1.00 69.99 167 TYR B C 1
ATOM 5291 O O . TYR B 1 170 ? 21.048 18.167 43.952 1.00 70.20 167 TYR B O 1
ATOM 5300 N N . TRP B 1 171 ? 20.293 18.731 46.012 1.00 69.17 168 TRP B N 1
ATOM 5301 C CA . TRP B 1 171 ? 19.392 19.786 45.526 1.00 66.63 168 TRP B CA 1
ATOM 5302 C C . TRP B 1 171 ? 19.677 21.012 46.353 1.00 66.57 168 TRP B C 1
ATOM 5303 O O . TRP B 1 171 ? 19.354 21.059 47.519 1.00 66.69 168 TRP B O 1
ATOM 5314 N N . PRO B 1 172 ? 20.373 21.983 45.768 1.00 71.21 169 PRO B N 1
ATOM 5315 C CA . PRO B 1 172 ? 20.693 23.215 46.475 1.00 67.73 169 PRO B CA 1
ATOM 5316 C C . PRO B 1 172 ? 19.665 24.326 46.298 1.00 69.77 169 PRO B C 1
ATOM 5317 O O . PRO B 1 172 ? 20.036 25.488 46.373 1.00 69.43 169 PRO B O 1
ATOM 5321 N N . PHE B 1 173 ? 18.394 23.991 46.085 1.00 74.08 170 PHE B N 1
ATOM 5322 C CA . PHE B 1 173 ? 17.369 24.997 45.734 1.00 72.54 170 PHE B CA 1
ATOM 5323 C C . PHE B 1 173 ? 16.163 24.874 46.643 1.00 72.14 170 PHE B C 1
ATOM 5324 O O . PHE B 1 173 ? 15.129 24.300 46.280 1.00 69.52 170 PHE B O 1
ATOM 5332 N N . PRO B 1 174 ? 16.297 25.397 47.853 1.00 71.99 171 PRO B N 1
ATOM 5333 C CA . PRO B 1 174 ? 15.219 25.184 48.790 1.00 72.43 171 PRO B CA 1
ATOM 5334 C C . PRO B 1 174 ? 13.946 25.964 48.445 1.00 71.74 171 PRO B C 1
ATOM 5335 O O . PRO B 1 174 ? 12.916 25.744 49.097 1.00 74.72 171 PRO B O 1
ATOM 5339 N N . TYR B 1 175 ? 13.995 26.832 47.431 1.00 64.74 172 TYR B N 1
ATOM 5340 C CA . TYR B 1 175 ? 12.791 27.555 46.985 1.00 61.81 172 TYR B CA 1
ATOM 5341 C C . TYR B 1 175 ? 12.367 27.075 45.628 1.00 61.58 172 TYR B C 1
ATOM 5342 O O . TYR B 1 175 ? 11.516 27.702 44.989 1.00 62.06 172 TYR B O 1
ATOM 5351 N N . ILE B 1 176 ? 12.928 25.959 45.174 1.00 59.78 173 ILE B N 1
ATOM 5352 C CA . ILE B 1 176 ? 12.375 25.290 43.993 1.00 64.30 173 ILE B CA 1
ATOM 5353 C C . ILE B 1 176 ? 12.050 23.845 44.311 1.00 61.84 173 ILE B C 1
ATOM 5354 O O . ILE B 1 176 ? 12.927 23.096 44.666 1.00 63.57 173 ILE B O 1
ATOM 5359 N N . ASN B 1 177 ? 10.787 23.455 44.191 1.00 61.51 174 ASN B N 1
ATOM 5360 C CA . ASN B 1 177 ? 10.403 22.128 44.616 1.00 63.15 174 ASN B CA 1
ATOM 5361 C C . ASN B 1 177 ? 10.877 21.098 43.610 1.00 62.39 174 ASN B C 1
ATOM 5362 O O . ASN B 1 177 ? 10.412 21.082 42.476 1.00 58.83 174 ASN B O 1
ATOM 5367 N N . LYS B 1 178 ? 11.810 20.243 44.007 1.00 61.57 175 LYS B N 1
ATOM 5368 C CA . LYS B 1 178 ? 12.410 19.350 43.031 1.00 67.46 175 LYS B CA 1
ATOM 5369 C C . LYS B 1 178 ? 11.384 18.593 42.192 1.00 67.30 175 LYS B C 1
ATOM 5370 O O . LYS B 1 178 ? 11.489 18.531 40.986 1.00 72.12 175 LYS B O 1
ATOM 5376 N N . GLN B 1 179 ? 10.401 17.997 42.840 1.00 72.94 176 GLN B N 1
ATOM 5377 C CA . GLN B 1 179 ? 9.434 17.148 42.149 1.00 72.11 176 GLN B CA 1
ATOM 5378 C C . GLN B 1 179 ? 8.643 17.899 41.061 1.00 73.26 176 GLN B C 1
ATOM 5379 O O . GLN B 1 179 ? 8.264 17.317 40.042 1.00 74.37 176 GLN B O 1
ATOM 5385 N N . ASN B 1 180 ? 8.419 19.196 41.266 1.00 73.46 177 ASN B N 1
ATOM 5386 C CA . ASN B 1 180 ? 7.734 20.032 40.280 1.00 72.59 177 ASN B CA 1
ATOM 5387 C C . ASN B 1 180 ? 8.521 20.122 38.992 1.00 77.28 177 ASN B C 1
ATOM 5388 O O . ASN B 1 180 ? 7.963 20.388 37.936 1.00 81.13 177 ASN B O 1
ATOM 5393 N N . ILE B 1 181 ? 9.827 19.908 39.080 1.00 77.14 178 ILE B N 1
ATOM 5394 C CA . ILE B 1 181 ? 10.658 19.898 37.898 1.00 78.36 178 ILE B CA 1
ATOM 5395 C C . ILE B 1 181 ? 10.742 18.508 37.308 1.00 76.64 178 ILE B C 1
ATOM 5396 O O . ILE B 1 181 ? 10.658 18.331 36.090 1.00 76.65 178 ILE B O 1
ATOM 5401 N N . THR B 1 182 ? 10.895 17.526 38.181 1.00 73.89 179 THR B N 1
ATOM 5402 C CA . THR B 1 182 ? 10.908 16.144 37.779 1.00 71.72 179 THR B CA 1
ATOM 5403 C C . THR B 1 182 ? 9.613 15.779 37.028 1.00 75.28 179 THR B C 1
ATOM 5404 O O . THR B 1 182 ? 9.651 15.067 36.029 1.00 75.68 179 THR B O 1
ATOM 5408 N N . ASP B 1 183 ? 8.473 16.303 37.474 1.00 78.13 180 ASP B N 1
ATOM 5409 C CA . ASP B 1 183 ? 7.206 16.000 36.811 1.00 81.89 180 ASP B CA 1
ATOM 5410 C C . ASP B 1 183 ? 7.255 16.474 35.365 1.00 83.85 180 ASP B C 1
ATOM 5411 O O . ASP B 1 183 ? 6.827 15.757 34.470 1.00 88.99 180 ASP B O 1
ATOM 5416 N N . LEU B 1 184 ? 7.788 17.678 35.146 1.00 84.76 181 LEU B N 1
ATOM 5417 C CA . LEU B 1 184 ? 7.914 18.250 33.804 1.00 77.81 181 LEU B CA 1
ATOM 5418 C C . LEU B 1 184 ? 8.892 17.443 32.953 1.00 78.47 181 LEU B C 1
ATOM 5419 O O . LEU B 1 184 ? 8.583 17.100 31.818 1.00 78.06 181 LEU B O 1
ATOM 5424 N N . ILE B 1 185 ? 10.069 17.137 33.482 1.00 76.51 182 ILE B N 1
ATOM 5425 C CA . ILE B 1 185 ? 10.989 16.276 32.741 1.00 77.63 182 ILE B CA 1
ATOM 5426 C C . ILE B 1 185 ? 10.353 14.947 32.390 1.00 76.61 182 ILE B C 1
ATOM 5427 O O . ILE B 1 185 ? 10.440 14.537 31.258 1.00 77.89 182 ILE B O 1
ATOM 5432 N N . ASN B 1 186 ? 9.698 14.297 33.348 1.00 80.30 183 ASN B N 1
ATOM 5433 C CA . ASN B 1 186 ? 9.017 13.016 33.094 1.00 85.04 183 ASN B CA 1
ATOM 5434 C C . ASN B 1 186 ? 8.131 13.029 31.862 1.00 84.98 183 ASN B C 1
ATOM 5435 O O . ASN B 1 186 ? 8.146 12.090 31.079 1.00 82.20 183 ASN B O 1
ATOM 5440 N N . LYS B 1 187 ? 7.336 14.083 31.722 1.00 88.36 184 LYS B N 1
ATOM 5441 C CA . LYS B 1 187 ? 6.463 14.258 30.558 1.00 92.22 184 LYS B CA 1
ATOM 5442 C C . LYS B 1 187 ? 7.245 14.344 29.240 1.00 92.62 184 LYS B C 1
ATOM 5443 O O . LYS B 1 187 ? 6.844 13.758 28.234 1.00 92.38 184 LYS B O 1
ATOM 5457 N N . GLU B 1 189 ? 10.258 13.139 28.696 1.00 84.05 186 GLU B N 1
ATOM 5458 C CA . GLU B 1 189 ? 10.809 11.812 28.481 1.00 94.27 186 GLU B CA 1
ATOM 5459 C C . GLU B 1 189 ? 9.759 10.895 27.804 1.00 98.80 186 GLU B C 1
ATOM 5460 O O . GLU B 1 189 ? 10.087 10.061 26.956 1.00 100.97 186 GLU B O 1
ATOM 5466 N N . LYS B 1 190 ? 8.495 11.076 28.172 1.00 97.29 187 LYS B N 1
ATOM 5467 C CA . LYS B 1 190 ? 7.412 10.320 27.583 1.00 101.29 187 LYS B CA 1
ATOM 5468 C C . LYS B 1 190 ? 7.223 10.766 26.143 1.00 101.48 187 LYS B C 1
ATOM 5469 O O . LYS B 1 190 ? 7.239 9.946 25.234 1.00 98.21 187 LYS B O 1
ATOM 5475 N N . ILE B 1 191 ? 7.076 12.074 25.950 1.00 96.04 188 ILE B N 1
ATOM 5476 C CA . ILE B 1 191 ? 6.797 12.655 24.636 1.00 93.79 188 ILE B CA 1
ATOM 5477 C C . ILE B 1 191 ? 7.831 12.267 23.576 1.00 92.08 188 ILE B C 1
ATOM 5478 O O . ILE B 1 191 ? 7.473 12.085 22.416 1.00 96.40 188 ILE B O 1
ATOM 5483 N N . LEU B 1 192 ? 9.099 12.145 23.961 1.00 96.41 189 LEU B N 1
ATOM 5484 C CA . LEU B 1 192 ? 10.171 11.771 23.019 1.00 95.57 189 LEU B CA 1
ATOM 5485 C C . LEU B 1 192 ? 10.369 10.258 22.941 1.00 98.47 189 LEU B C 1
ATOM 5486 O O . LEU B 1 192 ? 11.226 9.784 22.190 1.00 94.97 189 LEU B O 1
ATOM 5491 N N . ASN B 1 193 ? 9.557 9.518 23.702 1.00 103.31 190 ASN B N 1
ATOM 5492 C CA . ASN B 1 193 ? 9.731 8.074 23.935 1.00 110.10 190 ASN B CA 1
ATOM 5493 C C . ASN B 1 193 ? 11.193 7.658 24.141 1.00 101.54 190 ASN B C 1
ATOM 5494 O O . ASN B 1 193 ? 11.808 7.044 23.283 1.00 102.77 190 ASN B O 1
ATOM 5499 N N . VAL B 1 194 ? 11.741 8.019 25.291 1.00 102.40 191 VAL B N 1
ATOM 5500 C CA . VAL B 1 194 ? 13.135 7.705 25.625 1.00 103.78 191 VAL B CA 1
ATOM 5501 C C . VAL B 1 194 ? 13.251 7.454 27.117 1.00 98.55 191 VAL B C 1
ATOM 5502 O O . VAL B 1 194 ? 12.300 7.646 27.874 1.00 95.34 191 VAL B O 1
ATOM 5506 N N . GLN B 1 195 ? 14.423 7.027 27.544 1.00 99.50 192 GLN B N 1
ATOM 5507 C CA . GLN B 1 195 ? 14.628 6.796 28.959 1.00 105.35 192 GLN B CA 1
ATOM 5508 C C . GLN B 1 195 ? 16.006 7.329 29.354 1.00 95.75 192 GLN B C 1
ATOM 5509 O O . GLN B 1 195 ? 17.016 6.977 28.744 1.00 100.46 192 GLN B O 1
ATOM 5523 N N . TYR B 1 197 ? 19.210 8.113 32.031 1.00 83.23 194 TYR B N 1
ATOM 5524 C CA . TYR B 1 197 ? 19.867 7.623 33.241 1.00 86.88 194 TYR B CA 1
ATOM 5525 C C . TYR B 1 197 ? 19.578 8.586 34.408 1.00 84.34 194 TYR B C 1
ATOM 5526 O O . TYR B 1 197 ? 19.401 9.784 34.201 1.00 87.19 194 TYR B O 1
ATOM 5535 N N . THR B 1 198 ? 19.529 8.048 35.626 1.00 80.90 195 THR B N 1
ATOM 5536 C CA . THR B 1 198 ? 19.186 8.821 36.824 1.00 76.53 195 THR B CA 1
ATOM 5537 C C . THR B 1 198 ? 19.992 10.081 37.034 1.00 72.21 195 THR B C 1
ATOM 5538 O O . THR B 1 198 ? 19.423 11.125 37.364 1.00 77.57 195 THR B O 1
ATOM 5542 N N . TYR B 1 199 ? 21.311 9.985 36.912 1.00 65.65 196 TYR B N 1
ATOM 5543 C CA . TYR B 1 199 ? 22.131 11.147 37.193 1.00 66.20 196 TYR B CA 1
ATOM 5544 C C . TYR B 1 199 ? 21.870 12.217 36.148 1.00 68.77 196 TYR B C 1
ATOM 5545 O O . TYR B 1 199 ? 21.614 13.380 36.487 1.00 70.38 196 TYR B O 1
ATOM 5554 N N . SER B 1 200 ? 21.871 11.804 34.886 1.00 71.55 197 SER B N 1
ATOM 5555 C CA . SER B 1 200 ? 21.589 12.702 33.773 1.00 68.91 197 SER B CA 1
ATOM 5556 C C . SER B 1 200 ? 20.307 13.459 34.006 1.00 66.45 197 SER B C 1
ATOM 5557 O O . SER B 1 200 ? 20.235 14.648 33.763 1.00 65.96 197 SER B O 1
ATOM 5560 N N . LYS B 1 201 ? 19.285 12.754 34.466 1.00 74.09 198 LYS B N 1
ATOM 5561 C CA . LYS B 1 201 ? 17.977 13.351 34.741 1.00 71.96 198 LYS B CA 1
ATOM 5562 C C . LYS B 1 201 ? 18.074 14.383 35.812 1.00 69.53 198 LYS B C 1
ATOM 5563 O O . LYS B 1 201 ? 17.503 15.457 35.694 1.00 79.01 198 LYS B O 1
ATOM 5569 N N . HIS B 1 202 ? 18.794 14.041 36.873 1.00 69.50 199 HIS B N 1
ATOM 5570 C CA . HIS B 1 202 ? 19.013 14.951 37.998 1.00 66.44 199 HIS B CA 1
ATOM 5571 C C . HIS B 1 202 ? 19.727 16.227 37.570 1.00 69.15 199 HIS B C 1
ATOM 5572 O O . HIS B 1 202 ? 19.416 17.324 38.031 1.00 67.70 199 HIS B O 1
ATOM 5579 N N . LYS B 1 203 ? 20.707 16.067 36.698 1.00 67.65 200 LYS B N 1
ATOM 5580 C CA . LYS B 1 203 ? 21.465 17.196 36.221 1.00 65.56 200 LYS B CA 1
ATOM 5581 C C . LYS B 1 203 ? 20.654 18.056 35.275 1.00 69.57 200 LYS B C 1
ATOM 5582 O O . LYS B 1 203 ? 20.813 19.287 35.227 1.00 68.25 200 LYS B O 1
ATOM 5588 N N . LEU B 1 204 ? 19.719 17.434 34.578 1.00 68.29 201 LEU B N 1
ATOM 5589 C CA . LEU B 1 204 ? 18.803 18.218 33.775 1.00 72.04 201 LEU B CA 1
ATOM 5590 C C . LEU B 1 204 ? 17.781 18.965 34.656 1.00 71.66 201 LEU B C 1
ATOM 5591 O O . LEU B 1 204 ? 17.400 20.070 34.316 1.00 77.84 201 LEU B O 1
ATOM 5596 N N . CYS B 1 205 ? 17.354 18.386 35.779 1.00 68.28 202 CYS B N 1
ATOM 5597 C CA . CYS B 1 205 ? 16.512 19.132 36.742 1.00 70.70 202 CYS B CA 1
ATOM 5598 C C . CYS B 1 205 ? 17.273 20.309 37.366 1.00 70.08 202 CYS B C 1
ATOM 5599 O O . CYS B 1 205 ? 16.719 21.392 37.583 1.00 68.31 202 CYS B O 1
ATOM 5602 N N . VAL B 1 206 ? 18.552 20.089 37.670 1.00 67.83 203 VAL B N 1
ATOM 5603 C CA . VAL B 1 206 ? 19.366 21.130 38.245 1.00 61.58 203 VAL B CA 1
ATOM 5604 C C . VAL B 1 206 ? 19.442 22.329 37.303 1.00 63.47 203 VAL B C 1
ATOM 5605 O O . VAL B 1 206 ? 19.313 23.481 37.733 1.00 62.06 203 VAL B O 1
ATOM 5609 N N . LEU B 1 207 ? 19.651 22.054 36.022 1.00 65.77 204 LEU B N 1
ATOM 5610 C CA . LEU B 1 207 ? 19.809 23.105 35.039 1.00 64.09 204 LEU B CA 1
ATOM 5611 C C . LEU B 1 207 ? 18.500 23.877 34.943 1.00 65.33 204 LEU B C 1
ATOM 5612 O O . LEU B 1 207 ? 18.482 25.111 34.944 1.00 66.04 204 LEU B O 1
ATOM 5617 N N . PHE B 1 208 ? 17.396 23.139 34.870 1.00 67.45 205 PHE B N 1
ATOM 5618 C CA . PHE B 1 208 ? 16.056 23.732 34.943 1.00 63.41 205 PHE B CA 1
ATOM 5619 C C . PHE B 1 208 ? 15.896 24.644 36.147 1.00 63.37 205 PHE B C 1
ATOM 5620 O O . PHE B 1 208 ? 15.399 25.766 36.002 1.00 70.58 205 PHE B O 1
ATOM 5628 N N . ALA B 1 209 ? 16.307 24.185 37.329 1.00 60.60 206 ALA B N 1
ATOM 5629 C CA . ALA B 1 209 ? 16.219 25.043 38.516 1.00 62.61 206 ALA B CA 1
ATOM 5630 C C . ALA B 1 209 ? 17.103 26.272 38.407 1.00 60.22 206 ALA B C 1
ATOM 5631 O O . ALA B 1 209 ? 16.681 27.355 38.793 1.00 63.28 206 ALA B O 1
ATOM 5633 N N . ILE B 1 210 ? 18.327 26.112 37.907 1.00 62.84 207 ILE B N 1
ATOM 5634 C CA . ILE B 1 210 ? 19.180 27.272 37.634 1.00 65.70 207 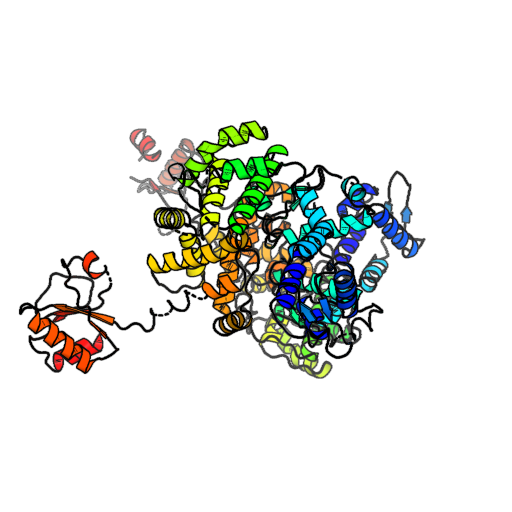ILE B CA 1
ATOM 5635 C C . ILE B 1 210 ? 18.397 28.261 36.745 1.00 65.70 207 ILE B C 1
ATOM 5636 O O . ILE B 1 210 ? 18.192 29.428 37.112 1.00 59.58 207 ILE B O 1
ATOM 5641 N N . THR B 1 211 ? 17.939 27.784 35.589 1.00 62.67 208 THR B N 1
ATOM 5642 C CA . THR B 1 211 ? 17.211 28.648 34.679 1.00 66.34 208 THR B CA 1
ATOM 5643 C C . THR B 1 211 ? 16.036 29.334 35.379 1.00 67.84 208 THR B C 1
ATOM 5644 O O . THR B 1 211 ? 15.874 30.565 35.277 1.00 68.36 208 THR B O 1
ATOM 5648 N N . ILE B 1 212 ? 15.251 28.560 36.122 1.00 66.12 209 ILE B N 1
ATOM 5649 C CA . ILE B 1 212 ? 14.074 29.125 36.796 1.00 67.89 209 ILE B CA 1
ATOM 5650 C C . ILE B 1 212 ? 14.450 30.148 37.860 1.00 68.71 209 ILE B C 1
ATOM 5651 O O . ILE B 1 212 ? 13.821 31.193 37.982 1.00 73.43 209 ILE B O 1
ATOM 5656 N N . SER B 1 213 ? 15.471 29.851 38.630 1.00 71.99 210 SER B N 1
ATOM 5657 C CA . SER B 1 213 ? 15.926 30.791 39.627 1.00 77.66 210 SER B CA 1
ATOM 5658 C C . SER B 1 213 ? 16.382 32.113 38.960 1.00 74.81 210 SER B C 1
ATOM 5659 O O . SER B 1 213 ? 16.136 33.197 39.479 1.00 74.35 210 SER B O 1
ATOM 5662 N N . ARG B 1 214 ? 17.015 32.013 37.795 1.00 75.61 211 ARG B N 1
ATOM 5663 C CA . ARG B 1 214 ? 17.514 33.192 37.069 1.00 73.19 211 ARG B CA 1
ATOM 5664 C C . ARG B 1 214 ? 16.391 34.044 36.486 1.00 70.56 211 ARG B C 1
ATOM 5665 O O . ARG B 1 214 ? 16.438 35.284 36.598 1.00 71.39 211 ARG B O 1
ATOM 5673 N N . LEU B 1 215 ? 15.407 33.396 35.857 1.00 66.82 212 LEU B N 1
ATOM 5674 C CA . LEU B 1 215 ? 14.210 34.097 35.338 1.00 68.47 212 LEU B CA 1
ATOM 5675 C C . LEU B 1 215 ? 13.428 34.881 36.409 1.00 72.46 212 LEU B C 1
ATOM 5676 O O . LEU B 1 215 ? 13.063 36.037 36.193 1.00 80.89 212 LEU B O 1
ATOM 5681 N N . LEU B 1 216 ? 13.217 34.266 37.571 1.00 71.96 213 LEU B N 1
ATOM 5682 C CA . LEU B 1 216 ? 12.586 34.918 38.706 1.00 70.99 213 LEU B CA 1
ATOM 5683 C C . LEU B 1 216 ? 13.371 36.090 39.263 1.00 75.16 213 LEU B C 1
ATOM 5684 O O . LEU B 1 216 ? 12.795 36.981 39.895 1.00 74.66 213 LEU B O 1
ATOM 5689 N N . SER B 1 217 ? 14.686 36.073 39.073 1.00 83.84 214 SER B N 1
ATOM 5690 C CA . SER B 1 217 ? 15.543 37.154 39.547 1.00 84.18 214 SER B CA 1
ATOM 5691 C C . SER B 1 217 ? 15.699 38.245 38.482 1.00 82.57 214 SER B C 1
ATOM 5692 O O . SER B 1 217 ? 16.498 39.154 38.657 1.00 87.23 214 SER B O 1
ATOM 5695 N N . GLY B 1 218 ? 14.936 38.173 37.389 1.00 73.96 215 GLY B N 1
ATOM 5696 C CA . GLY B 1 218 ? 14.996 39.200 36.369 1.00 74.18 215 GLY B CA 1
ATOM 5697 C C . GLY B 1 218 ? 15.772 38.870 35.096 1.00 79.52 215 GLY B C 1
ATOM 5698 O O . GLY B 1 218 ? 15.592 39.543 34.079 1.00 83.23 215 GLY B O 1
ATOM 5699 N N . ASN B 1 219 ? 16.614 37.837 35.120 1.00 76.83 216 ASN B N 1
ATOM 5700 C CA . ASN B 1 219 ? 17.592 37.636 34.060 1.00 69.85 216 ASN B CA 1
ATOM 5701 C C . ASN B 1 219 ? 17.158 36.620 33.049 1.00 70.10 216 ASN B C 1
ATOM 5702 O O . ASN B 1 219 ? 16.910 35.460 33.384 1.00 69.97 216 ASN B O 1
ATOM 5707 N N . THR B 1 220 ? 17.146 37.031 31.792 1.00 69.41 217 THR B N 1
ATOM 5708 C CA . THR B 1 220 ? 16.752 36.132 30.728 1.00 75.15 217 THR B CA 1
ATOM 5709 C C . THR B 1 220 ? 17.738 36.269 29.577 1.00 70.13 217 THR B C 1
ATOM 5710 O O . THR B 1 220 ? 18.523 37.202 29.532 1.00 72.46 217 THR B O 1
ATOM 5714 N N . ILE B 1 221 ? 17.710 35.318 28.663 1.00 72.46 218 ILE B N 1
ATOM 5715 C CA . ILE B 1 221 ? 18.574 35.366 27.484 1.00 78.19 218 ILE B CA 1
ATOM 5716 C C . ILE B 1 221 ? 18.052 36.368 26.468 1.00 85.96 218 ILE B C 1
ATOM 5717 O O . ILE B 1 221 ? 16.945 36.208 25.945 1.00 89.44 218 ILE B O 1
ATOM 5722 N N . ASP B 1 222 ? 18.853 37.402 26.214 1.00 94.62 219 ASP B N 1
ATOM 5723 C CA . ASP B 1 222 ? 18.569 38.394 25.180 1.00 101.81 219 ASP B CA 1
ATOM 5724 C C . ASP B 1 222 ? 19.071 37.910 23.834 1.00 108.42 219 ASP B C 1
ATOM 5725 O O . ASP B 1 222 ? 18.351 38.019 22.836 1.00 111.33 219 ASP B O 1
ATOM 5730 N N . ASN B 1 223 ? 20.290 37.349 23.833 1.00 111.57 220 ASN B N 1
ATOM 5731 C CA . ASN B 1 223 ? 21.063 37.094 22.605 1.00 111.53 220 ASN B CA 1
ATOM 5732 C C . ASN B 1 223 ? 21.809 35.737 22.472 1.00 112.00 220 ASN B C 1
ATOM 5733 O O . ASN B 1 223 ? 22.674 35.405 23.287 1.00 102.27 220 ASN B O 1
ATOM 5738 N N . VAL B 1 224 ? 21.499 35.018 21.387 1.00 126.90 221 VAL B N 1
ATOM 5739 C CA . VAL B 1 224 ? 22.133 33.732 21.011 1.00 133.71 221 VAL B CA 1
ATOM 5740 C C . VAL B 1 224 ? 23.450 34.000 20.250 1.00 142.50 221 VAL B C 1
ATOM 5741 O O . VAL B 1 224 ? 23.644 35.108 19.740 1.00 152.19 221 VAL B O 1
ATOM 5745 N N . SER B 1 225 ? 24.344 33.005 20.155 1.00 142.20 222 SER B N 1
ATOM 5746 C CA . SER B 1 225 ? 25.510 33.092 19.244 1.00 139.47 222 SER B CA 1
ATOM 5747 C C . SER B 1 225 ? 25.188 32.667 17.787 1.00 145.41 222 SER B C 1
ATOM 5748 O O . SER B 1 225 ? 25.759 33.221 16.835 1.00 140.44 222 SER B O 1
ATOM 5751 N N . GLY B 1 226 ? 24.274 31.704 17.619 1.00 142.02 223 GLY B N 1
ATOM 5752 C CA . GLY B 1 226 ? 23.919 31.166 16.296 1.00 130.36 223 GLY B CA 1
ATOM 5753 C C . GLY B 1 226 ? 24.504 29.781 16.030 1.00 125.50 223 GLY B C 1
ATOM 5754 O O . GLY B 1 226 ? 23.881 28.967 15.347 1.00 122.45 223 GLY B O 1
ATOM 5755 N N . LEU B 1 227 ? 25.693 29.511 16.582 1.00 120.63 224 LEU B N 1
ATOM 5756 C CA . LEU B 1 227 ? 26.434 28.242 16.367 1.00 119.09 224 LEU B CA 1
ATOM 5757 C C . LEU B 1 227 ? 25.784 27.022 17.014 1.00 119.26 224 LEU B C 1
ATOM 5758 O O . LEU B 1 227 ? 26.119 25.881 16.672 1.00 113.67 224 LEU B O 1
ATOM 5763 N N . ILE B 1 228 ? 24.911 27.272 17.992 1.00 129.45 225 ILE B N 1
ATOM 5764 C CA . ILE B 1 228 ? 24.055 26.236 18.582 1.00 128.71 225 ILE B CA 1
ATOM 5765 C C . ILE B 1 228 ? 22.666 26.825 18.933 1.00 129.11 225 ILE B C 1
ATOM 5766 O O . ILE B 1 228 ? 22.495 27.552 19.923 1.00 128.52 225 ILE B O 1
ATOM 5771 N N . LEU B 1 229 ? 21.689 26.541 18.079 1.00 128.34 226 LEU B N 1
ATOM 5772 C CA . LEU B 1 229 ? 20.278 26.740 18.403 1.00 127.15 226 LEU B CA 1
ATOM 5773 C C . LEU B 1 229 ? 19.650 25.394 18.046 1.00 117.44 226 LEU B C 1
ATOM 5774 O O . LEU B 1 229 ? 20.080 24.746 17.083 1.00 111.61 226 LEU B O 1
ATOM 5779 N N . VAL B 1 230 ? 18.677 24.947 18.834 1.00 111.75 227 VAL B N 1
ATOM 5780 C CA . VAL B 1 230 ? 17.809 23.857 18.395 1.00 110.38 227 VAL B CA 1
ATOM 5781 C C . VAL B 1 230 ? 16.807 24.402 17.366 1.00 106.59 227 VAL B C 1
ATOM 5782 O O . VAL B 1 230 ? 16.141 25.426 17.581 1.00 99.53 227 VAL B O 1
ATOM 5786 N N . ASN B 1 231 ? 16.739 23.711 16.235 1.00 110.35 228 ASN B N 1
ATOM 5787 C CA . ASN B 1 231 ? 15.756 23.972 15.186 1.00 108.42 228 ASN B CA 1
ATOM 5788 C C . ASN B 1 231 ? 14.331 24.107 15.759 1.00 106.42 228 ASN B C 1
ATOM 5789 O O . ASN B 1 231 ? 13.801 23.159 16.335 1.00 103.37 228 ASN B O 1
ATOM 5794 N N . LYS B 1 232 ? 13.696 25.267 15.597 1.00 106.60 229 LYS B N 1
ATOM 5795 C CA . LYS B 1 232 ? 12.335 25.450 16.136 1.00 110.25 229 LYS B CA 1
ATOM 5796 C C . LYS B 1 232 ? 11.311 24.441 15.579 1.00 107.99 229 LYS B C 1
ATOM 5797 O O . LYS B 1 232 ? 10.172 24.394 16.048 1.00 104.29 229 LYS B O 1
ATOM 5803 N N . ASN B 1 233 ? 11.714 23.653 14.578 1.00 110.14 230 ASN B N 1
ATOM 5804 C CA . ASN B 1 233 ? 10.926 22.509 14.089 1.00 109.09 230 ASN B CA 1
ATOM 5805 C C . ASN B 1 233 ? 11.389 21.181 14.659 1.00 104.47 230 ASN B C 1
ATOM 5806 O O . ASN B 1 233 ? 10.793 20.149 14.376 1.00 107.55 230 ASN B O 1
ATOM 5811 N N . ASP B 1 234 ? 12.449 21.197 15.460 1.00 109.54 231 ASP B N 1
ATOM 5812 C CA . ASP B 1 234 ? 12.999 19.964 16.038 1.00 106.19 231 ASP B CA 1
ATOM 5813 C C . ASP B 1 234 ? 12.092 19.423 17.147 1.00 100.44 231 ASP B C 1
ATOM 5814 O O . ASP B 1 234 ? 11.571 20.187 17.968 1.00 96.06 231 ASP B O 1
ATOM 5819 N N . ASP B 1 235 ? 11.908 18.109 17.177 1.00 97.98 232 ASP B N 1
ATOM 5820 C CA . ASP B 1 235 ? 11.134 17.469 18.249 1.00 101.51 232 ASP B CA 1
ATOM 5821 C C . ASP B 1 235 ? 11.455 18.059 19.630 1.00 100.26 232 ASP B C 1
ATOM 5822 O O . ASP B 1 235 ? 10.553 18.384 20.419 1.00 86.59 232 ASP B O 1
ATOM 5827 N N . HIS B 1 236 ? 12.755 18.203 19.899 1.00 97.06 233 HIS B N 1
ATOM 5828 C CA . HIS B 1 236 ? 13.234 18.628 21.202 1.00 87.35 233 HIS B CA 1
ATOM 5829 C C . HIS B 1 236 ? 12.685 19.997 21.579 1.00 87.09 233 HIS B C 1
ATOM 5830 O O . HIS B 1 236 ? 12.122 20.156 22.671 1.00 91.44 233 HIS B O 1
ATOM 5837 N N . TYR B 1 237 ? 12.773 20.958 20.667 1.00 82.91 234 TYR B N 1
ATOM 5838 C CA . TYR B 1 237 ? 12.127 22.254 20.876 1.00 84.74 234 TYR B CA 1
ATOM 5839 C C . TYR B 1 237 ? 10.631 22.097 21.188 1.00 88.36 234 TYR B C 1
ATOM 5840 O O . TYR B 1 237 ? 10.113 22.731 22.125 1.00 86.82 234 TYR B O 1
ATOM 5849 N N . LYS B 1 238 ? 9.939 21.273 20.398 1.00 89.16 235 LYS B N 1
ATOM 5850 C CA . LYS B 1 238 ? 8.475 21.130 20.522 1.00 94.44 235 LYS B CA 1
ATOM 5851 C C . LYS B 1 238 ? 8.091 20.494 21.841 1.00 91.68 235 LYS B C 1
ATOM 5852 O O . LYS B 1 238 ? 7.141 20.943 22.489 1.00 96.74 235 LYS B O 1
ATOM 5858 N N . THR B 1 239 ? 8.832 19.454 22.234 1.00 88.27 236 THR B N 1
ATOM 5859 C CA . THR B 1 239 ? 8.687 18.841 23.564 1.00 84.32 236 THR B CA 1
ATOM 5860 C C . THR B 1 239 ? 8.708 19.923 24.672 1.00 85.79 236 THR B C 1
ATOM 5861 O O . THR B 1 239 ? 7.803 19.972 25.526 1.00 88.11 236 THR B O 1
ATOM 5865 N N . VAL B 1 240 ? 9.711 20.808 24.637 1.00 78.55 237 VAL B N 1
ATOM 5866 C CA . VAL B 1 240 ? 9.820 21.837 25.662 1.00 80.12 237 VAL B CA 1
ATOM 5867 C C . VAL B 1 240 ? 8.625 22.785 25.556 1.00 87.70 237 VAL B C 1
ATOM 5868 O O . VAL B 1 240 ? 8.027 23.175 26.572 1.00 86.47 237 VAL B O 1
ATOM 5872 N N . ALA B 1 241 ? 8.259 23.132 24.324 1.00 95.10 238 ALA B N 1
ATOM 5873 C CA . ALA B 1 241 ? 7.070 23.954 24.087 1.00 94.50 238 ALA B CA 1
ATOM 5874 C C . ALA B 1 241 ? 5.788 23.337 24.661 1.00 89.05 238 ALA B C 1
ATOM 5875 O O . ALA B 1 241 ? 4.939 24.079 25.143 1.00 87.93 238 ALA B O 1
ATOM 5877 N N . SER B 1 242 ? 5.641 22.007 24.642 1.00 88.27 239 SER B N 1
ATOM 5878 C CA . SER B 1 242 ? 4.461 21.373 25.288 1.00 96.58 239 SER B CA 1
ATOM 5879 C C . SER B 1 242 ? 4.337 21.828 26.738 1.00 100.57 239 SER B C 1
ATOM 5880 O O . SER B 1 242 ? 3.313 22.369 27.160 1.00 105.99 239 SER B O 1
ATOM 5883 N N . ILE B 1 243 ? 5.414 21.619 27.486 1.00 92.31 240 ILE B N 1
ATOM 5884 C CA . ILE B 1 243 ? 5.382 21.779 28.927 1.00 92.22 240 ILE B CA 1
ATOM 5885 C C . ILE B 1 243 ? 5.484 23.229 29.405 1.00 91.56 240 ILE B C 1
ATOM 5886 O O . ILE B 1 243 ? 5.318 23.503 30.587 1.00 95.07 240 ILE B O 1
ATOM 5891 N N . THR B 1 244 ? 5.755 24.153 28.495 1.00 87.90 241 THR B N 1
ATOM 5892 C CA . THR B 1 244 ? 6.117 25.506 28.878 1.00 90.96 241 THR B CA 1
ATOM 5893 C C . THR B 1 244 ? 5.015 26.234 29.658 1.00 93.08 241 THR B C 1
ATOM 5894 O O . THR B 1 244 ? 5.294 26.956 30.625 1.00 89.35 241 THR B O 1
ATOM 5898 N N . SER B 1 245 ? 3.768 26.035 29.249 1.00 100.71 242 SER B N 1
ATOM 5899 C CA . SER B 1 245 ? 2.644 26.755 29.855 1.00 99.64 242 SER B CA 1
ATOM 5900 C C . SER B 1 245 ? 2.473 26.389 31.324 1.00 95.82 242 SER B C 1
ATOM 5901 O O . SER B 1 245 ? 2.298 27.277 32.159 1.00 97.89 242 SER B O 1
ATOM 5904 N N . GLU B 1 246 ? 2.517 25.095 31.645 1.00 86.74 243 GLU B N 1
ATOM 5905 C CA . GLU B 1 246 ? 2.419 24.690 33.053 1.00 91.27 243 GLU B CA 1
ATOM 5906 C C . GLU B 1 246 ? 3.630 25.143 33.860 1.00 87.11 243 GLU B C 1
ATOM 5907 O O . GLU B 1 246 ? 3.474 25.630 34.996 1.00 81.43 243 GLU B O 1
ATOM 5913 N N . LEU B 1 247 ? 4.819 25.007 33.261 1.00 80.81 244 LEU B N 1
ATOM 5914 C CA . LEU B 1 247 ? 6.040 25.567 33.834 1.00 78.59 244 LEU B CA 1
ATOM 5915 C C . LEU B 1 247 ? 5.783 27.005 34.271 1.00 78.98 244 LEU B C 1
ATOM 5916 O O . LEU B 1 247 ? 6.045 27.371 35.414 1.00 84.23 244 LEU B O 1
ATOM 5921 N N . GLN B 1 248 ? 5.222 27.806 33.375 1.00 85.55 245 GLN B N 1
ATOM 5922 C CA . GLN B 1 248 ? 5.040 29.230 33.649 1.00 92.13 245 GLN B CA 1
ATOM 5923 C C . GLN B 1 248 ? 4.067 29.536 34.804 1.00 92.48 245 GLN B C 1
ATOM 5924 O O . GLN B 1 248 ? 4.345 30.416 35.623 1.00 88.54 245 GLN B O 1
ATOM 5930 N N . ASN B 1 249 ? 2.956 28.798 34.881 1.00 95.81 246 ASN B N 1
ATOM 5931 C CA . ASN B 1 249 ? 1.938 29.033 35.916 1.00 99.36 246 ASN B CA 1
ATOM 5932 C C . ASN B 1 249 ? 2.337 28.475 37.267 1.00 93.77 246 ASN B C 1
ATOM 5933 O O . ASN B 1 249 ? 1.906 29.010 38.287 1.00 96.96 246 ASN B O 1
ATOM 5938 N N . SER B 1 250 ? 3.145 27.403 37.269 1.00 94.20 247 SER B N 1
ATOM 5939 C CA . SER B 1 250 ? 3.809 26.892 38.499 1.00 89.30 247 SER B CA 1
ATOM 5940 C C . SER B 1 250 ? 4.701 27.950 39.115 1.00 89.00 247 SER B C 1
ATOM 5941 O O . SER B 1 250 ? 4.500 28.349 40.259 1.00 94.62 247 SER B O 1
ATOM 5944 N N . PHE B 1 251 ? 5.676 28.423 38.343 1.00 86.07 248 PHE B N 1
ATOM 5945 C CA . PHE B 1 251 ? 6.764 29.204 38.918 1.00 84.45 248 PHE B CA 1
ATOM 5946 C C . PHE B 1 251 ? 6.665 30.710 38.824 1.00 86.20 248 PHE B C 1
ATOM 5947 O O . PHE B 1 251 ? 7.358 31.423 39.548 1.00 87.16 248 PHE B O 1
ATOM 5955 N N . GLY B 1 252 ? 5.802 31.196 37.948 1.00 91.63 249 GLY B N 1
ATOM 5956 C CA . GLY B 1 252 ? 5.594 32.630 37.826 1.00 92.52 249 GLY B CA 1
ATOM 5957 C C . GLY B 1 252 ? 6.715 33.236 37.014 1.00 91.15 249 GLY B C 1
ATOM 5958 O O . GLY B 1 252 ? 7.309 34.223 37.429 1.00 89.47 249 GLY B O 1
ATOM 5959 N N . VAL B 1 253 ? 7.008 32.617 35.866 1.00 88.93 250 VAL B N 1
ATOM 5960 C CA . VAL B 1 253 ? 8.031 33.097 34.937 1.00 88.28 250 VAL B CA 1
ATOM 5961 C C . VAL B 1 253 ? 7.479 32.947 33.548 1.00 87.85 250 VAL B C 1
ATOM 5962 O O . VAL B 1 253 ? 6.593 32.134 33.334 1.00 95.69 250 VAL B O 1
ATOM 5966 N N . THR B 1 254 ? 7.999 33.733 32.611 1.00 91.48 251 THR B N 1
ATOM 5967 C CA . THR B 1 254 ? 7.610 33.630 31.202 1.00 92.32 251 THR B CA 1
ATOM 5968 C C . THR B 1 254 ? 8.855 33.226 30.414 1.00 88.53 251 THR B C 1
ATOM 5969 O O . THR B 1 254 ? 9.944 33.762 30.649 1.00 86.24 251 THR B O 1
ATOM 5973 N N . LEU B 1 255 ? 8.682 32.256 29.520 1.00 83.10 252 LEU B N 1
ATOM 5974 C CA . LEU B 1 255 ? 9.740 31.768 28.651 1.00 84.61 252 LEU B CA 1
ATOM 5975 C C . LEU B 1 255 ? 9.497 32.286 27.266 1.00 86.62 252 LEU B C 1
ATOM 5976 O O . LEU B 1 255 ? 8.516 31.898 26.645 1.00 93.75 252 LEU B O 1
ATOM 5981 N N . HIS B 1 256 ? 10.368 33.153 26.765 1.00 88.68 253 HIS B N 1
ATOM 5982 C CA . HIS B 1 256 ? 10.281 33.536 25.364 1.00 94.32 253 HIS B CA 1
ATOM 5983 C C . HIS B 1 256 ? 11.024 32.494 24.530 1.00 91.19 253 HIS B C 1
ATOM 5984 O O . HIS B 1 256 ? 11.516 31.508 25.080 1.00 93.85 253 HIS B O 1
ATOM 5991 N N . GLU B 1 257 ? 11.041 32.687 23.213 1.00 86.82 254 GLU B N 1
ATOM 5992 C CA . GLU B 1 257 ? 11.483 31.669 22.255 1.00 93.44 254 GLU B CA 1
ATOM 5993 C C . GLU B 1 257 ? 12.910 31.176 22.523 1.00 87.49 254 GLU B C 1
ATOM 5994 O O . GLU B 1 257 ? 13.211 29.991 22.417 1.00 82.02 254 GLU B O 1
ATOM 6000 N N . THR B 1 258 ? 13.791 32.093 22.871 1.00 87.56 255 THR B N 1
ATOM 6001 C CA . THR B 1 258 ? 15.195 31.751 23.046 1.00 93.11 255 THR B CA 1
ATOM 6002 C C . THR B 1 258 ? 15.449 30.983 24.351 1.00 90.54 255 THR B C 1
ATOM 6003 O O . THR B 1 258 ? 16.383 30.192 24.460 1.00 85.20 255 THR B O 1
ATOM 6007 N N . GLU B 1 259 ? 14.591 31.224 25.330 1.00 90.57 256 GLU B N 1
ATOM 6008 C CA . GLU B 1 259 ? 14.631 30.529 26.590 1.00 86.10 256 GLU B CA 1
ATOM 6009 C C . GLU B 1 259 ? 14.225 29.070 26.373 1.00 87.93 256 GLU B C 1
ATOM 6010 O O . GLU B 1 259 ? 14.841 28.158 26.911 1.00 92.56 256 GLU B O 1
ATOM 6016 N N . ILE B 1 260 ? 13.197 28.860 25.557 1.00 89.31 257 ILE B N 1
ATOM 6017 C CA . ILE B 1 260 ? 12.700 27.518 25.256 1.00 85.57 257 ILE B CA 1
ATOM 6018 C C . ILE B 1 260 ? 13.807 26.775 24.539 1.00 80.95 257 ILE B C 1
ATOM 6019 O O . ILE B 1 260 ? 14.029 25.586 24.765 1.00 82.75 257 ILE B O 1
ATOM 6024 N N . SER B 1 261 ? 14.492 27.491 23.661 1.00 79.18 258 SER B N 1
ATOM 6025 C CA . SER B 1 261 ? 15.541 26.904 22.840 1.00 85.31 258 SER B CA 1
ATOM 6026 C C . SER B 1 261 ? 16.736 26.411 23.684 1.00 79.40 258 SER B C 1
ATOM 6027 O O . SER B 1 261 ? 17.300 25.358 23.410 1.00 76.97 258 SER B O 1
ATOM 6030 N N . PHE B 1 262 ? 17.095 27.175 24.709 1.00 74.60 259 PHE B N 1
ATOM 6031 C CA . PHE B 1 262 ? 18.154 26.804 25.649 1.00 78.51 259 PHE B CA 1
ATOM 6032 C C . PHE B 1 262 ? 17.802 25.541 26.442 1.00 77.56 259 PHE B C 1
ATOM 6033 O O . PHE B 1 262 ? 18.627 24.610 26.588 1.00 68.81 259 PHE B O 1
ATOM 6041 N N . LEU B 1 263 ? 16.568 25.496 26.940 1.00 73.18 260 LEU B N 1
ATOM 6042 C CA . LEU B 1 263 ? 16.111 24.308 27.656 1.00 74.33 260 LEU B CA 1
ATOM 6043 C C . LEU B 1 263 ? 16.068 23.120 26.716 1.00 72.37 260 LEU B C 1
ATOM 6044 O O . LEU B 1 263 ? 16.452 22.022 27.096 1.00 82.46 260 LEU B O 1
ATOM 6049 N N . ALA B 1 264 ? 15.651 23.339 25.476 1.00 73.33 261 ALA B N 1
ATOM 6050 C CA . ALA B 1 264 ? 15.675 22.273 24.466 1.00 75.05 261 ALA B CA 1
ATOM 6051 C C . ALA B 1 264 ? 17.095 21.788 24.211 1.00 70.58 261 ALA B C 1
ATOM 6052 O O . ALA B 1 264 ? 17.325 20.587 24.043 1.00 69.06 261 ALA B O 1
ATOM 6054 N N . LEU B 1 265 ? 18.051 22.716 24.186 1.00 71.69 262 LEU B N 1
ATOM 6055 C CA . LEU B 1 265 ? 19.455 22.333 24.078 1.00 70.28 262 LEU B CA 1
ATOM 6056 C C . LEU B 1 265 ? 19.875 21.424 25.221 1.00 69.24 262 LEU B C 1
ATOM 6057 O O . LEU B 1 265 ? 20.395 20.340 24.988 1.00 67.58 262 LEU B O 1
ATOM 6062 N N . ALA B 1 266 ? 19.606 21.848 26.450 1.00 69.88 263 ALA B N 1
ATOM 6063 C CA . ALA B 1 266 ? 19.960 21.056 27.635 1.00 68.03 263 ALA B CA 1
ATOM 6064 C C . ALA B 1 266 ? 19.380 19.652 27.577 1.00 68.72 263 ALA B C 1
ATOM 6065 O O . ALA B 1 266 ? 20.095 18.664 27.722 1.00 68.25 263 ALA B O 1
ATOM 6067 N N . LEU B 1 267 ? 18.070 19.585 27.371 1.00 73.60 264 LEU B N 1
ATOM 6068 C CA . LEU B 1 267 ? 17.364 18.324 27.159 1.00 77.30 264 LEU B CA 1
ATOM 6069 C C . LEU B 1 267 ? 18.106 17.451 26.166 1.00 75.45 264 LEU B C 1
ATOM 6070 O O . LEU B 1 267 ? 18.416 16.308 26.466 1.00 79.02 264 LEU B O 1
ATOM 6075 N N . LEU B 1 268 ? 18.397 17.986 24.985 1.00 78.13 265 LEU B N 1
ATOM 6076 C CA . LEU B 1 268 ? 19.097 17.210 23.952 1.00 79.54 265 LEU B CA 1
ATOM 6077 C C . LEU B 1 268 ? 20.503 16.746 24.385 1.00 76.94 265 LEU B C 1
ATOM 6078 O O . LEU B 1 268 ? 20.902 15.621 24.099 1.00 76.56 265 LEU B O 1
ATOM 6083 N N . LEU B 1 269 ? 21.247 17.596 25.077 1.00 74.76 266 LEU B N 1
ATOM 6084 C CA . LEU B 1 269 ? 22.582 17.200 25.533 1.00 79.35 266 LEU B CA 1
ATOM 6085 C C . LEU B 1 269 ? 22.484 16.126 26.589 1.00 79.38 266 LEU B C 1
ATOM 6086 O O . LEU B 1 269 ? 23.279 15.193 26.579 1.00 81.15 266 LEU B O 1
ATOM 6091 N N . SER B 1 270 ? 21.507 16.256 27.489 1.00 77.31 267 SER B N 1
ATOM 6092 C CA . SER B 1 270 ? 21.308 15.274 28.561 1.00 87.71 267 SER B CA 1
ATOM 6093 C C . SER B 1 270 ? 20.999 13.881 28.002 1.00 89.28 267 SER B C 1
ATOM 6094 O O . SER B 1 270 ? 21.320 12.857 28.628 1.00 85.53 267 SER B O 1
ATOM 6097 N N . LEU B 1 271 ? 20.376 13.865 26.822 1.00 91.25 268 LEU B N 1
ATOM 6098 C CA . LEU B 1 271 ? 20.089 12.631 26.083 1.00 88.17 268 LEU B CA 1
ATOM 6099 C C . LEU B 1 271 ? 21.290 12.079 25.326 1.00 85.74 268 LEU B C 1
ATOM 6100 O O . LEU B 1 271 ? 21.296 10.905 24.974 1.00 83.45 268 LEU B O 1
ATOM 6105 N N . GLY B 1 272 ? 22.298 12.913 25.072 1.00 86.89 269 GLY B N 1
ATOM 6106 C CA . GLY B 1 272 ? 23.633 12.414 24.738 1.00 91.62 269 GLY B CA 1
ATOM 6107 C C . GLY B 1 272 ? 23.767 10.954 25.129 1.00 93.81 269 GLY B C 1
ATOM 6108 O O . GLY B 1 272 ? 23.786 10.072 24.263 1.00 101.35 269 GLY B O 1
ATOM 6109 N N . ASN B 1 273 ? 23.825 10.688 26.432 1.00 99.71 270 ASN B N 1
ATOM 6110 C CA . ASN B 1 273 ? 23.654 9.321 26.933 1.00 103.19 270 ASN B CA 1
ATOM 6111 C C . ASN B 1 273 ? 22.243 9.044 27.446 1.00 101.29 270 ASN B C 1
ATOM 6112 O O . ASN B 1 273 ? 21.647 9.857 28.162 1.00 104.07 270 ASN B O 1
ATOM 6117 N N . SER B 1 274 ? 21.718 7.891 27.046 1.00 95.57 271 SER B N 1
ATOM 6118 C CA . SER B 1 274 ? 20.423 7.433 27.497 1.00 103.80 271 SER B CA 1
ATOM 6119 C C . SER B 1 274 ? 20.292 5.945 27.174 1.00 110.73 271 SER B C 1
ATOM 6120 O O . SER B 1 274 ? 21.197 5.326 26.605 1.00 115.88 271 SER B O 1
ATOM 6123 N N . ILE B 1 275 ? 19.156 5.375 27.536 1.00 119.99 272 ILE B N 1
ATOM 6124 C CA . ILE B 1 275 ? 18.965 3.936 27.448 1.00 133.30 272 ILE B CA 1
ATOM 6125 C C . ILE B 1 275 ? 18.626 3.527 26.004 1.00 143.07 272 ILE B C 1
ATOM 6126 O O . ILE B 1 275 ? 17.469 3.607 25.584 1.00 145.83 272 ILE B O 1
ATOM 6131 N N . THR B 1 276 ? 19.659 3.079 25.277 1.00 144.83 273 THR B N 1
ATOM 6132 C CA . THR B 1 276 ? 19.629 2.852 23.815 1.00 142.06 273 THR B CA 1
ATOM 6133 C C . THR B 1 276 ? 18.961 4.008 23.038 1.00 143.02 273 THR B C 1
ATOM 6134 O O . THR B 1 276 ? 17.735 4.086 22.908 1.00 137.52 273 THR B O 1
ATOM 6138 N N . ASN B 1 280 ? 19.353 6.157 18.101 1.00 125.99 277 ASN B N 1
ATOM 6139 C CA . ASN B 1 280 ? 19.146 6.109 16.653 1.00 141.11 277 ASN B CA 1
ATOM 6140 C C . ASN B 1 280 ? 18.660 7.444 16.042 1.00 140.32 277 ASN B C 1
ATOM 6141 O O . ASN B 1 280 ? 19.214 7.919 15.051 1.00 133.59 277 ASN B O 1
ATOM 6146 N N . LYS B 1 281 ? 17.636 8.041 16.654 1.00 141.62 278 LYS B N 1
ATOM 6147 C CA . LYS B 1 281 ? 16.981 9.258 16.145 1.00 132.19 278 LYS B CA 1
ATOM 6148 C C . LYS B 1 281 ? 17.431 10.549 16.855 1.00 127.90 278 LYS B C 1
ATOM 6149 O O . LYS B 1 281 ? 17.489 11.610 16.227 1.00 120.51 278 LYS B O 1
ATOM 6155 N N . THR B 1 282 ? 17.718 10.469 18.158 1.00 126.97 279 THR B N 1
ATOM 6156 C CA . THR B 1 282 ? 18.242 11.626 18.903 1.00 118.73 279 THR B CA 1
ATOM 6157 C C . THR B 1 282 ? 19.675 11.937 18.470 1.00 108.08 279 THR B C 1
ATOM 6158 O O . THR B 1 282 ? 20.062 13.093 18.486 1.00 99.95 279 THR B O 1
ATOM 6162 N N . LEU B 1 283 ? 20.431 10.906 18.072 1.00 111.12 280 LEU B N 1
ATOM 6163 C CA . LEU B 1 283 ? 21.782 11.039 17.456 1.00 121.59 280 LEU B CA 1
ATOM 6164 C C . LEU B 1 283 ? 21.817 11.917 16.197 1.00 115.66 280 LEU B C 1
ATOM 6165 O O . LEU B 1 283 ? 22.762 12.684 15.970 1.00 114.48 280 LEU B O 1
ATOM 6170 N N . THR B 1 284 ? 20.801 11.757 15.364 1.00 112.93 281 THR B N 1
ATOM 6171 C CA . THR B 1 284 ? 20.661 12.547 14.151 1.00 111.54 281 THR B CA 1
ATOM 6172 C C . THR B 1 284 ? 20.348 13.984 14.529 1.00 105.62 281 THR B C 1
ATOM 6173 O O . THR B 1 284 ? 20.848 14.921 13.902 1.00 104.71 281 THR B O 1
ATOM 6177 N N . SER B 1 285 ? 19.521 14.150 15.558 1.00 99.45 282 SER B N 1
ATOM 6178 C CA . SER B 1 285 ? 19.132 15.483 16.033 1.00 102.89 282 SER B CA 1
ATOM 6179 C C . SER B 1 285 ? 20.330 16.192 16.710 1.00 104.94 282 SER B C 1
ATOM 6180 O O . SER B 1 285 ? 20.531 17.402 16.547 1.00 102.26 282 SER B O 1
ATOM 6183 N N . TYR B 1 286 ? 21.129 15.415 17.440 1.00 100.96 283 TYR B N 1
ATOM 6184 C CA . TYR B 1 286 ? 22.376 15.888 18.041 1.00 98.84 283 TYR B CA 1
ATOM 6185 C C . TYR B 1 286 ? 23.291 16.437 16.961 1.00 96.49 283 TYR B C 1
ATOM 6186 O O . TYR B 1 286 ? 23.734 17.585 17.052 1.00 95.38 283 TYR B O 1
ATOM 6195 N N . LYS B 1 287 ? 23.565 15.614 15.944 1.00 88.98 284 LYS B N 1
ATOM 6196 C CA . LYS B 1 287 ? 24.510 15.986 14.892 1.00 88.76 284 LYS B CA 1
ATOM 6197 C C . LYS B 1 287 ? 24.112 17.306 14.236 1.00 82.11 284 LYS B C 1
ATOM 6198 O O . LYS B 1 287 ? 24.936 18.177 14.048 1.00 82.37 284 LYS B O 1
ATOM 6204 N N . LYS B 1 288 ? 22.840 17.447 13.903 1.00 81.51 285 LYS B N 1
ATOM 6205 C CA . LYS B 1 288 ? 22.323 18.662 13.289 1.00 90.32 285 LYS B CA 1
ATOM 6206 C C . LYS B 1 288 ? 22.673 19.900 14.115 1.00 89.96 285 LYS B C 1
ATOM 6207 O O . LYS B 1 288 ? 23.130 20.909 13.583 1.00 88.99 285 LYS B O 1
ATOM 6213 N N . THR B 1 289 ? 22.453 19.807 15.424 1.00 90.83 286 THR B N 1
ATOM 6214 C CA . THR B 1 289 ? 22.566 20.964 16.321 1.00 83.70 286 THR B CA 1
ATOM 6215 C C . THR B 1 289 ? 24.024 21.376 16.572 1.00 79.53 286 THR B C 1
ATOM 6216 O O . THR B 1 289 ? 24.339 22.566 16.626 1.00 75.56 286 THR B O 1
ATOM 6220 N N . ILE B 1 290 ? 24.901 20.381 16.703 1.00 77.41 287 ILE B N 1
ATOM 6221 C CA . ILE B 1 290 ? 26.302 20.608 17.022 1.00 83.23 287 ILE B CA 1
ATOM 6222 C C . ILE B 1 290 ? 27.195 20.751 15.770 1.00 89.59 287 ILE B C 1
ATOM 6223 O O . ILE B 1 290 ? 28.333 21.224 15.876 1.00 93.05 287 ILE B O 1
ATOM 6236 N N . PRO B 1 292 ? 27.210 22.803 13.264 1.00 80.23 289 PRO B N 1
ATOM 6237 C CA . PRO B 1 292 ? 27.736 24.162 12.995 1.00 77.13 289 PRO B CA 1
ATOM 6238 C C . PRO B 1 292 ? 28.952 24.562 13.870 1.00 84.92 289 PRO B C 1
ATOM 6239 O O . PRO B 1 292 ? 29.891 25.214 13.377 1.00 86.80 289 PRO B O 1
ATOM 6243 N N . LEU B 1 293 ? 28.922 24.171 15.147 1.00 82.71 290 LEU B N 1
ATOM 6244 C CA . LEU B 1 293 ? 30.038 24.392 16.059 1.00 77.40 290 LEU B CA 1
ATOM 6245 C C . LEU B 1 293 ? 31.265 23.565 15.680 1.00 76.99 290 LEU B C 1
ATOM 6246 O O . LEU B 1 293 ? 32.407 24.024 15.828 1.00 75.72 290 LEU B O 1
ATOM 6251 N N . ALA B 1 294 ? 31.033 22.334 15.232 1.00 77.71 291 ALA B N 1
ATOM 6252 C CA . ALA B 1 294 ? 32.125 21.469 14.773 1.00 79.26 291 ALA B CA 1
ATOM 6253 C C . ALA B 1 294 ? 32.818 22.072 13.563 1.00 77.25 291 ALA B C 1
ATOM 6254 O O . ALA B 1 294 ? 34.023 21.922 13.410 1.00 69.22 291 ALA B O 1
ATOM 6256 N N . LYS B 1 295 ? 32.047 22.761 12.720 1.00 82.33 292 LYS B N 1
ATOM 6257 C CA . LYS B 1 295 ? 32.585 23.448 11.544 1.00 78.70 292 LYS B CA 1
ATOM 6258 C C . LYS B 1 295 ? 33.315 24.704 11.941 1.00 76.79 292 LYS B C 1
ATOM 6259 O O . LYS B 1 295 ? 34.374 24.998 11.396 1.00 74.96 292 LYS B O 1
ATOM 6265 N N . GLU B 1 296 ? 32.751 25.460 12.879 1.00 77.38 293 GLU B N 1
ATOM 6266 C CA . GLU B 1 296 ? 33.455 26.641 13.405 1.00 82.42 293 GLU B CA 1
ATOM 6267 C C . GLU B 1 296 ? 34.807 26.235 14.057 1.00 75.12 293 GLU B C 1
ATOM 6268 O O . GLU B 1 296 ? 35.863 26.832 13.770 1.00 68.67 293 GLU B O 1
ATOM 6274 N N . ILE B 1 297 ? 34.777 25.183 14.874 1.00 68.25 294 ILE B N 1
ATOM 6275 C CA . ILE B 1 297 ? 35.984 24.703 15.535 1.00 70.06 294 ILE B CA 1
ATOM 6276 C C . ILE B 1 297 ? 37.071 24.278 14.547 1.00 71.14 294 ILE B C 1
ATOM 6277 O O . ILE B 1 297 ? 38.247 24.669 14.683 1.00 68.84 294 ILE B O 1
ATOM 6282 N N . THR B 1 298 ? 36.667 23.496 13.551 1.00 73.24 295 THR B N 1
ATOM 6283 C CA . THR B 1 298 ? 37.572 23.063 12.474 1.00 77.18 295 THR B CA 1
ATOM 6284 C C . THR B 1 298 ? 38.162 24.205 11.618 1.00 72.79 295 THR B C 1
ATOM 6285 O O . THR B 1 298 ? 39.328 24.191 11.247 1.00 79.81 295 THR B O 1
ATOM 6289 N N . LYS B 1 299 ? 37.343 25.182 11.302 1.00 66.79 296 LYS B N 1
ATOM 6290 C CA . LYS B 1 299 ? 37.749 26.281 10.455 1.00 70.70 296 LYS B CA 1
ATOM 6291 C C . LYS B 1 299 ? 38.752 27.158 11.218 1.00 77.03 296 LYS B C 1
ATOM 6292 O O . LYS B 1 299 ? 39.766 27.585 10.654 1.00 74.18 296 LYS B O 1
ATOM 6298 N N . GLY B 1 300 ? 38.493 27.386 12.514 1.00 73.12 297 GLY B N 1
ATOM 6299 C CA . GLY B 1 300 ? 39.408 28.166 13.333 1.00 68.46 297 GLY B CA 1
ATOM 6300 C C . GLY B 1 300 ? 40.748 27.455 13.475 1.00 71.77 297 GLY B C 1
ATOM 6301 O O . GLY B 1 300 ? 41.809 28.061 13.297 1.00 71.93 297 GLY B O 1
ATOM 6302 N N . ILE B 1 301 ? 40.707 26.167 13.797 1.00 66.85 298 ILE B N 1
ATOM 6303 C CA . ILE B 1 301 ? 41.935 25.405 13.949 1.00 72.98 298 ILE B CA 1
ATOM 6304 C C . ILE B 1 301 ? 42.754 25.339 12.662 1.00 74.63 298 ILE B C 1
ATOM 6305 O O . ILE B 1 301 ? 43.983 25.572 12.684 1.00 66.67 298 ILE B O 1
ATOM 6310 N N . GLU B 1 302 ? 42.070 25.025 11.553 1.00 76.41 299 GLU B N 1
ATOM 6311 C CA . GLU B 1 302 ? 42.701 24.941 10.216 1.00 75.35 299 GLU B CA 1
ATOM 6312 C C . GLU B 1 302 ? 43.375 26.244 9.829 1.00 72.49 299 GLU B C 1
ATOM 6313 O O . GLU B 1 302 ? 44.449 26.227 9.240 1.00 78.68 299 GLU B O 1
ATOM 6319 N N . HIS B 1 303 ? 42.740 27.368 10.160 1.00 68.35 300 HIS B N 1
ATOM 6320 C CA . HIS B 1 303 ? 43.327 28.671 9.920 1.00 70.78 300 HIS B CA 1
ATOM 6321 C C . HIS B 1 303 ? 44.705 28.828 10.587 1.00 73.96 300 HIS B C 1
ATOM 6322 O O . HIS B 1 303 ? 45.554 29.580 10.099 1.00 74.18 300 HIS B O 1
ATOM 6329 N N . LYS B 1 304 ? 44.926 28.121 11.687 1.00 75.21 301 LYS B N 1
ATOM 6330 C CA . LYS B 1 304 ? 46.173 28.226 12.420 1.00 81.96 301 LYS B CA 1
ATOM 6331 C C . LYS B 1 304 ? 47.156 27.124 12.062 1.00 82.32 301 LYS B C 1
ATOM 6332 O O . LYS B 1 304 ? 48.358 27.361 12.046 1.00 78.87 301 LYS B O 1
ATOM 6338 N N . LEU B 1 305 ? 46.658 25.917 11.812 1.00 83.98 302 LEU B N 1
ATOM 6339 C CA . LEU B 1 305 ? 47.534 24.803 11.452 1.00 88.65 302 LEU B CA 1
ATOM 6340 C C . LEU B 1 305 ? 47.920 24.801 9.974 1.00 88.38 302 LEU B C 1
ATOM 6341 O O . LEU B 1 305 ? 48.960 24.249 9.623 1.00 91.23 302 LEU B O 1
ATOM 6346 N N . GLN B 1 306 ? 47.081 25.385 9.115 1.00 95.67 303 GLN B N 1
ATOM 6347 C CA . GLN B 1 306 ? 47.341 25.455 7.662 1.00 96.97 303 GLN B CA 1
ATOM 6348 C C . GLN B 1 306 ? 47.766 24.088 7.080 1.00 98.35 303 GLN B C 1
ATOM 6349 O O . GLN B 1 306 ? 48.809 23.978 6.443 1.00 106.49 303 GLN B O 1
ATOM 6355 N N . LEU B 1 307 ? 46.980 23.046 7.327 1.00 95.56 304 LEU B N 1
ATOM 6356 C CA . LEU B 1 307 ? 47.248 21.711 6.763 1.00 93.94 304 LEU B CA 1
ATOM 6357 C C . LEU B 1 307 ? 46.800 21.571 5.313 1.00 90.20 304 LEU B C 1
ATOM 6358 O O . LEU B 1 307 ? 47.130 20.589 4.665 1.00 89.25 304 LEU B O 1
ATOM 6363 N N . GLY B 1 308 ? 45.975 22.506 4.847 1.00 92.78 305 GLY B N 1
ATOM 6364 C CA . GLY B 1 308 ? 45.589 22.611 3.443 1.00 89.86 305 GLY B CA 1
ATOM 6365 C C . GLY B 1 308 ? 44.613 21.558 2.990 1.00 92.42 305 GLY B C 1
ATOM 6366 O O . GLY B 1 308 ? 44.468 21.307 1.793 1.00 95.99 305 GLY B O 1
ATOM 6367 N N . ILE B 1 309 ? 43.934 20.943 3.944 1.00 92.82 306 ILE B N 1
ATOM 6368 C CA . ILE B 1 309 ? 43.042 19.832 3.656 1.00 91.78 306 ILE B CA 1
ATOM 6369 C C . ILE B 1 309 ? 41.626 20.357 3.528 1.00 92.51 306 ILE B C 1
ATOM 6370 O O . ILE B 1 309 ? 41.310 21.445 4.022 1.00 92.97 306 ILE B O 1
ATOM 6375 N N . ASN B 1 310 ? 40.794 19.587 2.834 1.00 98.75 307 ASN B N 1
ATOM 6376 C CA . ASN B 1 310 ? 39.343 19.670 2.973 1.00 103.74 307 ASN B CA 1
ATOM 6377 C C . ASN B 1 310 ? 38.884 18.583 3.931 1.00 101.07 307 ASN B C 1
ATOM 6378 O O . ASN B 1 310 ? 39.135 17.402 3.707 1.00 110.08 307 ASN B O 1
ATOM 6383 N N . TYR B 1 311 ? 38.216 18.981 5.001 1.00 91.75 308 TYR B N 1
ATOM 6384 C CA . TYR B 1 311 ? 37.797 18.031 6.016 1.00 95.05 308 TYR B CA 1
ATOM 6385 C C . TYR B 1 311 ? 36.458 17.425 5.611 1.00 95.86 308 TYR B C 1
ATOM 6386 O O . TYR B 1 311 ? 35.511 18.158 5.306 1.00 90.44 308 TYR B O 1
ATOM 6395 N N . ASP B 1 312 ? 36.377 16.097 5.579 1.00 93.64 309 ASP B N 1
ATOM 6396 C CA . ASP B 1 312 ? 35.163 15.457 5.063 1.00 100.18 309 ASP B CA 1
ATOM 6397 C C . ASP B 1 312 ? 34.080 15.380 6.151 1.00 106.31 309 ASP B C 1
ATOM 6398 O O . ASP B 1 312 ? 34.324 15.764 7.294 1.00 107.88 309 ASP B O 1
ATOM 6403 N N . GLU B 1 313 ? 32.888 14.910 5.773 1.00 107.42 310 GLU B N 1
ATOM 6404 C CA . GLU B 1 313 ? 31.764 14.674 6.696 1.00 101.66 310 GLU B CA 1
ATOM 6405 C C . GLU B 1 313 ? 32.120 13.686 7.842 1.00 106.62 310 GLU B C 1
ATOM 6406 O O . GLU B 1 313 ? 31.573 13.775 8.953 1.00 99.51 310 GLU B O 1
ATOM 6412 N N . SER B 1 314 ? 33.039 12.759 7.576 1.00 107.13 311 SER B N 1
ATOM 6413 C CA . SER B 1 314 ? 33.471 11.775 8.576 1.00 101.86 311 SER B CA 1
ATOM 6414 C C . SER B 1 314 ? 34.377 12.404 9.656 1.00 101.66 311 SER B C 1
ATOM 6415 O O . SER B 1 314 ? 34.226 12.123 10.846 1.00 102.00 311 SER B O 1
ATOM 6418 N N . PHE B 1 315 ? 35.322 13.240 9.228 1.00 100.06 312 PHE B N 1
ATOM 6419 C CA . PHE B 1 315 ? 36.189 13.993 10.141 1.00 93.30 312 PHE B CA 1
ATOM 6420 C C . PHE B 1 315 ? 35.387 14.917 11.055 1.00 90.23 312 PHE B C 1
ATOM 6421 O O . PHE B 1 315 ? 35.608 14.952 12.270 1.00 78.80 312 PHE B O 1
ATOM 6429 N N . LEU B 1 316 ? 34.476 15.676 10.455 1.00 82.82 313 LEU B N 1
ATOM 6430 C CA . LEU B 1 316 ? 33.620 16.573 11.212 1.00 85.18 313 LEU B CA 1
ATOM 6431 C C . LEU B 1 316 ? 32.841 15.820 12.279 1.00 84.82 313 LEU B C 1
ATOM 6432 O O . LEU B 1 316 ? 32.773 16.252 13.419 1.00 95.37 313 LEU B O 1
ATOM 6437 N N . THR B 1 317 ? 32.288 14.678 11.910 1.00 88.08 314 THR B N 1
ATOM 6438 C CA . THR B 1 317 ? 31.463 13.878 12.814 1.00 88.05 314 THR B CA 1
ATOM 6439 C C . THR B 1 317 ? 32.257 13.467 14.059 1.00 85.50 314 THR B C 1
ATOM 6440 O O . THR B 1 317 ? 31.698 13.364 15.153 1.00 84.00 314 THR B O 1
ATOM 6444 N N . TYR B 1 318 ? 33.555 13.238 13.895 1.00 84.97 315 TYR B N 1
ATOM 6445 C CA . TYR B 1 318 ? 34.436 12.972 15.039 1.00 84.03 315 TYR B CA 1
ATOM 6446 C C . TYR B 1 318 ? 34.623 14.210 15.917 1.00 76.49 315 TYR B C 1
ATOM 6447 O O . TYR B 1 318 ? 34.697 14.106 17.129 1.00 77.01 315 TYR B O 1
ATOM 6456 N N . VAL B 1 319 ? 34.673 15.387 15.313 1.00 72.05 316 VAL B N 1
ATOM 6457 C CA . VAL B 1 319 ? 34.751 16.588 16.087 1.00 70.92 316 VAL B CA 1
ATOM 6458 C C . VAL B 1 319 ? 33.494 16.685 16.960 1.00 77.39 316 VAL B C 1
ATOM 6459 O O . VAL B 1 319 ? 33.582 16.875 18.169 1.00 81.24 316 VAL B O 1
ATOM 6463 N N . VAL B 1 320 ? 32.335 16.505 16.345 1.00 72.05 317 VAL B N 1
ATOM 6464 C CA . VAL B 1 320 ? 31.082 16.428 17.073 1.00 74.03 317 VAL B CA 1
ATOM 6465 C C . VAL B 1 320 ? 31.124 15.371 18.201 1.00 76.59 317 VAL B C 1
ATOM 6466 O O . VAL B 1 320 ? 30.452 15.531 19.232 1.00 75.24 317 VAL B O 1
ATOM 6470 N N . LEU B 1 321 ? 31.857 14.273 17.998 1.00 76.66 318 LEU B N 1
ATOM 6471 C CA . LEU B 1 321 ? 31.955 13.233 19.032 1.00 77.60 318 LEU B CA 1
ATOM 6472 C C . LEU B 1 321 ? 32.745 13.798 20.196 1.00 79.77 318 LEU B C 1
ATOM 6473 O O . LEU B 1 321 ? 32.365 13.673 21.344 1.00 81.87 318 LEU B O 1
ATOM 6478 N N . ILE B 1 322 ? 33.849 14.449 19.874 1.00 80.52 319 ILE B N 1
ATOM 6479 C CA . ILE B 1 322 ? 34.662 15.062 20.873 1.00 76.23 319 ILE B CA 1
ATOM 6480 C C . ILE B 1 322 ? 33.835 16.094 21.646 1.00 73.33 319 ILE B C 1
ATOM 6481 O O . ILE B 1 322 ? 33.871 16.149 22.864 1.00 80.88 319 ILE B O 1
ATOM 6486 N N . ILE B 1 323 ? 33.058 16.890 20.945 1.00 68.46 320 ILE B N 1
ATOM 6487 C CA . ILE B 1 323 ? 32.239 17.871 21.609 1.00 68.74 320 ILE B CA 1
ATOM 6488 C C . ILE B 1 323 ? 31.259 17.207 22.567 1.00 72.11 320 ILE B C 1
ATOM 6489 O O . ILE B 1 323 ? 31.042 17.705 23.667 1.00 74.98 320 ILE B O 1
ATOM 6494 N N . LYS B 1 324 ? 30.659 16.100 22.147 1.00 74.13 321 LYS B N 1
ATOM 6495 C CA . LYS B 1 324 ? 29.733 15.360 22.994 1.00 72.13 321 LYS B CA 1
ATOM 6496 C C . LYS B 1 324 ? 30.430 14.872 24.261 1.00 76.01 321 LYS B C 1
ATOM 6497 O O . LYS B 1 324 ? 29.912 15.033 25.363 1.00 79.17 321 LYS B O 1
ATOM 6503 N N . LYS B 1 325 ? 31.618 14.296 24.114 1.00 78.37 322 LYS B N 1
ATOM 6504 C CA . LYS B 1 325 ? 32.416 13.880 25.272 1.00 79.45 322 LYS B CA 1
ATOM 6505 C C . LYS B 1 325 ? 32.547 14.997 26.321 1.00 74.49 322 LYS B C 1
ATOM 6506 O O . LYS B 1 325 ? 32.462 14.752 27.517 1.00 84.17 322 LYS B O 1
ATOM 6512 N N . ALA B 1 326 ? 32.758 16.217 25.864 1.00 71.26 323 ALA B N 1
ATOM 6513 C CA . ALA B 1 326 ? 32.938 17.357 26.758 1.00 71.04 323 ALA B CA 1
ATOM 6514 C C . ALA B 1 326 ? 31.613 17.815 27.380 1.00 70.90 323 ALA B C 1
ATOM 6515 O O . ALA B 1 326 ? 31.530 18.053 28.584 1.00 66.37 323 ALA B O 1
ATOM 6517 N N . LEU B 1 327 ? 30.576 17.929 26.559 1.00 71.78 324 LEU B N 1
ATOM 6518 C CA . LEU B 1 327 ? 29.267 18.289 27.062 1.00 71.59 324 LEU B CA 1
ATOM 6519 C C . LEU B 1 327 ? 28.667 17.209 27.993 1.00 74.63 324 LEU B C 1
ATOM 6520 O O . LEU B 1 327 ? 27.893 17.544 28.882 1.00 75.42 324 LEU B O 1
ATOM 6525 N N . ASP B 1 328 ? 29.055 15.939 27.817 1.00 78.44 325 ASP B N 1
ATOM 6526 C CA . ASP B 1 328 ? 28.624 14.828 28.705 1.00 76.79 325 ASP B CA 1
ATOM 6527 C C . ASP B 1 328 ? 29.159 14.918 30.133 1.00 75.40 325 ASP B C 1
ATOM 6528 O O . ASP B 1 328 ? 28.617 14.304 31.039 1.00 88.43 325 ASP B O 1
ATOM 6533 N N . LYS B 1 329 ? 30.192 15.701 30.365 1.00 74.68 326 LYS B N 1
ATOM 6534 C CA . LYS B 1 329 ? 30.669 15.892 31.736 1.00 76.89 326 LYS B CA 1
ATOM 6535 C C . LYS B 1 329 ? 29.629 16.448 32.734 1.00 74.48 326 LYS B C 1
ATOM 6536 O O . LYS B 1 329 ? 29.840 16.384 33.948 1.00 74.91 326 LYS B O 1
ATOM 6542 N N . ASN B 1 330 ? 28.529 17.006 32.236 1.00 69.81 327 ASN B N 1
ATOM 6543 C CA . ASN B 1 330 ? 27.502 17.531 33.111 1.00 73.57 327 ASN B CA 1
ATOM 6544 C C . ASN B 1 330 ? 26.529 16.452 33.531 1.00 78.98 327 ASN B C 1
ATOM 6545 O O . ASN B 1 330 ? 25.857 16.597 34.561 1.00 71.23 327 ASN B O 1
ATOM 6550 N N . PHE B 1 331 ? 26.465 15.382 32.735 1.00 76.70 328 PHE B N 1
ATOM 6551 C CA . PHE B 1 331 ? 25.483 14.312 32.913 1.00 72.05 328 PHE B CA 1
ATOM 6552 C C . PHE B 1 331 ? 26.092 12.987 33.371 1.00 67.90 328 PHE B C 1
ATOM 6553 O O . PHE B 1 331 ? 25.390 11.996 33.515 1.00 65.92 328 PHE B O 1
ATOM 6561 N N . ILE B 1 332 ? 27.390 13.016 33.640 1.00 68.04 329 ILE B N 1
ATOM 6562 C CA . ILE B 1 332 ? 28.136 11.930 34.262 1.00 73.61 329 ILE B CA 1
ATOM 6563 C C . ILE B 1 332 ? 28.797 12.531 35.520 1.00 70.60 329 ILE B C 1
ATOM 6564 O O . ILE B 1 332 ? 29.503 13.551 35.445 1.00 81.90 329 ILE B O 1
ATOM 6569 N N . GLN B 1 333 ? 28.579 11.924 36.675 1.00 68.73 330 GLN B N 1
ATOM 6570 C CA . GLN B 1 333 ? 29.078 12.508 37.914 1.00 67.07 330 GLN B CA 1
ATOM 6571 C C . GLN B 1 333 ? 30.605 12.615 37.948 1.00 68.86 330 GLN B C 1
ATOM 6572 O O . GLN B 1 333 ? 31.145 13.703 38.007 1.00 68.73 330 GLN B O 1
ATOM 6578 N N . TYR B 1 334 ? 31.295 11.491 37.917 1.00 69.79 331 TYR B N 1
ATOM 6579 C CA . TYR B 1 334 ? 32.712 11.488 38.215 1.00 71.89 331 TYR B CA 1
ATOM 6580 C C . TYR B 1 334 ? 33.546 11.477 36.934 1.00 78.65 331 TYR B C 1
ATOM 6581 O O . TYR B 1 334 ? 33.134 10.886 35.928 1.00 75.68 331 TYR B O 1
ATOM 6590 N N . TYR B 1 335 ? 34.722 12.106 37.006 1.00 80.73 332 TYR B N 1
ATOM 6591 C CA . TYR B 1 335 ? 35.616 12.257 35.870 1.00 94.17 332 TYR B CA 1
ATOM 6592 C C . TYR B 1 335 ? 36.863 11.394 35.999 1.00 91.60 332 TYR B C 1
ATOM 6593 O O . TYR B 1 335 ? 37.675 11.620 36.876 1.00 94.87 332 TYR B O 1
ATOM 6602 N N . ASN B 1 336 ? 37.006 10.415 35.110 1.00 107.87 333 ASN B N 1
ATOM 6603 C CA . ASN B 1 336 ? 38.232 9.611 34.982 1.00 118.50 333 ASN B CA 1
ATOM 6604 C C . ASN B 1 336 ? 39.345 10.417 34.296 1.00 119.15 333 ASN B C 1
ATOM 6605 O O . ASN B 1 336 ? 39.070 11.145 33.348 1.00 137.81 333 ASN B O 1
ATOM 6610 N N . TYR B 1 337 ? 40.597 10.264 34.730 1.00 120.39 334 TYR B N 1
ATOM 6611 C CA . TYR B 1 337 ? 41.636 11.269 34.407 1.00 131.56 334 TYR B CA 1
ATOM 6612 C C . TYR B 1 337 ? 42.579 11.066 33.204 1.00 121.30 334 TYR B C 1
ATOM 6613 O O . TYR B 1 337 ? 42.719 11.992 32.404 1.00 129.33 334 TYR B O 1
ATOM 6622 N N . ASN B 1 338 ? 43.236 9.910 33.090 1.00 107.04 335 ASN B N 1
ATOM 6623 C CA . ASN B 1 338 ? 44.235 9.650 32.017 1.00 107.10 335 ASN B CA 1
ATOM 6624 C C . ASN B 1 338 ? 45.447 10.605 31.991 1.00 104.04 335 ASN B C 1
ATOM 6625 O O . ASN B 1 338 ? 45.835 11.062 30.916 1.00 103.70 335 ASN B O 1
ATOM 6630 N N . ILE B 1 339 ? 46.057 10.924 33.124 1.00 102.81 336 ILE B N 1
ATOM 6631 C CA . ILE B 1 339 ? 47.103 11.955 33.106 1.00 103.47 336 ILE B CA 1
ATOM 6632 C C . ILE B 1 339 ? 48.252 11.585 32.167 1.00 105.78 336 ILE B C 1
ATOM 6633 O O . ILE B 1 339 ? 48.670 12.403 31.351 1.00 98.28 336 ILE B O 1
ATOM 6638 N N . LYS B 1 340 ? 48.752 10.357 32.293 1.00 108.90 337 LYS B N 1
ATOM 6639 C CA . LYS B 1 340 ? 49.850 9.854 31.450 1.00 109.83 337 LYS B CA 1
ATOM 6640 C C . LYS B 1 340 ? 49.575 9.992 29.946 1.00 100.91 337 LYS B C 1
ATOM 6641 O O . LYS B 1 340 ? 50.325 10.637 29.206 1.00 99.12 337 LYS B O 1
ATOM 6647 N N . PHE B 1 341 ? 48.500 9.347 29.516 1.00 93.28 338 PHE B N 1
ATOM 6648 C CA . PHE B 1 341 ? 48.036 9.350 28.130 1.00 91.31 338 PHE B CA 1
ATOM 6649 C C . PHE B 1 341 ? 47.988 10.764 27.541 1.00 94.08 338 PHE B C 1
ATOM 6650 O O . PHE B 1 341 ? 48.488 11.007 26.448 1.00 93.16 338 PHE B O 1
ATOM 6658 N N . ILE B 1 342 ? 47.407 11.700 28.283 1.00 92.11 339 ILE B N 1
ATOM 6659 C CA . ILE B 1 342 ? 47.392 13.100 27.876 1.00 83.51 339 ILE B CA 1
ATOM 6660 C C . ILE B 1 342 ? 48.794 13.692 27.713 1.00 87.69 339 ILE B C 1
ATOM 6661 O O . ILE B 1 342 ? 49.084 14.297 26.675 1.00 86.91 339 ILE B O 1
ATOM 6666 N N . ARG B 1 343 ? 49.657 13.548 28.719 1.00 88.35 340 ARG B N 1
ATOM 6667 C CA . ARG B 1 343 ? 50.984 14.186 28.649 1.00 95.62 340 ARG B CA 1
ATOM 6668 C C . ARG B 1 343 ? 51.836 13.600 27.516 1.00 94.76 340 ARG B C 1
ATOM 6669 O O . ARG B 1 343 ? 52.725 14.272 26.998 1.00 98.65 340 ARG B O 1
ATOM 6677 N N . HIS B 1 344 ? 51.554 12.351 27.148 1.00 97.95 341 HIS B N 1
ATOM 6678 C CA . HIS B 1 344 ? 52.203 11.693 26.015 1.00 100.54 341 HIS B CA 1
ATOM 6679 C C . HIS B 1 344 ? 51.821 12.395 24.723 1.00 93.24 341 HIS B C 1
ATOM 6680 O O . HIS B 1 344 ? 52.681 12.741 23.924 1.00 95.85 341 HIS B O 1
ATOM 6687 N N . ILE B 1 345 ? 50.521 12.603 24.540 1.00 89.36 342 ILE B N 1
ATOM 6688 C CA . ILE B 1 345 ? 49.985 13.363 23.408 1.00 89.86 342 ILE B CA 1
ATOM 6689 C C . ILE B 1 345 ? 50.593 14.775 23.340 1.00 90.80 342 ILE B C 1
ATOM 6690 O O . ILE B 1 345 ? 50.989 15.272 22.277 1.00 85.02 342 ILE B O 1
ATOM 6695 N N . LYS B 1 346 ? 50.673 15.406 24.498 1.00 93.19 343 LYS B N 1
ATOM 6696 C CA . LYS B 1 346 ? 51.187 16.755 24.600 1.00 96.69 343 LYS B CA 1
ATOM 6697 C C . LYS B 1 346 ? 52.678 16.800 24.257 1.00 97.76 343 LYS B C 1
ATOM 6698 O O . LYS B 1 346 ? 53.153 17.797 23.701 1.00 100.16 343 LYS B O 1
ATOM 6704 N N . GLN B 1 347 ? 53.416 15.740 24.592 1.00 92.92 344 GLN B N 1
ATOM 6705 C CA . GLN B 1 347 ? 54.847 15.691 24.285 1.00 93.07 344 GLN B CA 1
ATOM 6706 C C . GLN B 1 347 ? 55.079 15.449 22.801 1.00 91.42 344 GLN B C 1
ATOM 6707 O O . GLN B 1 347 ? 55.916 16.091 22.182 1.00 93.72 344 GLN B O 1
ATOM 6713 N N . ARG B 1 348 ? 54.302 14.535 22.236 1.00 85.42 345 ARG B N 1
ATOM 6714 C CA . ARG B 1 348 ? 54.350 14.243 20.825 1.00 86.13 345 ARG B CA 1
ATOM 6715 C C . ARG B 1 348 ? 53.926 15.388 19.898 1.00 87.31 345 ARG B C 1
ATOM 6716 O O . ARG B 1 348 ? 54.244 15.356 18.717 1.00 83.86 345 ARG B O 1
ATOM 6724 N N . HIS B 1 349 ? 53.170 16.360 20.394 1.00 87.53 346 HIS B N 1
ATOM 6725 C CA . HIS B 1 349 ? 52.635 17.411 19.530 1.00 88.82 346 HIS B CA 1
ATOM 6726 C C . HIS B 1 349 ? 52.377 18.710 20.305 1.00 92.80 346 HIS B C 1
ATOM 6727 O O . HIS B 1 349 ? 51.279 19.275 20.257 1.00 97.18 346 HIS B O 1
ATOM 6734 N N . PRO B 1 350 ? 53.405 19.215 20.998 1.00 91.06 347 PRO B N 1
ATOM 6735 C CA . PRO B 1 350 ? 53.174 20.335 21.901 1.00 81.73 347 PRO B CA 1
ATOM 6736 C C . PRO B 1 350 ? 52.632 21.580 21.191 1.00 85.85 347 PRO B C 1
ATOM 6737 O O . PRO B 1 350 ? 51.765 22.266 21.742 1.00 84.39 347 PRO B O 1
ATOM 6741 N N . ASN B 1 351 ? 53.134 21.879 19.991 1.00 87.57 348 ASN B N 1
ATOM 6742 C CA . ASN B 1 351 ? 52.677 23.063 19.250 1.00 87.71 348 ASN B CA 1
ATOM 6743 C C . ASN B 1 351 ? 51.239 22.928 18.754 1.00 79.52 348 ASN B C 1
ATOM 6744 O O . ASN B 1 351 ? 50.468 23.872 18.817 1.00 73.04 348 ASN B O 1
ATOM 6749 N N . THR B 1 352 ? 50.866 21.754 18.274 1.00 78.00 349 THR B N 1
ATOM 6750 C CA . THR B 1 352 ? 49.469 21.537 17.887 1.00 80.84 349 THR B CA 1
ATOM 6751 C C . THR B 1 352 ? 48.537 21.644 19.095 1.00 81.22 349 THR B C 1
ATOM 6752 O O . THR B 1 352 ? 47.493 22.298 19.029 1.00 83.06 349 THR B O 1
ATOM 6756 N N . PHE B 1 353 ? 48.918 20.978 20.183 1.00 76.54 350 PHE B N 1
ATOM 6757 C CA . PHE B 1 353 ? 48.176 21.059 21.427 1.00 78.85 350 PHE B CA 1
ATOM 6758 C C . PHE B 1 353 ? 47.879 22.527 21.774 1.00 76.60 350 PHE B C 1
ATOM 6759 O O . PHE B 1 353 ? 46.716 22.894 21.934 1.00 82.01 350 PHE B O 1
ATOM 6767 N N . ASN B 1 354 ? 48.909 23.370 21.850 1.00 71.07 351 ASN B N 1
ATOM 6768 C CA . ASN B 1 354 ? 48.714 24.756 22.290 1.00 74.56 351 ASN B CA 1
ATOM 6769 C C . ASN B 1 354 ? 47.799 25.535 21.332 1.00 77.21 351 ASN B C 1
ATOM 6770 O O . ASN B 1 354 ? 46.942 26.313 21.752 1.00 84.54 351 ASN B O 1
ATOM 6775 N N . THR B 1 355 ? 47.958 25.293 20.042 1.00 74.12 352 THR B N 1
ATOM 6776 C CA . THR B 1 355 ? 47.164 25.967 19.049 1.00 71.39 352 THR B CA 1
ATOM 6777 C C . THR B 1 355 ? 45.691 25.605 19.211 1.00 71.58 352 THR B C 1
ATOM 6778 O O . THR B 1 355 ? 44.806 26.445 19.081 1.00 67.67 352 THR B O 1
ATOM 6782 N N . ILE B 1 356 ? 45.414 24.351 19.504 1.00 72.21 353 ILE B N 1
ATOM 6783 C CA . ILE B 1 356 ? 44.033 23.947 19.620 1.00 72.39 353 ILE B CA 1
ATOM 6784 C C . ILE B 1 356 ? 43.407 24.515 20.891 1.00 72.08 353 ILE B C 1
ATOM 6785 O O . ILE B 1 356 ? 42.294 25.045 20.832 1.00 68.43 353 ILE B O 1
ATOM 6790 N N . GLN B 1 357 ? 44.150 24.450 22.000 1.00 71.20 354 GLN B N 1
ATOM 6791 C CA . GLN B 1 357 ? 43.816 25.149 23.261 1.00 70.88 354 GLN B CA 1
ATOM 6792 C C . GLN B 1 357 ? 43.468 26.626 23.060 1.00 70.97 354 GLN B C 1
ATOM 6793 O O . GLN B 1 357 ? 42.415 27.103 23.508 1.00 67.06 354 GLN B O 1
ATOM 6799 N N . GLU B 1 358 ? 44.339 27.345 22.361 1.00 71.35 355 GLU B N 1
ATOM 6800 C CA . GLU B 1 358 ? 44.084 28.745 22.048 1.00 71.59 355 GLU B CA 1
ATOM 6801 C C . GLU B 1 358 ? 42.809 28.932 21.203 1.00 72.45 355 GLU B C 1
ATOM 6802 O O . GLU B 1 358 ? 42.022 29.858 21.451 1.00 68.08 355 GLU B O 1
ATOM 6808 N N . CYS B 1 359 ? 42.585 28.046 20.231 1.00 69.59 356 CYS B N 1
ATOM 6809 C CA . CYS B 1 359 ? 41.445 28.197 19.333 1.00 70.55 356 CYS B CA 1
ATOM 6810 C C . CYS B 1 359 ? 40.165 27.918 20.081 1.00 68.18 356 CYS B C 1
ATOM 6811 O O . CYS B 1 359 ? 39.201 28.669 19.985 1.00 66.87 356 CYS B O 1
ATOM 6814 N N . ILE B 1 360 ? 40.156 26.822 20.823 1.00 67.86 357 ILE B N 1
ATOM 6815 C CA . ILE B 1 360 ? 39.004 26.481 21.634 1.00 69.24 357 ILE B CA 1
ATOM 6816 C C . ILE B 1 360 ? 38.706 27.622 22.620 1.00 68.06 357 ILE B C 1
ATOM 6817 O O . ILE B 1 360 ? 37.544 27.981 22.812 1.00 63.37 357 ILE B O 1
ATOM 6822 N N . SER B 1 361 ? 39.741 28.215 23.216 1.00 67.39 358 SER B N 1
ATOM 6823 C CA . SER B 1 361 ? 39.517 29.282 24.206 1.00 71.96 358 SER B CA 1
ATOM 6824 C C . SER B 1 361 ? 38.937 30.574 23.582 1.00 72.23 358 SER B C 1
ATOM 6825 O O . SER B 1 361 ? 38.541 31.498 24.307 1.00 78.30 358 SER B O 1
ATOM 6828 N N . ASN B 1 362 ? 38.884 30.643 22.258 1.00 69.12 359 ASN B N 1
ATOM 6829 C CA . ASN B 1 362 ? 38.270 31.784 21.590 1.00 70.51 359 ASN B CA 1
ATOM 6830 C C . ASN B 1 362 ? 36.816 31.551 21.230 1.00 66.74 359 ASN B C 1
ATOM 6831 O O . ASN B 1 362 ? 36.145 32.434 20.711 1.00 67.35 359 ASN B O 1
ATOM 6836 N N . LEU B 1 363 ? 36.291 30.391 21.565 1.00 65.48 360 LEU B N 1
ATOM 6837 C CA . LEU B 1 363 ? 34.854 30.204 21.420 1.00 71.14 360 LEU B CA 1
ATOM 6838 C C . LEU B 1 363 ? 34.177 30.951 22.583 1.00 71.60 360 LEU B C 1
ATOM 6839 O O . LEU B 1 363 ? 34.851 31.656 23.338 1.00 72.37 360 LEU B O 1
ATOM 6844 N N . ASN B 1 364 ? 32.862 30.820 22.707 1.00 66.33 361 ASN B N 1
ATOM 6845 C CA . ASN B 1 364 ? 32.148 31.296 23.896 1.00 69.82 361 ASN B CA 1
ATOM 6846 C C . ASN B 1 364 ? 32.360 30.370 25.098 1.00 68.87 361 ASN B C 1
ATOM 6847 O O . ASN B 1 364 ? 32.670 29.203 24.921 1.00 65.12 361 ASN B O 1
ATOM 6852 N N . TYR B 1 365 ? 32.161 30.888 26.313 1.00 66.29 362 TYR B N 1
ATOM 6853 C CA . TYR B 1 365 ? 32.423 30.128 27.549 1.00 63.03 362 TYR B CA 1
ATOM 6854 C C . TYR B 1 365 ? 31.485 28.918 27.700 1.00 64.92 362 TYR B C 1
ATOM 6855 O O . TYR B 1 365 ? 31.880 27.854 28.232 1.00 65.82 362 TYR B O 1
ATOM 6864 N N . THR B 1 366 ? 30.250 29.077 27.227 1.00 60.46 363 THR B N 1
ATOM 6865 C CA . THR B 1 366 ? 29.305 27.947 27.132 1.00 64.64 363 THR B CA 1
ATOM 6866 C C . THR B 1 366 ? 29.985 26.716 26.549 1.00 65.94 363 THR B C 1
ATOM 6867 O O . THR B 1 366 ? 29.813 25.608 27.051 1.00 67.56 363 THR B O 1
ATOM 6871 N N . VAL B 1 367 ? 30.815 26.912 25.535 1.00 69.13 364 VAL B N 1
ATOM 6872 C CA . VAL B 1 367 ? 31.594 25.800 24.993 1.00 71.57 364 VAL B CA 1
ATOM 6873 C C . VAL B 1 367 ? 32.912 25.514 25.724 1.00 64.13 364 VAL B C 1
ATOM 6874 O O . VAL B 1 367 ? 33.127 24.390 26.181 1.00 66.25 364 VAL B O 1
ATOM 6878 N N . TYR B 1 368 ? 33.828 26.472 25.798 1.00 64.40 365 TYR B N 1
ATOM 6879 C CA . TYR B 1 368 ? 35.189 26.110 26.277 1.00 63.67 365 TYR B CA 1
ATOM 6880 C C . TYR B 1 368 ? 35.291 25.727 27.778 1.00 63.62 365 TYR B C 1
ATOM 6881 O O . TYR B 1 368 ? 36.275 25.113 28.206 1.00 63.28 365 TYR B O 1
ATOM 6890 N N . SER B 1 369 ? 34.265 26.057 28.556 1.00 58.46 366 SER B N 1
ATOM 6891 C CA . SER B 1 369 ? 34.162 25.550 29.916 1.00 58.36 366 SER B CA 1
ATOM 6892 C C . SER B 1 369 ? 34.302 24.049 29.932 1.00 61.48 366 SER B C 1
ATOM 6893 O O . SER B 1 369 ? 34.931 23.510 30.819 1.00 62.79 366 SER B O 1
ATOM 6896 N N . HIS B 1 370 ? 33.749 23.358 28.938 1.00 66.69 367 HIS B N 1
ATOM 6897 C CA . HIS B 1 370 ? 33.783 21.883 28.953 1.00 65.98 367 HIS B CA 1
ATOM 6898 C C . HIS B 1 370 ? 35.067 21.257 28.356 1.00 63.36 367 HIS B C 1
ATOM 6899 O O . HIS B 1 370 ? 35.214 20.059 28.372 1.00 62.11 367 HIS B O 1
ATOM 6906 N N . PHE B 1 371 ? 35.994 22.055 27.835 1.00 62.92 368 PHE B N 1
ATOM 6907 C CA . PHE B 1 371 ? 37.217 21.506 27.278 1.00 62.32 368 PHE B CA 1
ATOM 6908 C C . PHE B 1 371 ? 38.388 21.661 28.255 1.00 65.00 368 PHE B C 1
ATOM 6909 O O . PHE B 1 371 ? 38.870 22.765 28.479 1.00 71.16 368 PHE B O 1
ATOM 6917 N N . ASP B 1 372 ? 38.818 20.543 28.833 1.00 73.66 369 ASP B N 1
ATOM 6918 C CA . ASP B 1 372 ? 40.095 20.428 29.550 1.00 79.97 369 ASP B CA 1
ATOM 6919 C C . ASP B 1 372 ? 41.129 19.655 28.710 1.00 75.44 369 ASP B C 1
ATOM 6920 O O . ASP B 1 372 ? 40.882 19.267 27.576 1.00 84.32 369 ASP B O 1
ATOM 6925 N N . CYS B 1 373 ? 42.272 19.396 29.318 1.00 74.02 370 CYS B N 1
ATOM 6926 C CA . CYS B 1 373 ? 43.390 18.758 28.669 1.00 77.08 370 CYS B CA 1
ATOM 6927 C C . CYS B 1 373 ? 43.015 17.553 27.831 1.00 77.01 370 CYS B C 1
ATOM 6928 O O . CYS B 1 373 ? 43.572 17.335 26.761 1.00 83.99 370 CYS B O 1
ATOM 6931 N N . TYR B 1 374 ? 42.072 16.767 28.301 1.00 70.53 371 TYR B N 1
ATOM 6932 C CA . TYR B 1 374 ? 41.780 15.521 27.619 1.00 72.13 371 TYR B CA 1
ATOM 6933 C C . TYR B 1 374 ? 41.161 15.808 26.263 1.00 70.69 371 TYR B C 1
ATOM 6934 O O . TYR B 1 374 ? 41.666 15.364 25.232 1.00 78.42 371 TYR B O 1
ATOM 6943 N N . GLU B 1 375 ? 40.108 16.607 26.248 1.00 71.32 372 GLU B N 1
ATOM 6944 C CA . GLU B 1 375 ? 39.419 16.891 25.005 1.00 70.61 372 GLU B CA 1
ATOM 6945 C C . GLU B 1 375 ? 40.367 17.612 24.045 1.00 69.97 372 GLU B C 1
ATOM 6946 O O . GLU B 1 375 ? 40.345 17.367 22.851 1.00 71.70 372 GLU B O 1
ATOM 6952 N N . ILE B 1 376 ? 41.229 18.473 24.555 1.00 67.18 373 ILE B N 1
ATOM 6953 C CA . ILE B 1 376 ? 42.231 19.076 23.683 1.00 72.09 373 ILE B CA 1
ATOM 6954 C C . ILE B 1 376 ? 43.158 18.001 23.099 1.00 75.41 373 ILE B C 1
ATOM 6955 O O . ILE B 1 376 ? 43.524 18.060 21.919 1.00 75.75 373 ILE B O 1
ATOM 6960 N N . SER B 1 377 ? 43.526 17.025 23.925 1.00 70.71 374 SER B N 1
ATOM 6961 C CA . SER B 1 377 ? 44.393 15.943 23.492 1.00 70.18 374 SER B CA 1
ATOM 6962 C C . SER B 1 377 ? 43.719 15.111 22.397 1.00 74.52 374 SER B C 1
ATOM 6963 O O . SER B 1 377 ? 44.346 14.764 21.404 1.00 79.89 374 SER B O 1
ATOM 6966 N N . LEU B 1 378 ? 42.439 14.796 22.575 1.00 74.84 375 LEU B N 1
ATOM 6967 C CA . LEU B 1 378 ? 41.648 14.128 21.523 1.00 71.58 375 LEU B CA 1
ATOM 6968 C C . LEU B 1 378 ? 41.647 14.872 20.188 1.00 72.34 375 LEU B C 1
ATOM 6969 O O . LEU B 1 378 ? 41.845 14.258 19.154 1.00 72.94 375 LEU B O 1
ATOM 6974 N N . LEU B 1 379 ? 41.383 16.181 20.216 1.00 69.68 376 LEU B N 1
ATOM 6975 C CA . LEU B 1 379 ? 41.380 16.985 19.006 1.00 66.40 376 LEU B CA 1
ATOM 6976 C C . LEU B 1 379 ? 42.773 16.998 18.384 1.00 66.39 376 LEU B C 1
ATOM 6977 O O . LEU B 1 379 ? 42.924 17.022 17.164 1.00 71.60 376 LEU B O 1
ATOM 6982 N N . THR B 1 380 ? 43.798 16.986 19.214 1.00 66.56 377 THR B N 1
ATOM 6983 C CA . THR B 1 380 ? 45.156 16.993 18.694 1.00 67.85 377 THR B CA 1
ATOM 6984 C C . THR B 1 380 ? 45.474 15.738 17.870 1.00 73.28 377 THR B C 1
ATOM 6985 O O . THR B 1 380 ? 46.072 15.823 16.795 1.00 76.37 377 THR B O 1
ATOM 6997 N N . HIS B 1 382 ? 43.206 13.669 16.540 1.00 78.44 379 HIS B N 1
ATOM 6998 C CA . HIS B 1 382 ? 42.299 13.767 15.408 1.00 75.44 379 HIS B CA 1
ATOM 6999 C C . HIS B 1 382 ? 42.827 14.624 14.257 1.00 79.75 379 HIS B C 1
ATOM 7000 O O . HIS B 1 382 ? 42.622 14.280 13.098 1.00 92.07 379 HIS B O 1
ATOM 7007 N N . PHE B 1 383 ? 43.491 15.735 14.568 1.00 80.86 380 PHE B N 1
ATOM 7008 C CA . PHE B 1 383 ? 44.069 16.599 13.528 1.00 80.90 380 PHE B CA 1
ATOM 7009 C C . PHE B 1 383 ? 45.460 16.156 13.067 1.00 81.98 380 PHE B C 1
ATOM 7010 O O . PHE B 1 383 ? 45.794 16.346 11.910 1.00 82.62 380 PHE B O 1
ATOM 7018 N N . GLU B 1 384 ? 46.292 15.620 13.958 1.00 82.01 381 GLU B N 1
ATOM 7019 C CA . GLU B 1 384 ? 47.584 15.083 13.522 1.00 84.35 381 GLU B CA 1
ATOM 7020 C C . GLU B 1 384 ? 47.427 13.803 12.695 1.00 90.98 381 GLU B C 1
ATOM 7021 O O . GLU B 1 384 ? 48.307 13.443 11.900 1.00 91.97 381 GLU B O 1
ATOM 7027 N N . THR B 1 385 ? 46.295 13.133 12.883 1.00 96.17 382 THR B N 1
ATOM 7028 C CA . THR B 1 385 ? 45.905 11.989 12.070 1.00 92.95 382 THR B CA 1
ATOM 7029 C C . THR B 1 385 ? 45.742 12.399 10.592 1.00 94.09 382 THR B C 1
ATOM 7030 O O . THR B 1 385 ? 46.375 11.797 9.725 1.00 101.23 382 THR B O 1
ATOM 7034 N N . GLN B 1 386 ? 44.939 13.426 10.305 1.00 91.44 383 GLN B N 1
ATOM 7035 C CA . GLN B 1 386 ? 44.796 13.926 8.925 1.00 89.08 383 GLN B CA 1
ATOM 7036 C C . GLN B 1 386 ? 46.116 14.337 8.322 1.00 90.56 383 GLN B C 1
ATOM 7037 O O . GLN B 1 386 ? 46.348 14.130 7.137 1.00 92.15 383 GLN B O 1
ATOM 7043 N N . ARG B 1 387 ? 46.963 14.973 9.120 1.00 85.50 384 ARG B N 1
ATOM 7044 C CA . ARG B 1 387 ? 48.251 15.395 8.617 1.00 91.68 384 ARG B CA 1
ATOM 7045 C C . ARG B 1 387 ? 48.958 14.194 8.033 1.00 90.30 384 ARG B C 1
ATOM 7046 O O . ARG B 1 387 ? 49.502 14.268 6.934 1.00 94.07 384 ARG B O 1
ATOM 7062 N N . LEU B 1 389 ? 47.692 11.167 7.161 1.00 93.38 386 LEU B N 1
ATOM 7063 C CA . LEU B 1 389 ? 46.999 10.594 6.004 1.00 94.80 386 LEU B CA 1
ATOM 7064 C C . LEU B 1 389 ? 47.379 11.394 4.747 1.00 95.98 386 LEU B C 1
ATOM 7065 O O . LEU B 1 389 ? 48.161 10.915 3.936 1.00 106.57 386 LEU B O 1
ATOM 7070 N N . PHE B 1 390 ? 46.875 12.618 4.611 1.00 98.94 387 PHE B N 1
ATOM 7071 C CA . PHE B 1 390 ? 47.262 13.514 3.513 1.00 108.33 387 PHE B CA 1
ATOM 7072 C C . PHE B 1 390 ? 48.701 13.283 2.993 1.00 109.53 387 PHE B C 1
ATOM 7073 O O . PHE B 1 390 ? 48.910 13.169 1.793 1.00 118.28 387 PHE B O 1
ATOM 7081 N N . LYS B 1 391 ? 49.679 13.180 3.885 1.00 111.31 388 LYS B N 1
ATOM 7082 C CA . LYS B 1 391 ? 51.086 13.062 3.479 1.00 116.61 388 LYS B CA 1
ATOM 7083 C C . LYS B 1 391 ? 51.494 11.667 2.953 1.00 121.34 388 LYS B C 1
ATOM 7084 O O . LYS B 1 391 ? 52.210 11.561 1.955 1.00 122.01 388 LYS B O 1
ATOM 7090 N N . ASN B 1 392 ? 51.065 10.614 3.647 1.00 129.13 389 ASN B N 1
ATOM 7091 C CA . ASN B 1 392 ? 51.530 9.237 3.387 1.00 131.64 389 ASN B CA 1
ATOM 7092 C C . ASN B 1 392 ? 50.575 8.405 2.544 1.00 129.27 389 ASN B C 1
ATOM 7093 O O . ASN B 1 392 ? 50.973 7.374 2.003 1.00 120.44 389 ASN B O 1
ATOM 7098 N N . ASN B 1 393 ? 49.316 8.834 2.460 1.00 135.20 390 ASN B N 1
ATOM 7099 C CA . ASN B 1 393 ? 48.350 8.197 1.573 1.00 137.26 390 ASN B CA 1
ATOM 7100 C C . ASN B 1 393 ? 48.706 8.531 0.127 1.00 145.91 390 ASN B C 1
ATOM 7101 O O . ASN B 1 393 ? 48.891 9.707 -0.218 1.00 131.93 390 ASN B O 1
ATOM 7106 N N . PRO B 1 394 ? 48.801 7.489 -0.720 1.00 156.40 391 PRO B N 1
ATOM 7107 C CA . PRO B 1 394 ? 49.459 7.551 -2.022 1.00 158.48 391 PRO B CA 1
ATOM 7108 C C . PRO B 1 394 ? 48.567 8.077 -3.142 1.00 158.83 391 PRO B C 1
ATOM 7109 O O . PRO B 1 394 ? 47.367 8.255 -2.938 1.00 160.92 391 PRO B O 1
ATOM 7113 N N . LYS B 1 395 ? 49.150 8.289 -4.321 1.00 153.09 392 LYS B N 1
ATOM 7114 C CA . LYS B 1 395 ? 48.404 8.848 -5.455 1.00 157.33 392 LYS B CA 1
ATOM 7115 C C . LYS B 1 395 ? 47.506 7.808 -6.141 1.00 153.13 392 LYS B C 1
ATOM 7116 O O . LYS B 1 395 ? 47.963 6.721 -6.488 1.00 161.04 392 LYS B O 1
ATOM 7122 N N . LYS B 1 396 ? 46.230 8.155 -6.334 1.00 150.68 393 LYS B N 1
ATOM 7123 C CA . LYS B 1 396 ? 45.246 7.269 -6.988 1.00 151.16 393 LYS B CA 1
ATOM 7124 C C . LYS B 1 396 ? 45.437 7.161 -8.517 1.00 155.30 393 LYS B C 1
ATOM 7125 O O . LYS B 1 396 ? 45.762 8.160 -9.174 1.00 147.58 393 LYS B O 1
ATOM 7131 N N . ILE B 1 397 ? 45.219 5.954 -9.069 1.00 151.23 394 ILE B N 1
ATOM 7132 C CA . ILE B 1 397 ? 45.347 5.708 -10.525 1.00 136.89 394 ILE B CA 1
ATOM 7133 C C . ILE B 1 397 ? 44.108 5.071 -11.175 1.00 125.62 394 ILE B C 1
ATOM 7134 O O . ILE B 1 397 ? 43.407 4.259 -10.563 1.00 109.11 394 ILE B O 1
ATOM 7139 N N . TYR B 1 398 ? 43.859 5.476 -12.424 1.00 126.20 395 TYR B N 1
ATOM 7140 C CA . TYR B 1 398 ? 42.826 4.894 -13.285 1.00 122.76 395 TYR B CA 1
ATOM 7141 C C . TYR B 1 398 ? 43.507 4.230 -14.471 1.00 128.65 395 TYR B C 1
ATOM 7142 O O . TYR B 1 398 ? 44.125 4.900 -15.322 1.00 118.90 395 TYR B O 1
ATOM 7151 N N . VAL B 1 399 ? 43.405 2.903 -14.507 1.00 128.69 396 VAL B N 1
ATOM 7152 C CA . VAL B 1 399 ? 43.833 2.146 -15.658 1.00 122.96 396 VAL B CA 1
ATOM 7153 C C . VAL B 1 399 ? 42.694 2.203 -16.651 1.00 123.46 396 VAL B C 1
ATOM 7154 O O . VAL B 1 399 ? 41.535 1.954 -16.302 1.00 118.25 396 VAL B O 1
ATOM 7158 N N . TYR B 1 400 ? 43.038 2.557 -17.881 1.00 120.18 397 TYR B N 1
ATOM 7159 C CA . TYR B 1 400 ? 42.083 2.610 -18.957 1.00 120.45 397 TYR B CA 1
ATOM 7160 C C . TYR B 1 400 ? 42.695 1.843 -20.108 1.00 118.60 397 TYR B C 1
ATOM 7161 O O . TYR B 1 400 ? 43.823 2.129 -20.520 1.00 113.08 397 TYR B O 1
ATOM 7170 N N . THR B 1 401 ? 41.954 0.862 -20.620 1.00 116.99 398 THR B N 1
ATOM 7171 C CA . THR B 1 401 ? 42.403 0.083 -21.768 1.00 116.11 398 THR B CA 1
ATOM 7172 C C . THR B 1 401 ? 41.240 -0.250 -22.691 1.00 115.38 398 THR B C 1
ATOM 7173 O O . THR B 1 401 ? 40.136 -0.565 -22.231 1.00 117.87 398 THR B O 1
ATOM 7177 N N . SER B 1 402 ? 41.494 -0.207 -23.995 1.00 109.68 399 SER B N 1
ATOM 7178 C CA . SER B 1 402 ? 40.453 -0.476 -24.979 1.00 115.69 399 SER B CA 1
ATOM 7179 C C . SER B 1 402 ? 40.393 -1.955 -25.348 1.00 116.90 399 SER B C 1
ATOM 7180 O O . SER B 1 402 ? 40.031 -2.295 -26.478 1.00 115.13 399 SER B O 1
ATOM 7183 N N . GLN B 1 403 ? 40.727 -2.822 -24.390 1.00 113.12 400 GLN B N 1
ATOM 7184 C CA . GLN B 1 403 ? 41.015 -4.226 -24.657 1.00 103.15 400 GLN B CA 1
ATOM 7185 C C . GLN B 1 403 ? 40.159 -5.190 -23.816 1.00 103.47 400 GLN B C 1
ATOM 7186 O O . GLN B 1 403 ? 40.215 -6.411 -24.010 1.00 112.14 400 GLN B O 1
ATOM 7192 N N . GLY B 1 404 ? 39.348 -4.649 -22.909 1.00 95.91 401 GLY B N 1
ATOM 7193 C CA . GLY B 1 404 ? 38.420 -5.453 -22.119 1.00 91.79 401 GLY B CA 1
ATOM 7194 C C . GLY B 1 404 ? 38.718 -5.276 -20.651 1.00 92.00 401 GLY B C 1
ATOM 7195 O O . GLY B 1 404 ? 39.780 -4.772 -20.279 1.00 92.68 401 GLY B O 1
ATOM 7196 N N . CYS B 1 405 ? 37.785 -5.695 -19.806 1.00 93.66 402 CYS B N 1
ATOM 7197 C CA . CYS B 1 405 ? 37.947 -5.534 -18.370 1.00 99.97 402 CYS B CA 1
ATOM 7198 C C . CYS B 1 405 ? 38.975 -6.511 -17.762 1.00 104.96 402 CYS B C 1
ATOM 7199 O O . CYS B 1 405 ? 39.435 -6.295 -16.633 1.00 119.80 402 CYS B O 1
ATOM 7202 N N . ILE B 1 406 ? 39.328 -7.574 -18.496 1.00 96.13 403 ILE B N 1
ATOM 7203 C CA . ILE B 1 406 ? 40.309 -8.557 -18.036 1.00 88.93 403 ILE B CA 1
ATOM 7204 C C . ILE B 1 406 ? 41.738 -8.083 -18.277 1.00 91.76 403 ILE B C 1
ATOM 7205 O O . ILE B 1 406 ? 42.606 -8.272 -17.419 1.00 94.65 403 ILE B O 1
ATOM 7210 N N . HIS B 1 407 ? 41.980 -7.440 -19.415 1.00 96.79 404 HIS B N 1
ATOM 7211 C CA . HIS B 1 407 ? 43.235 -6.699 -19.608 1.00 103.20 404 HIS B CA 1
ATOM 7212 C C . HIS B 1 407 ? 43.393 -5.568 -18.587 1.00 106.08 404 HIS B C 1
ATOM 7213 O O . HIS B 1 407 ? 44.499 -5.277 -18.140 1.00 105.31 404 HIS B O 1
ATOM 7220 N N . ARG B 1 408 ? 42.279 -4.929 -18.238 1.00 114.10 405 ARG B N 1
ATOM 7221 C CA . ARG B 1 408 ? 42.285 -3.818 -17.291 1.00 110.89 405 ARG B CA 1
ATOM 7222 C C . ARG B 1 408 ? 42.718 -4.323 -15.924 1.00 102.59 405 ARG B C 1
ATOM 7223 O O . ARG B 1 408 ? 43.602 -3.745 -15.306 1.00 96.29 405 ARG B O 1
ATOM 7231 N N . GLU B 1 409 ? 42.115 -5.415 -15.470 1.00 99.79 406 GLU B N 1
ATOM 7232 C CA . GLU B 1 409 ? 42.511 -6.022 -14.200 1.00 99.76 406 GLU B CA 1
ATOM 7233 C C . GLU B 1 409 ? 43.957 -6.496 -14.201 1.00 95.90 406 GLU B C 1
ATOM 7234 O O . GLU B 1 409 ? 44.679 -6.278 -13.247 1.00 102.77 406 GLU B O 1
ATOM 7240 N N . TYR B 1 410 ? 44.372 -7.143 -15.278 1.00 100.25 407 TYR B N 1
ATOM 7241 C CA . TYR B 1 410 ? 45.724 -7.684 -15.384 1.00 96.57 407 TYR B CA 1
ATOM 7242 C C . TYR B 1 410 ? 46.764 -6.587 -15.247 1.00 92.69 407 TYR B C 1
ATOM 7243 O O . TYR B 1 410 ? 47.690 -6.710 -14.448 1.00 93.24 407 TYR B O 1
ATOM 7252 N N . ILE B 1 411 ? 46.603 -5.509 -16.011 1.00 90.24 408 ILE B N 1
ATOM 7253 C CA . ILE B 1 411 ? 47.542 -4.396 -15.952 1.00 93.48 408 ILE B CA 1
ATOM 7254 C C . ILE B 1 411 ? 47.554 -3.768 -14.544 1.00 98.21 408 ILE B C 1
ATOM 7255 O O . ILE B 1 411 ? 48.619 -3.407 -14.021 1.00 96.55 408 ILE B O 1
ATOM 7260 N N . SER B 1 412 ? 46.377 -3.670 -13.926 1.00 99.55 409 SER B N 1
ATOM 7261 C CA . SER B 1 412 ? 46.254 -3.167 -12.553 1.00 103.55 409 SER B CA 1
ATOM 7262 C C . SER B 1 412 ? 47.075 -3.981 -11.564 1.00 99.89 409 SER B C 1
ATOM 7263 O O . SER B 1 412 ? 47.674 -3.434 -10.641 1.00 97.81 409 SER B O 1
ATOM 7266 N N . ALA B 1 413 ? 47.097 -5.292 -11.751 1.00 101.21 410 ALA B N 1
ATOM 7267 C CA . ALA B 1 413 ? 47.808 -6.167 -10.833 1.00 95.95 410 ALA B CA 1
ATOM 7268 C C . ALA B 1 413 ? 49.316 -6.106 -11.077 1.00 98.02 410 ALA B C 1
ATOM 7269 O O . ALA B 1 413 ? 50.100 -6.193 -10.132 1.00 99.72 410 ALA B O 1
ATOM 7271 N N . LEU B 1 414 ? 49.714 -5.948 -12.338 1.00 102.97 411 LEU B N 1
ATOM 7272 C CA . LEU B 1 414 ? 51.114 -5.717 -12.677 1.00 104.80 411 LEU B CA 1
ATOM 7273 C C . LEU B 1 414 ? 51.674 -4.543 -11.909 1.00 106.99 411 LEU B C 1
ATOM 7274 O O . LEU B 1 414 ? 52.708 -4.671 -11.250 1.00 109.56 411 LEU B O 1
ATOM 7279 N N . LEU B 1 415 ? 50.991 -3.402 -12.026 1.00 110.03 412 LEU B N 1
ATOM 7280 C CA . LEU B 1 415 ? 51.393 -2.152 -11.361 1.00 105.52 412 LEU B CA 1
ATOM 7281 C C . LEU B 1 415 ? 51.535 -2.338 -9.855 1.00 101.48 412 LEU B C 1
ATOM 7282 O O . LEU B 1 415 ? 52.578 -2.021 -9.283 1.00 104.48 412 LEU B O 1
ATOM 7287 N N . GLU B 1 416 ? 50.495 -2.874 -9.222 1.00 95.89 413 GLU B N 1
ATOM 7288 C CA . GLU B 1 416 ? 50.551 -3.183 -7.796 1.00 99.12 413 GLU B CA 1
ATOM 7289 C C . GLU B 1 416 ? 51.785 -4.029 -7.457 1.00 102.53 413 GLU B C 1
ATOM 7290 O O . GLU B 1 416 ? 52.501 -3.737 -6.504 1.00 104.09 413 GLU B O 1
ATOM 7296 N N . LYS B 1 417 ? 52.051 -5.053 -8.257 1.00 108.80 414 LYS B N 1
ATOM 7297 C CA . LYS B 1 417 ? 53.240 -5.892 -8.062 1.00 115.30 414 LYS B CA 1
ATOM 7298 C C . LYS B 1 417 ? 54.568 -5.142 -8.331 1.00 117.76 414 LYS B C 1
ATOM 7299 O O . LYS B 1 417 ? 55.647 -5.653 -8.054 1.00 127.03 414 LYS B O 1
ATOM 7305 N N . ARG B 1 418 ? 54.498 -3.932 -8.859 1.00 111.57 415 ARG B N 1
ATOM 7306 C CA . ARG B 1 418 ? 55.698 -3.171 -9.113 1.00 118.89 415 ARG B CA 1
ATOM 7307 C C . ARG B 1 418 ? 55.923 -2.153 -8.006 1.00 127.70 415 ARG B C 1
ATOM 7308 O O . ARG B 1 418 ? 56.982 -2.126 -7.375 1.00 126.98 415 ARG B O 1
ATOM 7316 N N . TYR B 1 419 ? 54.909 -1.323 -7.775 1.00 127.44 416 TYR B N 1
ATOM 7317 C CA . TYR B 1 419 ? 55.040 -0.146 -6.931 1.00 119.18 416 TYR B CA 1
ATOM 7318 C C . TYR B 1 419 ? 54.480 -0.306 -5.521 1.00 120.92 416 TYR B C 1
ATOM 7319 O O . TYR B 1 419 ? 54.846 0.457 -4.636 1.00 125.43 416 TYR B O 1
ATOM 7328 N N . ASN B 1 420 ? 53.627 -1.310 -5.313 1.00 130.55 417 ASN B N 1
ATOM 7329 C CA . ASN B 1 420 ? 53.091 -1.681 -3.984 1.00 128.87 417 ASN B CA 1
ATOM 7330 C C . ASN B 1 420 ? 52.127 -0.619 -3.421 1.00 133.27 417 ASN B C 1
ATOM 7331 O O . ASN B 1 420 ? 51.104 -0.320 -4.049 1.00 125.94 417 ASN B O 1
ATOM 7336 N N . GLY B 1 421 ? 52.455 -0.052 -2.254 1.00 140.90 418 GLY B N 1
ATOM 7337 C CA . GLY B 1 421 ? 51.646 0.985 -1.617 1.00 133.27 418 GLY B CA 1
ATOM 7338 C C . GLY B 1 421 ? 51.985 2.421 -2.007 1.00 130.26 418 GLY B C 1
ATOM 7339 O O . GLY B 1 421 ? 51.432 3.353 -1.427 1.00 123.49 418 GLY B O 1
ATOM 7340 N N . LEU B 1 422 ? 52.876 2.613 -2.984 1.00 125.08 419 LEU B N 1
ATOM 7341 C CA . LEU B 1 422 ? 53.147 3.952 -3.537 1.00 128.45 419 LEU B CA 1
ATOM 7342 C C . LEU B 1 422 ? 52.033 4.427 -4.490 1.00 133.15 419 LEU B C 1
ATOM 7343 O O . LEU B 1 422 ? 52.119 5.535 -5.028 1.00 132.10 419 LEU B O 1
ATOM 7348 N N . ILE B 1 423 ? 51.019 3.576 -4.711 1.00 134.67 420 ILE B N 1
ATOM 7349 C CA . ILE B 1 423 ? 49.874 3.860 -5.594 1.00 125.48 420 ILE B CA 1
ATOM 7350 C C . ILE B 1 423 ? 48.598 3.194 -5.048 1.00 113.95 420 ILE B C 1
ATOM 7351 O O . ILE B 1 423 ? 48.684 2.354 -4.161 1.00 97.99 420 ILE B O 1
ATOM 7356 N N . LYS B 1 424 ? 47.426 3.579 -5.556 1.00 111.65 421 LYS B N 1
ATOM 7357 C CA . LYS B 1 424 ? 46.167 2.926 -5.170 1.00 117.13 421 LYS B CA 1
ATOM 7358 C C . LYS B 1 424 ? 45.185 2.921 -6.338 1.00 127.24 421 LYS B C 1
ATOM 7359 O O . LYS B 1 424 ? 44.752 3.977 -6.801 1.00 127.59 421 LYS B O 1
ATOM 7365 N N . ILE B 1 425 ? 44.820 1.722 -6.792 1.00 124.12 422 ILE B N 1
ATOM 7366 C CA . ILE B 1 425 ? 44.048 1.562 -8.022 1.00 122.20 422 ILE B CA 1
ATOM 7367 C C . ILE B 1 425 ? 42.558 1.787 -7.779 1.00 120.98 422 ILE B C 1
ATOM 7368 O O . ILE B 1 425 ? 41.998 1.307 -6.794 1.00 110.88 422 ILE B O 1
ATOM 7373 N N . VAL B 1 426 ? 41.926 2.510 -8.700 1.00 124.82 423 VAL B N 1
ATOM 7374 C CA . VAL B 1 426 ? 40.493 2.757 -8.646 1.00 135.00 423 VAL B CA 1
ATOM 7375 C C . VAL B 1 426 ? 39.780 1.756 -9.558 1.00 134.16 423 VAL B C 1
ATOM 7376 O O . VAL B 1 426 ? 39.731 1.922 -10.786 1.00 124.71 423 VAL B O 1
ATOM 7380 N N . ARG B 1 427 ? 39.218 0.723 -8.936 1.00 136.33 424 ARG B N 1
ATOM 7381 C CA . ARG B 1 427 ? 38.583 -0.383 -9.659 1.00 141.24 424 ARG B CA 1
ATOM 7382 C C . ARG B 1 427 ? 37.173 -0.053 -10.189 1.00 148.29 424 ARG B C 1
ATOM 7383 O O . ARG B 1 427 ? 36.544 -0.896 -10.828 1.00 159.46 424 ARG B O 1
ATOM 7391 N N . ASN B 1 428 ? 36.684 1.161 -9.936 1.00 151.81 425 ASN B N 1
ATOM 7392 C CA . ASN B 1 428 ? 35.356 1.582 -10.398 1.00 149.71 425 ASN B CA 1
ATOM 7393 C C . ASN B 1 428 ? 35.444 2.088 -11.849 1.00 141.75 425 ASN B C 1
ATOM 7394 O O . ASN B 1 428 ? 36.502 2.547 -12.281 1.00 140.10 425 ASN B O 1
ATOM 7399 N N . THR B 1 429 ? 34.340 2.004 -12.592 1.00 134.90 426 THR B N 1
ATOM 7400 C CA . THR B 1 429 ? 34.326 2.270 -14.056 1.00 139.41 426 THR B CA 1
ATOM 7401 C C . THR B 1 429 ? 33.990 3.742 -14.399 1.00 142.37 426 THR B C 1
ATOM 7402 O O . THR B 1 429 ? 33.517 4.474 -13.539 1.00 146.19 426 THR B O 1
ATOM 7406 N N . ILE B 1 430 ? 34.238 4.174 -15.641 1.00 146.37 427 ILE B N 1
ATOM 7407 C CA . ILE B 1 430 ? 33.781 5.500 -16.115 1.00 147.01 427 ILE B CA 1
ATOM 7408 C C . ILE B 1 430 ? 32.253 5.526 -16.208 1.00 142.65 427 ILE B C 1
ATOM 7409 O O . ILE B 1 430 ? 31.577 6.061 -15.329 1.00 128.54 427 ILE B O 1
ATOM 7414 N N . ASP B 1 440 ? 36.500 13.436 -10.493 1.00 143.96 437 ASP B N 1
ATOM 7415 C CA . ASP B 1 440 ? 35.572 13.445 -9.355 1.00 155.73 437 ASP B CA 1
ATOM 7416 C C . ASP B 1 440 ? 35.625 12.208 -8.452 1.00 159.87 437 ASP B C 1
ATOM 7417 O O . ASP B 1 440 ? 34.920 12.142 -7.433 1.00 154.74 437 ASP B O 1
ATOM 7430 N N . GLU B 1 442 ? 38.459 11.186 -7.018 1.00 158.20 439 GLU B N 1
ATOM 7431 C CA . GLU B 1 442 ? 39.748 11.349 -6.313 1.00 161.52 439 GLU B CA 1
ATOM 7432 C C . GLU B 1 442 ? 40.991 10.989 -7.157 1.00 162.47 439 GLU B C 1
ATOM 7433 O O . GLU B 1 442 ? 42.037 10.642 -6.603 1.00 166.20 439 GLU B O 1
ATOM 7439 N N . ILE B 1 443 ? 40.893 11.100 -8.482 1.00 155.88 440 ILE B N 1
ATOM 7440 C CA . ILE B 1 443 ? 41.928 10.561 -9.382 1.00 155.13 440 ILE B CA 1
ATOM 7441 C C . ILE B 1 443 ? 42.986 11.596 -9.737 1.00 144.39 440 ILE B C 1
ATOM 7442 O O . ILE B 1 443 ? 42.665 12.752 -9.963 1.00 151.30 440 ILE B O 1
ATOM 7447 N N . ASP B 1 444 ? 44.242 11.157 -9.797 1.00 143.37 441 ASP B N 1
ATOM 7448 C CA . ASP B 1 444 ? 45.364 12.013 -10.183 1.00 141.98 441 ASP B CA 1
ATOM 7449 C C . ASP B 1 444 ? 45.957 11.612 -11.528 1.00 146.08 441 ASP B C 1
ATOM 7450 O O . ASP B 1 444 ? 46.133 12.463 -12.405 1.00 150.51 441 ASP B O 1
ATOM 7455 N N . ILE B 1 445 ? 46.274 10.321 -11.679 1.00 150.16 442 ILE B N 1
ATOM 7456 C CA . ILE B 1 445 ? 47.078 9.833 -12.813 1.00 151.06 442 ILE B CA 1
ATOM 7457 C C . ILE B 1 445 ? 46.346 8.750 -13.632 1.00 142.28 442 ILE B C 1
ATOM 7458 O O . ILE B 1 445 ? 45.677 7.881 -13.068 1.00 130.43 442 ILE B O 1
ATOM 7463 N N . ILE B 1 446 ? 46.487 8.824 -14.961 1.00 139.87 443 ILE B N 1
ATOM 7464 C CA . ILE B 1 446 ? 45.822 7.910 -15.900 1.00 137.81 443 ILE B CA 1
ATOM 7465 C C . ILE B 1 446 ? 46.840 7.145 -16.744 1.00 142.46 443 ILE B C 1
ATOM 7466 O O . ILE B 1 446 ? 47.557 7.733 -17.574 1.00 132.50 443 ILE B O 1
ATOM 7471 N N . ILE B 1 447 ? 46.890 5.833 -16.501 1.00 142.18 444 ILE B N 1
ATOM 7472 C CA . ILE B 1 447 ? 47.675 4.908 -17.301 1.00 135.80 444 ILE B CA 1
ATOM 7473 C C . ILE B 1 447 ? 46.755 4.326 -18.361 1.00 131.09 444 ILE B C 1
ATOM 7474 O O . ILE B 1 447 ? 45.681 3.787 -18.050 1.00 121.09 444 ILE B O 1
ATOM 7479 N N . SER B 1 448 ? 47.187 4.447 -19.611 1.00 124.05 445 SER B N 1
ATOM 7480 C CA . SER B 1 448 ? 46.369 4.073 -20.745 1.00 130.20 445 SER B CA 1
ATOM 7481 C C . SER B 1 448 ? 47.242 3.793 -21.960 1.00 132.72 445 SER B C 1
ATOM 7482 O O . SER B 1 448 ? 48.474 3.848 -21.888 1.00 135.90 445 SER B O 1
ATOM 7485 N N . ASN B 1 449 ? 46.592 3.472 -23.072 1.00 130.44 446 ASN B N 1
ATOM 7486 C CA . ASN B 1 449 ? 47.288 3.233 -24.317 1.00 127.90 446 ASN B CA 1
ATOM 7487 C C . ASN B 1 449 ? 46.439 3.673 -25.511 1.00 121.98 446 ASN B C 1
ATOM 7488 O O . ASN B 1 449 ? 45.892 2.845 -26.232 1.00 112.65 446 ASN B O 1
ATOM 7493 N N . GLU B 1 464 ? 50.644 -2.113 -24.477 1.00 120.82 461 GLU B N 1
ATOM 7494 C CA . GLU B 1 464 ? 49.532 -2.934 -24.006 1.00 123.73 461 GLU B CA 1
ATOM 7495 C C . GLU B 1 464 ? 49.938 -3.822 -22.840 1.00 125.59 461 GLU B C 1
ATOM 7496 O O . GLU B 1 464 ? 49.117 -4.168 -22.001 1.00 115.03 461 GLU B O 1
ATOM 7502 N N . PHE B 1 465 ? 51.200 -4.221 -22.819 1.00 129.54 462 PHE B N 1
ATOM 7503 C CA . PHE B 1 465 ? 51.802 -4.803 -21.633 1.00 125.21 462 PHE B CA 1
ATOM 7504 C C . PHE B 1 465 ? 53.014 -3.920 -21.392 1.00 122.59 462 PHE B C 1
ATOM 7505 O O . PHE B 1 465 ? 53.850 -3.779 -22.280 1.00 120.57 462 PHE B O 1
ATOM 7513 N N . PRO B 1 466 ? 53.099 -3.289 -20.214 1.00 123.63 463 PRO B N 1
ATOM 7514 C CA . PRO B 1 466 ? 54.170 -2.303 -19.997 1.00 125.99 463 PRO B CA 1
ATOM 7515 C C . PRO B 1 466 ? 55.600 -2.863 -20.076 1.00 126.96 463 PRO B C 1
ATOM 7516 O O . PRO B 1 466 ? 55.841 -4.017 -19.707 1.00 128.55 463 PRO B O 1
ATOM 7520 N N . THR B 1 467 ? 56.527 -2.042 -20.570 1.00 129.15 464 THR B N 1
ATOM 7521 C CA . THR B 1 467 ? 57.963 -2.347 -20.528 1.00 133.40 464 THR B CA 1
ATOM 7522 C C . THR B 1 467 ? 58.673 -1.316 -19.642 1.00 139.72 464 THR B C 1
ATOM 7523 O O . THR B 1 467 ? 58.017 -0.490 -18.996 1.00 141.32 464 THR B O 1
ATOM 7527 N N . GLU B 1 468 ? 60.007 -1.368 -19.608 1.00 144.76 465 GLU B N 1
ATOM 7528 C CA . GLU B 1 468 ? 60.810 -0.426 -18.811 1.00 138.90 465 GLU B CA 1
ATOM 7529 C C . GLU B 1 468 ? 60.530 1.023 -19.228 1.00 133.77 465 GLU B C 1
ATOM 7530 O O . GLU B 1 468 ? 60.273 1.877 -18.379 1.00 120.08 465 GLU B O 1
ATOM 7536 N N . ARG B 1 469 ? 60.562 1.277 -20.538 1.00 137.87 466 ARG B N 1
ATOM 7537 C CA . ARG B 1 469 ? 60.157 2.573 -21.109 1.00 150.53 466 ARG B CA 1
ATOM 7538 C C . ARG B 1 469 ? 58.883 3.109 -20.435 1.00 149.72 466 ARG B C 1
ATOM 7539 O O . ARG B 1 469 ? 58.821 4.280 -20.047 1.00 147.59 466 ARG B O 1
ATOM 7547 N N . ASP B 1 470 ? 57.876 2.247 -20.303 1.00 147.40 467 ASP B N 1
ATOM 7548 C CA . ASP B 1 470 ? 56.638 2.611 -19.622 1.00 141.98 467 ASP B CA 1
ATOM 7549 C C . ASP B 1 470 ? 56.854 2.741 -18.098 1.00 136.41 467 ASP B C 1
ATOM 7550 O O . ASP B 1 470 ? 56.301 3.642 -17.473 1.00 128.65 467 ASP B O 1
ATOM 7555 N N . PHE B 1 471 ? 57.668 1.865 -17.506 1.00 136.16 468 PHE B N 1
ATOM 7556 C CA . PHE B 1 471 ? 57.833 1.841 -16.037 1.00 140.68 468 PHE B CA 1
ATOM 7557 C C . PHE B 1 471 ? 58.533 3.054 -15.434 1.00 134.08 468 PHE B C 1
ATOM 7558 O O . PHE B 1 471 ? 57.973 3.701 -14.553 1.00 141.96 468 PHE B O 1
ATOM 7566 N N . HIS B 1 472 ? 59.741 3.375 -15.885 1.00 133.54 469 HIS B N 1
ATOM 7567 C CA . HIS B 1 472 ? 60.416 4.567 -15.365 1.00 142.90 469 HIS B CA 1
ATOM 7568 C C . HIS B 1 472 ? 59.553 5.831 -15.586 1.00 141.81 469 HIS B C 1
ATOM 7569 O O . HIS B 1 472 ? 59.591 6.761 -14.775 1.00 134.58 469 HIS B O 1
ATOM 7576 N N . GLU B 1 473 ? 58.767 5.848 -16.667 1.00 139.53 470 GLU B N 1
ATOM 7577 C CA . GLU B 1 473 ? 57.809 6.938 -16.928 1.00 138.36 470 GLU B CA 1
ATOM 7578 C C . GLU B 1 473 ? 56.757 7.027 -15.831 1.00 135.60 470 GLU B C 1
ATOM 7579 O O . GLU B 1 473 ? 56.320 8.113 -15.469 1.00 137.40 470 GLU B O 1
ATOM 7585 N N . ILE B 1 474 ? 56.342 5.875 -15.324 1.00 136.47 471 ILE B N 1
ATOM 7586 C CA . ILE B 1 474 ? 55.328 5.817 -14.280 1.00 141.52 471 ILE B CA 1
ATOM 7587 C C . ILE B 1 474 ? 55.905 6.175 -12.910 1.00 143.14 471 ILE B C 1
ATOM 7588 O O . ILE B 1 474 ? 55.186 6.681 -12.051 1.00 150.14 471 ILE B O 1
ATOM 7593 N N . LYS B 1 475 ? 57.191 5.920 -12.696 1.00 139.32 472 LYS B N 1
ATOM 7594 C CA . LYS B 1 475 ? 57.822 6.290 -11.428 1.00 137.44 472 LYS B CA 1
ATOM 7595 C C . LYS B 1 475 ? 57.611 7.786 -11.134 1.00 139.20 472 LYS B C 1
ATOM 7596 O O . LYS B 1 475 ? 57.150 8.153 -10.048 1.00 127.75 472 LYS B O 1
ATOM 7602 N N . LYS B 1 476 ? 57.915 8.630 -12.125 1.00 139.28 473 LYS B N 1
ATOM 7603 C CA . LYS B 1 476 ? 57.704 10.087 -12.034 1.00 134.31 473 LYS B CA 1
ATOM 7604 C C . LYS B 1 476 ? 56.216 10.481 -12.089 1.00 119.40 473 LYS B C 1
ATOM 7605 O O . LYS B 1 476 ? 55.484 10.341 -11.109 1.00 98.50 473 LYS B O 1
#

Organism: Bacillus anthracis (NCBI:txid1392)

Nearest PDB structures (foldseek):
  4r6i-assembly1_B  TM=1.001E+00  e=1.845E-67  Bacillus anthracis str. 'Ames Ancestor'
  4r6i-assembly1_A  TM=9.854E-01  e=3.579E-60  Bacillus anthracis str. 'Ames Ancestor'
  9atx-assembly1_A  TM=6.445E-01  e=1.058E-13  Bacillus anthracis str. Ames
  3sqn-assembly1_B  TM=4.094E-01  e=2.580E-07  Enterococcus faecalis
  1h99-assembly1_A-2  TM=4.244E-01  e=2.740E-02  Bacillus subtilis

Sequence (902 aa):
LTPISIEKEHIRLINLLHFINEQNRWFTIKELSDYLQVADKTVRKYLKLLEDEIPPSWNLLVQKGKGIYLKKPLNESLSFVESKILRKSLNLQICEELVFKKNSQSLAQKLHLQVGALYPIINQINYDIQSSHLNIKKKPLEISGREQDVRVFLRLYCNIPNDYWPFPYINKQNITDLINKEKILNVQYTYSKHKLCVLFAITISRLLSGNTIDNVSGLILVNKNDDHYKTVASITSELQNSFGVTLHETEISFLALALLLSLGNSISNKTLTSYKKTIPLAKEITKGIEHKLQLGINYDESFLTYVVLIIKKALDKNFIQYYNYNIKFIRHIKQRHPNTFNTIQECISNLNYTVYSHFDCYEISLLTHFETQRLFKNNPKKIYVYTSQGCIHREYISALLEKRYNGLIKIVRNTIINLTNESLQDEIDIIISNVNLPIKNIPIVQISEFPTERDFHEIKKIIALTPISIEKEHIRLINLLHFINEQNRWFTIKELSDYLQVADKTVRKYLKLLEDEIPPSWNLLVQKGKGIYLKKPLNESLSFVESKILRKSLNLQICEELVFKKNSQSLAQQKLHLQVGALYPIINQINYDIQSSHLNIKKKKPLEISGREQDVRVFLRLYCNIPNDYWPFPYINKQNITDLINKEKILNVQYTYSKHKLCVLFAITISRLLSGNTIDNVSGLILVNKNDDHYKTVASITSELQNSFGVTLHETEISFLALALLLSLGNSITNKTLTSYKKTIPLAKEITKGIEHKLQLGINYDESFLTYVVLIIKKALDKNFIQYYNYNIKFIRHIKQRHPNTFNTIQECISNLNYTVYSHFDCYEISLLTHFETQRLFKNNPKKIYVYTSQGCIHREYISALLEKRYNGLIKIVRNTIDEIDIIISNEFPTERDFHEIKK

Solvent-accessible surface area: 47227 Å² total

InterPro domains:
  IPR007737 Mga helix-turn-helix domain [PF05043] (76-160)
  IPR011608 PRD domain [PF00874] (180-264)
  IPR011608 PRD domain [PF00874] (293-381)
  IPR011608 PRD domain [PS51372] (169-274)
  IPR011608 PRD domain [PS51372] (282-390)
  IPR036388 Winged helix-like DNA-binding domain superfamily [G3DSA:1.10.10.10] (6-72)
  IPR036634 PRD domain superfamily [SSF63520] (176-264)
  IPR050661 BglG family transcriptional antiterminators [PTHR30185] (13-475)

Secondary structure (DSSP, 8-state):
-----GGGHHHHHHHHHHHHHHS-S-B-HHHHHHHHT--HHHHHHHHHHHHHHS-TTSEEE--TTT-BEEE--TTS-THHHHHHHHHH-HHHHHHHHHHHS----HHHHHTT--HHHHHHHHHHHHHHGGGGT-EEETTTTEEES-HHHHHH--GGGTT--TT----TTS-HHHHHHHHH--TTTT---HHHHHHHHHHHHHHHHHHHTT-------SSS---TTSHHHHHHHHHHHHHHHHHT----HHHHHHHHHHHHHHTSS---HHHHHHHHHH--HHHHHHHHHHHHH---PPP-HHHHHHHHHHHHHHHHTTSSSSPP--HHHHHHHHHHSHHHHHHHHHHHHTS-HHHHTT--HHHHHHH--HHHH--TTTPPEEEEEE-TT-HHHHHHHHHHHHHHHGGGEEE--SPPS--SHHHHH----EEEESS-----SS-EEE--SS--HHHHHHHHHH-/------GGGHHHHHHHHHHHHHHS-S-B-HHHHHHHHT--HHHHHHHHHHHHHHS-TTSEEE--TTT-BEEE--TTS-THHHHHHHHHH-HHHHHHHHHHHS----HHHHHTT--HHHHHHHHHHHHHHTGGGT-EEETTTTEEES-HHHHHH---TTTT--TT----TTS-HHHHHHHHH--TTTT---HHHHHHHHHHHHHHHHHHHTT-------SSS---TTSHHHHHHHHHHHHHHHHHT----HHHHHHHHHHHHHHHSS-----HHHHHHHH--HHHHHHHHHHHHH---PPP-HHHHHHHHHHHHHHHGGGTSSS----HHHHHHHHHH-HHHHHHHHHHHTTS-HHHHTT--HHHHHHH--HHHH--TTTSPEEEEE--TT-HHHHHHHHHHHHHHHGGGEEE---------EEE------HHHHHHHH-